Protein AF-A0A957QIY5-F1 (afdb_monomer)

Structure (mmCIF, N/CA/C/O backbone):
data_AF-A0A957QIY5-F1
#
_entry.id   AF-A0A957QIY5-F1
#
loop_
_atom_site.group_PDB
_atom_site.id
_atom_site.type_symbol
_atom_site.label_atom_id
_atom_site.label_alt_id
_atom_site.label_comp_id
_atom_site.label_asym_id
_atom_site.label_entity_id
_atom_site.label_seq_id
_atom_site.pdbx_PDB_ins_code
_atom_site.Cartn_x
_atom_site.Cartn_y
_atom_site.Cartn_z
_atom_site.occupancy
_atom_site.B_iso_or_equiv
_atom_site.auth_seq_id
_atom_site.auth_comp_id
_atom_site.auth_asym_id
_atom_site.auth_atom_id
_atom_site.pdbx_PDB_model_num
ATOM 1 N N . MET A 1 1 ? -10.580 41.706 -15.217 1.00 39.00 1 MET A N 1
ATOM 2 C CA . MET A 1 1 ? -10.036 43.042 -14.880 1.00 39.00 1 MET A CA 1
ATOM 3 C C . MET A 1 1 ? -9.846 43.858 -16.156 1.00 39.00 1 MET A C 1
ATOM 5 O O . MET A 1 1 ? -9.331 43.340 -17.138 1.00 39.00 1 MET A O 1
ATOM 9 N N . SER A 1 2 ? -10.350 45.092 -16.156 1.00 40.34 2 SER A N 1
ATOM 10 C CA . SER A 1 2 ? -10.356 46.083 -17.245 1.00 40.34 2 SER A CA 1
ATOM 11 C C . SER A 1 2 ? -9.003 46.791 -17.436 1.00 40.34 2 SER A C 1
ATOM 13 O O . SER A 1 2 ? -8.212 46.885 -16.505 1.00 40.34 2 SER A O 1
ATOM 15 N N . GLY A 1 3 ? -8.755 47.290 -18.655 1.00 42.75 3 GLY A N 1
ATOM 16 C CA . GLY A 1 3 ? -7.470 47.821 -19.140 1.00 42.75 3 GLY A CA 1
ATOM 17 C C . GLY A 1 3 ? -6.836 48.953 -18.319 1.00 42.75 3 GLY A C 1
ATOM 18 O O . GLY A 1 3 ? -7.534 49.812 -17.783 1.00 42.75 3 GLY A O 1
ATOM 19 N N . PRO A 1 4 ? -5.491 48.931 -18.239 1.00 42.53 4 PRO A N 1
ATOM 20 C CA . PRO A 1 4 ? -4.636 49.822 -19.042 1.00 42.53 4 PRO A CA 1
ATOM 21 C C . PRO A 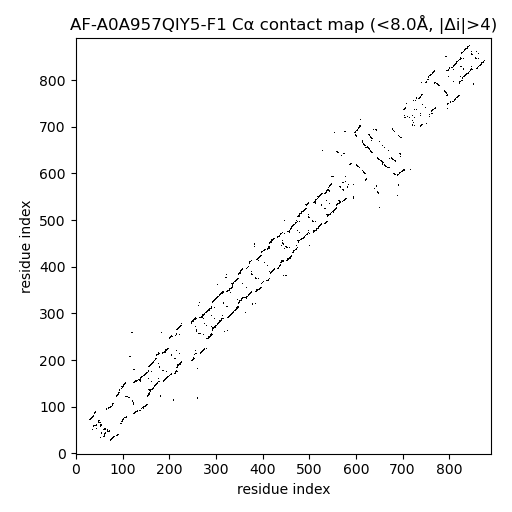1 4 ? -3.452 49.115 -19.751 1.00 42.53 4 PRO A C 1
ATOM 23 O O . PRO A 1 4 ? -2.703 49.760 -20.482 1.00 42.53 4 PRO A O 1
ATOM 26 N N . LEU A 1 5 ? -3.304 47.786 -19.628 1.00 41.41 5 LEU A N 1
ATOM 27 C CA . LEU A 1 5 ? -2.181 47.026 -20.220 1.00 41.41 5 LEU A CA 1
ATOM 28 C C . LEU A 1 5 ? -2.203 46.908 -21.759 1.00 41.41 5 LEU A C 1
ATOM 30 O O . LEU A 1 5 ? -1.177 46.625 -22.375 1.00 41.41 5 LEU A O 1
ATOM 34 N N . ARG A 1 6 ? -3.343 47.157 -22.418 1.00 44.12 6 ARG A N 1
ATOM 35 C CA . ARG A 1 6 ? -3.489 46.940 -23.873 1.00 44.12 6 ARG A CA 1
ATOM 36 C C . ARG A 1 6 ? -2.725 47.941 -24.748 1.00 44.12 6 ARG A C 1
ATOM 38 O O . ARG A 1 6 ? -2.402 47.609 -25.882 1.00 44.12 6 ARG A O 1
ATOM 45 N N . ARG A 1 7 ? -2.421 49.147 -24.248 1.00 44.75 7 ARG A N 1
ATOM 46 C CA . ARG A 1 7 ? -1.705 50.175 -25.031 1.00 44.75 7 ARG A CA 1
ATOM 47 C C . ARG A 1 7 ? -0.182 50.068 -24.936 1.00 44.75 7 ARG A C 1
ATOM 49 O O . ARG A 1 7 ? 0.478 50.437 -25.897 1.00 44.75 7 ARG A O 1
ATOM 56 N N . HIS A 1 8 ? 0.374 49.509 -23.859 1.00 45.75 8 HIS A N 1
ATOM 57 C CA . HIS A 1 8 ? 1.820 49.257 -23.769 1.00 45.75 8 HIS A CA 1
ATOM 58 C C . HIS A 1 8 ? 2.251 47.981 -24.508 1.00 45.75 8 HIS A C 1
ATOM 60 O O . HIS A 1 8 ? 3.336 47.959 -25.083 1.00 45.75 8 HIS A O 1
ATOM 66 N N . LEU A 1 9 ? 1.364 46.985 -24.630 1.00 41.62 9 LEU A N 1
ATOM 67 C CA . LEU A 1 9 ? 1.616 45.795 -25.452 1.00 41.62 9 LEU A CA 1
ATOM 68 C C . LEU A 1 9 ? 1.681 46.094 -26.963 1.00 41.62 9 LEU A C 1
ATOM 70 O O . LEU A 1 9 ? 2.415 45.422 -27.679 1.00 41.62 9 LEU A O 1
ATOM 74 N N . GLN A 1 10 ? 0.965 47.110 -27.462 1.00 42.34 10 GLN A N 1
ATOM 75 C CA . GLN A 1 10 ? 0.942 47.446 -28.899 1.00 42.34 10 GLN A CA 1
ATOM 76 C C . GLN A 1 10 ? 2.203 48.176 -29.396 1.00 42.34 10 GLN A C 1
ATOM 78 O O . GLN A 1 10 ? 2.536 48.075 -30.572 1.00 42.34 10 GLN A O 1
ATOM 83 N N . TRP A 1 11 ? 2.932 48.877 -28.521 1.00 41.84 11 TRP A N 1
ATOM 84 C CA . TRP A 1 11 ? 4.205 49.518 -28.887 1.00 41.84 11 TRP A CA 1
ATOM 85 C C . TRP A 1 11 ? 5.403 48.580 -28.699 1.00 41.84 11 TRP A C 1
ATOM 87 O O . TRP A 1 11 ? 6.348 48.642 -29.481 1.00 41.84 11 TRP A O 1
ATOM 97 N N . LEU A 1 12 ? 5.334 47.655 -27.733 1.00 44.84 12 LEU A N 1
ATOM 98 C CA . LEU A 1 12 ? 6.360 46.628 -27.534 1.00 44.84 12 LEU A CA 1
ATOM 99 C C . LEU A 1 12 ? 6.352 45.586 -28.670 1.00 44.84 12 LEU A C 1
ATOM 101 O O . LEU A 1 12 ? 7.410 45.175 -29.133 1.00 44.84 12 LEU A O 1
ATOM 105 N N . THR A 1 13 ? 5.173 45.234 -29.195 1.00 46.03 13 THR A N 1
ATOM 106 C CA . THR A 1 13 ? 5.023 44.304 -30.334 1.00 46.03 13 THR A CA 1
ATOM 107 C C . THR A 1 13 ? 5.503 44.881 -31.673 1.00 46.03 13 THR A C 1
ATOM 109 O O . THR A 1 13 ? 6.049 44.136 -32.482 1.00 46.03 13 THR A O 1
ATOM 112 N N . LEU A 1 14 ? 5.398 46.197 -31.904 1.00 44.62 14 LEU A N 1
ATOM 113 C CA . LEU A 1 14 ? 5.937 46.842 -33.116 1.00 44.62 14 LEU A CA 1
ATOM 114 C C . LEU A 1 14 ? 7.463 47.072 -33.068 1.00 44.62 14 LEU A C 1
ATOM 116 O O . LEU A 1 14 ? 8.114 47.062 -34.116 1.00 44.62 14 LEU A O 1
ATOM 120 N N . LEU A 1 15 ? 8.049 47.233 -31.873 1.00 44.41 15 LEU A N 1
ATOM 121 C CA . LEU A 1 15 ? 9.504 47.363 -31.707 1.00 44.41 15 LEU A CA 1
ATOM 122 C C . LEU A 1 15 ? 10.212 45.992 -31.718 1.00 44.41 15 LEU A C 1
ATOM 124 O O . LEU A 1 15 ? 11.270 45.861 -32.324 1.00 44.41 15 LEU A O 1
ATOM 128 N N . LEU A 1 16 ? 9.598 44.953 -31.133 1.00 47.12 16 LEU A N 1
ATOM 129 C CA . LEU A 1 16 ? 10.082 43.565 -31.227 1.00 47.12 16 LEU A CA 1
ATOM 130 C C . LEU A 1 16 ? 9.922 43.001 -32.645 1.00 47.12 16 LEU A C 1
ATOM 132 O O . LEU A 1 16 ? 10.828 42.337 -33.137 1.00 47.12 16 LEU A O 1
ATOM 136 N N . GLY A 1 17 ? 8.827 43.326 -33.342 1.00 44.22 17 GLY A N 1
ATOM 137 C CA . GLY A 1 17 ? 8.604 42.884 -34.722 1.00 44.22 17 GLY A CA 1
ATOM 138 C C . GLY A 1 17 ? 9.627 43.431 -35.724 1.00 44.22 17 GLY A C 1
ATOM 139 O O . GLY A 1 17 ? 10.007 42.729 -36.653 1.00 44.22 17 GLY A O 1
ATOM 140 N N . SER A 1 18 ? 10.129 44.654 -35.526 1.00 47.19 18 SER A N 1
ATOM 141 C CA . SER A 1 18 ? 11.140 45.252 -36.415 1.00 47.19 18 SER A CA 1
ATOM 142 C C . SER A 1 18 ? 12.579 44.825 -36.085 1.00 47.19 18 SER A C 1
ATOM 144 O O . SER A 1 18 ? 13.408 44.779 -36.991 1.00 47.19 18 SER A O 1
ATOM 146 N N . LEU A 1 19 ? 12.865 44.423 -34.838 1.00 42.50 19 LEU A N 1
ATOM 147 C CA . LEU A 1 19 ? 14.152 43.831 -34.444 1.00 42.50 19 LEU A CA 1
ATOM 148 C C . LEU A 1 19 ? 14.269 42.349 -34.866 1.00 42.50 19 LEU A C 1
ATOM 150 O O . LEU A 1 19 ? 15.336 41.922 -35.299 1.00 42.50 19 LEU A O 1
ATOM 154 N N . LEU A 1 20 ? 13.162 41.593 -34.841 1.00 46.53 20 LEU A N 1
ATOM 155 C CA . LEU A 1 20 ? 13.080 40.215 -35.357 1.00 46.53 20 LEU A CA 1
ATOM 156 C C . LEU A 1 20 ? 13.209 40.145 -36.889 1.00 46.53 20 LEU A C 1
ATOM 158 O O . LEU A 1 20 ? 13.860 39.242 -37.404 1.00 46.53 20 LEU A O 1
ATOM 162 N N . LEU A 1 21 ? 12.676 41.127 -37.626 1.00 43.75 21 LEU A N 1
ATOM 163 C CA . LEU A 1 21 ? 12.858 41.215 -39.084 1.00 43.75 21 LEU A CA 1
ATOM 164 C C . LEU A 1 21 ? 14.279 41.643 -39.501 1.00 43.75 21 LEU A C 1
ATOM 166 O O . LEU A 1 21 ? 14.713 41.282 -40.591 1.00 43.75 21 LEU A O 1
ATOM 170 N N . ALA A 1 22 ? 15.014 42.368 -38.649 1.00 43.22 22 ALA A N 1
ATOM 171 C CA . ALA A 1 22 ? 16.401 42.764 -38.914 1.00 43.22 22 ALA A CA 1
ATOM 172 C C . ALA A 1 22 ? 17.430 41.670 -38.553 1.00 43.22 22 ALA A C 1
ATOM 174 O O . ALA A 1 22 ? 18.489 41.612 -39.173 1.00 43.22 22 ALA A O 1
ATOM 175 N N . LEU A 1 23 ? 17.113 40.778 -37.603 1.00 43.94 23 LEU A N 1
ATOM 176 C CA . LEU A 1 23 ? 17.920 39.588 -37.281 1.00 43.94 23 LEU A CA 1
ATOM 177 C C . LEU A 1 23 ? 17.639 38.396 -38.218 1.00 43.94 23 LEU A C 1
ATOM 179 O O . LEU A 1 23 ? 18.506 37.546 -38.396 1.00 43.94 23 LEU A O 1
ATOM 183 N N . ALA A 1 24 ? 16.479 38.361 -38.881 1.00 42.88 24 ALA A N 1
ATOM 184 C CA . ALA A 1 24 ? 16.109 37.318 -39.846 1.00 42.88 24 ALA A CA 1
ATOM 185 C C . ALA A 1 24 ? 16.761 37.463 -41.239 1.00 42.88 24 ALA A C 1
ATOM 187 O O . ALA A 1 24 ? 16.574 36.600 -42.092 1.00 42.88 24 ALA A O 1
ATOM 188 N N . TRP A 1 25 ? 17.516 38.536 -41.507 1.00 37.75 25 TRP A N 1
ATOM 189 C CA . TRP A 1 25 ? 18.194 38.725 -42.802 1.00 37.75 25 TRP A CA 1
ATOM 190 C C . TRP A 1 25 ? 19.572 38.059 -42.906 1.00 37.75 25 TRP A C 1
ATOM 192 O O . TRP A 1 25 ? 20.074 37.928 -44.018 1.00 37.75 25 TRP A O 1
ATOM 202 N N . ASN A 1 26 ? 20.155 37.589 -41.795 1.00 36.16 26 ASN A N 1
ATOM 203 C CA . ASN A 1 26 ? 21.449 36.889 -41.813 1.00 36.16 26 ASN A CA 1
ATOM 204 C C . ASN A 1 26 ? 21.353 35.358 -41.693 1.00 36.16 26 ASN A C 1
ATOM 206 O O . ASN A 1 26 ? 22.363 34.699 -41.894 1.00 36.16 26 ASN A O 1
ATOM 210 N N . ASN A 1 27 ? 20.164 34.800 -41.440 1.00 43.97 27 ASN A N 1
ATOM 211 C CA . ASN A 1 27 ? 19.920 33.355 -41.407 1.00 43.97 27 ASN A CA 1
ATOM 212 C C . ASN A 1 27 ? 18.789 33.006 -42.383 1.00 43.97 27 ASN A C 1
ATOM 214 O O . ASN A 1 27 ? 17.667 32.701 -41.978 1.00 43.97 27 ASN A O 1
ATOM 218 N N . LEU A 1 28 ? 19.067 33.075 -43.687 1.00 43.03 28 LEU A N 1
ATOM 219 C CA . LEU A 1 28 ? 18.286 32.269 -44.626 1.00 43.03 28 LEU A CA 1
ATOM 220 C C . LEU A 1 28 ? 18.498 30.797 -44.225 1.00 43.03 28 LEU A C 1
ATOM 222 O O . LEU A 1 28 ? 19.649 30.440 -43.971 1.00 43.03 28 LEU A O 1
ATOM 226 N N . PRO A 1 29 ? 17.450 29.954 -44.134 1.00 48.75 29 PRO A N 1
ATOM 227 C CA . PRO A 1 29 ? 17.652 28.529 -43.903 1.00 48.75 29 PRO A CA 1
ATOM 228 C C . PRO A 1 29 ? 18.576 28.001 -45.003 1.00 48.75 29 PRO A C 1
ATOM 230 O O . PRO A 1 29 ? 18.276 28.161 -46.191 1.00 48.75 29 PRO A O 1
ATOM 233 N N . VAL A 1 30 ? 19.720 27.441 -44.607 1.00 56.66 30 VAL A N 1
ATOM 234 C CA . VAL A 1 30 ? 20.565 26.678 -45.527 1.00 56.66 30 VAL A CA 1
ATOM 235 C C . VAL A 1 30 ? 19.699 25.527 -46.043 1.00 56.66 30 VAL A C 1
ATOM 237 O O . VAL A 1 30 ? 18.916 24.943 -45.292 1.00 56.66 30 VAL A O 1
ATOM 240 N N . ALA A 1 31 ? 19.704 25.311 -47.357 1.00 63.34 31 ALA A N 1
ATOM 241 C CA . ALA A 1 31 ? 18.826 24.328 -47.973 1.00 63.34 31 ALA A CA 1
ATOM 242 C C . ALA A 1 31 ? 19.252 22.921 -47.535 1.00 63.34 31 ALA A C 1
ATOM 244 O O . ALA A 1 31 ? 20.388 22.542 -47.789 1.00 63.34 31 ALA A O 1
ATOM 245 N N . ALA A 1 32 ? 18.333 22.166 -46.929 1.00 76.88 32 ALA A N 1
ATOM 246 C CA . ALA A 1 32 ? 18.538 20.757 -46.607 1.00 76.88 32 ALA A CA 1
ATOM 247 C C . ALA A 1 32 ? 18.913 19.964 -47.869 1.00 76.88 32 ALA A C 1
ATOM 249 O O . ALA A 1 32 ? 18.178 19.994 -48.868 1.00 76.88 32 ALA A O 1
ATOM 250 N N . ALA A 1 33 ? 20.041 19.264 -47.826 1.00 89.31 33 ALA A N 1
ATOM 251 C CA . ALA A 1 33 ? 20.446 18.319 -48.850 1.00 89.31 33 ALA A CA 1
ATOM 252 C C . ALA A 1 33 ? 19.744 16.971 -48.652 1.00 89.31 33 ALA A C 1
ATOM 254 O O . ALA A 1 33 ? 19.201 16.653 -47.592 1.00 89.31 33 ALA A O 1
ATOM 255 N N . SER A 1 34 ? 19.729 16.166 -49.713 1.00 94.44 34 SER A N 1
ATOM 256 C CA . SER A 1 34 ? 19.272 14.784 -49.641 1.00 94.44 34 SER A CA 1
ATOM 257 C C . SER A 1 34 ? 20.320 13.865 -50.247 1.00 94.44 34 SER A C 1
ATOM 259 O O . SER A 1 34 ? 20.622 13.962 -51.438 1.00 94.44 34 SER A O 1
ATOM 261 N N . PHE A 1 35 ? 20.843 12.962 -49.424 1.00 96.88 35 PHE A N 1
ATOM 262 C CA . PHE A 1 35 ? 21.827 11.957 -49.803 1.00 96.88 35 PHE A CA 1
ATOM 263 C C . PHE A 1 35 ? 21.134 10.597 -49.882 1.00 96.88 35 PHE A C 1
ATOM 265 O O . PHE A 1 35 ? 20.552 10.124 -48.907 1.00 96.88 35 PHE A O 1
ATOM 272 N N . VAL A 1 36 ? 21.141 9.982 -51.067 1.00 97.12 36 VAL A N 1
ATOM 273 C CA . VAL A 1 36 ? 20.432 8.721 -51.320 1.00 97.12 36 VAL A CA 1
ATOM 274 C C . VAL A 1 36 ? 21.432 7.573 -51.337 1.00 97.12 36 VAL A C 1
ATOM 276 O O . VAL A 1 36 ? 22.123 7.367 -52.330 1.00 97.12 36 VAL A O 1
ATOM 279 N N . VAL A 1 37 ? 21.469 6.807 -50.251 1.00 97.81 37 VAL A N 1
ATOM 280 C CA . VAL A 1 37 ? 22.295 5.607 -50.108 1.00 97.81 37 VAL A CA 1
ATOM 281 C C . VAL A 1 37 ? 21.821 4.542 -51.094 1.00 97.81 37 VAL A C 1
ATOM 283 O O . VAL A 1 37 ? 20.694 4.043 -51.002 1.00 97.81 37 VAL A O 1
ATOM 286 N N . ASP A 1 38 ? 22.684 4.172 -52.035 1.00 96.00 38 ASP A N 1
ATOM 287 C CA . ASP A 1 38 ? 22.396 3.210 -53.105 1.00 96.00 38 ASP A CA 1
ATOM 288 C C . ASP A 1 38 ? 23.269 1.945 -53.043 1.00 96.00 38 ASP A C 1
ATOM 290 O O . ASP A 1 38 ? 23.042 0.990 -53.795 1.00 96.00 38 ASP A O 1
ATOM 294 N N . SER A 1 39 ? 24.206 1.897 -52.093 1.00 95.19 39 SER A N 1
ATOM 295 C CA . SER A 1 39 ? 25.167 0.812 -51.910 1.00 95.19 39 SER A CA 1
ATOM 296 C C . SER A 1 39 ? 25.202 0.289 -50.473 1.00 95.19 39 SER A C 1
ATOM 298 O O . SER A 1 39 ? 25.083 1.042 -49.510 1.00 95.19 39 SER A O 1
ATOM 300 N N . THR A 1 40 ? 25.416 -1.023 -50.325 1.00 95.81 40 THR A N 1
ATOM 301 C CA . THR A 1 40 ? 25.653 -1.684 -49.027 1.00 95.81 40 THR A CA 1
ATOM 302 C C . THR A 1 40 ? 27.123 -1.668 -48.599 1.00 95.81 40 THR A C 1
ATOM 304 O O . THR A 1 40 ? 27.468 -2.312 -47.610 1.00 95.81 40 THR A O 1
ATOM 307 N N . ALA A 1 41 ? 28.010 -1.036 -49.373 1.00 94.62 41 ALA A N 1
ATOM 308 C CA . ALA A 1 41 ? 29.423 -0.927 -49.022 1.00 94.62 41 ALA A CA 1
ATOM 309 C C . ALA A 1 41 ? 29.637 -0.009 -47.802 1.00 94.62 41 ALA A C 1
ATOM 311 O O . ALA A 1 41 ? 28.791 0.821 -47.480 1.00 94.62 41 ALA A O 1
ATOM 312 N N . ASP A 1 42 ? 30.794 -0.148 -47.154 1.00 95.25 42 ASP A N 1
ATOM 313 C CA . ASP A 1 42 ? 31.221 0.642 -45.987 1.00 95.25 42 ASP A CA 1
ATOM 314 C C . ASP A 1 42 ? 32.456 1.511 -46.308 1.00 95.25 42 ASP A C 1
ATOM 316 O O . ASP A 1 42 ? 33.400 1.643 -45.533 1.00 95.25 42 ASP A O 1
ATOM 320 N N . THR A 1 43 ? 32.499 2.055 -47.520 1.00 96.62 43 THR A N 1
ATOM 321 C CA . THR A 1 43 ? 33.563 2.943 -48.000 1.00 96.62 43 THR A CA 1
ATOM 322 C C . THR A 1 43 ? 33.261 4.393 -47.631 1.00 96.62 43 THR A C 1
ATOM 324 O O . THR A 1 43 ? 32.105 4.806 -47.614 1.00 96.62 43 THR A O 1
ATOM 327 N N . ALA A 1 44 ? 34.301 5.156 -47.293 1.00 96.31 44 ALA A N 1
ATOM 328 C CA . ALA A 1 44 ? 34.184 6.579 -46.983 1.00 96.31 44 ALA A CA 1
ATOM 329 C C . ALA A 1 44 ? 33.903 7.414 -48.240 1.00 96.31 44 ALA A C 1
ATOM 331 O O . ALA A 1 44 ? 34.254 6.994 -49.349 1.00 96.31 44 ALA A O 1
ATOM 332 N N . ASP A 1 45 ? 33.334 8.601 -48.034 1.00 96.38 45 ASP A N 1
ATOM 333 C CA . ASP A 1 45 ? 33.217 9.616 -49.074 1.00 96.38 45 ASP A CA 1
ATOM 334 C C . ASP A 1 45 ? 34.603 9.976 -49.634 1.00 96.38 45 ASP A C 1
ATOM 336 O O . ASP A 1 45 ? 35.607 10.007 -48.905 1.00 96.38 45 ASP A O 1
ATOM 340 N N . ALA A 1 46 ? 34.682 10.188 -50.947 1.00 95.31 46 ALA A N 1
ATOM 341 C CA . ALA A 1 46 ? 35.923 10.560 -51.606 1.00 95.31 46 ALA A CA 1
ATOM 342 C C . ALA A 1 46 ? 36.361 11.996 -51.273 1.00 95.31 46 ALA A C 1
ATOM 344 O O . ALA A 1 46 ? 37.572 12.246 -51.212 1.00 95.31 46 ALA A O 1
ATOM 345 N N . LEU A 1 47 ? 35.413 12.920 -51.095 1.00 94.56 47 LEU A N 1
ATOM 346 C CA . LEU A 1 47 ? 35.615 14.350 -50.861 1.00 94.56 47 LEU A CA 1
ATOM 347 C C . LEU A 1 47 ? 34.530 14.938 -49.922 1.00 94.56 47 LEU A C 1
ATOM 349 O O . LEU A 1 47 ? 33.713 15.729 -50.389 1.00 94.56 47 LEU A O 1
ATOM 353 N N . PRO A 1 48 ? 34.614 14.671 -48.599 1.00 93.75 48 PRO A N 1
ATOM 354 C CA . PRO A 1 48 ? 33.702 15.227 -47.599 1.00 93.75 48 PRO A CA 1
ATOM 355 C C . PRO A 1 48 ? 33.412 16.731 -47.767 1.00 93.75 48 PRO A C 1
ATOM 357 O O . PRO A 1 48 ? 34.348 17.543 -47.760 1.00 93.75 48 PRO A O 1
ATOM 360 N N . GLY A 1 49 ? 32.133 17.095 -47.874 1.00 91.00 49 GLY A N 1
ATOM 361 C CA . GLY A 1 49 ? 31.637 18.476 -47.915 1.00 91.00 49 GLY A CA 1
ATOM 362 C C . GLY A 1 49 ? 31.557 19.094 -49.313 1.00 91.00 49 GLY A C 1
ATOM 363 O O . GLY A 1 49 ? 31.418 20.317 -49.442 1.00 91.00 49 GLY A O 1
ATOM 364 N N . ASP A 1 50 ? 31.663 18.292 -50.374 1.00 92.62 50 ASP A N 1
ATOM 365 C CA . ASP A 1 50 ? 31.460 18.759 -51.749 1.00 92.62 50 ASP A CA 1
ATOM 366 C C . ASP A 1 50 ? 29.978 18.750 -52.184 1.00 92.62 50 ASP A C 1
ATOM 368 O O . ASP A 1 50 ? 29.635 19.284 -53.250 1.00 92.62 50 ASP A O 1
ATOM 372 N N . GLY A 1 51 ? 29.094 18.223 -51.329 1.00 90.50 51 GLY A N 1
ATOM 373 C CA . GLY A 1 51 ? 27.653 18.131 -51.543 1.00 90.50 51 GLY A CA 1
ATOM 374 C C . GLY A 1 51 ? 27.243 16.925 -52.389 1.00 90.50 51 GLY A C 1
ATOM 375 O O . GLY A 1 51 ? 26.082 16.847 -52.812 1.00 90.50 51 GLY A O 1
ATOM 376 N N . LEU A 1 52 ? 28.163 16.001 -52.673 1.00 92.19 52 LEU A N 1
ATOM 377 C CA . LEU A 1 52 ? 27.934 14.782 -53.437 1.00 92.19 52 LEU A CA 1
ATOM 378 C C . LEU A 1 52 ? 28.322 13.566 -52.597 1.00 92.19 52 LEU A C 1
ATOM 380 O O . LEU A 1 52 ? 29.486 13.230 -52.480 1.00 92.19 52 LEU A O 1
ATOM 384 N N . CYS A 1 53 ? 27.325 12.814 -52.129 1.00 94.25 53 CYS A N 1
ATOM 385 C CA . CYS A 1 53 ? 27.586 11.519 -51.503 1.00 94.25 53 CYS A CA 1
ATOM 386 C C . CYS A 1 53 ? 28.140 10.524 -52.534 1.00 94.25 53 CYS A C 1
ATOM 388 O O . CYS A 1 53 ? 27.376 9.959 -53.327 1.00 94.25 53 CYS A O 1
ATOM 390 N N . ALA A 1 54 ? 29.454 10.316 -52.544 1.00 95.94 54 ALA A N 1
ATOM 391 C CA . ALA A 1 54 ? 30.122 9.422 -53.477 1.00 95.94 54 ALA A CA 1
ATOM 392 C C . ALA A 1 54 ? 31.471 8.934 -52.935 1.00 95.94 54 ALA A C 1
ATOM 394 O O . ALA A 1 54 ? 32.429 9.685 -52.759 1.00 95.94 54 ALA A O 1
ATOM 395 N N . ASP A 1 55 ? 31.598 7.618 -52.779 1.00 94.12 55 ASP A N 1
ATOM 396 C CA . ASP A 1 55 ? 32.890 6.994 -52.527 1.00 94.12 55 ASP A CA 1
ATOM 397 C C . ASP A 1 55 ? 33.815 7.054 -53.762 1.00 94.12 55 ASP A C 1
ATOM 399 O O . ASP A 1 55 ? 33.445 7.480 -54.859 1.00 94.12 55 ASP A O 1
ATOM 403 N N . SER A 1 56 ? 35.048 6.555 -53.622 1.00 92.56 56 SER A N 1
ATOM 404 C CA . SER A 1 56 ? 36.010 6.501 -54.741 1.00 92.56 56 SER A CA 1
ATOM 405 C C . SER A 1 56 ? 35.539 5.691 -55.968 1.00 92.56 56 SER A C 1
ATOM 407 O O . SER A 1 56 ? 36.126 5.813 -57.046 1.00 92.56 56 SER A O 1
ATOM 409 N N . GLY A 1 57 ? 34.508 4.854 -55.812 1.00 91.31 57 GLY A N 1
ATOM 410 C CA . GLY A 1 57 ? 33.846 4.086 -56.866 1.00 91.31 57 GLY A CA 1
ATOM 411 C C . GLY A 1 57 ? 32.579 4.748 -57.424 1.00 91.31 57 GLY A C 1
ATOM 412 O O . GLY A 1 57 ? 32.004 4.213 -58.373 1.00 91.31 57 GLY A O 1
ATOM 413 N N . GLY A 1 58 ? 32.172 5.902 -56.887 1.00 92.62 58 GLY A N 1
ATOM 414 C CA . GLY A 1 58 ? 30.979 6.654 -57.272 1.00 92.62 58 GLY A CA 1
ATOM 415 C C . GLY A 1 58 ? 29.679 6.173 -56.624 1.00 92.62 58 GLY A C 1
ATOM 416 O O . GLY A 1 58 ? 28.613 6.561 -57.095 1.00 92.62 58 GLY A O 1
ATOM 417 N N . ALA A 1 59 ? 29.747 5.316 -55.603 1.00 94.69 59 ALA A N 1
ATOM 418 C CA . ALA A 1 59 ? 28.583 4.818 -54.876 1.00 94.69 59 ALA A CA 1
ATOM 419 C C . ALA A 1 59 ? 28.315 5.653 -53.617 1.00 94.69 59 ALA A C 1
ATOM 421 O O . ALA A 1 59 ? 29.255 6.009 -52.905 1.00 94.69 59 ALA A O 1
ATOM 422 N N . CYS A 1 60 ? 27.047 5.904 -53.293 1.00 96.88 60 CYS A N 1
ATOM 423 C CA . CYS A 1 60 ? 26.675 6.562 -52.043 1.00 96.88 60 CYS A CA 1
ATOM 424 C C . CYS A 1 60 ? 26.449 5.498 -50.961 1.00 96.88 60 CYS A C 1
ATOM 426 O O . CYS A 1 60 ? 25.434 4.793 -50.948 1.00 96.88 60 CYS A O 1
ATOM 428 N N . THR A 1 61 ? 27.416 5.346 -50.057 1.00 97.38 61 THR A N 1
ATOM 429 C CA . THR A 1 61 ? 27.297 4.485 -48.869 1.00 97.38 61 THR A CA 1
ATOM 430 C C . THR A 1 61 ? 26.676 5.253 -47.704 1.00 97.38 61 THR A C 1
ATOM 432 O O . THR A 1 61 ? 26.682 6.482 -47.688 1.00 97.38 61 THR A O 1
ATOM 435 N N . LEU A 1 62 ? 26.187 4.549 -46.675 1.00 97.94 62 LEU A N 1
ATOM 436 C CA . LEU A 1 62 ? 25.731 5.215 -45.446 1.00 97.94 62 LEU A CA 1
ATOM 437 C C . LEU A 1 62 ? 26.857 6.026 -44.787 1.00 97.94 62 LEU A C 1
ATOM 439 O O . LEU A 1 62 ? 26.622 7.132 -44.311 1.00 97.94 62 LEU A O 1
ATOM 443 N N . ARG A 1 63 ? 28.084 5.490 -44.784 1.00 97.75 63 ARG A N 1
ATOM 444 C CA . ARG A 1 63 ? 29.259 6.189 -44.255 1.00 97.75 63 ARG A CA 1
ATOM 445 C C . ARG A 1 63 ? 29.518 7.488 -45.011 1.00 97.75 63 ARG A C 1
ATOM 447 O O . ARG A 1 63 ? 29.697 8.513 -44.363 1.00 97.75 63 ARG A O 1
ATOM 454 N N . ALA A 1 64 ? 29.513 7.440 -46.342 1.00 97.81 64 ALA A N 1
ATOM 455 C CA . ALA A 1 64 ? 29.701 8.618 -47.177 1.00 97.81 64 ALA A CA 1
ATOM 456 C C . ALA A 1 64 ? 28.586 9.651 -46.944 1.00 97.81 64 ALA A C 1
ATOM 458 O O . ALA A 1 64 ? 28.870 10.819 -46.712 1.00 97.81 64 ALA A O 1
ATOM 459 N N . ALA A 1 65 ? 27.328 9.206 -46.868 1.00 98.12 65 ALA A N 1
ATOM 460 C CA . ALA A 1 65 ? 26.185 10.083 -46.615 1.00 98.12 65 ALA A CA 1
ATOM 461 C C . ALA A 1 65 ? 26.263 10.804 -45.258 1.00 98.12 65 ALA A C 1
ATOM 463 O O . ALA A 1 65 ? 25.926 11.981 -45.180 1.00 98.12 65 ALA A O 1
ATOM 464 N N . ILE A 1 66 ? 26.716 10.123 -44.196 1.00 98.19 66 ILE A N 1
ATOM 465 C CA . ILE A 1 66 ? 26.930 10.754 -42.882 1.00 98.19 66 ILE A CA 1
ATOM 466 C C . ILE A 1 66 ? 28.085 11.761 -42.944 1.00 98.19 66 ILE A C 1
ATOM 468 O O . ILE A 1 66 ? 27.983 12.835 -42.361 1.00 98.19 66 ILE A O 1
ATOM 472 N N . GLN A 1 67 ? 29.180 11.435 -43.641 1.00 97.62 67 GLN A N 1
ATOM 473 C CA . GLN A 1 67 ? 30.316 12.353 -43.790 1.00 97.62 67 GLN A CA 1
ATOM 474 C C . GLN A 1 67 ? 29.922 13.627 -44.537 1.00 97.62 67 GLN A C 1
ATOM 476 O O . GLN A 1 67 ? 30.276 14.708 -44.081 1.00 97.62 67 GLN A O 1
ATOM 481 N N . GLU A 1 68 ? 29.149 13.502 -45.617 1.00 95.81 68 GLU A N 1
ATOM 482 C CA . GLU A 1 68 ? 28.606 14.655 -46.336 1.00 95.81 68 GLU A CA 1
ATOM 483 C C . GLU A 1 68 ? 27.655 15.480 -45.468 1.00 95.81 68 GLU A C 1
ATOM 485 O O . GLU A 1 68 ? 27.808 16.695 -45.392 1.00 95.81 68 GLU A O 1
ATOM 490 N N . ALA A 1 69 ? 26.716 14.834 -44.769 1.00 96.19 69 ALA A N 1
ATOM 491 C CA . ALA A 1 69 ? 25.764 15.531 -43.904 1.00 96.19 69 ALA A CA 1
ATOM 492 C C . ALA A 1 69 ? 26.455 16.286 -42.757 1.00 96.19 69 ALA A C 1
ATOM 494 O O . ALA A 1 69 ? 26.073 17.399 -42.430 1.00 96.19 69 ALA A O 1
ATOM 495 N N . ASN A 1 70 ? 27.515 15.727 -42.169 1.00 96.19 70 ASN A N 1
ATOM 496 C CA . ASN A 1 70 ? 28.269 16.411 -41.114 1.00 96.19 70 ASN A CA 1
ATOM 497 C C . ASN A 1 70 ? 29.017 17.664 -41.600 1.00 96.19 70 ASN A C 1
ATOM 499 O O . ASN A 1 70 ? 29.274 18.563 -40.800 1.00 96.19 70 ASN A O 1
ATOM 503 N N . GLU A 1 71 ? 29.411 17.705 -42.874 1.00 95.44 71 GLU A N 1
ATOM 504 C CA . GLU A 1 71 ? 30.127 18.834 -43.483 1.00 95.44 71 GLU A CA 1
ATOM 505 C C . GLU A 1 71 ? 29.176 19.809 -44.208 1.00 95.44 71 GLU A C 1
ATOM 507 O O . GLU A 1 71 ? 29.612 20.865 -44.678 1.00 95.44 71 GLU A O 1
ATOM 512 N N . ASN A 1 72 ? 27.877 19.491 -44.280 1.00 90.62 72 ASN A N 1
ATOM 513 C CA . ASN A 1 72 ? 26.858 20.303 -44.931 1.00 90.62 72 ASN A CA 1
ATOM 514 C C . ASN A 1 72 ? 25.843 20.865 -43.916 1.00 90.62 72 ASN A C 1
ATOM 516 O O . ASN A 1 72 ? 24.925 20.160 -43.519 1.00 90.62 72 ASN A O 1
ATOM 520 N N . PRO A 1 73 ? 25.947 22.156 -43.545 1.00 87.06 73 PRO A N 1
ATOM 521 C CA . PRO A 1 73 ? 25.083 22.749 -42.533 1.00 87.06 73 PRO A CA 1
ATOM 522 C C . PRO A 1 73 ? 23.590 22.664 -42.874 1.00 87.06 73 PRO A C 1
ATOM 524 O O . PRO A 1 73 ? 23.142 23.255 -43.861 1.00 87.06 73 PRO A O 1
ATOM 527 N N . GLY A 1 74 ? 22.789 22.070 -41.996 1.00 84.12 74 GLY A N 1
ATOM 528 C CA . GLY A 1 74 ? 21.329 22.065 -42.104 1.00 84.12 74 GLY A CA 1
ATOM 529 C C . GLY A 1 74 ? 20.709 20.702 -41.819 1.00 84.12 74 GLY A C 1
ATOM 530 O O . GLY A 1 74 ? 21.397 19.714 -41.655 1.00 84.12 74 GLY A O 1
ATOM 531 N N . SER A 1 75 ? 19.373 20.646 -41.752 1.00 89.00 75 SER A N 1
ATOM 532 C CA . SER A 1 75 ? 18.643 19.402 -41.462 1.00 89.00 75 SER A CA 1
ATOM 533 C C . SER A 1 75 ? 18.571 18.496 -42.695 1.00 89.00 75 SER A C 1
ATOM 535 O O . SER A 1 75 ? 17.556 18.462 -43.397 1.00 89.00 75 SER A O 1
ATOM 537 N N . ASP A 1 76 ? 19.665 17.800 -42.979 1.00 95.25 76 ASP A N 1
ATOM 538 C CA . ASP A 1 76 ? 19.815 16.960 -44.166 1.00 95.25 76 ASP A CA 1
ATOM 539 C C . ASP A 1 76 ? 19.017 15.652 -44.083 1.00 95.25 76 ASP A C 1
ATOM 541 O O . ASP A 1 76 ? 18.719 15.139 -43.005 1.00 95.25 76 ASP A O 1
ATOM 545 N N . LEU A 1 77 ? 18.665 15.082 -45.240 1.00 96.88 77 LEU A N 1
ATOM 546 C CA . LEU A 1 77 ? 17.957 13.804 -45.351 1.00 96.88 77 LEU A CA 1
ATOM 547 C C . LEU A 1 77 ? 18.859 12.713 -45.937 1.00 96.88 77 LEU A C 1
ATOM 549 O O . LEU A 1 77 ? 19.155 12.717 -47.132 1.00 96.88 77 LEU A O 1
ATOM 553 N N . ILE A 1 78 ? 19.168 11.702 -45.133 1.00 98.25 78 ILE A N 1
ATOM 554 C CA . ILE A 1 78 ? 19.720 10.427 -45.586 1.00 98.25 78 ILE A CA 1
ATOM 555 C C . ILE A 1 78 ? 18.558 9.481 -45.921 1.00 98.25 78 ILE A C 1
ATOM 557 O O . ILE A 1 78 ? 17.838 8.995 -45.042 1.00 98.25 78 ILE A O 1
ATOM 561 N N . ALA A 1 79 ? 18.380 9.226 -47.216 1.00 97.69 79 ALA A N 1
ATOM 562 C CA . ALA A 1 79 ? 17.397 8.300 -47.775 1.00 97.69 79 ALA A CA 1
ATOM 563 C C . ALA A 1 79 ? 18.085 7.049 -48.349 1.00 97.69 79 ALA A C 1
ATOM 565 O O . ALA A 1 79 ? 19.292 7.037 -48.564 1.00 97.69 79 ALA A O 1
ATOM 566 N N . PHE A 1 80 ? 17.323 5.996 -48.638 1.00 97.56 80 PHE A N 1
ATOM 567 C CA . PHE A 1 80 ? 17.827 4.708 -49.110 1.00 97.56 80 PHE A CA 1
ATOM 568 C C . PHE A 1 80 ? 17.109 4.260 -50.386 1.00 97.56 80 PHE A C 1
ATOM 570 O O . PHE A 1 80 ? 15.880 4.240 -50.458 1.00 97.56 80 PHE A O 1
ATOM 577 N N . ALA A 1 81 ? 17.888 3.849 -51.384 1.00 96.00 81 ALA A N 1
ATOM 578 C CA . ALA A 1 81 ? 17.415 3.278 -52.644 1.00 96.00 81 ALA A CA 1
ATOM 579 C C . ALA A 1 81 ? 18.336 2.140 -53.127 1.00 96.00 81 ALA A C 1
ATOM 581 O O . ALA A 1 81 ? 18.661 2.037 -54.311 1.00 96.00 81 ALA A O 1
ATOM 582 N N . ILE A 1 82 ? 18.748 1.263 -52.209 1.00 94.56 82 ILE A N 1
ATOM 583 C CA . ILE A 1 82 ? 19.651 0.141 -52.491 1.00 94.56 82 ILE A CA 1
ATOM 584 C C . ILE A 1 82 ? 18.960 -0.864 -53.423 1.00 94.56 82 ILE A C 1
ATOM 586 O O . ILE A 1 82 ? 17.828 -1.303 -53.178 1.00 94.56 82 ILE A O 1
ATOM 590 N N . THR A 1 83 ? 19.658 -1.254 -54.491 1.00 86.75 83 THR A N 1
ATOM 591 C CA . THR A 1 83 ? 19.172 -2.212 -55.497 1.00 86.75 83 THR A CA 1
ATOM 592 C C . THR A 1 83 ? 19.756 -3.615 -55.277 1.00 86.75 83 THR A C 1
ATOM 594 O O . THR A 1 83 ? 20.828 -3.777 -54.706 1.00 86.75 83 THR A O 1
ATOM 597 N N . GLY A 1 84 ? 19.054 -4.667 -55.721 1.00 71.38 84 GLY A N 1
ATOM 598 C CA . GLY A 1 84 ? 19.582 -6.046 -55.694 1.00 71.38 84 GLY A CA 1
ATOM 599 C C . GLY A 1 84 ? 19.151 -6.923 -54.509 1.00 71.38 84 GLY A C 1
ATOM 600 O O . GLY A 1 84 ? 19.590 -8.066 -54.410 1.00 71.38 84 GLY A O 1
ATOM 601 N N . GLY A 1 85 ? 18.256 -6.442 -53.642 1.00 67.94 85 GLY A N 1
ATOM 602 C CA . GLY A 1 85 ? 17.565 -7.251 -52.626 1.00 67.94 85 GLY A CA 1
ATOM 603 C C . GLY A 1 85 ? 18.347 -7.519 -51.333 1.00 67.94 85 GLY A C 1
ATOM 604 O O . GLY A 1 85 ? 17.711 -7.765 -50.310 1.00 67.94 85 GLY A O 1
ATOM 605 N N . ASN A 1 86 ? 19.683 -7.423 -51.340 1.00 78.06 86 ASN A N 1
ATOM 606 C CA . ASN A 1 86 ? 20.465 -7.334 -50.105 1.00 78.06 86 ASN A CA 1
ATOM 607 C C . ASN A 1 86 ? 20.473 -5.883 -49.614 1.00 78.06 86 ASN A C 1
ATOM 609 O O . ASN A 1 86 ? 20.965 -4.998 -50.304 1.00 78.06 86 ASN A O 1
ATOM 613 N N . THR A 1 87 ? 19.927 -5.652 -48.429 1.00 91.81 87 THR A N 1
ATOM 614 C CA . THR A 1 87 ? 19.803 -4.325 -47.804 1.00 91.81 87 THR A CA 1
ATOM 615 C C . THR A 1 87 ? 20.449 -4.292 -46.417 1.00 91.81 87 THR A C 1
ATOM 617 O O . THR A 1 87 ? 20.125 -3.449 -45.581 1.00 91.81 87 THR A O 1
ATOM 620 N N . ARG A 1 88 ? 21.343 -5.252 -46.172 1.00 96.00 88 ARG A N 1
ATOM 621 C CA . ARG A 1 88 ? 22.180 -5.333 -44.983 1.00 96.00 88 ARG A CA 1
ATOM 622 C C . ARG A 1 88 ? 23.517 -4.660 -45.266 1.00 96.00 88 ARG A C 1
ATOM 624 O O . ARG A 1 88 ? 24.204 -5.037 -46.215 1.00 96.00 88 ARG A O 1
ATOM 631 N N . ILE A 1 89 ? 23.849 -3.666 -44.454 1.00 97.38 89 ILE A N 1
ATOM 632 C CA . ILE A 1 89 ? 25.084 -2.890 -44.512 1.00 97.38 89 ILE A CA 1
ATOM 633 C C . ILE A 1 89 ? 26.028 -3.467 -43.458 1.00 97.38 89 ILE A C 1
ATOM 635 O O . ILE A 1 89 ? 25.789 -3.344 -42.256 1.00 97.38 89 ILE A O 1
ATOM 639 N N . ASP A 1 90 ? 27.069 -4.148 -43.928 1.00 96.81 90 ASP A N 1
ATOM 640 C CA . ASP A 1 90 ? 28.111 -4.728 -43.088 1.00 96.81 90 ASP A CA 1
ATOM 641 C C . ASP A 1 90 ? 29.196 -3.701 -42.802 1.00 96.81 90 ASP A C 1
ATOM 643 O O . ASP A 1 90 ? 29.965 -3.336 -43.693 1.00 96.81 90 ASP A O 1
ATOM 647 N N . LEU A 1 91 ? 29.266 -3.254 -41.551 1.00 97.38 91 LEU A N 1
ATOM 648 C CA . LEU A 1 91 ? 30.249 -2.269 -41.132 1.00 97.38 91 LEU A CA 1
ATOM 649 C C . LEU A 1 91 ? 31.572 -2.953 -40.781 1.00 97.38 91 LEU A C 1
ATOM 651 O O . LEU A 1 91 ? 31.624 -3.924 -40.023 1.00 97.38 91 LEU A O 1
ATOM 655 N N . SER A 1 92 ? 32.647 -2.422 -41.351 1.00 95.06 92 SER A N 1
ATOM 656 C CA . SER A 1 92 ? 34.031 -2.873 -41.184 1.00 95.06 92 SER A CA 1
ATOM 657 C C . SER A 1 92 ? 34.834 -1.997 -40.219 1.00 95.06 92 SER A C 1
ATOM 659 O O . SER A 1 92 ? 35.895 -2.400 -39.745 1.00 95.06 92 SER A O 1
ATOM 661 N N . THR A 1 93 ? 34.335 -0.790 -39.948 1.00 95.25 93 THR A N 1
ATOM 662 C CA . THR A 1 93 ? 34.871 0.178 -38.981 1.00 95.25 93 THR A CA 1
ATOM 663 C C . THR A 1 93 ? 33.711 0.936 -38.319 1.00 95.25 93 THR A C 1
ATOM 665 O O . THR A 1 93 ? 32.599 0.906 -38.860 1.00 95.25 93 THR A O 1
ATOM 668 N N . PRO A 1 94 ? 33.912 1.642 -37.189 1.00 96.38 94 PRO A N 1
ATOM 669 C CA . PRO A 1 94 ? 32.839 2.412 -36.558 1.00 96.38 94 PRO A CA 1
ATOM 670 C C . PRO A 1 94 ? 32.303 3.472 -37.524 1.00 96.38 94 PRO A C 1
ATOM 672 O O . PRO A 1 94 ? 33.089 4.045 -38.285 1.00 96.38 94 PRO A O 1
ATOM 675 N N . LEU A 1 95 ? 30.990 3.721 -37.543 1.00 97.62 95 LEU A N 1
ATOM 676 C CA . LEU A 1 95 ? 30.430 4.813 -38.347 1.00 97.62 95 LEU A CA 1
ATOM 677 C C . LEU A 1 95 ? 30.955 6.173 -37.843 1.00 97.62 95 LEU A C 1
ATOM 679 O O . LEU A 1 95 ? 31.314 6.292 -36.670 1.00 97.62 95 LEU A O 1
ATOM 683 N N . PRO A 1 96 ? 31.042 7.197 -38.711 1.00 97.12 96 PRO A N 1
ATOM 684 C CA . PRO A 1 96 ? 31.351 8.551 -38.266 1.00 97.12 96 PRO A CA 1
ATOM 685 C C . PRO A 1 96 ? 30.300 9.023 -37.252 1.00 97.12 96 PRO A C 1
ATOM 687 O O . PRO A 1 96 ? 29.113 8.750 -37.429 1.00 97.12 96 PRO A O 1
ATOM 690 N N . VAL A 1 97 ? 30.732 9.744 -36.214 1.00 97.19 97 VAL A N 1
ATOM 691 C CA . VAL A 1 97 ? 29.807 10.409 -35.282 1.00 97.19 97 VAL A CA 1
ATOM 692 C C . VAL A 1 97 ? 28.972 11.443 -36.034 1.00 97.19 97 VAL A C 1
ATOM 694 O O . VAL A 1 97 ? 29.480 12.087 -36.946 1.00 97.19 97 VAL A O 1
ATOM 697 N N . ILE A 1 98 ? 27.708 11.602 -35.663 1.00 98.19 98 ILE A N 1
ATOM 698 C CA . ILE A 1 98 ? 26.776 12.560 -36.257 1.00 98.19 98 ILE A CA 1
ATOM 699 C C . ILE A 1 98 ? 26.899 13.869 -35.480 1.00 98.19 98 ILE A C 1
ATOM 701 O O . ILE A 1 98 ? 26.576 13.925 -34.291 1.00 98.19 98 ILE A O 1
ATOM 705 N N . SER A 1 99 ? 27.411 14.901 -36.144 1.00 96.31 99 SER A N 1
ATOM 706 C CA . SER A 1 99 ? 27.739 16.202 -35.548 1.00 96.31 99 SER A CA 1
ATOM 707 C C . SER A 1 99 ? 26.911 17.364 -36.090 1.00 96.31 99 SER A C 1
ATOM 709 O O . SER A 1 99 ? 27.033 18.464 -35.557 1.00 96.31 99 SER A O 1
ATOM 711 N N . ASP A 1 100 ? 26.068 17.133 -37.098 1.00 95.50 100 ASP A N 1
ATOM 712 C CA . ASP A 1 100 ? 25.054 18.092 -37.548 1.00 95.50 100 ASP A CA 1
ATOM 713 C C . ASP A 1 100 ? 23.651 17.468 -37.530 1.00 95.50 100 ASP A C 1
ATOM 715 O O . ASP A 1 100 ? 23.487 16.246 -37.449 1.00 95.50 100 ASP A O 1
ATOM 719 N N . THR A 1 101 ? 22.630 18.320 -37.526 1.00 95.56 101 THR A N 1
ATOM 720 C CA . THR A 1 101 ? 21.221 17.913 -37.496 1.00 95.56 101 THR A CA 1
ATOM 721 C C . THR A 1 101 ? 20.879 17.113 -38.748 1.00 95.56 101 THR A C 1
ATOM 723 O O . THR A 1 101 ? 21.004 17.630 -39.849 1.00 95.56 101 THR A O 1
ATOM 726 N N . LEU A 1 102 ? 20.348 15.895 -38.636 1.00 96.12 102 LEU A N 1
ATOM 727 C CA . LEU A 1 102 ? 19.930 15.152 -39.832 1.00 96.12 102 LEU A CA 1
ATOM 728 C C . LEU A 1 102 ? 18.761 14.195 -39.596 1.00 96.12 102 LEU A C 1
ATOM 730 O O . LEU A 1 102 ? 18.423 13.821 -38.475 1.00 96.12 102 LEU A O 1
ATOM 734 N N . THR A 1 103 ? 18.134 13.771 -40.687 1.00 98.00 103 THR A N 1
ATOM 735 C CA . THR A 1 103 ? 17.137 12.702 -40.723 1.00 98.00 103 THR A CA 1
ATOM 736 C C . THR A 1 103 ? 17.713 11.482 -41.429 1.00 98.00 103 THR A C 1
ATOM 738 O O . THR A 1 103 ? 18.049 11.556 -42.607 1.00 98.00 103 THR A O 1
ATOM 741 N N . ILE A 1 104 ? 17.746 10.334 -40.754 1.00 98.44 104 ILE A N 1
ATOM 742 C CA . ILE A 1 104 ? 17.983 9.022 -41.367 1.00 98.44 104 ILE A CA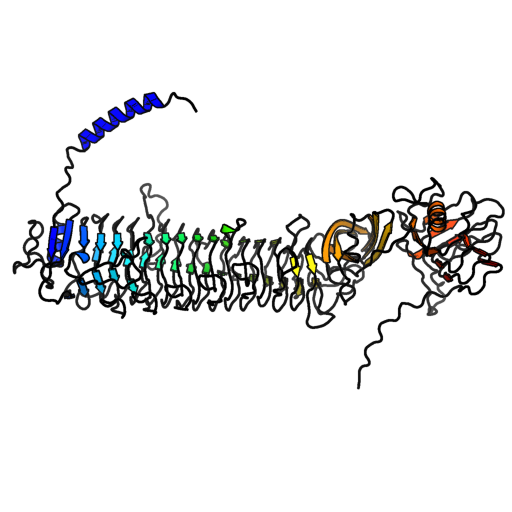 1
ATOM 743 C C . ILE A 1 104 ? 16.643 8.302 -41.480 1.00 98.44 104 ILE A C 1
ATOM 745 O O . ILE A 1 104 ? 16.080 7.868 -40.472 1.00 98.44 104 ILE A O 1
ATOM 749 N N . ASP A 1 105 ? 16.133 8.153 -42.704 1.00 97.88 105 ASP A N 1
ATOM 750 C CA . ASP A 1 105 ? 14.830 7.529 -42.947 1.00 97.88 105 ASP A CA 1
ATOM 751 C C . ASP A 1 105 ? 14.950 6.242 -43.774 1.00 97.88 105 ASP A C 1
ATOM 753 O O . ASP A 1 105 ? 14.860 6.239 -45.004 1.00 97.88 105 ASP A O 1
ATOM 757 N N . GLY A 1 106 ? 15.070 5.107 -43.087 1.00 96.81 106 GLY A N 1
ATOM 758 C CA . GLY A 1 106 ? 15.044 3.765 -43.672 1.00 96.81 106 GLY A CA 1
ATOM 759 C C . GLY A 1 106 ? 13.703 3.371 -44.300 1.00 96.81 106 GLY A C 1
ATOM 760 O O . GLY A 1 106 ? 13.637 2.385 -45.047 1.00 96.81 106 GLY A O 1
ATOM 761 N N . THR A 1 107 ? 12.625 4.131 -44.060 1.00 95.50 107 THR A N 1
ATOM 762 C CA . THR A 1 107 ? 11.325 3.895 -44.711 1.00 95.50 107 THR A CA 1
ATOM 763 C C . THR A 1 107 ? 11.292 4.345 -46.167 1.00 95.50 107 THR A C 1
ATOM 765 O O . THR A 1 107 ? 10.422 3.911 -46.919 1.00 95.50 107 THR A O 1
ATOM 768 N N . THR A 1 108 ? 12.279 5.136 -46.591 1.00 96.38 108 THR A N 1
ATOM 769 C CA . THR A 1 108 ? 12.477 5.505 -48.000 1.00 96.38 108 THR A CA 1
ATOM 770 C C . THR A 1 108 ? 12.898 4.314 -48.870 1.00 96.38 108 THR A C 1
ATOM 772 O O . THR A 1 108 ? 12.597 4.296 -50.066 1.00 96.38 108 THR A O 1
ATOM 775 N N . GLN A 1 109 ? 13.503 3.274 -48.277 1.00 96.50 109 GLN A N 1
ATOM 776 C CA . GLN A 1 109 ? 13.822 2.037 -48.985 1.00 96.50 109 GLN A CA 1
ATOM 777 C C . GLN A 1 109 ? 12.544 1.332 -49.451 1.00 96.50 109 GLN A C 1
ATOM 779 O O . GLN A 1 109 ? 11.576 1.165 -48.706 1.00 96.50 109 GLN A O 1
ATOM 784 N N . GLN A 1 110 ? 12.566 0.824 -50.685 1.00 92.75 110 GLN A N 1
ATOM 785 C CA . GLN A 1 110 ? 11.437 0.091 -51.250 1.00 92.75 110 GLN A CA 1
ATOM 786 C C . GLN A 1 110 ? 10.974 -1.053 -50.329 1.00 92.75 110 GLN A C 1
ATOM 788 O O . GLN A 1 110 ? 11.788 -1.817 -49.813 1.00 92.75 110 GLN A O 1
ATOM 793 N N . ASN A 1 111 ? 9.651 -1.193 -50.186 1.00 90.12 111 ASN A N 1
ATOM 794 C CA . ASN A 1 111 ? 8.958 -2.159 -49.324 1.00 90.12 111 ASN A CA 1
ATOM 795 C C . ASN A 1 111 ? 9.152 -1.946 -47.815 1.00 90.12 111 ASN A C 1
ATOM 797 O O . ASN A 1 111 ? 8.729 -2.812 -47.052 1.00 90.12 111 ASN A O 1
ATOM 801 N N . SER A 1 112 ? 9.791 -0.864 -47.365 1.00 93.12 112 SER A N 1
ATOM 802 C CA . SER A 1 112 ? 9.828 -0.544 -45.938 1.00 93.12 112 SER A CA 1
ATOM 803 C C . SER A 1 112 ? 8.496 0.072 -45.503 1.00 93.12 112 SER A C 1
ATOM 805 O O . SER A 1 112 ? 7.901 0.863 -46.234 1.00 93.12 112 SER A O 1
ATOM 807 N N . SER A 1 113 ? 8.005 -0.276 -44.316 1.00 91.69 113 SER A N 1
ATOM 808 C CA . SER A 1 113 ? 6.773 0.303 -43.777 1.00 91.69 113 SER A CA 1
ATOM 809 C C . SER A 1 113 ? 6.691 0.213 -42.257 1.00 91.69 113 SER A C 1
ATOM 811 O O . SER A 1 113 ? 6.911 -0.856 -41.682 1.00 91.69 113 SER A O 1
ATOM 813 N N . CYS A 1 114 ? 6.244 1.309 -41.646 1.00 90.69 114 CYS A N 1
ATOM 814 C CA . CYS A 1 114 ? 5.872 1.402 -40.238 1.00 90.69 114 CYS A CA 1
ATOM 815 C C . CYS A 1 114 ? 4.350 1.234 -40.091 1.00 90.69 114 CYS A C 1
ATOM 817 O O . CYS A 1 114 ? 3.602 2.110 -40.535 1.00 90.69 114 CYS A O 1
ATOM 819 N N . PRO A 1 115 ? 3.858 0.113 -39.539 1.00 81.81 115 PRO A N 1
ATOM 820 C CA . PRO A 1 115 ? 2.432 -0.174 -39.480 1.00 81.81 115 PRO A CA 1
ATOM 821 C C . PRO A 1 115 ? 1.725 0.717 -38.458 1.00 81.81 115 PRO A C 1
ATOM 823 O O . PRO A 1 115 ? 2.191 0.902 -37.342 1.00 81.81 115 PRO A O 1
ATOM 826 N N . SER A 1 116 ? 0.541 1.218 -38.812 1.00 74.00 116 SER A N 1
ATOM 827 C CA . SER A 1 116 ? -0.317 2.004 -37.913 1.00 74.00 116 SER A CA 1
ATOM 828 C C . SER A 1 116 ? -1.151 1.156 -36.939 1.00 74.00 116 SER A C 1
ATOM 830 O O . SER A 1 116 ? -1.895 1.711 -36.138 1.00 74.00 116 SER A O 1
ATOM 832 N N . ALA A 1 117 ? -1.036 -0.174 -37.000 1.00 73.12 117 ALA A N 1
ATOM 833 C CA . ALA A 1 117 ? -1.734 -1.136 -36.145 1.00 73.12 117 ALA A CA 1
ATOM 834 C C . ALA A 1 117 ? -0.732 -2.027 -35.393 1.00 73.12 117 ALA A C 1
ATOM 836 O O . ALA A 1 117 ? 0.467 -1.981 -35.665 1.00 73.12 117 ALA A O 1
ATOM 837 N N . ILE A 1 118 ? -1.220 -2.865 -34.468 1.00 69.81 118 ILE A N 1
ATOM 838 C CA . ILE A 1 118 ? -0.412 -3.878 -33.765 1.00 69.81 118 ILE A CA 1
ATOM 839 C C . ILE A 1 118 ? 0.045 -4.947 -34.774 1.00 69.81 118 ILE A C 1
ATOM 841 O O . ILE A 1 118 ? -0.580 -5.989 -34.944 1.00 69.81 118 ILE A O 1
ATOM 845 N N . ALA A 1 119 ? 1.130 -4.653 -35.481 1.00 78.38 119 ALA A N 1
ATOM 846 C CA . ALA A 1 119 ? 1.796 -5.520 -36.438 1.00 78.38 119 ALA A CA 1
ATOM 847 C C . ALA A 1 119 ? 3.304 -5.253 -36.384 1.00 78.38 119 ALA A C 1
ATOM 849 O O . ALA A 1 119 ? 3.737 -4.171 -35.987 1.00 78.38 119 ALA A O 1
ATOM 850 N N . ALA A 1 120 ? 4.105 -6.240 -36.782 1.00 83.12 120 ALA A N 1
ATOM 851 C CA . ALA A 1 120 ? 5.542 -6.046 -36.913 1.00 83.12 120 ALA A CA 1
ATOM 852 C C . ALA A 1 120 ? 5.840 -5.083 -38.073 1.00 83.12 120 ALA A C 1
ATOM 854 O O . ALA A 1 120 ? 5.220 -5.177 -39.138 1.00 83.12 120 ALA A O 1
ATOM 855 N N . ALA A 1 121 ? 6.787 -4.167 -37.869 1.00 88.25 121 ALA A N 1
ATOM 856 C CA . ALA A 1 121 ? 7.260 -3.301 -38.937 1.00 88.25 121 ALA A CA 1
ATOM 857 C C . ALA A 1 121 ? 7.996 -4.107 -40.012 1.00 88.25 121 ALA A C 1
ATOM 859 O O . ALA A 1 121 ? 8.691 -5.078 -39.711 1.00 88.25 121 ALA A O 1
ATOM 860 N N . ASN A 1 122 ? 7.846 -3.696 -41.272 1.00 92.19 122 ASN A N 1
ATOM 861 C CA . ASN A 1 122 ? 8.661 -4.231 -42.355 1.00 92.19 122 ASN A CA 1
ATOM 862 C C . ASN A 1 122 ? 9.830 -3.274 -42.564 1.00 92.19 122 ASN A C 1
ATOM 864 O O . ASN A 1 122 ? 9.682 -2.267 -43.251 1.00 92.19 122 ASN A O 1
ATOM 868 N N . LEU A 1 123 ? 10.958 -3.532 -41.911 1.00 94.25 123 LEU A N 1
ATOM 869 C CA . LEU A 1 123 ? 12.130 -2.659 -41.959 1.00 94.25 123 LEU A CA 1
ATOM 870 C C . LEU A 1 123 ? 13.160 -3.279 -42.883 1.00 94.25 123 LEU A C 1
ATOM 872 O O . LEU A 1 123 ? 13.571 -4.413 -42.646 1.00 94.25 123 LEU A O 1
ATOM 876 N N . ASN A 1 124 ? 13.553 -2.580 -43.950 1.00 94.81 124 ASN A N 1
ATOM 877 C CA . ASN A 1 124 ? 14.461 -3.177 -44.921 1.00 94.81 124 ASN A CA 1
ATOM 878 C C . ASN A 1 124 ? 15.931 -2.839 -44.724 1.00 94.81 124 ASN A C 1
ATOM 880 O O . ASN A 1 124 ? 16.762 -3.636 -45.138 1.00 94.81 124 ASN A O 1
ATOM 884 N N . ILE A 1 125 ? 16.276 -1.733 -44.084 1.00 97.69 125 ILE A N 1
ATOM 885 C CA . ILE A 1 125 ? 17.680 -1.369 -43.889 1.00 97.69 125 ILE A CA 1
ATOM 886 C C . ILE A 1 125 ? 18.189 -1.981 -42.587 1.00 97.69 125 ILE A C 1
ATOM 888 O O . ILE A 1 125 ? 17.649 -1.687 -41.524 1.00 97.69 125 ILE A O 1
ATOM 892 N N . GLU A 1 126 ? 19.208 -2.836 -42.680 1.00 97.75 126 GLU A N 1
ATOM 893 C CA . GLU A 1 126 ? 19.874 -3.442 -41.522 1.00 97.75 126 GLU A CA 1
ATOM 894 C C . GLU A 1 126 ? 21.314 -2.949 -41.416 1.00 97.75 126 GLU A C 1
ATOM 896 O O . GLU A 1 126 ? 22.117 -3.188 -42.315 1.00 97.75 126 GLU A O 1
ATOM 901 N N . LEU A 1 127 ? 21.632 -2.282 -40.309 1.00 98.44 127 LEU A N 1
ATOM 902 C CA . LEU A 1 127 ? 22.983 -1.905 -39.918 1.00 98.44 127 LEU A CA 1
ATOM 903 C C . LEU A 1 127 ? 23.548 -3.016 -39.041 1.00 98.44 127 LEU A C 1
ATOM 905 O O . LEU A 1 127 ? 23.071 -3.227 -37.923 1.00 98.44 127 LEU A O 1
ATOM 909 N N . ASN A 1 128 ? 24.550 -3.722 -39.560 1.00 98.19 128 ASN A N 1
ATOM 910 C CA . ASN A 1 128 ? 25.202 -4.809 -38.851 1.00 98.19 128 ASN A CA 1
ATOM 911 C C . ASN A 1 128 ? 26.599 -4.400 -38.374 1.00 98.19 128 ASN A C 1
ATOM 913 O O . ASN A 1 128 ? 27.512 -4.203 -39.181 1.00 98.19 128 ASN A O 1
ATOM 917 N N . GLY A 1 129 ? 26.767 -4.367 -37.055 1.00 97.88 129 GLY A N 1
ATOM 918 C CA . GLY A 1 129 ? 28.000 -3.976 -36.379 1.00 97.88 129 GLY A CA 1
ATOM 919 C C . GLY A 1 129 ? 29.009 -5.092 -36.120 1.00 97.88 129 GLY A C 1
ATOM 920 O O . GLY A 1 129 ? 30.053 -4.816 -35.535 1.00 97.88 129 GLY A O 1
ATOM 921 N N . SER A 1 130 ? 28.755 -6.336 -36.551 1.00 96.62 130 SER A N 1
ATOM 922 C CA . SER A 1 130 ? 29.536 -7.511 -36.111 1.00 96.62 130 SER A CA 1
ATOM 923 C C . SER A 1 130 ? 31.036 -7.466 -36.436 1.00 96.62 130 SER A C 1
ATOM 925 O O . SER A 1 130 ? 31.795 -8.336 -36.010 1.00 96.62 130 SER A O 1
ATOM 927 N N . SER A 1 131 ? 31.474 -6.528 -37.274 1.00 96.50 131 SER A N 1
ATOM 928 C CA . SER A 1 131 ? 32.880 -6.312 -37.628 1.00 96.50 131 SER A CA 1
ATOM 929 C C . SER A 1 131 ? 33.278 -4.835 -37.584 1.00 96.50 131 SER A C 1
ATOM 931 O O . SER A 1 131 ? 34.341 -4.487 -38.087 1.00 96.50 131 SER A O 1
ATOM 933 N N . ALA A 1 132 ? 32.465 -3.983 -36.950 1.00 95.50 132 ALA A N 1
ATOM 934 C CA . ALA A 1 132 ? 32.704 -2.545 -36.852 1.00 95.50 132 ALA A CA 1
ATOM 935 C C . ALA A 1 132 ? 33.878 -2.196 -35.921 1.00 95.50 132 ALA A C 1
ATOM 937 O O . ALA A 1 132 ? 34.416 -1.099 -36.004 1.00 95.50 132 ALA A O 1
ATOM 938 N N . GLY A 1 133 ? 34.312 -3.124 -35.066 1.00 92.38 133 GLY A N 1
ATOM 939 C CA . GLY A 1 133 ? 35.433 -2.942 -34.144 1.00 92.38 133 GLY A CA 1
ATOM 940 C C . GLY A 1 133 ? 35.009 -2.953 -32.677 1.00 92.38 133 GLY A C 1
ATOM 941 O O . GLY A 1 133 ? 33.822 -2.999 -32.359 1.00 92.38 133 GLY A O 1
ATOM 942 N N . SER A 1 134 ? 36.005 -2.934 -31.788 1.00 91.50 134 SER A N 1
ATOM 943 C CA . SER A 1 134 ? 35.767 -3.031 -30.347 1.00 91.50 134 SER A CA 1
ATOM 944 C C . SER A 1 134 ? 35.077 -1.789 -29.801 1.00 91.50 134 SER A C 1
ATOM 946 O O . SER A 1 134 ? 35.438 -0.675 -30.183 1.00 91.50 134 SER A O 1
ATOM 948 N N . LEU A 1 135 ? 34.078 -1.999 -28.938 1.00 88.62 135 LEU A N 1
ATOM 949 C CA . LEU A 1 135 ? 33.208 -0.963 -28.365 1.00 88.62 135 LEU A CA 1
ATOM 950 C C . LEU A 1 135 ? 32.530 -0.049 -29.405 1.00 88.62 135 LEU A C 1
ATOM 952 O O . LEU A 1 135 ? 32.080 1.042 -29.067 1.00 88.62 135 LEU A O 1
ATOM 956 N N . ALA A 1 136 ? 32.462 -0.466 -30.674 1.00 95.56 136 ALA A N 1
ATOM 957 C CA . ALA A 1 136 ? 31.850 0.340 -31.718 1.00 95.56 136 ALA A CA 1
ATOM 958 C C . ALA A 1 136 ? 30.342 0.473 -31.470 1.00 95.56 136 ALA A C 1
ATOM 960 O O . ALA A 1 136 ? 29.652 -0.539 -31.329 1.00 95.56 136 ALA A O 1
ATOM 961 N N . ASN A 1 137 ? 29.849 1.711 -31.458 1.00 97.00 137 ASN A N 1
ATOM 962 C CA . ASN A 1 137 ? 28.425 2.029 -31.424 1.00 97.00 137 ASN A CA 1
ATOM 963 C C . ASN A 1 137 ? 27.825 2.000 -32.838 1.00 97.00 137 ASN A C 1
ATOM 965 O O . ASN A 1 137 ? 28.549 2.134 -33.829 1.00 97.00 137 ASN A O 1
ATOM 969 N N . GLY A 1 138 ? 26.502 1.849 -32.933 1.00 98.19 138 GLY A N 1
ATOM 970 C CA . GLY A 1 138 ? 25.787 1.927 -34.209 1.00 98.19 138 GLY A CA 1
ATOM 971 C C . GLY A 1 138 ? 25.698 3.344 -34.756 1.00 98.19 138 GLY A C 1
ATOM 972 O O . GLY A 1 138 ? 26.387 3.680 -35.716 1.00 98.19 138 GLY A O 1
ATOM 973 N N . LEU A 1 139 ? 24.846 4.171 -34.158 1.00 98.56 139 LEU A N 1
ATOM 974 C CA . LEU A 1 139 ? 24.730 5.595 -34.484 1.00 98.56 139 LEU A CA 1
ATOM 975 C C . LEU A 1 139 ? 25.039 6.419 -33.237 1.00 98.56 139 LEU A C 1
ATOM 977 O O . LEU A 1 139 ? 24.464 6.160 -32.185 1.00 98.56 139 LEU A O 1
ATOM 981 N N . GLU A 1 140 ? 25.916 7.410 -33.349 1.00 97.56 140 GLU A N 1
ATOM 982 C CA . GLU A 1 140 ? 26.336 8.242 -32.219 1.00 97.56 140 GLU A CA 1
ATOM 983 C C . GLU A 1 140 ? 26.122 9.718 -32.541 1.00 97.56 140 GLU A C 1
ATOM 985 O O . GLU A 1 140 ? 26.731 10.240 -33.469 1.00 97.56 140 GLU A O 1
ATOM 990 N N . PHE A 1 141 ? 25.244 10.373 -31.783 1.00 96.88 141 PHE A N 1
ATOM 991 C CA . PHE A 1 141 ? 24.840 11.766 -31.967 1.00 96.88 141 PHE A CA 1
ATOM 992 C C . PHE A 1 141 ? 25.532 12.645 -30.930 1.00 96.88 141 PHE A C 1
ATOM 994 O O . PHE A 1 141 ? 25.282 12.499 -29.732 1.00 96.88 141 PHE A O 1
ATOM 1001 N N . VAL A 1 142 ? 26.401 13.550 -31.380 1.00 94.19 142 VAL A N 1
ATOM 1002 C CA . VAL A 1 142 ? 27.190 14.450 -30.522 1.00 94.19 142 VAL A CA 1
ATOM 1003 C C . VAL A 1 142 ? 26.710 15.897 -30.635 1.00 94.19 142 VAL A C 1
ATOM 1005 O O . VAL A 1 142 ? 25.851 16.214 -31.458 1.00 94.19 142 VAL A O 1
ATOM 1008 N N . ALA A 1 143 ? 27.248 16.791 -29.802 1.00 90.06 143 ALA A N 1
ATOM 1009 C CA . ALA A 1 143 ? 26.897 18.211 -29.814 1.00 90.06 143 ALA A CA 1
ATOM 1010 C C . ALA A 1 143 ? 26.921 18.804 -31.240 1.00 90.06 143 ALA A C 1
ATOM 1012 O O . ALA A 1 143 ? 27.903 18.638 -31.961 1.00 90.06 143 ALA A O 1
ATOM 1013 N N . GLY A 1 144 ? 25.837 19.492 -31.617 1.00 90.19 144 GLY A N 1
ATOM 1014 C CA . GLY A 1 144 ? 25.594 19.998 -32.977 1.00 90.19 144 GLY A CA 1
ATOM 1015 C C . GLY A 1 144 ? 24.521 19.218 -33.746 1.00 90.19 144 GLY A C 1
ATOM 1016 O O . GLY A 1 144 ? 23.874 19.777 -34.624 1.00 90.19 144 GLY A O 1
ATOM 1017 N N . SER A 1 145 ? 24.237 17.976 -33.344 1.00 95.31 145 SER A N 1
ATOM 1018 C CA . SER A 1 145 ? 23.230 17.118 -33.988 1.00 95.31 145 SER A CA 1
ATOM 1019 C C . SER A 1 145 ? 21.823 17.184 -33.382 1.00 95.31 145 SER A C 1
ATOM 1021 O O . SER A 1 145 ? 21.031 16.267 -33.584 1.00 95.31 145 SER A O 1
ATOM 1023 N N . ASP A 1 146 ? 21.500 18.237 -32.628 1.00 94.19 146 ASP A N 1
ATOM 1024 C CA . ASP A 1 146 ? 20.196 18.375 -31.969 1.00 94.19 146 ASP A CA 1
ATOM 1025 C C . ASP A 1 146 ? 19.036 18.299 -32.980 1.00 94.19 146 ASP A C 1
ATOM 1027 O O . ASP A 1 146 ? 19.153 18.782 -34.101 1.00 94.19 146 ASP A O 1
ATOM 1031 N N . ASN A 1 147 ? 17.864 17.806 -32.574 1.00 94.94 147 ASN A N 1
ATOM 1032 C CA . ASN A 1 147 ? 16.679 17.671 -33.447 1.00 94.94 147 ASN A CA 1
ATOM 1033 C C . ASN A 1 147 ? 16.825 16.651 -34.591 1.00 94.94 147 ASN A C 1
ATOM 1035 O O . ASN A 1 147 ? 16.063 16.704 -35.563 1.00 94.94 147 ASN A O 1
ATOM 1039 N N . SER A 1 148 ? 17.763 15.707 -34.494 1.00 97.62 148 SER A N 1
ATOM 1040 C CA . SER A 1 148 ? 17.892 14.650 -35.497 1.00 97.62 148 SER A CA 1
ATOM 1041 C C . SER A 1 148 ? 16.771 13.609 -35.400 1.00 97.62 148 SER A C 1
ATOM 1043 O O . SER A 1 148 ? 16.172 13.397 -34.344 1.00 97.62 148 SER A O 1
ATOM 1045 N N . LEU A 1 149 ? 16.490 12.918 -36.507 1.00 97.81 149 LEU A N 1
ATOM 1046 C CA . LEU A 1 149 ? 15.473 11.866 -36.599 1.00 97.81 149 LEU A CA 1
ATOM 1047 C C . LEU A 1 149 ? 16.087 10.562 -37.114 1.00 97.81 149 LEU A C 1
ATOM 1049 O O . LEU A 1 149 ? 16.665 10.535 -38.196 1.00 97.81 149 LEU A O 1
ATOM 1053 N N . VAL A 1 150 ? 15.878 9.456 -36.398 1.00 98.56 150 VAL A N 1
ATOM 1054 C CA . VAL A 1 150 ? 16.201 8.101 -36.872 1.00 98.56 150 VAL A CA 1
ATOM 1055 C C . VAL A 1 150 ? 14.933 7.277 -36.995 1.00 98.56 150 VAL A C 1
ATOM 1057 O O . VAL A 1 150 ? 14.235 7.034 -36.002 1.00 98.56 150 VAL A O 1
ATOM 1060 N N . LYS A 1 151 ? 14.653 6.802 -38.210 1.00 97.38 151 LYS A N 1
ATOM 1061 C CA . LYS A 1 151 ? 13.433 6.059 -38.507 1.00 97.38 151 LYS A CA 1
ATOM 1062 C C . LYS A 1 151 ? 13.648 4.845 -39.398 1.00 97.38 151 LYS A C 1
ATOM 1064 O O . LYS A 1 151 ? 14.292 4.933 -40.436 1.00 97.38 151 LYS A O 1
ATOM 1069 N N . GLY A 1 152 ? 12.986 3.738 -39.064 1.00 96.56 152 GLY A N 1
ATOM 1070 C CA . GLY A 1 152 ? 12.794 2.618 -39.987 1.00 96.56 152 GLY A CA 1
ATOM 1071 C C . GLY A 1 152 ? 14.021 1.730 -40.205 1.00 96.56 152 GLY A C 1
ATOM 1072 O O . GLY A 1 152 ? 14.152 1.146 -41.284 1.00 96.56 152 GLY A O 1
ATOM 1073 N N . LEU A 1 153 ? 14.915 1.635 -39.219 1.00 98.12 153 LEU A N 1
ATOM 1074 C CA . LEU A 1 153 ? 16.157 0.866 -39.291 1.00 98.12 153 LEU A CA 1
ATOM 1075 C C . LEU A 1 153 ? 16.125 -0.385 -38.409 1.00 98.12 153 LEU A C 1
ATOM 1077 O O . LEU A 1 153 ? 15.478 -0.426 -37.363 1.00 98.12 153 LEU A O 1
ATOM 1081 N N . VAL A 1 154 ? 16.891 -1.393 -38.812 1.00 98.62 154 VAL A N 1
ATOM 1082 C CA . VAL A 1 154 ? 17.317 -2.503 -37.955 1.00 98.62 154 VAL A CA 1
ATOM 1083 C C . VAL A 1 154 ? 18.767 -2.232 -37.554 1.00 98.62 154 VAL A C 1
ATOM 1085 O O . VAL A 1 154 ? 19.594 -2.024 -38.435 1.00 98.62 154 VAL A O 1
ATOM 1088 N N . ILE A 1 155 ? 19.085 -2.204 -36.260 1.00 98.81 155 ILE A N 1
ATOM 1089 C CA . ILE A 1 155 ? 20.425 -1.867 -35.745 1.00 98.81 155 ILE A CA 1
ATOM 1090 C C . ILE A 1 155 ? 20.858 -2.946 -34.756 1.00 98.81 155 ILE A C 1
ATOM 1092 O O . ILE A 1 155 ? 20.243 -3.107 -33.696 1.00 98.81 155 ILE A O 1
ATOM 1096 N N . ASN A 1 156 ? 21.879 -3.726 -35.112 1.00 98.56 156 ASN A N 1
ATOM 1097 C CA . ASN A 1 156 ? 22.231 -4.925 -34.360 1.00 98.56 156 ASN A CA 1
ATOM 1098 C C . ASN A 1 156 ? 23.715 -5.321 -34.447 1.00 98.56 156 ASN A C 1
ATOM 1100 O O . ASN A 1 156 ? 24.466 -4.842 -35.298 1.00 98.56 156 ASN A O 1
ATOM 1104 N N . ASN A 1 157 ? 24.109 -6.258 -33.576 1.00 98.19 157 ASN A N 1
ATOM 1105 C CA . ASN A 1 157 ? 25.438 -6.878 -33.525 1.00 98.19 157 ASN A CA 1
ATOM 1106 C C . ASN A 1 157 ? 26.612 -5.907 -33.300 1.00 98.19 157 ASN A C 1
ATOM 1108 O O . ASN A 1 157 ? 27.739 -6.227 -33.674 1.00 98.19 157 ASN A O 1
ATOM 1112 N N . PHE A 1 158 ? 26.376 -4.733 -32.718 1.00 98.50 158 PHE A N 1
ATOM 1113 C CA . PHE A 1 158 ? 27.449 -3.823 -32.307 1.00 98.50 158 PHE A CA 1
ATOM 1114 C C . PHE A 1 158 ? 28.087 -4.293 -30.997 1.00 98.50 158 PHE A C 1
ATOM 1116 O O . PHE A 1 158 ? 27.397 -4.852 -30.153 1.00 98.50 158 PHE A O 1
ATOM 1123 N N . GLU A 1 159 ? 29.393 -4.087 -30.802 1.00 97.56 159 GLU A N 1
ATOM 1124 C CA . GLU A 1 159 ? 30.040 -4.405 -29.515 1.00 97.56 159 GLU A CA 1
ATOM 1125 C C . GLU A 1 159 ? 29.697 -3.364 -28.435 1.00 97.56 159 GLU A C 1
ATOM 1127 O O . GLU A 1 159 ? 29.673 -3.700 -27.256 1.00 97.56 159 GLU A O 1
ATOM 1132 N N . GLY A 1 160 ? 29.409 -2.119 -28.832 1.00 96.50 160 GLY A N 1
ATOM 1133 C CA . GLY A 1 160 ? 28.869 -1.072 -27.964 1.00 96.50 160 GLY A CA 1
ATOM 1134 C C . GLY A 1 160 ? 27.338 -1.006 -27.987 1.00 96.50 160 GLY A C 1
ATOM 1135 O O . GLY A 1 160 ? 26.649 -2.017 -28.158 1.00 96.50 160 GLY A O 1
ATOM 1136 N N . SER A 1 161 ? 26.801 0.205 -27.825 1.00 97.75 161 SER A N 1
ATOM 1137 C CA . SER A 1 161 ? 25.358 0.466 -27.873 1.00 97.75 161 SER A CA 1
ATOM 1138 C C . SER A 1 161 ? 24.837 0.567 -29.312 1.00 97.75 161 SER A C 1
ATOM 1140 O O . SER A 1 161 ? 25.558 0.963 -30.232 1.00 97.75 161 SER A O 1
ATOM 1142 N N . GLY A 1 162 ? 23.556 0.255 -29.524 1.00 98.44 162 GLY A N 1
ATOM 1143 C CA . GLY A 1 162 ? 22.922 0.408 -30.841 1.00 98.44 162 GLY A CA 1
ATOM 1144 C C . GLY A 1 162 ? 22.845 1.874 -31.285 1.00 98.44 162 GLY A C 1
ATOM 1145 O O . GLY A 1 162 ? 23.265 2.219 -32.388 1.00 98.44 162 GLY A O 1
ATOM 1146 N N . ILE A 1 163 ? 22.337 2.748 -30.415 1.00 98.56 163 ILE A N 1
ATOM 1147 C CA . ILE A 1 163 ? 22.300 4.202 -30.626 1.00 98.56 163 ILE A CA 1
ATOM 1148 C C . ILE A 1 163 ? 22.799 4.905 -29.363 1.00 98.56 163 ILE A C 1
ATOM 1150 O O . ILE A 1 163 ? 22.386 4.547 -28.262 1.00 98.56 163 ILE A O 1
ATOM 1154 N N . VAL A 1 164 ? 23.638 5.926 -29.522 1.00 96.69 164 VAL A N 1
ATOM 1155 C CA . VAL A 1 164 ? 24.127 6.795 -28.445 1.00 96.69 164 VAL A CA 1
ATOM 1156 C C . VAL A 1 164 ? 23.681 8.234 -28.700 1.00 96.69 164 VAL A C 1
ATOM 1158 O O . VAL A 1 164 ? 23.912 8.771 -29.783 1.00 96.69 164 VAL A O 1
ATOM 1161 N N . LEU A 1 165 ? 23.059 8.862 -27.700 1.00 94.25 165 LEU A N 1
ATOM 1162 C CA . LEU A 1 165 ? 22.579 10.245 -27.736 1.00 94.25 165 LEU A CA 1
ATOM 1163 C C . LEU A 1 165 ? 23.323 11.097 -26.698 1.00 94.25 165 LEU A C 1
ATOM 1165 O O . LEU A 1 165 ? 23.114 10.964 -25.490 1.00 94.25 165 LEU A O 1
ATOM 1169 N N . GLN A 1 166 ? 24.180 11.992 -27.182 1.00 91.44 166 GLN A N 1
ATOM 1170 C CA . GLN A 1 166 ? 24.837 13.044 -26.394 1.00 91.44 166 GLN A CA 1
ATOM 1171 C C . GLN A 1 166 ? 24.284 14.444 -26.729 1.00 91.44 166 GLN A C 1
ATOM 1173 O O . GLN A 1 166 ? 24.585 15.397 -26.013 1.00 91.44 166 GLN A O 1
ATOM 1178 N N . SER A 1 167 ? 23.471 14.565 -27.786 1.00 91.31 167 SER A N 1
ATOM 1179 C CA . SER A 1 167 ? 22.757 15.777 -28.216 1.00 91.31 167 SER A CA 1
ATOM 1180 C C . SER A 1 167 ? 21.277 15.774 -27.809 1.00 91.31 167 SER A C 1
ATOM 1182 O O . SER A 1 167 ? 20.737 14.761 -27.350 1.00 91.31 167 SER A O 1
ATOM 1184 N N . ASN A 1 168 ? 20.617 16.920 -27.956 1.00 91.31 168 ASN A N 1
ATOM 1185 C CA . ASN A 1 168 ? 19.272 17.176 -27.445 1.00 91.31 168 ASN A CA 1
ATOM 1186 C C . ASN A 1 168 ? 18.178 16.979 -28.502 1.00 91.31 168 ASN A C 1
ATOM 1188 O O . ASN A 1 168 ? 18.403 17.108 -29.705 1.00 91.31 168 ASN A O 1
ATOM 1192 N N . SER A 1 169 ? 16.947 16.764 -28.042 1.00 92.81 169 SER A N 1
ATOM 1193 C CA . SER A 1 169 ? 15.734 16.835 -28.868 1.00 92.81 169 SER A CA 1
ATOM 1194 C C . SER A 1 169 ? 15.706 15.885 -30.073 1.00 92.81 169 SER A C 1
ATOM 1196 O O . SER A 1 169 ? 14.959 16.109 -31.026 1.00 92.81 169 SER A O 1
ATOM 1198 N N . ASN A 1 170 ? 16.488 14.806 -30.056 1.00 96.12 170 ASN A N 1
ATOM 1199 C CA . ASN A 1 170 ? 16.474 13.808 -31.120 1.00 96.12 170 ASN A CA 1
ATOM 1200 C C . ASN A 1 170 ? 15.241 12.913 -31.013 1.00 96.12 170 ASN A C 1
ATOM 1202 O O . ASN A 1 170 ? 14.743 12.643 -29.922 1.00 96.12 170 ASN A O 1
ATOM 1206 N N . THR A 1 171 ? 14.770 12.398 -32.145 1.00 97.62 171 THR A N 1
ATOM 1207 C CA . THR A 1 171 ? 13.639 11.469 -32.219 1.00 97.62 171 THR A CA 1
ATOM 1208 C C . THR A 1 171 ? 14.075 10.130 -32.803 1.00 97.62 171 THR A C 1
ATOM 1210 O O . THR A 1 171 ? 14.537 10.056 -33.938 1.00 97.62 171 THR A O 1
ATOM 1213 N N . ILE A 1 172 ? 13.865 9.044 -32.063 1.00 98.44 172 ILE A N 1
ATOM 1214 C CA . ILE A 1 172 ? 14.171 7.672 -32.484 1.00 98.44 172 ILE A CA 1
ATOM 1215 C C . ILE A 1 172 ? 12.862 6.896 -32.589 1.00 98.44 172 ILE A C 1
ATOM 1217 O O . ILE A 1 172 ? 12.200 6.668 -31.580 1.00 98.44 172 ILE A O 1
ATOM 1221 N N . THR A 1 173 ? 12.455 6.477 -33.787 1.00 97.25 173 THR A N 1
ATOM 1222 C CA . THR A 1 173 ? 11.104 5.937 -34.005 1.00 97.25 173 THR A CA 1
ATOM 1223 C C . THR A 1 173 ? 11.041 4.791 -35.016 1.00 97.25 173 THR A C 1
ATOM 1225 O O . THR A 1 173 ? 11.729 4.801 -36.028 1.00 97.25 173 THR A O 1
ATOM 1228 N N . CYS A 1 174 ? 10.167 3.805 -34.792 1.00 96.12 174 CYS A N 1
ATOM 1229 C CA . CYS A 1 174 ? 9.959 2.679 -35.714 1.00 96.12 174 CYS A CA 1
ATOM 1230 C C . CYS A 1 174 ? 11.248 1.901 -36.073 1.00 96.12 174 CYS A C 1
ATOM 1232 O O . CYS A 1 174 ? 11.468 1.538 -37.229 1.00 96.12 174 CYS A O 1
ATOM 1234 N N . ASN A 1 175 ? 12.125 1.660 -35.099 1.00 98.25 175 ASN A N 1
ATOM 1235 C CA . ASN A 1 175 ? 13.354 0.887 -35.294 1.00 98.25 175 ASN A CA 1
ATOM 1236 C C . ASN A 1 175 ? 13.289 -0.479 -34.597 1.00 98.25 175 ASN A C 1
ATOM 1238 O O . ASN A 1 175 ? 12.608 -0.630 -33.582 1.00 98.25 175 ASN A O 1
ATOM 1242 N N . ASN A 1 176 ? 14.048 -1.451 -35.107 1.00 98.06 176 ASN A N 1
ATOM 1243 C CA . ASN A 1 176 ? 14.334 -2.725 -34.445 1.00 98.06 176 ASN A CA 1
ATOM 1244 C C . ASN A 1 176 ? 15.790 -2.715 -33.962 1.00 98.06 176 ASN A C 1
ATOM 1246 O O . ASN A 1 176 ? 16.712 -2.764 -34.772 1.00 98.06 176 ASN A O 1
ATOM 1250 N N . ILE A 1 177 ? 16.014 -2.663 -32.652 1.00 98.81 177 ILE A N 1
ATOM 1251 C CA . ILE A 1 177 ? 17.339 -2.466 -32.053 1.00 98.81 177 ILE A CA 1
ATOM 1252 C C . ILE A 1 177 ? 17.682 -3.671 -31.170 1.00 98.81 177 ILE A C 1
ATOM 1254 O O . ILE A 1 177 ? 16.927 -4.005 -30.255 1.00 98.81 177 ILE A O 1
ATOM 1258 N N . GLY A 1 178 ? 18.801 -4.336 -31.473 1.00 98.50 178 GLY A N 1
ATOM 1259 C CA . GLY A 1 178 ? 19.251 -5.564 -30.794 1.00 98.50 178 GLY A CA 1
ATOM 1260 C C . GLY A 1 178 ? 18.575 -6.849 -31.292 1.00 98.50 178 GLY A C 1
ATOM 1261 O O . GLY A 1 178 ? 18.732 -7.929 -30.717 1.00 98.50 178 GLY A O 1
ATOM 1262 N N . THR A 1 179 ? 17.812 -6.759 -32.384 1.00 97.75 179 THR A N 1
ATOM 1263 C CA . THR A 1 179 ? 17.039 -7.876 -32.939 1.00 97.75 179 THR A CA 1
ATOM 1264 C C . THR A 1 179 ? 17.304 -8.074 -34.427 1.00 97.75 179 THR A C 1
ATOM 1266 O O . THR A 1 179 ? 17.897 -7.236 -35.110 1.00 97.75 179 THR A O 1
ATOM 1269 N N . ASN A 1 180 ? 16.866 -9.217 -34.950 1.00 95.38 180 ASN A N 1
ATOM 1270 C CA . ASN A 1 180 ? 16.818 -9.451 -36.385 1.00 95.38 180 ASN A CA 1
ATOM 1271 C C . ASN A 1 180 ? 15.769 -8.550 -37.071 1.00 95.38 180 ASN A C 1
ATOM 1273 O O . ASN A 1 180 ? 14.911 -7.942 -36.435 1.00 95.38 180 ASN A O 1
ATOM 1277 N N . ARG A 1 181 ? 15.770 -8.534 -38.407 1.00 93.50 181 ARG A N 1
ATOM 1278 C CA . ARG A 1 181 ? 14.842 -7.726 -39.221 1.00 93.50 181 ARG A CA 1
ATOM 1279 C C . ARG A 1 181 ? 13.359 -7.888 -38.864 1.00 93.50 181 ARG A C 1
ATOM 1281 O O . ARG A 1 181 ? 12.613 -6.920 -38.910 1.00 93.50 181 ARG A O 1
ATOM 1288 N N . ALA A 1 182 ? 12.936 -9.097 -38.496 1.00 91.75 182 ALA A N 1
ATOM 1289 C CA . ALA A 1 182 ? 11.552 -9.385 -38.117 1.00 91.75 182 ALA A CA 1
ATOM 1290 C C . ALA A 1 182 ? 11.211 -8.990 -36.664 1.00 91.75 182 ALA A C 1
ATOM 1292 O O . ALA A 1 182 ? 10.043 -9.036 -36.281 1.00 91.75 182 ALA A O 1
ATOM 1293 N N . GLY A 1 183 ? 12.212 -8.657 -35.843 1.00 94.62 183 GLY A N 1
ATOM 1294 C CA . GLY A 1 183 ? 12.059 -8.421 -34.409 1.00 94.62 183 GLY A CA 1
ATOM 1295 C C . GLY A 1 183 ? 11.627 -9.670 -33.635 1.00 94.62 183 GLY A C 1
ATOM 1296 O O . GLY A 1 183 ? 10.897 -9.568 -32.653 1.00 94.62 183 GLY A O 1
ATOM 1297 N N . THR A 1 184 ? 12.001 -10.864 -34.100 1.00 95.38 184 THR A N 1
ATOM 1298 C CA . THR A 1 184 ? 11.592 -12.154 -33.510 1.00 95.38 184 THR A CA 1
ATOM 1299 C C . THR A 1 184 ? 12.742 -12.948 -32.899 1.00 95.38 184 THR A C 1
ATOM 1301 O O . THR A 1 184 ? 12.488 -13.945 -32.230 1.00 95.38 184 THR A O 1
ATOM 1304 N N . ALA A 1 185 ? 13.990 -12.559 -33.156 1.00 97.31 185 ALA A N 1
ATOM 1305 C CA . ALA A 1 185 ? 15.181 -13.204 -32.613 1.00 97.31 185 ALA A CA 1
ATOM 1306 C C . ALA A 1 185 ? 16.234 -12.156 -32.245 1.00 97.31 185 ALA A C 1
ATOM 1308 O O . ALA A 1 185 ? 16.291 -11.094 -32.866 1.00 97.31 185 ALA A O 1
ATOM 1309 N N . ALA A 1 186 ? 17.058 -12.469 -31.247 1.00 97.50 186 ALA A N 1
ATOM 1310 C CA . ALA A 1 186 ? 18.091 -11.573 -30.750 1.00 97.50 186 ALA A CA 1
ATOM 1311 C C . ALA A 1 186 ? 19.249 -11.495 -31.751 1.00 97.50 186 ALA A C 1
ATOM 1313 O O . ALA A 1 186 ? 19.655 -12.504 -32.331 1.00 97.50 186 ALA A O 1
ATOM 1314 N N . ALA A 1 187 ? 19.765 -10.288 -31.924 1.00 97.81 187 ALA A N 1
ATOM 1315 C CA . ALA A 1 187 ? 20.988 -9.959 -32.639 1.00 97.81 187 ALA A CA 1
ATOM 1316 C C . ALA A 1 187 ? 21.686 -8.884 -31.780 1.00 97.81 187 ALA A C 1
ATOM 1318 O O . ALA A 1 187 ? 21.524 -7.688 -32.025 1.00 97.81 187 ALA A O 1
ATOM 1319 N N . PRO A 1 188 ? 22.314 -9.304 -30.670 1.00 97.50 188 PRO A N 1
ATOM 1320 C CA . PRO A 1 188 ? 22.603 -8.435 -29.535 1.00 97.50 188 PRO A CA 1
ATOM 1321 C C . PRO A 1 188 ? 23.540 -7.289 -29.898 1.00 97.50 188 PRO A C 1
ATOM 1323 O O . PRO A 1 188 ? 24.572 -7.518 -30.521 1.00 97.50 188 PRO A O 1
ATOM 1326 N N . ASN A 1 189 ? 23.220 -6.080 -29.436 1.00 98.38 189 ASN A N 1
ATOM 1327 C CA . ASN A 1 189 ? 24.252 -5.077 -29.185 1.00 98.38 189 ASN A CA 1
ATOM 1328 C C . ASN A 1 189 ? 24.911 -5.380 -27.829 1.00 98.38 189 ASN A C 1
ATOM 1330 O O . ASN A 1 189 ? 24.256 -5.926 -26.935 1.00 98.38 189 ASN A O 1
ATOM 1334 N N . GLY A 1 190 ? 26.203 -5.092 -27.700 1.00 96.88 190 GLY A N 1
ATOM 1335 C CA . GLY A 1 190 ? 27.036 -5.500 -26.569 1.00 96.88 190 GLY A CA 1
ATOM 1336 C C . GLY A 1 190 ? 26.835 -4.677 -25.297 1.00 96.88 190 GLY A C 1
ATOM 1337 O O . GLY A 1 190 ? 27.253 -5.118 -24.229 1.00 96.88 190 GLY A O 1
ATOM 1338 N N . ASP A 1 191 ? 26.142 -3.545 -25.401 1.00 95.88 191 ASP A N 1
ATOM 1339 C CA . ASP A 1 191 ? 25.698 -2.719 -24.278 1.00 95.88 191 ASP A CA 1
ATOM 1340 C C . ASP A 1 191 ? 24.191 -2.401 -24.412 1.00 95.88 191 ASP A C 1
ATOM 1342 O O . ASP A 1 191 ? 23.405 -3.299 -24.738 1.00 95.88 191 ASP A O 1
ATOM 1346 N N . ALA A 1 192 ? 23.749 -1.165 -24.158 1.00 97.38 192 ALA A N 1
ATOM 1347 C CA . ALA A 1 192 ? 22.351 -0.784 -24.263 1.00 97.38 192 ALA A CA 1
ATOM 1348 C C . ALA A 1 192 ? 21.844 -0.773 -25.715 1.00 97.38 192 ALA A C 1
ATOM 1350 O O . ALA A 1 192 ? 22.583 -0.531 -26.675 1.00 97.38 192 ALA A O 1
ATOM 1351 N N . GLY A 1 193 ? 20.539 -0.980 -25.895 1.00 98.50 193 GLY A N 1
ATOM 1352 C CA . GLY A 1 193 ? 19.911 -0.740 -27.195 1.00 98.50 193 GLY A CA 1
ATOM 1353 C C . GLY A 1 193 ? 20.026 0.734 -27.590 1.00 98.50 193 GLY A C 1
ATOM 1354 O O . GLY A 1 193 ? 20.556 1.062 -28.654 1.00 98.50 193 GLY A O 1
ATOM 1355 N N . ILE A 1 194 ? 19.569 1.619 -26.702 1.00 98.44 194 ILE A N 1
ATOM 1356 C CA . ILE A 1 194 ? 19.721 3.074 -26.817 1.00 98.44 194 ILE A CA 1
ATOM 1357 C C . ILE A 1 194 ? 20.319 3.613 -25.515 1.00 98.44 194 ILE A C 1
ATOM 13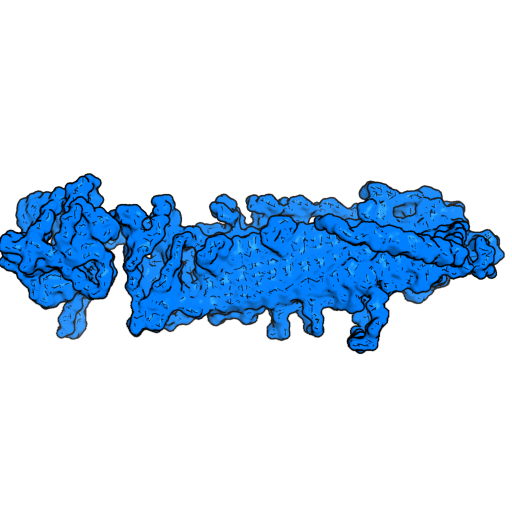59 O O . ILE A 1 194 ? 19.776 3.356 -24.442 1.00 98.44 194 ILE A O 1
ATOM 1363 N N . ASN A 1 195 ? 21.399 4.383 -25.616 1.00 95.44 195 ASN A N 1
ATOM 1364 C CA . ASN A 1 195 ? 22.077 5.023 -24.494 1.00 95.44 195 ASN A CA 1
ATOM 1365 C C . ASN A 1 195 ? 21.992 6.553 -24.621 1.00 95.44 195 ASN A C 1
ATOM 1367 O O . ASN A 1 195 ? 22.573 7.139 -25.533 1.00 95.44 195 ASN A O 1
ATOM 1371 N N . VAL A 1 196 ? 21.260 7.202 -23.720 1.00 92.69 196 VAL A N 1
ATOM 1372 C CA . VAL A 1 196 ? 21.149 8.659 -23.610 1.00 92.69 196 VAL A CA 1
ATOM 1373 C C . VAL A 1 196 ? 22.092 9.122 -22.508 1.00 92.69 196 VAL A C 1
ATOM 1375 O O . VAL A 1 196 ? 21.758 9.024 -21.333 1.00 92.69 196 VAL A O 1
ATOM 1378 N N . MET A 1 197 ? 23.275 9.607 -22.878 1.00 83.88 197 MET A N 1
ATOM 1379 C CA . MET A 1 197 ? 24.330 9.924 -21.909 1.00 83.88 197 MET A CA 1
ATOM 1380 C C . MET A 1 197 ? 24.127 11.297 -21.260 1.00 83.88 197 MET A C 1
ATOM 1382 O O . MET A 1 197 ? 24.070 11.414 -20.040 1.00 83.88 197 MET A O 1
ATOM 1386 N N . THR A 1 198 ? 24.036 12.344 -22.085 1.00 77.12 198 THR A N 1
ATOM 1387 C CA . THR A 1 198 ? 23.968 13.753 -21.642 1.00 77.12 198 THR A CA 1
ATOM 1388 C C . THR A 1 198 ? 22.898 14.567 -22.366 1.00 77.12 198 THR A C 1
ATOM 1390 O O . THR A 1 198 ? 22.671 15.719 -22.013 1.00 77.12 198 THR A O 1
ATOM 1393 N N . GLY A 1 199 ? 22.270 13.994 -23.396 1.00 75.94 199 GLY A N 1
ATOM 1394 C CA . GLY A 1 199 ? 21.294 14.676 -24.235 1.00 75.94 199 GLY A CA 1
ATOM 1395 C C . GLY A 1 199 ? 19.920 14.792 -23.579 1.00 75.94 199 GLY A C 1
ATOM 1396 O O . GLY A 1 199 ? 19.381 13.803 -23.081 1.00 75.94 199 GLY A O 1
ATOM 1397 N N . ALA A 1 200 ? 19.325 15.974 -23.652 1.00 83.94 200 ALA A N 1
ATOM 1398 C CA . ALA A 1 200 ? 18.057 16.311 -23.026 1.00 83.94 200 ALA A CA 1
ATOM 1399 C C . ALA A 1 200 ? 16.882 16.314 -24.021 1.00 83.94 200 ALA A C 1
ATOM 1401 O O . ALA A 1 200 ? 17.083 16.448 -25.230 1.00 83.94 200 ALA A O 1
ATOM 1402 N N . ASP A 1 201 ? 15.648 16.160 -23.532 1.00 86.75 201 ASP A N 1
ATOM 1403 C CA . ASP A 1 201 ? 14.407 16.226 -24.330 1.00 86.75 201 ASP A CA 1
ATOM 1404 C C . ASP A 1 201 ? 14.362 15.263 -25.536 1.00 86.75 201 ASP A C 1
ATOM 1406 O O . ASP A 1 201 ? 13.661 15.490 -26.524 1.00 86.75 201 ASP A O 1
ATOM 1410 N N . ASN A 1 202 ? 15.130 14.173 -25.480 1.00 93.25 202 ASN A N 1
ATOM 1411 C CA . ASN A 1 202 ? 15.139 13.149 -26.518 1.00 93.25 202 ASN A CA 1
ATOM 1412 C C . ASN A 1 202 ? 13.839 12.331 -26.476 1.00 93.25 202 ASN A C 1
ATOM 1414 O O . ASN A 1 202 ? 13.358 11.959 -25.406 1.00 93.25 202 ASN A O 1
ATOM 1418 N N . VAL A 1 203 ? 13.289 12.006 -27.646 1.00 96.06 203 VAL A N 1
ATOM 1419 C CA . VAL A 1 203 ? 12.067 11.211 -27.809 1.00 96.06 203 VAL A CA 1
ATOM 1420 C C . VAL A 1 203 ? 12.410 9.841 -28.373 1.00 96.06 203 VAL A C 1
ATOM 1422 O O . VAL A 1 203 ? 12.841 9.701 -29.516 1.00 96.06 203 VAL A O 1
ATOM 1425 N N . ILE A 1 204 ? 12.157 8.798 -27.595 1.00 98.12 204 ILE A N 1
ATOM 1426 C CA . ILE A 1 204 ? 12.304 7.409 -28.013 1.00 98.12 204 ILE A CA 1
ATOM 1427 C C . ILE A 1 204 ? 10.903 6.830 -28.178 1.00 98.12 204 ILE A C 1
ATOM 1429 O O . ILE A 1 204 ? 10.223 6.520 -27.204 1.00 98.12 204 ILE A O 1
ATOM 1433 N N . GLY A 1 205 ? 10.472 6.668 -29.424 1.00 96.19 205 GLY A N 1
ATOM 1434 C CA . GLY A 1 205 ? 9.190 6.084 -29.804 1.00 96.19 205 GLY A CA 1
ATOM 1435 C C . GLY A 1 205 ? 8.142 7.131 -30.188 1.00 96.19 205 GLY A C 1
ATOM 1436 O O . GLY A 1 205 ? 8.412 8.038 -30.974 1.00 96.19 205 GLY A O 1
ATOM 1437 N N . GLY A 1 206 ? 6.912 6.968 -29.700 1.00 91.06 206 GLY A N 1
ATOM 1438 C CA . GLY A 1 206 ? 5.820 7.928 -29.876 1.00 91.06 206 GLY A CA 1
ATOM 1439 C C . GLY A 1 206 ? 4.431 7.344 -29.596 1.00 91.06 206 GLY A C 1
ATOM 1440 O O . GLY A 1 206 ? 4.238 6.130 -29.602 1.00 91.06 206 GLY A O 1
ATOM 1441 N N . ALA A 1 207 ? 3.440 8.225 -29.416 1.00 83.44 207 ALA A N 1
ATOM 1442 C CA . ALA A 1 207 ? 2.059 7.850 -29.080 1.00 83.44 207 ALA A CA 1
ATOM 1443 C C . ALA A 1 207 ? 1.342 7.027 -30.173 1.00 83.44 207 ALA A C 1
ATOM 1445 O O . ALA A 1 207 ? 0.452 6.224 -29.893 1.00 83.44 207 ALA A O 1
ATOM 1446 N N . LEU A 1 208 ? 1.725 7.204 -31.442 1.00 87.12 208 LEU A N 1
ATOM 1447 C CA . LEU A 1 208 ? 1.156 6.444 -32.557 1.00 87.12 208 LEU A CA 1
ATOM 1448 C C . LEU A 1 208 ? 1.817 5.067 -32.670 1.00 87.12 208 LEU A C 1
ATOM 1450 O O . LEU A 1 208 ? 3.034 4.943 -32.574 1.00 87.12 208 LEU A O 1
ATOM 1454 N N . THR A 1 209 ? 1.044 4.020 -32.980 1.00 83.00 209 THR A N 1
ATOM 1455 C CA . THR A 1 209 ? 1.579 2.648 -33.105 1.00 83.00 209 THR A CA 1
ATOM 1456 C C . THR A 1 209 ? 2.684 2.519 -34.158 1.00 83.00 209 THR A C 1
ATOM 1458 O O . THR A 1 209 ? 3.613 1.739 -33.971 1.00 83.00 209 THR A O 1
ATOM 1461 N N . GLY A 1 210 ? 2.635 3.335 -35.216 1.00 84.75 210 GLY A N 1
ATOM 1462 C CA . GLY A 1 210 ? 3.676 3.388 -36.246 1.00 84.75 210 GLY A CA 1
ATOM 1463 C C . GLY A 1 210 ? 5.000 3.999 -35.793 1.00 84.75 210 GLY A C 1
ATOM 1464 O O . GLY A 1 210 ? 5.961 3.928 -36.548 1.00 84.75 210 GLY A O 1
ATOM 1465 N N . ASN A 1 211 ? 5.069 4.565 -34.585 1.00 90.62 211 ASN A N 1
ATOM 1466 C CA . ASN A 1 211 ? 6.276 5.192 -34.056 1.00 90.62 211 ASN A CA 1
ATOM 1467 C C . ASN A 1 211 ? 7.054 4.292 -33.080 1.00 90.62 211 ASN A C 1
ATOM 1469 O O . ASN A 1 211 ? 8.151 4.646 -32.649 1.00 90.62 211 ASN A O 1
ATOM 1473 N N . ARG A 1 212 ? 6.505 3.132 -32.714 1.00 93.81 212 ARG A N 1
ATOM 1474 C CA . ARG A 1 212 ? 7.041 2.280 -31.647 1.00 93.81 212 ARG A CA 1
ATOM 1475 C C . ARG A 1 212 ? 8.340 1.604 -32.078 1.00 93.81 212 ARG A C 1
ATOM 1477 O O . ARG A 1 212 ? 8.369 0.956 -33.122 1.00 93.81 212 ARG A O 1
ATOM 1484 N N . ASN A 1 213 ? 9.386 1.704 -31.263 1.00 97.69 213 ASN A N 1
ATOM 1485 C CA . ASN A 1 213 ? 10.587 0.892 -31.453 1.00 97.69 213 ASN A CA 1
ATOM 1486 C C . ASN A 1 213 ? 10.408 -0.498 -30.821 1.00 97.69 213 ASN A C 1
ATOM 1488 O O . ASN A 1 213 ? 9.644 -0.664 -29.866 1.00 97.69 213 ASN A O 1
ATOM 1492 N N . VAL A 1 214 ? 11.147 -1.482 -31.332 1.00 97.81 214 VAL A N 1
ATOM 1493 C CA . VAL A 1 214 ? 11.372 -2.789 -30.702 1.00 97.81 214 VAL A CA 1
ATOM 1494 C C . VAL A 1 214 ? 12.815 -2.821 -30.215 1.00 97.81 214 VAL A C 1
ATOM 1496 O O . VAL A 1 214 ? 13.736 -2.803 -31.028 1.00 97.81 214 VAL A O 1
ATOM 1499 N N . ILE A 1 215 ? 13.014 -2.843 -28.900 1.00 98.75 215 ILE A N 1
ATOM 1500 C CA . ILE A 1 215 ? 14.324 -2.708 -28.254 1.00 98.75 215 ILE A CA 1
ATOM 1501 C C . ILE A 1 215 ? 14.533 -3.914 -27.338 1.00 98.75 215 ILE A C 1
ATOM 1503 O O . ILE A 1 215 ? 14.046 -3.973 -26.206 1.00 98.75 215 ILE A O 1
ATOM 1507 N N . ALA A 1 216 ? 15.190 -4.935 -27.865 1.00 98.50 216 ALA A N 1
ATOM 1508 C CA . ALA A 1 216 ? 15.195 -6.263 -27.268 1.00 98.50 216 ALA A CA 1
ATOM 1509 C C . ALA A 1 216 ? 16.470 -7.019 -27.637 1.00 98.50 216 ALA A C 1
ATOM 1511 O O . ALA A 1 216 ? 17.096 -6.711 -28.646 1.00 98.50 216 ALA A O 1
ATOM 1512 N N . GLY A 1 217 ? 16.834 -8.031 -26.850 1.00 98.06 217 GLY A N 1
ATOM 1513 C CA . GLY A 1 217 ? 17.993 -8.876 -27.135 1.00 98.06 217 GLY A CA 1
ATOM 1514 C C . GLY A 1 217 ? 19.358 -8.228 -26.894 1.00 98.06 217 GLY A C 1
ATOM 1515 O O . GLY A 1 217 ? 20.346 -8.825 -27.301 1.00 98.06 217 GLY A O 1
ATOM 1516 N N . ASN A 1 218 ? 19.443 -7.044 -26.278 1.00 98.69 218 ASN A N 1
ATOM 1517 C CA . ASN A 1 218 ? 20.718 -6.367 -25.997 1.00 98.69 218 ASN A CA 1
ATOM 1518 C C . ASN A 1 218 ? 21.403 -6.954 -24.745 1.00 98.69 218 ASN A C 1
ATOM 1520 O O . ASN A 1 218 ? 20.729 -7.497 -23.866 1.00 98.69 218 ASN A O 1
ATOM 1524 N N . LEU A 1 219 ? 22.735 -6.853 -24.650 1.00 98.12 219 LEU A N 1
ATOM 1525 C CA . LEU A 1 219 ? 23.491 -7.346 -23.485 1.00 98.12 219 LEU A CA 1
ATOM 1526 C C . LEU A 1 219 ? 23.487 -6.367 -22.292 1.00 98.12 219 LEU A C 1
ATOM 1528 O O . LEU A 1 219 ? 23.843 -6.767 -21.186 1.00 98.12 219 LEU A O 1
ATOM 1532 N N . GLY A 1 220 ? 23.069 -5.117 -22.497 1.00 96.75 220 GLY A N 1
ATOM 1533 C CA . GLY A 1 220 ? 22.785 -4.134 -21.448 1.00 96.75 220 GLY A CA 1
ATOM 1534 C C . GLY A 1 220 ? 21.284 -3.949 -21.199 1.00 96.75 220 GLY A C 1
ATOM 1535 O O . GLY A 1 220 ? 20.482 -4.871 -21.384 1.00 96.75 220 GLY A O 1
ATOM 1536 N N . SER A 1 221 ? 20.892 -2.738 -20.788 1.00 98.00 221 SER A N 1
ATOM 1537 C CA . SER A 1 221 ? 19.478 -2.342 -20.730 1.00 98.00 221 SER A CA 1
ATOM 1538 C C . SER A 1 221 ? 18.894 -2.140 -22.131 1.00 98.00 221 SER A C 1
ATOM 1540 O O . SER A 1 221 ? 19.613 -1.853 -23.088 1.00 98.00 221 SER A O 1
ATOM 1542 N N . GLY A 1 222 ? 17.573 -2.232 -22.279 1.00 98.56 222 GLY A N 1
ATOM 1543 C CA . GLY A 1 222 ? 16.932 -1.816 -23.530 1.00 98.56 222 GLY A CA 1
ATOM 1544 C C . GLY A 1 222 ? 17.208 -0.336 -23.815 1.00 98.56 222 GLY A C 1
ATOM 1545 O O . GLY A 1 222 ? 17.799 0.012 -24.839 1.00 98.56 222 GLY A O 1
ATOM 1546 N N . ILE A 1 223 ? 16.834 0.521 -22.866 1.00 98.38 223 ILE A N 1
ATOM 1547 C CA . ILE A 1 223 ? 17.134 1.955 -22.872 1.00 98.38 223 ILE A CA 1
ATOM 1548 C C . ILE A 1 223 ? 17.873 2.310 -21.582 1.00 98.38 223 ILE A C 1
ATOM 1550 O O . ILE A 1 223 ? 17.437 1.934 -20.494 1.00 98.38 223 ILE A O 1
ATOM 1554 N N . PHE A 1 224 ? 18.967 3.051 -21.702 1.00 95.25 224 PHE A N 1
ATOM 1555 C CA . PHE A 1 224 ? 19.699 3.639 -20.586 1.00 95.25 224 PHE A CA 1
ATOM 1556 C C . PHE A 1 224 ? 19.654 5.163 -20.721 1.00 95.25 224 PHE A C 1
ATOM 1558 O O . PHE A 1 224 ? 20.024 5.677 -21.771 1.00 95.25 224 PHE A O 1
ATOM 1565 N N . ALA A 1 225 ? 19.171 5.876 -19.706 1.00 91.81 225 ALA A N 1
ATOM 1566 C CA . ALA A 1 225 ? 19.056 7.331 -19.700 1.00 91.81 225 ALA A CA 1
ATOM 1567 C C . ALA A 1 225 ? 19.760 7.926 -18.476 1.00 91.81 225 ALA A C 1
ATOM 1569 O O . ALA A 1 225 ? 19.312 7.761 -17.341 1.00 91.81 225 ALA A O 1
ATOM 1570 N N . GLY A 1 226 ? 20.850 8.644 -18.718 1.00 81.81 226 GLY A N 1
ATOM 1571 C CA . GLY A 1 226 ? 21.727 9.221 -17.708 1.00 81.81 226 GLY A CA 1
ATOM 1572 C C . GLY A 1 226 ? 23.195 8.856 -17.931 1.00 81.81 226 GLY A C 1
ATOM 1573 O O . GLY A 1 226 ? 23.503 7.971 -18.730 1.00 81.81 226 GLY A O 1
ATOM 1574 N N . PRO A 1 227 ? 24.128 9.509 -17.221 1.00 67.75 227 PRO A N 1
ATOM 1575 C CA . PRO A 1 227 ? 25.514 9.065 -17.172 1.00 67.75 227 PRO A CA 1
ATOM 1576 C C . PRO A 1 227 ? 25.628 7.692 -16.471 1.00 67.75 227 PRO A C 1
ATOM 1578 O O . PRO A 1 227 ? 24.830 7.390 -15.582 1.00 67.75 227 PRO A O 1
ATOM 1581 N N . PRO A 1 228 ? 26.611 6.841 -16.825 1.00 53.62 228 PRO A N 1
ATOM 1582 C CA . PRO A 1 228 ? 26.814 5.549 -16.170 1.00 53.62 228 PRO A CA 1
ATOM 1583 C C . PRO A 1 228 ? 27.068 5.703 -14.663 1.00 53.62 228 PRO A C 1
ATOM 1585 O O . PRO A 1 228 ? 27.868 6.541 -14.255 1.00 53.62 228 PRO A O 1
ATOM 1588 N N . ALA A 1 229 ? 26.481 4.823 -13.843 1.00 49.28 229 ALA A N 1
ATOM 1589 C CA . ALA A 1 229 ? 26.635 4.831 -12.380 1.00 49.28 229 ALA A CA 1
ATOM 1590 C C . ALA A 1 229 ? 28.083 4.604 -11.880 1.00 49.28 229 ALA A C 1
ATOM 1592 O O . ALA A 1 229 ? 28.366 4.765 -10.697 1.00 49.28 229 ALA A O 1
ATOM 1593 N N . THR A 1 230 ? 29.007 4.190 -12.757 1.00 43.75 230 THR A N 1
ATOM 1594 C CA . THR A 1 230 ? 30.421 3.940 -12.426 1.00 43.75 230 THR A CA 1
ATOM 1595 C C . THR A 1 230 ? 31.320 5.163 -12.556 1.00 43.75 230 THR A C 1
ATOM 1597 O O . THR A 1 230 ? 32.473 5.102 -12.123 1.00 43.75 230 THR A O 1
ATOM 1600 N N . GLU A 1 231 ? 30.840 6.255 -13.152 1.00 42.34 231 GLU A N 1
ATOM 1601 C CA . GLU A 1 231 ? 31.556 7.523 -13.051 1.00 42.34 231 GLU A CA 1
ATOM 1602 C C . GLU A 1 231 ? 31.410 8.021 -11.609 1.00 42.34 231 GLU A C 1
ATOM 1604 O O . GLU A 1 231 ? 30.296 8.016 -11.079 1.00 42.34 231 GLU A O 1
ATOM 1609 N N . PRO A 1 232 ? 32.509 8.390 -10.923 1.00 35.91 232 PRO A N 1
ATOM 1610 C CA . PRO A 1 232 ? 32.414 8.883 -9.560 1.00 35.91 232 PRO A CA 1
ATOM 1611 C C . PRO A 1 232 ? 31.398 10.020 -9.536 1.00 35.91 232 PRO A C 1
ATOM 1613 O O . PRO A 1 232 ? 31.480 10.928 -10.365 1.00 35.91 232 PRO A O 1
ATOM 1616 N N . ILE A 1 233 ? 30.468 9.969 -8.578 1.00 44.94 233 ILE A N 1
ATOM 1617 C CA . ILE A 1 233 ? 29.653 11.118 -8.198 1.00 44.94 233 ILE A CA 1
ATOM 1618 C C . ILE A 1 233 ? 30.654 12.201 -7.814 1.00 44.94 233 ILE A C 1
ATOM 1620 O O . ILE A 1 233 ? 31.156 12.264 -6.690 1.00 44.94 233 ILE A O 1
ATOM 1624 N N . ILE A 1 234 ? 31.025 13.029 -8.785 1.00 36.03 234 ILE A N 1
ATOM 1625 C CA . ILE A 1 234 ? 31.656 14.294 -8.504 1.00 36.03 234 ILE A CA 1
ATOM 1626 C C . ILE A 1 234 ? 30.554 15.015 -7.750 1.00 36.03 234 ILE A C 1
ATOM 1628 O O . ILE A 1 234 ? 29.539 15.383 -8.337 1.00 36.03 234 ILE A O 1
ATOM 1632 N N . THR A 1 235 ? 30.722 15.166 -6.437 1.00 38.66 235 THR A N 1
ATOM 1633 C CA . THR A 1 235 ? 30.089 16.262 -5.715 1.00 38.66 235 THR A CA 1
ATOM 1634 C C . THR A 1 235 ? 30.447 17.506 -6.509 1.00 38.66 235 THR A C 1
ATOM 1636 O O . THR A 1 235 ? 31.583 17.988 -6.424 1.00 38.66 235 THR A O 1
ATOM 1639 N N . LEU A 1 236 ? 29.541 17.929 -7.389 1.00 37.84 236 LEU A N 1
ATOM 1640 C CA . LEU A 1 236 ? 29.728 19.132 -8.171 1.00 37.84 236 LEU A CA 1
ATOM 1641 C C . LEU A 1 236 ? 29.927 20.239 -7.135 1.00 37.84 236 LEU A C 1
ATOM 1643 O O . LEU A 1 236 ? 29.113 20.344 -6.213 1.00 37.84 236 LEU A O 1
ATOM 1647 N N . PRO A 1 237 ? 31.034 20.997 -7.192 1.00 36.78 237 PRO A N 1
ATOM 1648 C CA . PRO A 1 237 ? 31.214 22.117 -6.289 1.00 36.78 237 PRO A CA 1
ATOM 1649 C C . PRO A 1 237 ? 29.992 23.022 -6.433 1.00 36.78 237 PRO A C 1
ATOM 1651 O O . PRO A 1 237 ? 29.630 23.368 -7.557 1.00 36.78 237 PRO A O 1
ATOM 1654 N N . GLU A 1 238 ? 29.365 23.387 -5.316 1.00 46.50 238 GLU A N 1
ATOM 1655 C CA . GLU A 1 238 ? 28.223 24.306 -5.253 1.00 46.50 238 GLU A CA 1
ATOM 1656 C C . GLU A 1 238 ? 28.579 25.742 -5.700 1.00 46.50 238 GLU A C 1
ATOM 1658 O O . GLU A 1 238 ? 28.168 26.689 -5.053 1.00 46.50 238 GLU A O 1
ATOM 1663 N N . GLU A 1 239 ? 29.342 25.964 -6.773 1.00 42.22 239 GLU A N 1
ATOM 1664 C CA . GLU A 1 239 ? 29.552 27.293 -7.366 1.00 42.22 239 GLU A CA 1
ATOM 1665 C C . GLU A 1 239 ? 29.868 27.208 -8.876 1.00 42.22 239 GLU A C 1
ATOM 1667 O O . GLU A 1 239 ? 30.914 27.678 -9.325 1.00 42.22 239 GLU A O 1
ATOM 1672 N N . ASP A 1 240 ? 28.960 26.653 -9.690 1.00 41.06 240 ASP A N 1
ATOM 1673 C CA . ASP A 1 240 ? 28.896 27.013 -11.118 1.00 41.06 240 ASP A CA 1
ATOM 1674 C C . ASP A 1 240 ? 27.605 27.806 -11.413 1.00 41.06 240 ASP A C 1
ATOM 1676 O O . ASP A 1 240 ? 26.521 27.226 -11.510 1.00 41.06 240 ASP A O 1
ATOM 1680 N N . PRO A 1 241 ? 27.672 29.144 -11.543 1.00 37.78 241 PRO A N 1
ATOM 1681 C CA . PRO A 1 241 ? 26.513 30.002 -11.790 1.00 37.78 241 PRO A CA 1
ATOM 1682 C C . PRO A 1 241 ? 26.004 29.949 -13.252 1.00 37.78 241 PRO A C 1
ATOM 1684 O O . PRO A 1 241 ? 25.420 30.924 -13.732 1.00 37.78 241 PRO A O 1
ATOM 1687 N N . GLY A 1 242 ? 26.220 28.835 -13.966 1.00 38.81 242 GLY A N 1
ATOM 1688 C CA . GLY A 1 242 ? 25.955 28.668 -15.400 1.00 38.81 242 GLY A CA 1
ATOM 1689 C C . GLY A 1 242 ? 25.099 27.470 -15.846 1.00 38.81 242 GLY A C 1
ATOM 1690 O O . GLY A 1 242 ? 25.055 27.226 -17.047 1.00 38.81 242 GLY A O 1
ATOM 1691 N N . LEU A 1 243 ? 24.414 26.716 -14.979 1.00 47.41 243 LEU A N 1
ATOM 1692 C CA . LEU A 1 243 ? 23.714 25.489 -15.424 1.00 47.41 243 LEU A CA 1
ATOM 1693 C C . LEU A 1 243 ? 22.286 25.731 -15.975 1.00 47.41 243 LEU A C 1
ATOM 1695 O O . LEU A 1 243 ? 21.398 26.145 -15.225 1.00 47.41 243 LEU A O 1
ATOM 1699 N N . PRO A 1 244 ? 22.044 25.438 -17.275 1.00 39.34 244 PRO A N 1
ATOM 1700 C CA . PRO A 1 244 ? 20.866 24.649 -17.688 1.00 39.34 244 PRO A CA 1
ATOM 1701 C C . PRO A 1 244 ? 21.147 23.658 -18.857 1.00 39.34 244 PRO A C 1
ATOM 1703 O O . PRO A 1 244 ? 22.018 23.935 -19.681 1.00 39.34 244 PRO A O 1
ATOM 1706 N N . PRO A 1 245 ? 20.324 22.608 -19.076 1.00 45.66 245 PRO A N 1
ATOM 1707 C CA . PRO A 1 245 ? 19.670 21.751 -18.090 1.00 45.66 245 PRO A CA 1
ATOM 1708 C C . PRO A 1 245 ? 19.933 20.249 -18.383 1.00 45.66 245 PRO A C 1
ATOM 1710 O O . PRO A 1 245 ? 20.165 19.862 -19.524 1.00 45.66 245 PRO A O 1
ATOM 1713 N N . PRO A 1 246 ? 19.803 19.355 -17.403 1.00 51.47 246 PRO A N 1
ATOM 1714 C CA . PRO A 1 246 ? 19.309 18.020 -17.700 1.00 51.47 246 PRO A CA 1
ATOM 1715 C C . PRO A 1 246 ? 17.770 18.036 -17.611 1.00 51.47 246 PRO A C 1
ATOM 1717 O O . PRO A 1 246 ? 17.175 18.269 -16.558 1.00 51.47 246 PRO A O 1
ATOM 1720 N N . THR A 1 247 ? 17.132 17.893 -18.776 1.00 65.75 247 THR A N 1
ATOM 1721 C CA . THR A 1 247 ? 15.686 17.703 -18.979 1.00 65.75 247 THR A CA 1
ATOM 1722 C C . THR A 1 247 ? 15.451 16.311 -19.565 1.00 65.75 247 THR A C 1
ATOM 1724 O O . THR A 1 247 ? 16.219 15.830 -20.397 1.00 65.75 247 THR A O 1
ATOM 1727 N N . GLY A 1 248 ? 14.447 15.613 -19.047 1.00 72.56 248 GLY A N 1
ATOM 1728 C CA . GLY A 1 248 ? 14.305 14.168 -19.171 1.00 72.56 248 GLY A CA 1
ATOM 1729 C C . GLY A 1 248 ? 14.101 13.628 -20.584 1.00 72.56 248 GLY A C 1
ATOM 1730 O O . GLY A 1 248 ? 13.858 14.347 -21.550 1.00 72.56 248 GLY A O 1
ATOM 1731 N N . THR A 1 249 ? 14.197 12.305 -20.700 1.00 89.81 249 THR A N 1
ATOM 1732 C CA . THR A 1 249 ? 13.907 11.583 -21.946 1.00 89.81 249 THR A CA 1
ATOM 1733 C C . THR A 1 249 ? 12.429 11.199 -21.986 1.00 89.81 249 THR A C 1
ATOM 1735 O O . THR A 1 249 ? 11.889 10.706 -20.995 1.00 89.81 249 THR A O 1
ATOM 1738 N N . LEU A 1 250 ? 11.779 11.381 -23.138 1.00 93.88 250 LEU A N 1
ATOM 1739 C CA . LEU A 1 250 ? 10.424 10.893 -23.395 1.00 93.88 250 LEU A CA 1
ATOM 1740 C C . LEU A 1 250 ? 10.497 9.505 -24.039 1.00 93.88 250 LEU A C 1
ATOM 1742 O O . LEU A 1 250 ? 10.822 9.363 -25.217 1.00 93.88 250 LEU A O 1
ATOM 1746 N N . ILE A 1 251 ? 10.184 8.466 -23.277 1.00 97.50 251 ILE A N 1
ATOM 1747 C CA . ILE A 1 251 ? 10.169 7.070 -23.713 1.00 97.50 251 ILE A CA 1
ATOM 1748 C C . ILE A 1 251 ? 8.711 6.670 -23.913 1.00 97.50 251 ILE A C 1
ATOM 1750 O O . ILE A 1 251 ? 7.995 6.413 -22.951 1.00 97.50 251 ILE A O 1
ATOM 1754 N N . LEU A 1 252 ? 8.257 6.638 -25.166 1.00 96.38 252 LEU A N 1
ATOM 1755 C CA . LEU A 1 252 ? 6.837 6.573 -25.508 1.00 96.38 252 LEU A CA 1
ATOM 1756 C C . LEU A 1 252 ? 6.503 5.348 -26.368 1.00 96.38 252 LEU A C 1
ATOM 1758 O O . LEU A 1 252 ? 7.011 5.198 -27.482 1.00 96.38 252 LEU A O 1
ATOM 1762 N N . GLY A 1 253 ? 5.580 4.499 -25.923 1.00 95.06 253 GLY A N 1
ATOM 1763 C CA . GLY A 1 253 ? 4.963 3.480 -26.781 1.00 95.06 253 GLY A CA 1
ATOM 1764 C C . GLY A 1 253 ? 5.851 2.296 -27.192 1.00 95.06 253 GLY A C 1
ATOM 1765 O O . GLY A 1 253 ? 5.426 1.473 -28.003 1.00 95.06 253 GLY A O 1
ATOM 1766 N N . ASN A 1 254 ? 7.083 2.182 -26.705 1.00 98.00 254 ASN A N 1
ATOM 1767 C CA . ASN A 1 254 ? 8.049 1.185 -27.174 1.00 98.00 254 ASN A CA 1
ATOM 1768 C C . ASN A 1 254 ? 7.693 -0.242 -26.737 1.00 98.00 254 ASN A C 1
ATOM 1770 O O . ASN A 1 254 ? 6.954 -0.465 -25.779 1.00 98.00 254 ASN A O 1
ATOM 1774 N N . ARG A 1 255 ? 8.263 -1.230 -27.433 1.00 97.44 255 ARG A N 1
ATOM 1775 C CA . ARG A 1 255 ? 8.310 -2.631 -26.995 1.00 97.44 255 ARG A CA 1
ATOM 1776 C C . ARG A 1 255 ? 9.724 -2.952 -26.554 1.00 97.44 255 ARG A C 1
ATOM 1778 O O . ARG A 1 255 ? 10.637 -2.949 -27.374 1.00 97.44 255 ARG A O 1
ATOM 1785 N N . ILE A 1 256 ? 9.894 -3.239 -25.275 1.00 98.81 256 ILE A N 1
ATOM 1786 C CA . ILE A 1 256 ? 11.201 -3.373 -24.646 1.00 98.81 256 ILE A CA 1
ATOM 1787 C C . ILE A 1 256 ? 11.293 -4.751 -23.992 1.00 98.81 256 ILE A C 1
ATOM 1789 O O . ILE A 1 256 ? 10.459 -5.098 -23.157 1.00 98.81 256 ILE A O 1
ATOM 1793 N N . GLY A 1 257 ? 12.276 -5.548 -24.417 1.00 98.50 257 GLY A N 1
ATOM 1794 C CA . GLY A 1 257 ? 12.496 -6.919 -23.932 1.00 98.50 257 GLY A CA 1
ATOM 1795 C C . GLY A 1 257 ? 11.544 -7.975 -24.510 1.00 98.50 257 GLY A C 1
ATOM 1796 O O . GLY A 1 257 ? 11.539 -9.126 -24.074 1.00 98.50 257 GLY A O 1
ATOM 1797 N N . THR A 1 258 ? 10.742 -7.620 -25.518 1.00 97.88 258 THR A N 1
ATOM 1798 C CA . THR A 1 258 ? 9.803 -8.532 -26.190 1.00 97.88 258 THR A CA 1
ATOM 1799 C C . THR A 1 258 ? 10.037 -8.581 -27.695 1.00 97.88 258 THR A C 1
ATOM 1801 O O . THR A 1 258 ? 10.710 -7.728 -28.272 1.00 97.88 258 THR A O 1
ATOM 1804 N N . ASN A 1 259 ? 9.468 -9.591 -28.354 1.00 96.00 259 ASN A N 1
ATOM 1805 C CA . ASN A 1 259 ? 9.401 -9.620 -29.812 1.00 96.00 259 ASN A CA 1
ATOM 1806 C C . ASN A 1 259 ? 8.532 -8.469 -30.370 1.00 96.00 259 ASN A C 1
ATOM 1808 O O . ASN A 1 259 ? 7.753 -7.837 -29.656 1.00 96.00 259 ASN A O 1
ATOM 1812 N N . ALA A 1 260 ? 8.585 -8.239 -31.682 1.00 94.06 260 ALA A N 1
ATOM 1813 C CA . ALA A 1 260 ? 7.862 -7.147 -32.34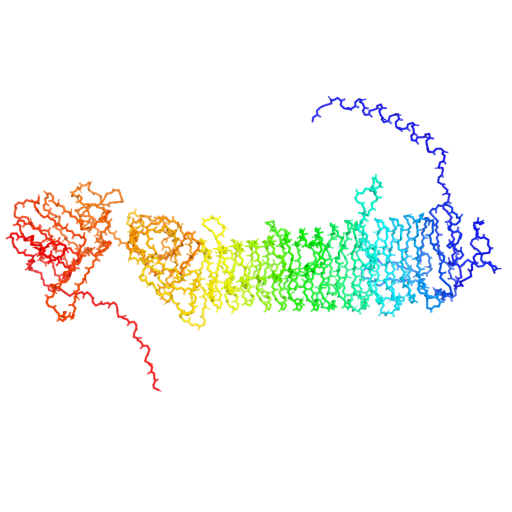6 1.00 94.06 260 ALA A CA 1
ATOM 1814 C C . ALA A 1 260 ? 6.329 -7.175 -32.167 1.00 94.06 260 ALA A C 1
ATOM 1816 O O . ALA A 1 260 ? 5.666 -6.151 -32.340 1.00 94.06 260 ALA A O 1
ATOM 1817 N N . LEU A 1 261 ? 5.749 -8.327 -31.811 1.00 93.44 261 LEU A N 1
ATOM 1818 C CA . LEU A 1 261 ? 4.319 -8.460 -31.515 1.00 93.44 261 LEU A CA 1
ATOM 1819 C C . LEU A 1 261 ? 3.989 -8.240 -30.029 1.00 93.44 261 LEU A C 1
ATOM 1821 O O . LEU A 1 261 ? 2.827 -8.014 -29.693 1.00 93.44 261 LEU A O 1
ATOM 1825 N N . GLY A 1 262 ? 4.984 -8.263 -29.139 1.00 95.19 262 GLY A N 1
ATOM 1826 C CA . GLY A 1 262 ? 4.801 -8.202 -27.689 1.00 95.19 262 GLY A CA 1
ATOM 1827 C C . GLY A 1 262 ? 4.159 -9.456 -27.101 1.00 95.19 262 GLY A C 1
ATOM 1828 O O . GLY A 1 262 ? 3.393 -9.360 -26.145 1.00 95.19 262 GLY A O 1
ATOM 1829 N N . THR A 1 263 ? 4.393 -10.617 -27.712 1.00 95.62 263 THR A N 1
ATOM 1830 C CA . THR A 1 263 ? 3.780 -11.899 -27.319 1.00 95.62 263 THR A CA 1
ATOM 1831 C C . THR A 1 263 ? 4.781 -12.908 -26.767 1.00 95.62 263 THR A C 1
ATOM 1833 O O . THR A 1 263 ? 4.367 -13.928 -26.225 1.00 95.62 263 THR A O 1
ATOM 1836 N N . ALA A 1 264 ? 6.080 -12.657 -26.920 1.00 96.88 264 ALA A N 1
ATOM 1837 C CA . ALA A 1 264 ? 7.139 -13.503 -26.387 1.00 96.88 264 ALA A CA 1
ATOM 1838 C C . ALA A 1 264 ? 8.296 -12.644 -25.877 1.00 96.88 264 ALA A C 1
ATOM 1840 O O . ALA A 1 264 ? 8.588 -11.593 -26.455 1.00 96.88 264 ALA A O 1
ATOM 1841 N N . ALA A 1 265 ? 8.951 -13.118 -24.820 1.00 97.50 265 ALA A N 1
ATOM 1842 C CA . ALA A 1 265 ? 10.149 -12.496 -24.280 1.00 97.50 265 ALA A CA 1
ATOM 1843 C C . ALA A 1 265 ? 11.314 -12.600 -25.274 1.00 97.50 265 ALA A C 1
ATOM 1845 O O . ALA A 1 265 ? 11.519 -13.627 -25.927 1.00 97.50 265 ALA A O 1
ATOM 1846 N N . LEU A 1 266 ? 12.078 -11.521 -25.359 1.00 97.25 266 LEU A N 1
ATOM 1847 C CA . LEU A 1 266 ? 13.336 -11.410 -26.073 1.00 97.25 266 LEU A CA 1
ATOM 1848 C C . LEU A 1 266 ? 14.254 -10.513 -25.237 1.00 97.25 266 LEU A C 1
ATOM 1850 O O . LEU A 1 266 ? 14.396 -9.318 -25.487 1.00 97.25 266 LEU A O 1
ATOM 1854 N N . ALA A 1 267 ? 14.782 -11.104 -24.170 1.00 97.50 267 ALA A N 1
ATOM 1855 C CA . ALA A 1 267 ? 15.332 -10.376 -23.038 1.00 97.50 267 ALA A CA 1
ATOM 1856 C C . ALA A 1 267 ? 16.458 -9.413 -23.416 1.00 97.50 267 ALA A C 1
ATOM 1858 O O . ALA A 1 267 ? 17.386 -9.792 -24.131 1.00 97.50 267 ALA A O 1
ATOM 1859 N N . ASN A 1 268 ? 16.401 -8.195 -22.877 1.00 98.56 268 ASN A N 1
ATOM 1860 C CA . ASN A 1 268 ? 17.622 -7.450 -22.591 1.00 98.56 268 ASN A CA 1
ATOM 1861 C C . ASN A 1 268 ? 18.255 -8.047 -21.323 1.00 98.56 268 ASN A C 1
ATOM 1863 O O . ASN A 1 268 ? 17.525 -8.507 -20.437 1.00 98.56 268 ASN A O 1
ATOM 1867 N N . ALA A 1 269 ? 19.585 -8.088 -21.251 1.00 98.06 269 ALA A N 1
ATOM 1868 C CA . ALA A 1 269 ? 20.298 -8.806 -20.192 1.00 98.06 269 ALA A CA 1
ATOM 1869 C C . ALA A 1 269 ? 20.462 -8.018 -18.876 1.00 98.06 269 ALA A C 1
ATOM 1871 O O . ALA A 1 269 ? 21.012 -8.564 -17.913 1.00 98.06 269 ALA A O 1
ATOM 1872 N N . VAL A 1 270 ? 19.929 -6.793 -18.807 1.00 97.38 270 VAL A N 1
ATOM 1873 C CA . VAL A 1 270 ? 19.742 -6.018 -17.567 1.00 97.38 270 VAL A CA 1
ATOM 1874 C C . VAL A 1 270 ? 18.273 -5.569 -17.469 1.00 97.38 270 VAL A C 1
ATOM 1876 O O . VAL A 1 270 ? 17.375 -6.409 -17.531 1.00 97.38 270 VAL A O 1
ATOM 1879 N N . ASN A 1 271 ? 17.991 -4.272 -17.330 1.00 98.31 271 ASN A N 1
ATOM 1880 C CA . ASN A 1 271 ? 16.634 -3.752 -17.189 1.00 98.31 271 ASN A CA 1
ATOM 1881 C C . ASN A 1 271 ? 16.013 -3.469 -18.562 1.00 98.31 271 ASN A C 1
ATOM 1883 O O . ASN A 1 271 ? 16.710 -3.326 -19.569 1.00 98.31 271 ASN A O 1
ATOM 1887 N N . GLY A 1 272 ? 14.692 -3.326 -18.619 1.00 98.69 272 GLY A N 1
ATOM 1888 C CA . GLY A 1 272 ? 14.057 -2.769 -19.811 1.00 98.69 272 GLY A CA 1
ATOM 1889 C C . GLY A 1 272 ? 14.471 -1.311 -20.016 1.00 98.69 272 GLY A C 1
ATOM 1890 O O . GLY A 1 272 ? 15.068 -0.966 -21.038 1.00 98.69 272 GLY A O 1
ATOM 1891 N N . VAL A 1 273 ? 14.199 -0.477 -19.015 1.00 98.62 273 VAL A N 1
ATOM 1892 C CA . VAL A 1 273 ? 14.577 0.941 -18.978 1.00 98.62 273 VAL A CA 1
ATOM 1893 C C . VAL A 1 273 ? 15.356 1.223 -17.698 1.00 98.62 273 VAL A C 1
ATOM 1895 O O . VAL A 1 273 ? 14.919 0.825 -16.622 1.00 98.62 273 VAL A O 1
ATOM 1898 N N . THR A 1 274 ? 16.480 1.926 -17.803 1.00 96.31 274 THR A N 1
ATOM 1899 C CA . THR A 1 274 ? 17.220 2.474 -16.659 1.00 96.31 274 THR A CA 1
ATOM 1900 C C . THR A 1 274 ? 17.255 3.996 -16.762 1.00 96.31 274 THR A C 1
ATOM 1902 O O . THR A 1 274 ? 17.654 4.514 -17.803 1.00 96.31 274 THR A O 1
ATOM 1905 N N . VAL A 1 275 ? 16.893 4.699 -15.690 1.00 92.62 275 VAL A N 1
ATOM 1906 C CA . VAL A 1 275 ? 17.030 6.156 -15.535 1.00 92.62 275 VAL A CA 1
ATOM 1907 C C . VAL A 1 275 ? 17.930 6.433 -14.332 1.00 92.62 275 VAL A C 1
ATOM 1909 O O . VAL A 1 275 ? 17.693 5.881 -13.262 1.00 92.62 275 VAL A O 1
ATOM 1912 N N . THR A 1 276 ? 18.981 7.239 -14.489 1.00 88.12 276 THR A N 1
ATOM 1913 C CA . THR A 1 276 ? 19.965 7.509 -13.422 1.00 88.12 276 THR A CA 1
ATOM 1914 C C . THR A 1 276 ? 20.671 8.860 -13.600 1.00 88.12 276 THR A C 1
ATOM 1916 O O . THR A 1 276 ? 20.581 9.483 -14.660 1.00 88.12 276 THR A O 1
ATOM 1919 N N . GLY A 1 277 ? 21.415 9.285 -12.576 1.00 75.88 277 GLY A N 1
ATOM 1920 C CA . GLY A 1 277 ? 22.379 10.378 -12.624 1.00 75.88 277 GLY A CA 1
ATOM 1921 C C . GLY A 1 277 ? 21.811 11.718 -12.171 1.00 75.88 277 GLY A C 1
ATOM 1922 O O . GLY A 1 277 ? 20.709 12.107 -12.557 1.00 75.88 277 GLY A O 1
ATOM 1923 N N . VAL A 1 278 ? 22.601 12.441 -11.367 1.00 62.97 278 VAL A N 1
ATOM 1924 C CA . VAL A 1 278 ? 22.244 13.761 -10.828 1.00 62.97 278 VAL A CA 1
ATOM 1925 C C . VAL A 1 278 ? 21.906 14.706 -11.975 1.00 62.97 278 VAL A C 1
ATOM 1927 O O . VAL A 1 278 ? 22.742 15.000 -12.829 1.00 62.97 278 VAL A O 1
ATOM 1930 N N . GLY A 1 279 ? 20.661 15.172 -11.973 1.00 61.88 279 GLY A N 1
ATOM 1931 C CA . GLY A 1 279 ? 20.134 16.079 -12.976 1.00 61.88 279 GLY A CA 1
ATOM 1932 C C . GLY A 1 279 ? 19.181 15.429 -13.975 1.00 61.88 279 GLY A C 1
ATOM 1933 O O . GLY A 1 279 ? 18.412 16.158 -14.588 1.00 61.88 279 GLY A O 1
ATOM 1934 N N . ASN A 1 280 ? 19.125 14.102 -14.112 1.00 74.50 280 ASN A N 1
ATOM 1935 C CA . ASN A 1 280 ? 18.075 13.481 -14.921 1.00 74.50 280 ASN A CA 1
ATOM 1936 C C . ASN A 1 280 ? 16.701 13.717 -14.264 1.00 74.50 280 ASN A C 1
ATOM 1938 O O . ASN A 1 280 ? 16.270 12.975 -13.383 1.00 74.50 280 ASN A O 1
ATOM 1942 N N . MET A 1 281 ? 16.060 14.815 -14.662 1.00 77.25 281 MET A N 1
ATOM 1943 C CA . MET A 1 281 ? 14.817 15.333 -14.109 1.00 77.25 281 MET A CA 1
ATOM 1944 C C . MET A 1 281 ? 13.738 15.307 -15.181 1.00 77.25 281 MET A C 1
ATOM 1946 O O . MET A 1 281 ? 13.993 15.711 -16.314 1.00 77.25 281 MET A O 1
ATOM 1950 N N . ASN A 1 282 ? 12.507 14.949 -14.818 1.00 83.25 282 ASN A N 1
ATOM 1951 C CA . ASN A 1 282 ? 11.346 14.991 -15.721 1.00 83.25 282 ASN A CA 1
ATOM 1952 C C . ASN A 1 282 ? 11.402 13.977 -16.878 1.00 83.25 282 ASN A C 1
ATOM 1954 O O . ASN A 1 282 ? 10.880 14.246 -17.960 1.00 83.25 282 ASN A O 1
ATOM 1958 N N . SER A 1 283 ? 12.043 12.819 -16.686 1.00 91.00 283 SER A N 1
ATOM 1959 C CA . SER A 1 283 ? 11.916 11.721 -17.654 1.00 91.00 283 SER A CA 1
ATOM 1960 C C . SER A 1 283 ? 10.486 11.183 -17.635 1.00 91.00 283 SER A C 1
ATOM 1962 O O . SER A 1 283 ? 9.911 10.996 -16.565 1.00 91.00 283 SER A O 1
ATOM 1964 N N . VAL A 1 284 ? 9.910 10.935 -18.811 1.00 94.31 284 VAL A N 1
ATOM 1965 C CA . VAL A 1 284 ? 8.547 10.405 -18.953 1.00 94.31 284 VAL A CA 1
ATOM 1966 C C . VAL A 1 284 ? 8.621 9.066 -19.657 1.00 94.31 284 VAL A C 1
ATOM 1968 O O . VAL A 1 284 ? 9.086 8.976 -20.791 1.00 94.31 284 VAL A O 1
ATOM 1971 N N . ILE A 1 285 ? 8.145 8.025 -18.994 1.00 97.94 285 ILE A N 1
ATOM 1972 C CA . ILE A 1 285 ? 8.051 6.673 -19.526 1.00 97.94 285 ILE A CA 1
ATOM 1973 C C . ILE A 1 285 ? 6.567 6.376 -19.660 1.00 97.94 285 ILE A C 1
ATOM 1975 O O . ILE A 1 285 ? 5.914 6.067 -18.669 1.00 97.94 285 ILE A O 1
ATOM 1979 N N . ASP A 1 286 ? 6.036 6.502 -20.872 1.00 97.38 286 ASP A N 1
ATOM 1980 C CA . ASP A 1 286 ? 4.597 6.436 -21.119 1.00 97.38 286 ASP A CA 1
ATOM 1981 C C . ASP A 1 286 ? 4.205 5.371 -22.158 1.00 97.38 286 ASP A C 1
ATOM 1983 O O . ASP A 1 286 ? 4.792 5.265 -23.243 1.00 97.38 286 ASP A O 1
ATOM 1987 N N . ASN A 1 287 ? 3.175 4.584 -21.841 1.00 96.69 287 ASN A N 1
ATOM 1988 C CA . ASN A 1 287 ? 2.512 3.657 -22.762 1.00 96.69 287 ASN A CA 1
ATOM 1989 C C . ASN A 1 287 ? 3.427 2.572 -23.376 1.00 96.69 287 ASN A C 1
ATOM 1991 O O . ASN A 1 287 ? 3.155 2.041 -24.462 1.00 96.69 287 ASN A O 1
ATOM 1995 N N . ASN A 1 288 ? 4.521 2.209 -22.705 1.00 98.50 288 ASN A N 1
ATOM 1996 C CA . ASN A 1 288 ? 5.457 1.185 -23.170 1.00 98.50 288 ASN A CA 1
ATOM 1997 C C . ASN A 1 288 ? 5.020 -0.225 -22.746 1.00 98.50 288 ASN A C 1
ATOM 1999 O O . ASN A 1 288 ? 4.397 -0.430 -21.707 1.00 98.50 288 ASN A O 1
ATOM 2003 N N . LEU A 1 289 ? 5.412 -1.226 -23.534 1.00 98.38 289 LEU A N 1
ATOM 2004 C CA . LEU A 1 289 ? 5.409 -2.631 -23.130 1.00 98.38 289 LEU A CA 1
ATOM 2005 C C . LEU A 1 289 ? 6.825 -3.013 -22.688 1.00 98.38 289 LEU A C 1
ATOM 2007 O O . LEU A 1 289 ? 7.704 -3.146 -23.541 1.00 98.38 289 LEU A O 1
ATOM 2011 N N . VAL A 1 290 ? 7.040 -3.214 -21.388 1.00 98.88 290 VAL A N 1
ATOM 2012 C CA . VAL A 1 290 ? 8.365 -3.462 -20.794 1.00 98.88 290 VAL A CA 1
ATOM 2013 C C . VAL A 1 290 ? 8.368 -4.806 -20.076 1.00 98.88 290 VAL A C 1
ATOM 2015 O O . VAL A 1 290 ? 7.893 -4.945 -18.951 1.00 98.88 290 VAL A O 1
ATOM 2018 N N . SER A 1 291 ? 8.798 -5.857 -20.762 1.00 98.62 291 SER A N 1
ATOM 2019 C CA . SER A 1 291 ? 8.567 -7.239 -20.316 1.00 98.62 291 SER A CA 1
ATOM 2020 C C . SER A 1 291 ? 9.669 -8.164 -20.805 1.00 98.62 291 SER A C 1
ATOM 2022 O O . SER A 1 291 ? 10.330 -7.855 -21.790 1.00 98.62 291 SER A O 1
ATOM 2024 N N . GLY A 1 292 ? 9.859 -9.311 -20.154 1.00 98.06 292 GLY A N 1
ATOM 2025 C CA . GLY A 1 292 ? 10.831 -10.315 -20.589 1.00 98.06 292 GLY A CA 1
ATOM 2026 C C . GLY A 1 292 ? 12.303 -9.964 -20.357 1.00 98.06 292 GLY A C 1
ATOM 2027 O O . GLY A 1 292 ? 13.149 -10.700 -20.854 1.00 98.06 292 GLY A O 1
ATOM 2028 N N . ASN A 1 293 ? 12.630 -8.873 -19.658 1.00 98.75 293 ASN A N 1
ATOM 2029 C CA . ASN A 1 293 ? 14.017 -8.499 -19.341 1.00 98.75 293 ASN A CA 1
ATOM 2030 C C . ASN A 1 293 ? 14.556 -9.358 -18.185 1.00 98.75 293 ASN A C 1
ATOM 2032 O O . ASN A 1 293 ? 13.776 -9.859 -17.379 1.00 98.75 293 ASN A O 1
ATOM 2036 N N . THR A 1 294 ? 15.870 -9.558 -18.077 1.00 98.38 294 THR A N 1
ATOM 2037 C CA . THR A 1 294 ? 16.444 -10.380 -16.987 1.00 98.38 294 THR A CA 1
ATOM 2038 C C . THR A 1 294 ? 16.488 -9.654 -15.638 1.00 98.38 294 THR A C 1
ATOM 2040 O O . THR A 1 294 ? 16.499 -10.316 -14.604 1.00 98.38 294 THR A O 1
ATOM 2043 N N . GLY A 1 295 ? 16.526 -8.320 -15.642 1.00 98.06 295 GLY A N 1
ATOM 2044 C CA . GLY A 1 295 ? 16.451 -7.450 -14.469 1.00 98.06 295 GLY A CA 1
ATOM 2045 C C . GLY A 1 295 ? 15.040 -6.915 -14.230 1.00 98.06 295 GLY A C 1
ATOM 2046 O O . GLY A 1 295 ? 14.051 -7.619 -14.453 1.00 98.06 295 GLY A O 1
ATOM 2047 N N . ALA A 1 296 ? 14.945 -5.669 -13.763 1.00 98.56 296 ALA A N 1
ATOM 2048 C CA . ALA A 1 296 ? 13.669 -4.986 -13.586 1.00 98.56 296 ALA A CA 1
ATOM 2049 C C . ALA A 1 296 ? 13.061 -4.583 -14.937 1.00 98.56 296 ALA A C 1
ATOM 2051 O O . ALA A 1 296 ? 13.765 -4.431 -15.941 1.00 98.56 296 ALA A O 1
ATOM 2052 N N . GLY A 1 297 ? 11.747 -4.367 -14.973 1.00 98.75 297 GLY A N 1
ATOM 2053 C CA . GLY A 1 297 ? 11.123 -3.723 -16.126 1.00 98.75 297 GLY A CA 1
ATOM 2054 C C . GLY A 1 297 ? 11.676 -2.308 -16.296 1.00 98.75 297 GLY A C 1
ATOM 2055 O O . GLY A 1 297 ? 12.376 -2.014 -17.268 1.00 98.75 297 GLY A O 1
ATOM 2056 N N . ILE A 1 298 ? 11.413 -1.454 -15.312 1.00 98.75 298 ILE A N 1
ATOM 2057 C CA . ILE A 1 298 ? 11.908 -0.076 -15.247 1.00 98.75 298 ILE A CA 1
ATOM 2058 C C . ILE A 1 298 ? 12.698 0.101 -13.950 1.00 98.75 298 ILE A C 1
ATOM 2060 O O . ILE A 1 298 ? 12.235 -0.309 -12.891 1.00 98.75 298 ILE A O 1
ATOM 2064 N N . ALA A 1 299 ? 13.872 0.718 -14.026 1.00 96.88 299 ALA A N 1
ATOM 2065 C CA . ALA A 1 299 ? 14.695 1.062 -12.875 1.00 96.88 299 ALA A CA 1
ATOM 2066 C C . ALA A 1 299 ? 14.971 2.571 -12.842 1.00 96.88 299 ALA A C 1
ATOM 2068 O O . ALA A 1 299 ? 15.526 3.113 -13.798 1.00 96.88 299 ALA A O 1
ATOM 2069 N N . VAL A 1 300 ? 14.606 3.227 -11.743 1.00 93.75 300 VAL A N 1
ATOM 2070 C CA . VAL A 1 300 ? 14.955 4.616 -11.420 1.00 93.75 300 VAL A CA 1
ATOM 2071 C C . VAL A 1 300 ? 15.999 4.569 -10.315 1.00 93.75 300 VAL A C 1
ATOM 2073 O O . VAL A 1 300 ? 15.719 4.126 -9.205 1.00 93.75 300 VAL A O 1
ATOM 2076 N N . LEU A 1 301 ? 17.222 4.955 -10.645 1.00 89.56 301 LEU A N 1
ATOM 2077 C CA . LEU A 1 301 ? 18.387 4.813 -9.780 1.00 89.56 301 LEU A CA 1
ATOM 2078 C C . LEU A 1 301 ? 18.872 6.182 -9.284 1.00 89.56 301 LEU A C 1
ATOM 2080 O O . LEU A 1 301 ? 18.340 7.228 -9.662 1.00 89.56 301 LEU A O 1
ATOM 2084 N N . GLU A 1 302 ? 19.929 6.159 -8.474 1.00 82.75 302 GLU A N 1
ATOM 2085 C CA . GLU A 1 302 ? 20.496 7.318 -7.785 1.00 82.75 302 GLU A CA 1
ATOM 2086 C C . GLU A 1 302 ? 20.629 8.567 -8.674 1.00 82.75 302 GLU A C 1
ATOM 2088 O O . GLU A 1 302 ? 21.144 8.521 -9.798 1.00 82.75 302 GLU A O 1
ATOM 2093 N N . GLY A 1 303 ? 20.162 9.700 -8.140 1.00 78.75 303 GLY A N 1
ATOM 2094 C CA . GLY A 1 303 ? 20.269 11.026 -8.752 1.00 78.75 303 GLY A CA 1
ATOM 2095 C C . GLY A 1 303 ? 19.144 11.402 -9.723 1.00 78.75 303 GLY A C 1
ATOM 2096 O O . GLY A 1 303 ? 19.031 12.585 -10.053 1.00 78.75 303 GLY A O 1
ATOM 2097 N N . ALA A 1 304 ? 18.303 10.449 -10.140 1.00 85.75 304 ALA A N 1
ATOM 2098 C CA . ALA A 1 304 ? 17.124 10.731 -10.956 1.00 85.75 304 ALA A CA 1
ATOM 2099 C C . ALA A 1 304 ? 15.954 11.230 -10.090 1.00 85.75 304 ALA A C 1
ATOM 2101 O O . ALA A 1 304 ? 15.640 10.638 -9.053 1.00 85.75 304 ALA A O 1
ATOM 2102 N N . THR A 1 305 ? 15.287 12.302 -10.526 1.00 85.62 305 THR A N 1
ATOM 2103 C CA . THR A 1 305 ? 14.113 12.853 -9.828 1.00 85.62 305 THR A CA 1
ATOM 2104 C C . THR A 1 305 ? 12.992 13.234 -10.787 1.00 85.62 305 THR A C 1
ATOM 2106 O O . THR A 1 305 ? 13.195 13.329 -11.999 1.00 85.62 305 THR A O 1
ATOM 2109 N N . LEU A 1 306 ? 11.777 13.431 -10.264 1.00 87.69 306 LEU A N 1
ATOM 2110 C CA . LEU A 1 306 ? 10.616 13.881 -11.049 1.00 87.69 306 LEU A CA 1
ATOM 2111 C C . LEU A 1 306 ? 10.316 12.978 -12.261 1.00 87.69 306 LEU A C 1
ATOM 2113 O O . LEU A 1 306 ? 9.856 13.452 -13.296 1.00 87.69 306 LEU A O 1
ATOM 2117 N N . THR A 1 307 ? 10.622 11.681 -12.173 1.00 92.12 307 THR A N 1
ATOM 2118 C CA . THR A 1 307 ? 10.332 10.734 -13.257 1.00 92.12 307 THR A CA 1
ATOM 2119 C C . THR A 1 307 ? 8.847 10.376 -13.234 1.00 92.12 307 THR A C 1
ATOM 2121 O O . THR A 1 307 ? 8.324 9.996 -12.189 1.00 92.12 307 THR A O 1
ATOM 2124 N N . LEU A 1 308 ? 8.170 10.476 -14.376 1.00 95.44 308 LEU A N 1
ATOM 2125 C CA . LEU A 1 308 ? 6.789 10.033 -14.559 1.00 95.44 308 LEU A CA 1
ATOM 2126 C C . LEU A 1 308 ? 6.780 8.687 -15.285 1.00 95.44 308 LEU A C 1
ATOM 2128 O O . LEU A 1 308 ? 7.314 8.568 -16.386 1.00 95.44 308 LEU A O 1
ATOM 2132 N N . ILE A 1 309 ? 6.162 7.682 -14.679 1.00 98.50 309 ILE A N 1
ATOM 2133 C CA . ILE A 1 309 ? 5.950 6.355 -15.253 1.00 98.50 309 ILE A CA 1
ATOM 2134 C C . ILE A 1 309 ? 4.442 6.168 -15.390 1.00 98.50 309 ILE A C 1
ATOM 2136 O O . ILE A 1 309 ? 3.760 5.989 -14.383 1.00 98.50 309 ILE A O 1
ATOM 2140 N N . GLU A 1 310 ? 3.922 6.222 -16.616 1.00 97.25 310 GLU A N 1
ATOM 2141 C CA . GLU A 1 310 ? 2.479 6.256 -16.876 1.00 97.25 310 GLU A CA 1
ATOM 2142 C C . GLU A 1 310 ? 2.015 5.261 -17.952 1.00 97.25 310 GLU A C 1
ATOM 2144 O O . GLU A 1 310 ? 2.712 5.028 -18.937 1.00 97.25 310 GLU A O 1
ATOM 2149 N N . GLY A 1 311 ? 0.851 4.626 -17.788 1.00 97.06 311 GLY A N 1
ATOM 2150 C CA . GLY A 1 311 ? 0.219 3.856 -18.872 1.00 97.06 311 GLY A CA 1
ATOM 2151 C C . GLY A 1 311 ? 0.987 2.610 -19.344 1.00 97.06 311 GLY A C 1
ATOM 2152 O O . GLY A 1 311 ? 0.668 2.032 -20.390 1.00 97.06 311 GLY A O 1
ATOM 2153 N N . ASN A 1 312 ? 2.047 2.189 -18.648 1.00 98.81 312 ASN A N 1
ATOM 2154 C CA . ASN A 1 312 ? 2.919 1.113 -19.114 1.00 98.81 312 ASN A CA 1
ATOM 2155 C C . ASN A 1 312 ? 2.348 -0.266 -18.771 1.00 98.81 312 ASN A C 1
ATOM 2157 O O . ASN A 1 312 ? 1.707 -0.471 -17.743 1.00 98.81 312 ASN A O 1
ATOM 2161 N N . LYS A 1 313 ? 2.665 -1.252 -19.614 1.00 98.81 313 LYS A N 1
ATOM 2162 C CA . LYS A 1 313 ? 2.437 -2.677 -19.347 1.00 98.81 313 LYS A CA 1
ATOM 2163 C C . LYS A 1 313 ? 3.760 -3.347 -19.019 1.00 98.81 313 LYS A C 1
ATOM 2165 O O . LYS A 1 313 ? 4.638 -3.445 -19.882 1.00 98.81 313 LYS A O 1
ATOM 2170 N N . ILE A 1 314 ? 3.902 -3.815 -17.788 1.00 98.94 314 ILE A N 1
ATOM 2171 C CA . ILE A 1 314 ? 5.172 -4.270 -17.229 1.00 98.94 314 ILE A CA 1
ATOM 2172 C C . ILE A 1 314 ? 5.036 -5.704 -16.717 1.00 98.94 314 ILE A C 1
ATOM 2174 O O . ILE A 1 314 ? 4.232 -5.969 -15.830 1.00 98.94 314 ILE A O 1
ATOM 2178 N N . GLY A 1 315 ? 5.828 -6.617 -17.285 1.00 98.69 315 GLY A N 1
ATOM 2179 C CA . GLY A 1 315 ? 5.820 -8.055 -16.970 1.00 98.69 315 GLY A CA 1
ATOM 2180 C C . GLY A 1 315 ? 4.707 -8.868 -17.650 1.00 98.69 315 GLY A C 1
ATOM 2181 O O . GLY A 1 315 ? 4.526 -10.054 -17.361 1.00 98.69 315 GLY A O 1
ATOM 2182 N N . THR A 1 316 ? 3.982 -8.272 -18.600 1.00 98.50 316 THR A N 1
ATOM 2183 C CA . THR A 1 316 ? 2.830 -8.885 -19.278 1.00 98.50 316 THR A CA 1
ATOM 2184 C C . THR A 1 316 ? 3.001 -8.933 -20.800 1.00 98.50 316 THR A C 1
ATOM 2186 O O . THR A 1 316 ? 3.935 -8.380 -21.375 1.00 98.50 316 THR A O 1
ATOM 2189 N N . ASN A 1 317 ? 2.111 -9.629 -21.506 1.00 97.75 317 ASN A N 1
ATOM 2190 C CA . ASN A 1 317 ? 2.009 -9.508 -22.960 1.00 97.75 317 ASN A CA 1
ATOM 2191 C C . ASN A 1 317 ? 1.355 -8.176 -23.378 1.00 97.75 317 ASN A C 1
ATOM 2193 O O . ASN A 1 317 ? 0.778 -7.449 -22.578 1.00 97.75 317 ASN A O 1
ATOM 2197 N N . VAL A 1 318 ? 1.363 -7.877 -24.679 1.00 95.81 318 VAL A N 1
ATOM 2198 C CA . VAL A 1 318 ? 0.731 -6.660 -25.229 1.00 95.81 318 VAL A CA 1
ATOM 2199 C C . VAL A 1 318 ? -0.755 -6.504 -24.861 1.00 95.81 318 VAL A C 1
ATOM 2201 O O . VAL A 1 318 ? -1.264 -5.382 -24.802 1.00 95.81 318 VAL A O 1
ATOM 2204 N N . LEU A 1 319 ? -1.461 -7.613 -24.620 1.00 97.00 319 LEU A N 1
ATOM 2205 C CA . LEU A 1 319 ? -2.869 -7.605 -24.223 1.00 97.00 319 LEU A CA 1
ATOM 2206 C C . LEU A 1 319 ? -3.048 -7.332 -22.724 1.00 97.00 319 LEU A C 1
ATOM 2208 O O . LEU A 1 319 ? -4.077 -6.785 -22.354 1.00 97.00 319 LEU A O 1
ATOM 2212 N N . GLY A 1 320 ? -2.038 -7.598 -21.897 1.00 97.94 320 GLY A N 1
ATOM 2213 C CA . GLY A 1 320 ? -2.093 -7.454 -20.444 1.00 97.94 320 GLY A CA 1
ATOM 2214 C C . GLY A 1 320 ? -2.789 -8.617 -19.735 1.00 97.94 320 GLY A C 1
ATOM 2215 O O . GLY A 1 320 ? -3.337 -8.421 -18.662 1.00 97.94 320 GLY A O 1
ATOM 2216 N N . ASN A 1 321 ? -2.817 -9.808 -20.342 1.00 97.06 321 ASN A N 1
ATOM 2217 C CA . ASN A 1 321 ? -3.538 -10.980 -19.821 1.00 97.06 321 ASN A CA 1
ATOM 2218 C C . ASN A 1 321 ? -2.683 -12.255 -19.742 1.00 97.06 321 ASN A C 1
ATOM 2220 O O . ASN A 1 321 ? -3.205 -13.358 -19.586 1.00 97.06 321 ASN A O 1
ATOM 2224 N N . TRP A 1 322 ? -1.369 -12.127 -19.923 1.00 97.50 322 TRP A N 1
ATOM 2225 C CA . TRP A 1 322 ? -0.435 -13.246 -19.868 1.00 97.50 322 TRP A CA 1
ATOM 2226 C C . TRP A 1 322 ? 0.914 -12.791 -19.325 1.00 97.50 322 TRP A C 1
ATOM 2228 O O . TRP A 1 322 ? 1.394 -11.728 -19.718 1.00 97.50 322 TRP A O 1
ATOM 2238 N N . ASN A 1 323 ? 1.546 -13.622 -18.497 1.00 96.38 323 ASN A N 1
ATOM 2239 C CA . ASN A 1 323 ? 2.860 -13.349 -17.917 1.00 96.38 323 ASN A CA 1
ATOM 2240 C C . ASN A 1 323 ? 3.960 -13.389 -18.988 1.00 96.38 323 ASN A C 1
ATOM 2242 O O . ASN A 1 323 ? 4.181 -14.415 -19.637 1.00 96.38 323 ASN A O 1
ATOM 2246 N N . LEU A 1 324 ? 4.695 -12.288 -19.127 1.00 97.44 324 LEU A N 1
ATOM 2247 C CA . LEU A 1 324 ? 5.993 -12.210 -19.802 1.00 97.44 324 LEU A CA 1
ATOM 2248 C C . LEU A 1 324 ? 6.997 -11.614 -18.803 1.00 97.44 324 LEU A C 1
ATOM 2250 O O . LEU A 1 324 ? 7.365 -10.443 -18.920 1.00 97.44 324 LEU A O 1
ATOM 2254 N N . PRO A 1 325 ? 7.400 -12.406 -17.796 1.00 98.00 325 PRO A N 1
ATOM 2255 C CA . PRO A 1 325 ? 8.064 -11.903 -16.603 1.00 98.00 325 PRO A CA 1
ATOM 2256 C C . PRO A 1 325 ? 9.317 -11.096 -16.917 1.00 98.00 325 PRO A C 1
ATOM 2258 O O . PRO A 1 325 ? 10.155 -11.538 -17.705 1.00 98.00 325 PRO A O 1
ATOM 2261 N N . ASN A 1 326 ? 9.482 -9.962 -16.237 1.00 98.69 326 ASN A N 1
ATOM 2262 C CA . ASN A 1 326 ? 10.822 -9.458 -15.957 1.00 98.69 326 ASN A CA 1
ATOM 2263 C C . ASN A 1 326 ? 11.447 -10.311 -14.836 1.00 98.69 326 ASN A C 1
ATOM 2265 O O . ASN A 1 326 ? 10.732 -10.829 -13.973 1.00 98.69 326 ASN A O 1
ATOM 2269 N N . GLY A 1 327 ? 12.766 -10.495 -14.864 1.00 98.19 327 GLY A N 1
ATOM 2270 C CA . GLY A 1 327 ? 13.490 -11.377 -13.944 1.00 98.19 327 GLY A CA 1
ATOM 2271 C C . GLY A 1 327 ? 13.661 -10.824 -12.525 1.00 98.19 327 GLY A C 1
ATOM 2272 O O . GLY A 1 327 ? 14.029 -11.583 -11.631 1.00 98.19 327 GLY A O 1
ATOM 2273 N N . ALA A 1 328 ? 13.347 -9.546 -12.306 1.00 97.50 328 ALA A N 1
ATOM 2274 C CA . ALA A 1 328 ? 13.256 -8.907 -10.993 1.00 97.50 328 ALA A CA 1
ATOM 2275 C C . ALA A 1 328 ? 11.893 -8.200 -10.823 1.00 97.50 328 ALA A C 1
ATOM 2277 O O . ALA A 1 328 ? 10.870 -8.731 -11.255 1.00 97.50 328 ALA A O 1
ATOM 2278 N N . ASN A 1 329 ? 11.860 -7.036 -10.164 1.00 98.44 329 ASN A N 1
ATOM 2279 C CA . ASN A 1 329 ? 10.637 -6.255 -9.947 1.00 98.44 329 ASN A CA 1
ATOM 2280 C C . ASN A 1 329 ? 10.096 -5.658 -11.256 1.00 98.44 329 ASN A C 1
ATOM 2282 O O . ASN A 1 329 ? 10.850 -5.436 -12.208 1.00 98.44 329 ASN A O 1
ATOM 2286 N N . GLY A 1 330 ? 8.803 -5.342 -11.303 1.00 98.75 330 GLY A N 1
ATOM 2287 C CA . GLY A 1 330 ? 8.247 -4.569 -12.414 1.00 98.75 330 GLY A CA 1
ATOM 2288 C C . GLY A 1 330 ? 8.898 -3.187 -12.501 1.00 98.75 330 GLY A C 1
ATOM 2289 O O . GLY A 1 330 ? 9.515 -2.847 -13.515 1.00 98.75 330 GLY A O 1
ATOM 2290 N N . ILE A 1 331 ? 8.823 -2.433 -11.406 1.00 98.81 331 ILE A N 1
ATOM 2291 C CA . ILE A 1 331 ? 9.489 -1.142 -11.231 1.00 98.81 331 ILE A CA 1
ATOM 2292 C C . ILE A 1 331 ? 10.398 -1.204 -10.003 1.00 98.81 331 ILE A C 1
ATOM 2294 O O . ILE A 1 331 ? 9.987 -1.660 -8.937 1.00 98.81 331 ILE A O 1
ATOM 2298 N N . LEU A 1 332 ? 11.631 -0.735 -10.158 1.00 97.69 332 LEU A N 1
ATOM 2299 C CA . LEU A 1 332 ? 12.626 -0.587 -9.103 1.00 97.69 332 LEU A CA 1
ATOM 2300 C C . LEU A 1 332 ? 12.967 0.896 -8.934 1.00 97.69 332 LEU A C 1
ATOM 2302 O O . LEU A 1 332 ? 13.326 1.546 -9.912 1.00 97.69 332 LEU A O 1
ATOM 2306 N N . ILE A 1 333 ? 12.887 1.416 -7.714 1.00 94.31 333 ILE A N 1
ATOM 2307 C CA . ILE A 1 333 ? 13.390 2.739 -7.339 1.00 94.31 333 ILE A CA 1
ATOM 2308 C C . ILE A 1 333 ? 14.491 2.534 -6.300 1.00 94.31 333 ILE A C 1
ATOM 2310 O O . ILE A 1 333 ? 14.204 2.076 -5.200 1.00 94.31 333 ILE A O 1
ATOM 2314 N N . GLU A 1 334 ? 15.733 2.874 -6.633 1.00 90.00 334 GLU A N 1
ATOM 2315 C CA . GLU A 1 334 ? 16.883 2.816 -5.720 1.00 90.00 334 GLU A CA 1
ATOM 2316 C C . GLU A 1 334 ? 17.505 4.206 -5.604 1.00 90.00 334 GLU A C 1
ATOM 2318 O O . GLU A 1 334 ? 18.101 4.696 -6.562 1.00 90.00 334 GLU A O 1
ATOM 2323 N N . ASN A 1 335 ? 17.352 4.862 -4.449 1.00 81.69 335 ASN A N 1
ATOM 2324 C CA . ASN A 1 335 ? 17.797 6.251 -4.217 1.00 81.69 335 ASN A CA 1
ATOM 2325 C C . ASN A 1 335 ? 17.230 7.282 -5.223 1.00 81.69 335 ASN A C 1
ATOM 2327 O O . ASN A 1 335 ? 17.806 8.356 -5.420 1.00 81.69 335 ASN A O 1
ATOM 2331 N N . GLY A 1 336 ? 16.122 6.950 -5.893 1.00 79.25 336 GLY A N 1
ATOM 2332 C CA . GLY A 1 336 ? 15.339 7.870 -6.714 1.00 79.25 336 GLY A CA 1
ATOM 2333 C C . GLY A 1 336 ? 14.262 8.556 -5.875 1.00 79.25 336 GLY A C 1
ATOM 2334 O O . GLY A 1 336 ? 13.612 7.917 -5.043 1.00 79.25 336 GLY A O 1
ATOM 2335 N N . ALA A 1 337 ? 14.057 9.852 -6.097 1.00 84.88 337 ALA A N 1
ATOM 2336 C CA . ALA A 1 337 ? 13.095 10.650 -5.341 1.00 84.88 337 ALA A CA 1
ATOM 2337 C C . ALA A 1 337 ? 12.062 11.303 -6.264 1.00 84.88 337 ALA A C 1
ATOM 2339 O O . ALA A 1 337 ? 12.343 11.601 -7.425 1.00 84.88 337 ALA A O 1
ATOM 2340 N N . GLN A 1 338 ? 10.868 11.578 -5.739 1.00 90.12 338 GLN A N 1
ATOM 2341 C CA . GLN A 1 338 ? 9.808 12.283 -6.475 1.00 90.12 338 GLN A CA 1
ATOM 2342 C C . GLN A 1 338 ? 9.377 11.584 -7.779 1.00 90.12 338 GLN A C 1
ATOM 2344 O O . GLN A 1 338 ? 8.996 12.247 -8.744 1.00 90.12 338 GLN A O 1
ATOM 2349 N N . THR A 1 339 ? 9.453 10.253 -7.837 1.00 93.69 339 THR A N 1
ATOM 2350 C CA . THR A 1 339 ? 8.920 9.473 -8.963 1.00 93.69 339 THR A CA 1
ATOM 2351 C C . THR A 1 339 ? 7.408 9.341 -8.824 1.00 93.69 339 THR A C 1
ATOM 2353 O O . THR A 1 339 ? 6.910 9.001 -7.750 1.00 93.69 339 THR A O 1
ATOM 2356 N N . VAL A 1 340 ? 6.680 9.567 -9.913 1.00 96.69 340 VAL A N 1
ATOM 2357 C CA . VAL A 1 340 ? 5.234 9.341 -10.002 1.00 96.69 340 VAL A CA 1
ATOM 2358 C C . VAL A 1 340 ? 4.988 8.102 -10.855 1.00 96.69 340 VAL A C 1
ATOM 2360 O O . VAL A 1 340 ? 5.391 8.056 -12.014 1.00 96.69 340 VAL A O 1
ATOM 2363 N N . ILE A 1 341 ? 4.328 7.099 -10.284 1.00 98.75 341 ILE A N 1
ATOM 2364 C CA . ILE A 1 341 ? 3.921 5.860 -10.948 1.00 98.75 341 ILE A CA 1
ATOM 2365 C C . ILE A 1 341 ? 2.396 5.884 -11.042 1.00 98.75 341 ILE A C 1
ATOM 2367 O O . ILE A 1 341 ? 1.719 5.704 -10.030 1.00 98.75 341 ILE A O 1
ATOM 2371 N N . HIS A 1 342 ? 1.863 6.119 -12.238 1.00 98.25 342 HIS A N 1
ATOM 2372 C CA . HIS A 1 342 ? 0.436 6.348 -12.462 1.00 98.25 342 HIS A CA 1
ATOM 2373 C C . HIS A 1 342 ? -0.155 5.448 -13.556 1.00 98.25 342 HIS A C 1
ATOM 2375 O O . HIS A 1 342 ? 0.462 5.283 -14.598 1.00 98.25 342 HIS A O 1
ATOM 2381 N N . ASP A 1 343 ? -1.345 4.877 -13.367 1.00 98.25 343 ASP A N 1
ATOM 2382 C CA . ASP A 1 343 ? -2.093 4.167 -14.432 1.00 98.25 343 ASP A CA 1
ATOM 2383 C C . ASP A 1 343 ? -1.291 3.061 -15.165 1.00 98.25 343 ASP A C 1
ATOM 2385 O O . ASP A 1 343 ? -1.395 2.863 -16.375 1.00 98.25 343 ASP A O 1
ATOM 2389 N N . ASN A 1 344 ? -0.421 2.334 -14.456 1.00 98.88 344 ASN A N 1
ATOM 2390 C CA . ASN A 1 344 ? 0.346 1.226 -15.033 1.00 98.88 344 ASN A CA 1
ATOM 2391 C C . ASN A 1 344 ? -0.294 -0.130 -14.715 1.00 98.88 344 ASN A C 1
ATOM 2393 O O . ASN A 1 344 ? -0.852 -0.342 -13.639 1.00 98.88 344 ASN A O 1
ATOM 2397 N N . LEU A 1 345 ? -0.098 -1.094 -15.618 1.00 98.88 345 LEU A N 1
ATOM 2398 C CA . LEU A 1 345 ? -0.302 -2.520 -15.366 1.00 98.88 345 LEU A CA 1
ATOM 2399 C C . LEU A 1 345 ? 1.045 -3.168 -15.019 1.00 98.88 345 LEU A C 1
ATOM 2401 O O . LEU A 1 345 ? 1.897 -3.325 -15.898 1.00 98.88 345 LEU A O 1
ATOM 2405 N N . ILE A 1 346 ? 1.229 -3.573 -13.764 1.00 98.94 346 ILE A N 1
ATOM 2406 C CA . ILE A 1 346 ? 2.494 -4.080 -13.215 1.00 98.94 346 ILE A CA 1
ATOM 2407 C C . ILE A 1 346 ? 2.280 -5.485 -12.646 1.00 98.94 346 ILE A C 1
ATOM 2409 O O . ILE A 1 346 ? 1.964 -5.669 -11.470 1.00 98.94 346 ILE A O 1
ATOM 2413 N N . SER A 1 347 ? 2.468 -6.494 -13.490 1.00 98.75 347 SER A N 1
ATOM 2414 C CA . SER A 1 347 ? 2.002 -7.855 -13.208 1.00 98.75 347 SER A CA 1
ATOM 2415 C C . SER A 1 347 ? 2.917 -8.910 -13.813 1.00 98.75 347 SER A C 1
ATOM 2417 O O . SER A 1 347 ? 3.647 -8.642 -14.763 1.00 98.75 347 SER A O 1
ATOM 2419 N N . GLY A 1 348 ? 2.874 -10.133 -13.287 1.00 98.19 348 GLY A N 1
ATOM 2420 C CA . GLY A 1 348 ? 3.619 -11.261 -13.847 1.00 98.19 348 GLY A CA 1
ATOM 2421 C C . GLY A 1 348 ? 5.140 -11.213 -13.667 1.00 98.19 348 GLY A C 1
ATOM 2422 O O . GLY A 1 348 ? 5.826 -11.984 -14.334 1.00 98.19 348 GLY A O 1
ATOM 2423 N N . ASN A 1 349 ? 5.688 -10.335 -12.820 1.00 98.75 349 ASN A N 1
ATOM 2424 C CA . ASN A 1 349 ? 7.135 -10.204 -12.598 1.00 98.75 349 ASN A CA 1
ATOM 2425 C C . ASN A 1 349 ? 7.664 -11.250 -11.596 1.00 98.75 349 ASN A C 1
ATOM 2427 O O . ASN A 1 349 ? 6.935 -11.687 -10.706 1.00 98.75 349 ASN A O 1
ATOM 2431 N N . ILE A 1 350 ? 8.937 -11.653 -11.729 1.00 98.31 350 ILE A N 1
ATOM 2432 C CA . ILE A 1 350 ? 9.575 -12.630 -10.818 1.00 98.31 350 ILE A CA 1
ATOM 2433 C C . ILE A 1 350 ? 9.882 -12.024 -9.439 1.00 98.31 350 ILE A C 1
ATOM 2435 O O . ILE A 1 350 ? 9.983 -12.757 -8.461 1.00 98.31 350 ILE A O 1
ATOM 2439 N N . GLY A 1 351 ? 10.034 -10.702 -9.347 1.00 97.00 351 GLY A N 1
ATOM 2440 C CA . GLY A 1 351 ? 10.080 -9.958 -8.088 1.00 97.00 351 GLY A CA 1
ATOM 2441 C C . GLY A 1 351 ? 8.697 -9.467 -7.652 1.00 97.00 351 GLY A C 1
ATOM 2442 O O . GLY A 1 351 ? 7.678 -10.097 -7.939 1.00 97.00 351 GLY A O 1
ATOM 2443 N N . GLY A 1 352 ? 8.668 -8.333 -6.952 1.00 97.25 352 GLY A N 1
ATOM 2444 C CA . GLY A 1 352 ? 7.441 -7.595 -6.655 1.00 97.25 352 GLY A CA 1
ATOM 2445 C C . GLY A 1 352 ? 6.967 -6.722 -7.821 1.00 97.25 352 GLY A C 1
ATOM 2446 O O . GLY A 1 352 ? 7.619 -6.636 -8.867 1.00 97.25 352 GLY A O 1
ATOM 2447 N N . GLY A 1 353 ? 5.827 -6.057 -7.642 1.00 98.69 353 GLY A N 1
ATOM 2448 C CA . GLY A 1 353 ? 5.329 -5.072 -8.602 1.00 98.69 353 GLY A CA 1
ATOM 2449 C C . GLY A 1 353 ? 6.214 -3.826 -8.613 1.00 98.69 353 GLY A C 1
ATOM 2450 O O . GLY A 1 353 ? 6.981 -3.611 -9.554 1.00 98.69 353 GLY A O 1
ATOM 2451 N N . VAL A 1 354 ? 6.145 -3.040 -7.539 1.00 98.81 354 VAL A N 1
ATOM 2452 C CA . VAL A 1 354 ? 6.965 -1.841 -7.313 1.00 98.81 354 VAL A CA 1
ATOM 2453 C C . VAL A 1 354 ? 7.840 -2.048 -6.081 1.00 98.81 354 VAL A C 1
ATOM 2455 O O . VAL A 1 354 ? 7.331 -2.363 -5.008 1.00 98.81 354 VAL A O 1
ATOM 2458 N N . PHE A 1 355 ? 9.148 -1.847 -6.213 1.00 97.81 355 PHE A N 1
ATOM 2459 C CA . PHE A 1 355 ? 10.086 -1.907 -5.094 1.00 97.81 355 PHE A CA 1
ATOM 2460 C C . PHE A 1 355 ? 10.834 -0.585 -4.951 1.00 97.81 355 PHE A C 1
ATOM 2462 O O . PHE A 1 355 ? 11.587 -0.207 -5.844 1.00 97.81 355 PHE A O 1
ATOM 2469 N N . ILE A 1 356 ? 10.621 0.102 -3.831 1.00 95.00 356 ILE A N 1
ATOM 2470 C CA . ILE A 1 356 ? 11.326 1.320 -3.435 1.00 95.00 356 ILE A CA 1
ATOM 2471 C C . ILE A 1 356 ? 12.335 0.930 -2.363 1.00 95.00 356 ILE A C 1
ATOM 2473 O O . ILE A 1 356 ? 11.952 0.432 -1.304 1.00 95.00 356 ILE A O 1
ATOM 2477 N N . ALA A 1 357 ? 13.612 1.153 -2.635 1.00 88.75 357 ALA A N 1
ATOM 2478 C CA . ALA A 1 357 ? 14.701 0.829 -1.737 1.00 88.75 357 ALA A CA 1
ATOM 2479 C C . ALA A 1 357 ? 15.632 2.028 -1.537 1.00 88.75 357 ALA A C 1
ATOM 2481 O O . ALA A 1 357 ? 16.023 2.708 -2.485 1.00 88.75 357 ALA A O 1
ATOM 2482 N N . ASP A 1 358 ? 16.026 2.234 -0.287 1.00 80.62 358 ASP A N 1
ATOM 2483 C CA . ASP A 1 358 ? 17.125 3.117 0.102 1.00 80.62 358 ASP A CA 1
ATOM 2484 C C . ASP A 1 358 ? 18.268 2.246 0.671 1.00 80.62 358 ASP A C 1
ATOM 2486 O O . ASP A 1 358 ? 18.286 1.904 1.866 1.00 80.62 358 ASP A O 1
ATOM 2490 N N . PRO A 1 359 ? 19.169 1.712 -0.181 1.00 73.75 359 PRO A N 1
ATOM 2491 C CA . PRO A 1 359 ? 20.420 1.117 0.287 1.00 73.75 359 PRO A CA 1
ATOM 2492 C C . PRO A 1 359 ? 21.260 2.165 1.040 1.00 73.75 359 PRO A C 1
ATOM 2494 O O . PRO A 1 359 ? 21.082 3.347 0.800 1.00 73.75 359 PRO A O 1
ATOM 2497 N N . PRO A 1 360 ? 22.214 1.769 1.910 1.00 63.34 360 PRO A N 1
ATOM 2498 C CA . PRO A 1 360 ? 23.041 2.682 2.713 1.00 63.34 360 PRO A CA 1
ATOM 2499 C C . PRO A 1 360 ? 23.767 3.743 1.862 1.00 63.34 360 PRO A C 1
ATOM 2501 O O . PRO A 1 360 ? 24.918 3.551 1.468 1.00 63.34 360 PRO A O 1
ATOM 2504 N N . SER A 1 361 ? 23.100 4.861 1.593 1.00 61.09 361 SER A N 1
ATOM 2505 C CA . SER A 1 361 ? 23.536 5.946 0.720 1.00 61.09 361 SER A CA 1
ATOM 2506 C C . SER A 1 361 ? 23.238 7.298 1.380 1.00 61.09 361 SER A C 1
ATOM 2508 O O . SER A 1 361 ? 22.628 7.366 2.448 1.00 61.09 361 SER A O 1
ATOM 2510 N N . SER A 1 362 ? 23.732 8.392 0.796 1.00 55.56 362 SER A N 1
ATOM 2511 C CA . SER A 1 362 ? 23.458 9.752 1.282 1.00 55.56 362 SER A CA 1
ATOM 2512 C C . SER A 1 362 ? 22.185 10.377 0.697 1.00 55.56 362 SER A C 1
ATOM 2514 O O . SER A 1 362 ? 21.911 11.536 1.008 1.00 55.56 362 SER A O 1
ATOM 2516 N N . ILE A 1 363 ? 21.445 9.669 -0.164 1.00 59.97 363 ILE A N 1
ATOM 2517 C CA . ILE A 1 363 ? 20.269 10.188 -0.878 1.00 59.97 363 ILE A CA 1
ATOM 2518 C C . ILE A 1 363 ? 19.087 9.253 -0.620 1.00 59.97 363 ILE A C 1
ATOM 2520 O O . ILE A 1 363 ? 19.100 8.113 -1.068 1.00 59.97 363 ILE A O 1
ATOM 2524 N N . ALA A 1 364 ? 18.060 9.755 0.068 1.00 65.31 364 ALA A N 1
ATOM 2525 C CA . ALA A 1 364 ? 16.893 8.955 0.414 1.00 65.31 364 ALA A CA 1
ATOM 2526 C C . ALA A 1 364 ? 15.963 8.727 -0.789 1.00 65.31 364 ALA A C 1
ATOM 2528 O O . ALA A 1 364 ? 15.698 9.646 -1.569 1.00 65.31 364 ALA A O 1
ATOM 2529 N N . ALA A 1 365 ? 15.407 7.517 -0.905 1.00 80.88 365 ALA A N 1
ATOM 2530 C CA . ALA A 1 365 ? 14.290 7.239 -1.806 1.00 80.88 365 ALA A CA 1
ATOM 2531 C C . ALA A 1 365 ? 12.985 7.774 -1.188 1.00 80.88 365 ALA A C 1
ATOM 2533 O O . ALA A 1 365 ? 12.287 7.073 -0.447 1.00 80.88 365 ALA A O 1
ATOM 2534 N N . GLU A 1 366 ? 12.683 9.046 -1.452 1.00 88.69 366 GLU A N 1
ATOM 2535 C CA . GLU A 1 366 ? 11.590 9.765 -0.794 1.00 88.69 366 GLU A CA 1
ATOM 2536 C C . GLU A 1 366 ? 10.640 10.488 -1.748 1.00 88.69 366 GLU A C 1
ATOM 2538 O O . GLU A 1 366 ? 10.974 10.808 -2.893 1.00 88.69 366 GLU A O 1
ATOM 2543 N N . ASN A 1 367 ? 9.441 10.794 -1.244 1.00 91.69 367 ASN A N 1
ATOM 2544 C CA . ASN A 1 367 ? 8.415 11.557 -1.954 1.00 91.69 367 ASN A CA 1
ATOM 2545 C C . ASN A 1 367 ? 7.941 10.895 -3.258 1.00 91.69 367 ASN A C 1
ATOM 2547 O O . ASN A 1 367 ? 7.486 11.588 -4.167 1.00 91.69 367 ASN A O 1
ATOM 2551 N N . ASN A 1 368 ? 8.047 9.568 -3.373 1.00 95.56 368 ASN A N 1
ATOM 2552 C CA . ASN A 1 368 ? 7.498 8.838 -4.511 1.00 95.56 368 ASN A CA 1
ATOM 2553 C C . ASN A 1 368 ? 5.986 8.631 -4.331 1.00 95.56 368 ASN A C 1
ATOM 2555 O O . ASN A 1 368 ? 5.506 8.414 -3.215 1.00 95.56 368 ASN A O 1
ATOM 2559 N N . ILE A 1 369 ? 5.243 8.694 -5.434 1.00 98.06 369 ILE A N 1
ATOM 2560 C CA . ILE A 1 369 ? 3.779 8.618 -5.468 1.00 98.06 369 ILE A CA 1
ATOM 2561 C C . ILE A 1 369 ? 3.371 7.482 -6.404 1.00 98.06 369 ILE A C 1
ATOM 2563 O O . ILE A 1 369 ? 3.785 7.452 -7.560 1.00 98.06 369 ILE A O 1
ATOM 2567 N N . ILE A 1 370 ? 2.556 6.555 -5.912 1.00 98.81 370 ILE A N 1
ATOM 2568 C CA . ILE A 1 370 ? 2.054 5.398 -6.660 1.00 98.81 370 ILE A CA 1
ATOM 2569 C C . ILE A 1 370 ? 0.530 5.484 -6.670 1.00 98.81 370 ILE A C 1
ATOM 2571 O O . ILE A 1 370 ? -0.076 5.281 -5.623 1.00 98.81 370 ILE A O 1
ATOM 2575 N N . THR A 1 371 ? -0.104 5.778 -7.806 1.00 98.69 371 THR A N 1
ATOM 2576 C CA . THR A 1 371 ? -1.566 5.965 -7.903 1.00 98.69 371 THR A CA 1
ATOM 2577 C C . THR A 1 371 ? -2.180 5.312 -9.140 1.00 98.69 371 THR A C 1
ATOM 2579 O O . THR A 1 371 ? -1.525 5.169 -10.164 1.00 98.69 371 THR A O 1
ATOM 2582 N N . ALA A 1 372 ? -3.453 4.922 -9.074 1.00 98.50 372 ALA A N 1
ATOM 2583 C CA . ALA A 1 372 ? -4.220 4.383 -10.208 1.00 98.50 372 ALA A CA 1
ATOM 2584 C C . ALA A 1 372 ? -3.649 3.112 -10.880 1.00 98.50 372 ALA A C 1
ATOM 2586 O O . ALA A 1 372 ? -4.041 2.775 -11.994 1.00 98.50 372 ALA A O 1
ATOM 2587 N N . ASN A 1 373 ? -2.712 2.393 -10.253 1.00 98.94 373 ASN A N 1
ATOM 2588 C CA . ASN A 1 373 ? -2.063 1.236 -10.879 1.00 98.94 373 ASN A CA 1
ATOM 2589 C C . ASN A 1 373 ? -2.832 -0.072 -10.640 1.00 98.94 373 ASN A C 1
ATOM 2591 O O . ASN A 1 373 ? -3.429 -0.275 -9.582 1.00 98.94 373 ASN A O 1
ATOM 2595 N N . TYR A 1 374 ? -2.708 -1.003 -11.586 1.00 98.88 374 TYR A N 1
ATOM 2596 C CA . TYR A 1 374 ? -3.121 -2.403 -11.470 1.00 98.88 374 TYR A CA 1
ATOM 2597 C C . TYR A 1 374 ? -1.877 -3.248 -11.195 1.00 98.88 374 TYR A C 1
ATOM 2599 O O . TYR A 1 374 ? -1.003 -3.369 -12.056 1.00 98.88 374 TYR A O 1
ATOM 2607 N N . ILE A 1 375 ? -1.765 -3.809 -9.991 1.00 98.94 375 ILE A N 1
ATOM 2608 C CA . ILE A 1 375 ? -0.557 -4.494 -9.522 1.00 98.94 375 ILE A CA 1
ATOM 2609 C C . ILE A 1 375 ? -0.895 -5.921 -9.092 1.00 98.94 375 ILE A C 1
ATOM 2611 O O . ILE A 1 375 ? -1.493 -6.138 -8.038 1.00 98.94 375 ILE A O 1
ATOM 2615 N N . GLY A 1 376 ? -0.464 -6.894 -9.899 1.00 98.75 376 GLY A N 1
ATOM 2616 C CA . GLY A 1 376 ? -0.707 -8.325 -9.669 1.00 98.75 376 GLY A CA 1
ATOM 2617 C C . GLY A 1 376 ? -1.991 -8.865 -10.306 1.00 98.75 376 GLY A C 1
ATOM 2618 O O . GLY A 1 376 ? -2.281 -10.055 -10.184 1.00 98.75 376 GLY A O 1
ATOM 2619 N N . THR A 1 377 ? -2.731 -8.028 -11.034 1.00 98.62 377 THR A N 1
ATOM 2620 C CA . THR A 1 377 ? -3.948 -8.385 -11.778 1.00 98.62 377 THR A CA 1
ATOM 2621 C C . THR A 1 377 ? -3.728 -8.311 -13.290 1.00 98.62 377 THR A C 1
ATOM 2623 O O . THR A 1 377 ? -2.683 -7.860 -13.761 1.00 98.62 377 THR A O 1
ATOM 2626 N N . ASP A 1 378 ? -4.672 -8.804 -14.085 1.00 98.38 378 ASP A N 1
ATOM 2627 C CA . ASP A 1 378 ? -4.692 -8.550 -15.522 1.00 98.38 378 ASP A CA 1
ATOM 2628 C C . ASP A 1 378 ? -5.188 -7.124 -15.839 1.00 98.38 378 ASP A C 1
ATOM 2630 O O . ASP A 1 378 ? -5.565 -6.359 -14.954 1.00 98.38 378 ASP A O 1
ATOM 2634 N N . ILE A 1 379 ? -5.205 -6.754 -17.121 1.00 97.94 379 ILE A N 1
ATOM 2635 C CA . ILE A 1 379 ? -5.637 -5.416 -17.565 1.00 97.94 379 ILE A CA 1
ATOM 2636 C C . ILE A 1 379 ? -7.086 -5.060 -17.185 1.00 97.94 379 ILE A C 1
ATOM 2638 O O . ILE A 1 379 ? -7.462 -3.897 -17.284 1.00 97.94 379 ILE A O 1
ATOM 2642 N N . THR A 1 380 ? -7.918 -6.041 -16.827 1.00 98.06 380 THR A N 1
ATOM 2643 C CA . THR A 1 380 ? -9.300 -5.791 -16.394 1.00 98.06 380 THR A CA 1
ATOM 2644 C C . THR A 1 380 ? -9.388 -5.519 -14.898 1.00 98.06 380 THR A C 1
ATOM 2646 O O . THR A 1 380 ? -10.354 -4.912 -14.458 1.00 98.06 380 THR A O 1
ATOM 2649 N N . GLY A 1 381 ? -8.392 -5.952 -14.118 1.00 98.12 381 GLY A N 1
ATOM 2650 C CA . GLY A 1 381 ? -8.419 -5.902 -12.659 1.00 98.12 381 GLY A CA 1
ATOM 2651 C C . GLY A 1 381 ? -9.277 -6.980 -12.001 1.00 98.12 381 GLY A C 1
ATOM 2652 O O . GLY A 1 381 ? -9.351 -6.999 -10.776 1.00 98.12 381 GLY A O 1
ATOM 2653 N N . GLU A 1 382 ? -9.898 -7.870 -12.780 1.00 97.56 382 GLU A N 1
ATOM 2654 C CA . GLU A 1 382 ? -10.817 -8.911 -12.294 1.00 97.56 382 GLU A CA 1
ATOM 2655 C C . GLU A 1 382 ? -10.143 -10.288 -12.148 1.00 97.56 382 GLU A C 1
ATOM 2657 O O . GLU A 1 382 ? -10.682 -11.185 -11.500 1.00 97.56 382 GLU A O 1
ATOM 2662 N N . ALA A 1 383 ? -8.959 -10.489 -12.739 1.00 98.00 383 ALA A N 1
ATOM 2663 C CA . ALA A 1 383 ? -8.231 -11.757 -12.684 1.00 98.00 383 ALA A CA 1
ATOM 2664 C C . ALA A 1 383 ? -6.796 -11.578 -12.180 1.00 98.00 383 ALA A C 1
ATOM 2666 O O . ALA A 1 383 ? -6.129 -10.598 -12.500 1.00 98.00 383 ALA A O 1
ATOM 2667 N N . ALA A 1 384 ? -6.296 -12.557 -11.421 1.00 98.19 384 ALA A N 1
ATOM 2668 C CA . ALA A 1 384 ? -4.927 -12.544 -10.915 1.00 98.19 384 ALA A CA 1
ATOM 2669 C C . ALA A 1 384 ? -3.915 -12.822 -12.036 1.00 98.19 384 ALA A C 1
ATOM 2671 O O . ALA A 1 384 ? -4.040 -13.782 -12.802 1.00 98.19 384 ALA A O 1
ATOM 2672 N N . LEU A 1 385 ? -2.867 -12.008 -12.070 1.00 98.25 385 LEU A N 1
ATOM 2673 C CA . LEU A 1 385 ? -1.698 -12.137 -12.926 1.00 98.25 385 LEU A CA 1
ATOM 2674 C C . LEU A 1 385 ? -0.447 -11.889 -12.052 1.00 98.25 385 LEU A C 1
ATOM 2676 O O . LEU A 1 385 ? 0.198 -10.843 -12.143 1.00 98.25 385 LEU A O 1
ATOM 2680 N N . PRO A 1 386 ? -0.140 -12.830 -11.139 1.00 98.12 386 PRO A N 1
ATOM 2681 C CA . PRO A 1 386 ? 0.662 -12.575 -9.945 1.00 98.12 386 PRO A CA 1
ATOM 2682 C C . PRO A 1 386 ? 2.068 -12.069 -10.257 1.00 98.12 386 PRO A C 1
ATOM 2684 O O . PRO A 1 386 ? 2.796 -12.700 -11.028 1.00 98.12 386 PRO A O 1
ATOM 2687 N N . ASN A 1 387 ? 2.495 -11.017 -9.556 1.00 98.75 387 ASN A N 1
ATOM 2688 C CA . ASN A 1 387 ? 3.911 -10.875 -9.215 1.00 98.75 387 ASN A CA 1
ATOM 2689 C C . ASN A 1 387 ? 4.262 -11.917 -8.136 1.00 98.75 387 ASN A C 1
ATOM 2691 O O . ASN A 1 387 ? 3.408 -12.276 -7.319 1.00 98.75 387 ASN A O 1
ATOM 2695 N N . ILE A 1 388 ? 5.489 -12.444 -8.140 1.00 98.38 388 ILE A N 1
ATOM 2696 C CA . ILE A 1 388 ? 5.892 -13.464 -7.152 1.00 98.38 388 ILE A CA 1
ATOM 2697 C C . ILE A 1 388 ? 6.121 -12.841 -5.762 1.00 98.38 388 ILE A C 1
ATOM 2699 O O . ILE A 1 388 ? 5.842 -13.475 -4.749 1.00 98.38 388 ILE A O 1
ATOM 2703 N N . GLY A 1 389 ? 6.653 -11.618 -5.707 1.00 97.50 389 GLY A N 1
ATOM 2704 C CA . GLY A 1 389 ? 6.886 -10.867 -4.470 1.00 97.50 389 GLY A CA 1
ATOM 2705 C C . GLY A 1 389 ? 5.686 -10.014 -4.036 1.00 97.50 389 GLY A C 1
ATOM 2706 O O . GLY A 1 389 ? 4.567 -10.247 -4.501 1.00 97.50 389 GLY A O 1
ATOM 2707 N N . PRO A 1 390 ? 5.910 -9.015 -3.158 1.00 98.62 390 PRO A N 1
ATOM 2708 C CA . PRO A 1 390 ? 4.878 -8.060 -2.775 1.00 98.62 390 PRO A CA 1
ATOM 2709 C C . PRO A 1 390 ? 4.382 -7.214 -3.950 1.00 98.62 390 PRO A C 1
ATOM 2711 O O . PRO A 1 390 ? 5.131 -6.962 -4.899 1.00 98.62 390 PRO A O 1
ATOM 2714 N N . GLY A 1 391 ? 3.148 -6.718 -3.870 1.00 98.81 391 GLY A N 1
ATOM 2715 C CA . GLY A 1 391 ? 2.630 -5.755 -4.841 1.00 98.81 391 GLY A CA 1
ATOM 2716 C C . GLY A 1 391 ? 3.457 -4.468 -4.831 1.00 98.81 391 GLY A C 1
ATOM 2717 O O . GLY A 1 391 ? 4.081 -4.111 -5.833 1.00 98.81 391 GLY A O 1
ATOM 2718 N N . VAL A 1 392 ? 3.533 -3.820 -3.670 1.00 98.88 392 VAL A N 1
ATOM 2719 C CA . VAL A 1 392 ? 4.398 -2.660 -3.418 1.00 98.88 392 VAL A CA 1
ATOM 2720 C C . VAL A 1 392 ? 5.257 -2.929 -2.190 1.00 98.88 392 VAL A C 1
ATOM 2722 O O . VA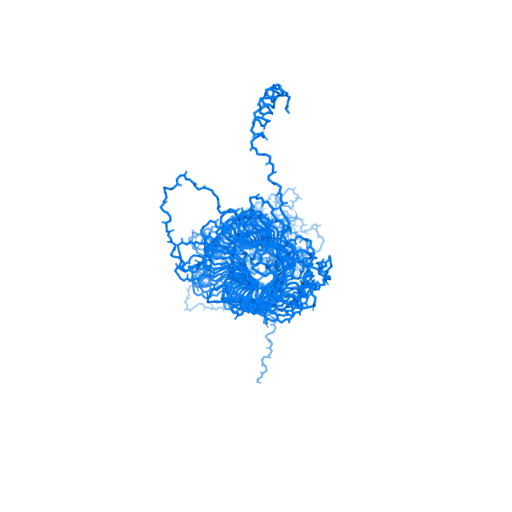L A 1 392 ? 4.740 -3.295 -1.141 1.00 98.88 392 VAL A O 1
ATOM 2725 N N . ALA A 1 393 ? 6.564 -2.715 -2.285 1.00 97.94 393 ALA A N 1
ATOM 2726 C CA . ALA A 1 393 ? 7.464 -2.807 -1.143 1.00 97.94 393 ALA A CA 1
ATOM 2727 C C . ALA A 1 393 ? 8.301 -1.530 -0.990 1.00 97.94 393 ALA A C 1
ATOM 2729 O O . ALA A 1 393 ? 8.867 -1.030 -1.958 1.00 97.94 393 ALA A O 1
ATOM 2730 N N . MET A 1 394 ? 8.372 -1.018 0.238 1.00 95.62 394 MET A N 1
ATOM 2731 C CA . MET A 1 394 ? 9.117 0.169 0.654 1.00 95.62 394 MET A CA 1
ATOM 2732 C C . MET A 1 394 ? 10.135 -0.245 1.714 1.00 95.62 394 MET A C 1
ATOM 2734 O O . MET A 1 394 ? 9.789 -0.461 2.876 1.00 95.62 394 MET A O 1
ATOM 2738 N N . GLN A 1 395 ? 11.393 -0.386 1.310 1.00 92.06 395 GLN A N 1
ATOM 2739 C CA . GLN A 1 395 ? 12.493 -0.797 2.171 1.00 92.06 395 GLN A CA 1
ATOM 2740 C C . GLN A 1 395 ? 13.405 0.389 2.477 1.00 92.06 395 GLN A C 1
ATOM 2742 O O . GLN A 1 395 ? 14.042 0.928 1.577 1.00 92.06 395 GLN A O 1
ATOM 2747 N N . ASN A 1 396 ? 13.507 0.754 3.758 1.00 89.25 396 ASN A N 1
ATOM 2748 C CA . ASN A 1 396 ? 14.287 1.905 4.235 1.00 89.25 396 ASN A CA 1
ATOM 2749 C C . ASN A 1 396 ? 13.871 3.244 3.595 1.00 89.25 396 ASN A C 1
ATOM 2751 O O . ASN A 1 396 ? 14.622 4.206 3.635 1.00 89.25 396 ASN A O 1
ATOM 2755 N N . ALA A 1 397 ? 12.689 3.302 2.989 1.00 90.44 397 ALA A N 1
ATOM 2756 C CA . ALA A 1 397 ? 12.214 4.455 2.244 1.00 90.44 397 ALA A CA 1
ATOM 2757 C C . ALA A 1 397 ? 11.236 5.258 3.110 1.00 90.44 397 ALA A C 1
ATOM 2759 O O . ALA A 1 397 ? 10.461 4.674 3.872 1.00 90.44 397 ALA A O 1
ATOM 2760 N N . SER A 1 398 ? 11.271 6.586 3.009 1.00 91.44 398 SER A N 1
ATOM 2761 C CA . SER A 1 398 ? 10.455 7.490 3.834 1.00 91.44 398 SER A CA 1
ATOM 2762 C C . SER A 1 398 ? 9.664 8.469 2.968 1.00 91.44 398 SER A C 1
ATOM 2764 O O . SER A 1 398 ? 10.057 8.752 1.840 1.00 91.44 398 SER A O 1
ATOM 2766 N N . ASN A 1 399 ? 8.569 9.019 3.495 1.00 93.88 399 ASN A N 1
ATOM 2767 C CA . ASN A 1 399 ? 7.749 10.027 2.807 1.00 93.88 399 ASN A CA 1
ATOM 2768 C C . ASN A 1 399 ? 7.138 9.557 1.471 1.00 93.88 399 ASN A C 1
ATOM 2770 O O . ASN A 1 399 ? 6.923 10.373 0.578 1.00 93.88 399 ASN A O 1
ATOM 2774 N N . ASN A 1 400 ? 6.882 8.261 1.283 1.00 96.75 400 ASN A N 1
ATOM 2775 C CA . ASN A 1 400 ? 6.268 7.751 0.051 1.00 96.75 400 ASN A CA 1
ATOM 2776 C C . ASN A 1 400 ? 4.757 7.575 0.220 1.00 96.75 400 ASN A C 1
ATOM 2778 O O . ASN A 1 400 ? 4.279 7.278 1.314 1.00 96.75 400 ASN A O 1
ATOM 2782 N N . THR A 1 401 ? 4.005 7.741 -0.868 1.00 98.44 401 THR A N 1
ATOM 2783 C CA . THR A 1 401 ? 2.541 7.608 -0.880 1.00 98.44 401 THR A CA 1
ATOM 2784 C C . THR A 1 401 ? 2.105 6.518 -1.855 1.00 98.44 401 THR A C 1
ATOM 2786 O O . THR A 1 401 ? 2.435 6.561 -3.040 1.00 98.44 401 THR A O 1
ATOM 2789 N N . VAL A 1 402 ? 1.331 5.556 -1.357 1.00 98.88 402 VAL A N 1
ATOM 2790 C CA . VAL A 1 402 ? 0.651 4.515 -2.130 1.00 98.88 402 VAL A CA 1
ATOM 2791 C C . VAL A 1 402 ? -0.845 4.797 -2.089 1.00 98.88 402 VAL A C 1
ATOM 2793 O O . VAL A 1 402 ? -1.497 4.585 -1.067 1.00 98.88 402 VAL A O 1
ATOM 2796 N N . GLY A 1 403 ? -1.381 5.273 -3.204 1.00 98.56 403 GLY A N 1
ATOM 2797 C CA . GLY A 1 403 ? -2.775 5.658 -3.389 1.00 98.56 403 GLY A CA 1
ATOM 2798 C C . GLY A 1 403 ? -3.026 7.134 -3.080 1.00 98.56 403 GLY A C 1
ATOM 2799 O O . GLY A 1 403 ? -2.128 7.966 -3.204 1.00 98.56 403 GLY A O 1
ATOM 2800 N N . GLY A 1 404 ? -4.255 7.467 -2.702 1.00 97.44 404 GLY A N 1
ATOM 2801 C CA . GLY A 1 404 ? -4.696 8.835 -2.447 1.00 97.44 404 GLY A CA 1
ATOM 2802 C C . GLY A 1 404 ? -6.142 8.883 -1.959 1.00 97.44 404 GLY A C 1
ATOM 2803 O O . GLY A 1 404 ? -6.841 7.871 -1.934 1.00 97.44 404 GLY A O 1
ATOM 2804 N N . SER A 1 405 ? -6.589 10.060 -1.519 1.00 94.12 405 SER A N 1
ATOM 2805 C CA . SER A 1 405 ? -7.957 10.254 -1.017 1.00 94.12 405 SER A CA 1
ATOM 2806 C C . SER A 1 405 ? -8.997 10.423 -2.129 1.00 94.12 405 SER A C 1
ATOM 2808 O O . SER A 1 405 ? -10.188 10.231 -1.877 1.00 94.12 405 SER A O 1
ATOM 2810 N N . ASP A 1 406 ? -8.572 10.759 -3.350 1.00 96.44 406 ASP A N 1
ATOM 2811 C CA . ASP A 1 406 ? -9.433 10.727 -4.530 1.00 96.44 406 ASP A CA 1
ATOM 2812 C C . ASP A 1 406 ? -9.583 9.268 -5.006 1.00 96.44 406 ASP A C 1
ATOM 2814 O O . ASP A 1 406 ? -8.575 8.580 -5.180 1.00 96.44 406 ASP A O 1
ATOM 2818 N N . PRO A 1 407 ? -10.804 8.759 -5.259 1.00 95.62 407 PRO A N 1
ATOM 2819 C CA . PRO A 1 407 ? -10.995 7.446 -5.874 1.00 95.62 407 PRO A CA 1
ATOM 2820 C C . PRO A 1 407 ? -10.207 7.219 -7.174 1.00 95.62 407 PRO A C 1
ATOM 2822 O O . PRO A 1 407 ? -9.924 6.066 -7.492 1.00 95.62 407 PRO A O 1
ATOM 2825 N N . ALA A 1 408 ? -9.851 8.275 -7.917 1.00 95.75 408 ALA A N 1
ATOM 2826 C CA . ALA A 1 408 ? -8.999 8.181 -9.104 1.00 95.75 408 ALA A CA 1
ATOM 2827 C C . ALA A 1 408 ? -7.539 7.811 -8.784 1.00 95.75 408 ALA A C 1
ATOM 2829 O O . ALA A 1 408 ? -6.857 7.270 -9.648 1.00 95.75 408 ALA A O 1
ATOM 2830 N N . ASP A 1 409 ? -7.067 8.053 -7.559 1.00 97.81 409 ASP A N 1
ATOM 2831 C CA . ASP A 1 409 ? -5.703 7.724 -7.134 1.00 97.81 409 ASP A CA 1
ATOM 2832 C C . ASP A 1 409 ? -5.553 6.266 -6.670 1.00 97.81 409 ASP A C 1
ATOM 2834 O O . ASP A 1 409 ? -4.439 5.779 -6.463 1.00 97.81 409 ASP A O 1
ATOM 2838 N N . ARG A 1 410 ? -6.665 5.545 -6.513 1.00 98.31 410 ARG A N 1
ATOM 2839 C CA . ARG A 1 410 ? -6.717 4.180 -5.983 1.00 98.31 410 ARG A CA 1
ATOM 2840 C C . ARG A 1 410 ? -5.885 3.205 -6.809 1.00 98.31 410 ARG A C 1
ATOM 2842 O O . ARG A 1 410 ? -6.167 2.982 -7.982 1.00 98.31 410 ARG A O 1
ATOM 2849 N N . ASN A 1 411 ? -4.945 2.521 -6.165 1.00 98.94 411 ASN A N 1
ATOM 2850 C CA . ASN A 1 411 ? -4.337 1.333 -6.756 1.00 98.94 411 ASN A CA 1
ATOM 2851 C C . ASN A 1 411 ? -5.190 0.089 -6.478 1.00 98.94 411 ASN A C 1
ATOM 2853 O O . ASN A 1 411 ? -5.806 -0.028 -5.413 1.00 98.94 411 ASN A O 1
ATOM 2857 N N . ILE A 1 412 ? -5.158 -0.858 -7.414 1.00 98.88 412 ILE A N 1
ATOM 2858 C CA . ILE A 1 412 ? -5.645 -2.228 -7.246 1.00 98.88 412 ILE A CA 1
ATOM 2859 C C . ILE A 1 412 ? -4.424 -3.124 -7.023 1.00 98.88 412 ILE A C 1
ATOM 2861 O O . ILE A 1 412 ? -3.676 -3.405 -7.960 1.00 98.88 412 ILE A O 1
ATOM 2865 N N . ILE A 1 413 ? -4.193 -3.540 -5.778 1.00 98.94 413 ILE A N 1
ATOM 2866 C CA . ILE A 1 413 ? -3.012 -4.300 -5.348 1.00 98.94 413 ILE A CA 1
ATOM 2867 C C . ILE A 1 413 ? -3.464 -5.691 -4.902 1.00 98.94 413 ILE A C 1
ATOM 2869 O O . ILE A 1 413 ? -3.721 -5.942 -3.722 1.00 98.94 413 ILE A O 1
ATOM 2873 N N . SER A 1 414 ? -3.596 -6.595 -5.865 1.00 98.69 414 SER A N 1
ATOM 2874 C CA . SER A 1 414 ? -4.345 -7.842 -5.690 1.00 98.69 414 SER A CA 1
ATOM 2875 C C . SER A 1 414 ? -3.721 -8.981 -6.484 1.00 98.69 414 SER A C 1
ATOM 2877 O O . SER A 1 414 ? -3.049 -8.758 -7.488 1.00 98.69 414 SER A O 1
ATOM 2879 N N . GLY A 1 415 ? -3.930 -10.216 -6.035 1.00 98.31 415 GLY A N 1
ATOM 2880 C CA . GLY A 1 415 ? -3.439 -11.416 -6.706 1.00 98.31 415 GLY A CA 1
ATOM 2881 C C . GLY A 1 415 ? -1.918 -11.589 -6.701 1.00 98.31 415 GLY A C 1
ATOM 2882 O O . GLY A 1 415 ? -1.429 -12.452 -7.423 1.00 98.31 415 GLY A O 1
ATOM 2883 N N . ASN A 1 416 ? -1.153 -10.811 -5.927 1.00 98.81 416 ASN A N 1
ATOM 2884 C CA . ASN A 1 416 ? 0.291 -11.020 -5.766 1.00 98.81 416 ASN A CA 1
ATOM 2885 C C . ASN A 1 416 ? 0.552 -12.244 -4.874 1.00 98.81 416 ASN A C 1
ATOM 2887 O O . ASN A 1 416 ? -0.268 -12.582 -4.026 1.00 98.81 416 ASN A O 1
ATOM 2891 N N . GLN A 1 417 ? 1.689 -12.924 -5.036 1.00 98.44 417 GLN A N 1
ATOM 2892 C CA . GLN A 1 417 ? 2.022 -14.076 -4.180 1.00 98.44 417 GLN A CA 1
ATOM 2893 C C . GLN A 1 417 ? 2.617 -13.682 -2.819 1.00 98.44 417 GLN A C 1
ATOM 2895 O O . GLN A 1 417 ? 2.588 -14.501 -1.903 1.00 98.44 417 GLN A O 1
ATOM 2900 N N . GLY A 1 418 ? 3.142 -12.460 -2.678 1.00 98.19 418 GLY A N 1
ATOM 2901 C CA . GLY A 1 418 ? 3.581 -11.891 -1.400 1.00 98.19 418 GLY A CA 1
ATOM 2902 C C . GLY A 1 418 ? 2.523 -11.001 -0.742 1.00 98.19 418 GLY A C 1
ATOM 2903 O O . GLY A 1 418 ? 1.331 -11.143 -1.003 1.00 98.19 418 GLY A O 1
ATOM 2904 N N . ASP A 1 419 ? 2.978 -10.072 0.102 1.00 98.81 419 ASP A N 1
ATOM 2905 C CA . ASP A 1 419 ? 2.133 -9.047 0.726 1.00 98.81 419 ASP A CA 1
ATOM 2906 C C . ASP A 1 419 ? 1.548 -8.080 -0.321 1.00 98.81 419 ASP A C 1
ATOM 2908 O O . ASP A 1 419 ? 2.132 -7.867 -1.387 1.00 98.81 419 ASP A O 1
ATOM 2912 N N . GLY A 1 420 ? 0.417 -7.441 -0.024 1.00 98.81 420 GLY A N 1
ATOM 2913 C CA . GLY A 1 420 ? -0.091 -6.350 -0.858 1.00 98.81 420 GLY A CA 1
ATOM 2914 C C . GLY A 1 420 ? 0.878 -5.168 -0.831 1.00 98.81 420 GLY A C 1
ATOM 2915 O O . GLY A 1 420 ? 1.528 -4.852 -1.831 1.00 98.81 420 GLY A O 1
ATOM 2916 N N . VAL A 1 421 ? 1.021 -4.559 0.346 1.00 98.88 421 VAL A N 1
ATOM 2917 C CA . VAL A 1 421 ? 1.977 -3.482 0.627 1.00 98.88 421 VAL A CA 1
ATOM 2918 C C . VAL A 1 421 ? 2.895 -3.889 1.775 1.00 98.88 421 VAL A C 1
ATOM 2920 O O . VAL A 1 421 ? 2.415 -4.244 2.846 1.00 98.88 421 VAL A O 1
ATOM 2923 N N . PHE A 1 422 ? 4.210 -3.794 1.581 1.00 98.38 422 PHE A N 1
ATOM 2924 C CA . PHE A 1 422 ? 5.208 -4.121 2.600 1.00 98.38 422 PHE A CA 1
ATOM 2925 C C . PHE A 1 422 ? 6.119 -2.929 2.911 1.00 98.38 422 PHE A C 1
ATOM 2927 O O . PHE A 1 422 ? 6.941 -2.534 2.087 1.00 98.38 422 PHE A O 1
ATOM 2934 N N . VAL A 1 423 ? 6.004 -2.367 4.113 1.00 96.56 423 VAL A N 1
ATOM 2935 C CA . VAL A 1 423 ? 6.900 -1.334 4.651 1.00 96.56 423 VAL A CA 1
ATOM 2936 C C . VAL A 1 423 ? 7.906 -2.009 5.567 1.00 96.56 423 VAL A C 1
ATOM 2938 O O . VAL A 1 423 ? 7.526 -2.674 6.526 1.00 96.56 423 VAL A O 1
ATOM 2941 N N . THR A 1 424 ? 9.197 -1.840 5.307 1.00 92.38 424 THR A N 1
ATOM 2942 C CA . THR A 1 424 ? 10.239 -2.471 6.118 1.00 92.38 424 THR A CA 1
ATOM 2943 C C . THR A 1 424 ? 11.455 -1.581 6.301 1.00 92.38 424 THR A C 1
ATOM 2945 O O . THR A 1 424 ? 11.784 -0.769 5.435 1.00 92.38 424 THR A O 1
ATOM 2948 N N . ARG A 1 425 ? 12.169 -1.752 7.415 1.00 86.06 425 ARG A N 1
ATOM 2949 C CA . ARG A 1 425 ? 13.457 -1.090 7.641 1.00 86.06 425 ARG A CA 1
ATOM 2950 C C . ARG A 1 425 ? 14.536 -2.027 8.176 1.00 86.06 425 ARG A C 1
ATOM 2952 O O . ARG A 1 425 ? 14.275 -3.000 8.880 1.00 86.06 425 ARG A O 1
ATOM 2959 N N . SER A 1 426 ? 15.780 -1.658 7.905 1.00 79.00 426 SER A N 1
ATOM 2960 C CA . SER A 1 426 ? 16.982 -2.132 8.587 1.00 79.00 426 SER A CA 1
ATOM 2961 C C . SER A 1 426 ? 17.155 -1.404 9.931 1.00 79.00 426 SER A C 1
ATOM 2963 O O . SER A 1 426 ? 16.743 -0.250 10.054 1.00 79.00 426 SER A O 1
ATOM 2965 N N . PRO A 1 427 ? 17.833 -1.997 10.937 1.00 70.62 427 PRO A N 1
ATOM 2966 C CA . PRO A 1 427 ? 18.114 -1.334 12.213 1.00 70.62 427 PRO A CA 1
ATOM 2967 C C . PRO A 1 427 ? 18.800 0.036 12.104 1.00 70.62 427 PRO A C 1
ATOM 2969 O O . PRO A 1 427 ? 18.691 0.831 13.032 1.00 70.62 427 PRO A O 1
ATOM 2972 N N . THR A 1 428 ? 19.513 0.296 11.005 1.00 71.69 428 THR A N 1
ATOM 2973 C CA . THR A 1 428 ? 20.316 1.510 10.783 1.00 71.69 428 THR A CA 1
ATOM 2974 C C . THR A 1 428 ? 19.633 2.579 9.932 1.00 71.69 428 THR A C 1
ATOM 2976 O O . THR A 1 428 ? 20.178 3.674 9.834 1.00 71.69 428 THR A O 1
ATOM 2979 N N . PHE A 1 429 ? 18.494 2.274 9.306 1.00 73.62 429 PHE A N 1
ATOM 2980 C CA . PHE A 1 429 ? 17.805 3.172 8.375 1.00 73.62 429 PHE A CA 1
ATOM 2981 C C . PHE A 1 429 ? 16.353 3.394 8.798 1.00 73.62 429 PHE A C 1
ATOM 2983 O O . PHE A 1 429 ? 15.776 2.595 9.541 1.00 73.62 429 PHE A O 1
ATOM 2990 N N . SER A 1 430 ? 15.784 4.505 8.342 1.00 73.56 430 SER A N 1
ATOM 2991 C CA . SER A 1 430 ? 14.434 4.946 8.688 1.00 73.56 430 SER A CA 1
ATOM 2992 C C . SER A 1 430 ? 13.450 4.567 7.582 1.00 73.56 430 SER A C 1
ATOM 2994 O O . SER A 1 430 ? 13.727 4.804 6.415 1.00 73.56 430 SER A O 1
ATOM 2996 N N . ALA A 1 431 ? 12.291 4.018 7.945 1.00 87.75 431 ALA A N 1
ATOM 2997 C CA . ALA A 1 431 ? 11.122 3.941 7.067 1.00 87.75 431 ALA A CA 1
ATOM 2998 C C . ALA A 1 431 ? 9.986 4.703 7.752 1.00 87.75 431 ALA A C 1
ATOM 3000 O O . ALA A 1 431 ? 9.201 4.115 8.499 1.00 87.75 431 ALA A O 1
ATOM 3001 N N . VAL A 1 432 ? 10.009 6.028 7.596 1.00 91.50 432 VAL A N 1
ATOM 3002 C CA . VAL A 1 432 ? 9.196 6.974 8.371 1.00 91.50 432 VAL A CA 1
ATOM 3003 C C . VAL A 1 432 ? 8.205 7.692 7.461 1.00 91.50 432 VAL A C 1
ATOM 3005 O O . VAL A 1 432 ? 8.532 8.001 6.312 1.00 91.50 432 VAL A O 1
ATOM 3008 N N . ASN A 1 433 ? 7.014 7.996 7.981 1.00 94.38 433 ASN A N 1
ATOM 3009 C CA . ASN A 1 433 ? 6.042 8.872 7.321 1.00 94.38 433 ASN A CA 1
ATOM 3010 C C . ASN A 1 433 ? 5.627 8.378 5.919 1.00 94.38 433 ASN A C 1
ATOM 3012 O O . ASN A 1 433 ? 5.460 9.158 4.980 1.00 94.38 433 ASN A O 1
ATOM 3016 N N . ASN A 1 434 ? 5.508 7.059 5.749 1.00 97.06 434 ASN A N 1
ATOM 3017 C CA . ASN A 1 434 ? 4.922 6.483 4.540 1.00 97.06 434 ASN A CA 1
ATOM 3018 C C . ASN A 1 434 ? 3.395 6.461 4.661 1.00 97.06 434 ASN A C 1
ATOM 3020 O O . ASN A 1 434 ? 2.846 6.363 5.755 1.00 97.06 434 ASN A O 1
ATOM 3024 N N . GLN A 1 435 ? 2.700 6.535 3.534 1.00 98.62 435 GLN A N 1
ATOM 3025 C CA . GLN A 1 435 ? 1.246 6.627 3.491 1.00 98.62 435 GLN A CA 1
ATOM 3026 C C . GLN A 1 435 ? 0.679 5.564 2.550 1.00 98.62 435 GLN A C 1
ATOM 3028 O O . GLN A 1 435 ? 1.140 5.417 1.420 1.00 98.62 435 GLN A O 1
ATOM 3033 N N . VAL A 1 436 ? -0.332 4.832 3.008 1.00 98.88 436 VAL A N 1
ATOM 3034 C CA . VAL A 1 436 ? -1.091 3.838 2.240 1.00 98.88 436 VAL A CA 1
ATOM 3035 C C . VAL A 1 436 ? -2.557 4.241 2.324 1.00 98.88 436 VAL A C 1
ATOM 3037 O O . VAL A 1 436 ? -3.201 4.020 3.349 1.00 98.88 436 VAL A O 1
ATOM 3040 N N . ILE A 1 437 ? -3.073 4.897 1.284 1.00 98.69 437 ILE A N 1
ATOM 3041 C CA . ILE A 1 437 ? -4.364 5.593 1.333 1.00 98.69 437 ILE A CA 1
ATOM 3042 C C . ILE A 1 437 ? -5.278 5.161 0.188 1.00 98.69 437 ILE A C 1
ATOM 3044 O O . ILE A 1 437 ? -4.881 5.207 -0.972 1.00 98.69 437 ILE A O 1
ATOM 3048 N N . GLY A 1 438 ? -6.526 4.803 0.493 1.00 98.31 438 GLY A N 1
ATOM 3049 C CA . GLY A 1 438 ? -7.580 4.694 -0.523 1.00 98.31 438 GLY A CA 1
ATOM 3050 C C . GLY A 1 438 ? -7.424 3.548 -1.527 1.00 98.31 438 GLY A C 1
ATOM 3051 O O . GLY A 1 438 ? -8.050 3.592 -2.587 1.00 98.31 438 GLY A O 1
ATOM 3052 N N . ASN A 1 439 ? -6.597 2.538 -1.234 1.00 98.88 439 ASN A N 1
ATOM 3053 C CA . ASN A 1 439 ? -6.315 1.418 -2.137 1.00 98.88 439 ASN A CA 1
ATOM 3054 C C . ASN A 1 439 ? -7.329 0.279 -1.989 1.00 98.88 439 ASN A C 1
ATOM 3056 O O . ASN A 1 439 ? -7.931 0.102 -0.927 1.00 98.88 439 ASN A O 1
ATOM 3060 N N . TYR A 1 440 ? -7.456 -0.542 -3.033 1.00 98.75 440 TYR A N 1
ATOM 3061 C CA . TYR A 1 440 ? -8.055 -1.875 -2.939 1.00 98.75 440 TYR A CA 1
ATOM 3062 C C . TYR A 1 440 ? -6.935 -2.907 -2.857 1.00 98.75 440 TYR A C 1
ATOM 3064 O O . TYR A 1 440 ? -6.073 -2.959 -3.735 1.00 98.75 440 TYR A O 1
ATOM 3072 N N . ILE A 1 441 ? -6.921 -3.698 -1.784 1.00 98.88 441 ILE A N 1
ATOM 3073 C CA . ILE A 1 441 ? -5.828 -4.618 -1.463 1.00 98.88 441 ILE A CA 1
ATOM 3074 C C . ILE A 1 441 ? -6.385 -6.023 -1.237 1.00 98.88 441 ILE A C 1
ATOM 3076 O O . ILE A 1 441 ? -7.033 -6.304 -0.227 1.00 98.88 441 ILE A O 1
ATOM 3080 N N . GLY A 1 442 ? -6.114 -6.914 -2.188 1.00 98.50 442 GLY A N 1
ATOM 3081 C CA . GLY A 1 442 ? -6.667 -8.270 -2.209 1.00 98.50 442 GLY A CA 1
ATOM 3082 C C . GLY A 1 442 ? -8.131 -8.337 -2.660 1.00 98.50 442 GLY A C 1
ATOM 3083 O O . GLY A 1 442 ? -8.746 -9.396 -2.589 1.00 98.50 442 GLY A O 1
ATOM 3084 N N . ILE A 1 443 ? -8.681 -7.233 -3.167 1.00 97.38 443 ILE A N 1
ATOM 3085 C CA . ILE A 1 443 ? -10.009 -7.131 -3.785 1.00 97.38 443 ILE A CA 1
ATOM 3086 C C . ILE A 1 443 ? -9.839 -6.691 -5.246 1.00 97.38 443 ILE A C 1
ATOM 3088 O O . ILE A 1 443 ? -8.881 -5.990 -5.585 1.00 97.38 443 ILE A O 1
ATOM 3092 N N . ASP A 1 444 ? -10.718 -7.145 -6.128 1.00 97.00 444 ASP A N 1
ATOM 3093 C CA . ASP A 1 444 ? -10.730 -6.751 -7.535 1.00 97.00 444 ASP A CA 1
ATOM 3094 C C . ASP A 1 444 ? -11.105 -5.269 -7.735 1.00 97.00 444 ASP A C 1
ATOM 3096 O O . ASP A 1 444 ? -11.438 -4.540 -6.800 1.00 97.00 444 ASP A O 1
ATOM 3100 N N . VAL A 1 445 ? -11.057 -4.802 -8.984 1.00 97.25 445 VAL A N 1
ATOM 3101 C CA . VAL A 1 445 ? -11.355 -3.398 -9.323 1.00 97.25 445 VAL A CA 1
ATOM 3102 C C . VAL A 1 445 ? -12.792 -2.974 -8.988 1.00 97.25 445 VAL A C 1
ATOM 3104 O O . VAL A 1 445 ? -13.041 -1.787 -8.764 1.00 97.25 445 VAL A O 1
ATOM 3107 N N . SER A 1 446 ? -13.739 -3.920 -8.949 1.00 95.12 446 SER A N 1
ATOM 3108 C CA . SER A 1 446 ? -15.144 -3.628 -8.647 1.00 95.12 446 SER A CA 1
ATOM 3109 C C . SER A 1 446 ? -15.365 -3.321 -7.167 1.00 95.12 446 SER A C 1
ATOM 3111 O O . SER A 1 446 ? -16.292 -2.587 -6.827 1.00 95.12 446 SER A O 1
ATOM 3113 N N . GLY A 1 447 ? -14.476 -3.811 -6.299 1.00 94.44 447 GLY A N 1
ATOM 3114 C CA . GLY A 1 447 ? -14.660 -3.727 -4.858 1.00 94.44 447 GLY A CA 1
ATOM 3115 C C . GLY A 1 447 ? -15.668 -4.754 -4.345 1.00 94.44 447 GLY A C 1
ATOM 3116 O O . GLY A 1 447 ? -16.172 -4.572 -3.244 1.00 94.44 447 GLY A O 1
ATOM 3117 N N . GLU A 1 448 ? -15.997 -5.784 -5.135 1.00 93.12 448 GLU A N 1
ATOM 3118 C CA . GLU A 1 448 ? -17.028 -6.781 -4.811 1.00 93.12 448 GLU A CA 1
ATOM 3119 C C . GLU A 1 448 ? -16.463 -8.207 -4.704 1.00 93.12 448 GLU A C 1
ATOM 3121 O O . GLU A 1 448 ? -17.059 -9.061 -4.035 1.00 93.12 448 GLU A O 1
ATOM 3126 N N . VAL A 1 449 ? -15.315 -8.493 -5.333 1.00 94.88 449 VAL A N 1
ATOM 3127 C CA . VAL A 1 449 ? -14.758 -9.852 -5.420 1.00 94.88 449 VAL A CA 1
ATOM 3128 C C . VAL A 1 449 ? -13.379 -9.928 -4.775 1.00 94.88 449 VAL A C 1
ATOM 3130 O O . VAL A 1 449 ? -12.463 -9.187 -5.120 1.00 94.88 449 VAL A O 1
ATOM 3133 N N . ALA A 1 450 ? -13.204 -10.895 -3.873 1.00 95.75 450 ALA A N 1
ATOM 3134 C CA . ALA A 1 450 ? -11.901 -11.202 -3.303 1.00 95.75 450 ALA A CA 1
ATOM 3135 C C . ALA A 1 450 ? -10.938 -11.729 -4.381 1.00 95.75 450 ALA A C 1
ATOM 3137 O O . ALA A 1 450 ? -11.202 -12.731 -5.049 1.00 95.75 450 ALA A O 1
ATOM 3138 N N . LEU A 1 451 ? -9.787 -11.076 -4.491 1.00 97.06 451 LEU A N 1
ATOM 3139 C CA . LEU A 1 451 ? -8.653 -11.435 -5.334 1.00 97.06 451 LEU A CA 1
ATOM 3140 C C . LEU A 1 451 ? -7.368 -11.347 -4.497 1.00 97.06 451 LEU A C 1
ATOM 3142 O O . LEU A 1 451 ? -6.443 -10.593 -4.796 1.00 97.06 451 LEU A O 1
ATOM 3146 N N . GLY A 1 452 ? -7.373 -12.085 -3.388 1.00 97.62 452 GLY A N 1
ATOM 3147 C CA . GLY A 1 452 ? -6.405 -11.986 -2.302 1.00 97.62 452 GLY A CA 1
ATOM 3148 C C . GLY A 1 452 ? -4.941 -12.043 -2.717 1.00 97.62 452 GLY A C 1
ATOM 3149 O O . GLY A 1 452 ? -4.570 -12.778 -3.636 1.00 97.62 452 GLY A O 1
ATOM 3150 N N . ASN A 1 453 ? -4.098 -11.300 -2.001 1.00 98.69 453 ASN A N 1
ATOM 3151 C CA . ASN A 1 453 ? -2.658 -11.525 -2.044 1.00 98.69 453 ASN A CA 1
ATOM 3152 C C . ASN A 1 453 ? -2.289 -12.751 -1.185 1.00 98.69 453 ASN A C 1
ATOM 3154 O O . ASN A 1 453 ? -2.992 -13.098 -0.237 1.00 98.69 453 ASN A O 1
ATOM 3158 N N . GLY A 1 454 ? -1.179 -13.412 -1.515 1.00 98.19 454 GLY A N 1
ATOM 3159 C CA . GLY A 1 454 ? -0.705 -14.604 -0.803 1.00 98.19 454 GLY A CA 1
ATOM 3160 C C . GLY A 1 454 ? -0.143 -14.324 0.596 1.00 98.19 454 GLY A C 1
ATOM 3161 O O . GLY A 1 454 ? -0.016 -15.257 1.387 1.00 98.19 454 GLY A O 1
ATOM 3162 N N . GLY A 1 455 ? 0.193 -13.066 0.896 1.00 98.19 455 GLY A N 1
ATOM 3163 C CA . GLY A 1 455 ? 0.654 -12.587 2.200 1.00 98.19 455 GLY A CA 1
ATOM 3164 C C . GLY A 1 455 ? -0.346 -11.657 2.893 1.00 98.19 455 GLY A C 1
ATOM 3165 O O . GLY A 1 455 ? -1.554 -11.737 2.673 1.00 98.19 455 GLY A O 1
ATOM 3166 N N . VAL A 1 456 ? 0.157 -10.772 3.751 1.00 98.69 456 VAL A N 1
ATOM 3167 C CA . VAL A 1 456 ? -0.632 -9.764 4.477 1.00 98.69 456 VAL A CA 1
ATOM 3168 C C . VAL A 1 456 ? -1.058 -8.647 3.517 1.00 98.69 456 VAL A C 1
ATOM 3170 O O . VAL A 1 456 ? -0.300 -8.274 2.623 1.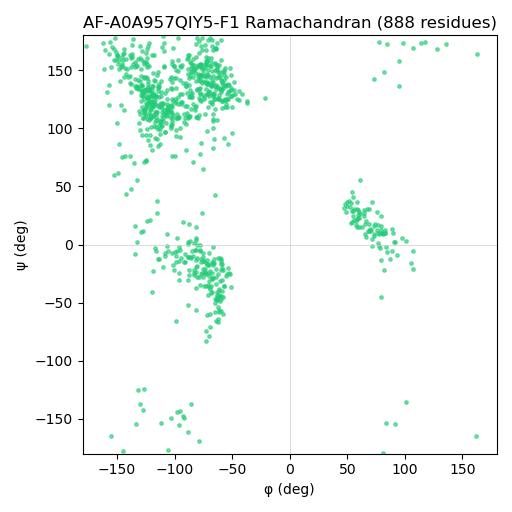00 98.69 456 VAL A O 1
ATOM 3173 N N . GLY A 1 457 ? -2.247 -8.072 3.702 1.00 98.75 457 GLY A N 1
ATOM 3174 C CA . GLY A 1 457 ? -2.696 -6.914 2.926 1.00 98.75 457 GLY A CA 1
ATOM 3175 C C . GLY A 1 457 ? -1.730 -5.732 3.059 1.00 98.75 457 GLY A C 1
ATOM 3176 O O . GLY A 1 457 ? -1.137 -5.303 2.068 1.00 98.75 457 GLY A O 1
ATOM 3177 N N . VAL A 1 458 ? -1.520 -5.245 4.285 1.00 98.88 458 VAL A N 1
ATOM 3178 C CA . VAL A 1 458 ? -0.510 -4.220 4.605 1.00 98.88 458 VAL A CA 1
ATOM 3179 C C . VAL A 1 458 ? 0.384 -4.697 5.747 1.00 98.88 458 VAL A C 1
ATOM 3181 O O . VAL A 1 458 ? -0.073 -4.876 6.871 1.00 98.88 458 VAL A O 1
ATOM 3184 N N . ASN A 1 459 ? 1.670 -4.883 5.480 1.00 98.56 459 ASN A N 1
ATOM 3185 C CA . ASN A 1 459 ? 2.653 -5.337 6.456 1.00 98.56 459 ASN A CA 1
ATOM 3186 C C . ASN A 1 459 ? 3.646 -4.218 6.778 1.00 98.56 459 ASN A C 1
ATOM 3188 O O . ASN A 1 459 ? 4.358 -3.743 5.895 1.00 98.56 459 ASN A O 1
ATOM 3192 N N . ILE A 1 460 ? 3.709 -3.800 8.038 1.00 97.94 460 ILE A N 1
ATOM 3193 C CA . ILE A 1 460 ? 4.634 -2.788 8.544 1.00 97.94 460 ILE A CA 1
ATOM 3194 C C . ILE A 1 460 ? 5.612 -3.485 9.489 1.00 97.94 460 ILE A C 1
ATOM 3196 O O . ILE A 1 460 ? 5.272 -3.824 10.622 1.00 97.94 460 ILE A O 1
ATOM 3200 N N . PHE A 1 461 ? 6.843 -3.686 9.016 1.00 94.81 461 PHE A N 1
ATOM 3201 C CA . PHE A 1 461 ? 7.926 -4.306 9.770 1.00 94.81 461 PHE A CA 1
ATOM 3202 C C . PHE A 1 461 ? 8.998 -3.286 10.177 1.00 94.81 461 PHE A C 1
ATOM 3204 O O . PHE A 1 461 ? 9.901 -2.955 9.401 1.00 94.81 461 PHE A O 1
ATOM 3211 N N . GLY A 1 462 ? 8.911 -2.774 11.402 1.00 91.00 462 GLY A N 1
ATOM 3212 C CA . GLY A 1 462 ? 9.804 -1.744 11.936 1.00 91.00 462 GLY A CA 1
ATOM 3213 C C . GLY A 1 462 ? 9.489 -0.320 11.468 1.00 91.00 462 GLY A C 1
ATOM 3214 O O . GLY A 1 462 ? 10.187 0.596 11.893 1.00 91.00 462 GLY A O 1
ATOM 3215 N N . GLY A 1 463 ? 8.495 -0.119 10.595 1.00 91.12 463 GLY A N 1
ATOM 3216 C CA . GLY A 1 463 ? 8.093 1.204 10.105 1.00 91.12 463 GLY A CA 1
ATOM 3217 C C . GLY A 1 463 ? 7.560 2.108 11.219 1.00 91.12 463 GLY A C 1
ATOM 3218 O O . GLY A 1 463 ? 6.997 1.634 12.207 1.00 91.12 463 GLY A O 1
ATOM 3219 N N . VAL A 1 464 ? 7.768 3.413 11.062 1.00 93.50 464 VAL A N 1
ATOM 3220 C CA . VAL A 1 464 ? 7.396 4.431 12.053 1.00 93.50 464 VAL A CA 1
ATOM 3221 C C . VAL A 1 464 ? 6.534 5.492 11.381 1.00 93.50 464 VAL A C 1
ATOM 3223 O O . VAL A 1 464 ? 6.782 5.830 10.225 1.00 93.50 464 VAL A O 1
ATOM 3226 N N . GLU A 1 465 ? 5.530 6.022 12.078 1.00 96.25 465 GLU A N 1
ATOM 3227 C CA . GLU A 1 465 ? 4.666 7.093 11.544 1.00 96.25 465 GLU A CA 1
ATOM 3228 C C . GLU A 1 465 ? 4.017 6.736 10.191 1.00 96.25 465 GLU A C 1
ATOM 3230 O O . GLU A 1 465 ? 3.758 7.606 9.364 1.00 96.25 465 GLU A O 1
ATOM 3235 N N . THR A 1 466 ? 3.773 5.449 9.919 1.00 97.75 466 THR A N 1
ATOM 3236 C CA . THR A 1 466 ? 3.079 5.035 8.694 1.00 97.75 466 THR A CA 1
ATOM 3237 C C . THR A 1 466 ? 1.579 5.251 8.862 1.00 97.75 466 THR A C 1
ATOM 3239 O O . THR A 1 466 ? 0.982 4.732 9.805 1.00 97.75 466 THR A O 1
ATOM 3242 N N . LEU A 1 467 ? 0.964 5.983 7.934 1.00 98.69 467 LEU A N 1
ATOM 3243 C CA . LEU A 1 467 ? -0.483 6.182 7.875 1.00 98.69 467 LEU A CA 1
ATOM 3244 C C . LEU A 1 467 ? -1.111 5.154 6.931 1.00 98.69 467 LEU A C 1
ATOM 3246 O O . LEU A 1 467 ? -0.803 5.133 5.740 1.00 98.69 467 LEU A O 1
ATOM 3250 N N . VAL A 1 468 ? -2.025 4.335 7.439 1.00 98.88 468 VAL A N 1
ATOM 3251 C CA . VAL A 1 468 ? -2.855 3.415 6.655 1.00 98.88 468 VAL A CA 1
ATOM 3252 C C . VAL A 1 468 ? -4.295 3.895 6.753 1.00 98.88 468 VAL A C 1
ATOM 3254 O O . VAL A 1 468 ? -4.909 3.782 7.813 1.00 98.88 468 VAL A O 1
ATOM 3257 N N . GLN A 1 469 ? -4.835 4.466 5.677 1.00 98.69 469 GLN A N 1
ATOM 3258 C CA . GLN A 1 469 ? -6.124 5.153 5.736 1.00 98.69 469 GLN A CA 1
ATOM 3259 C C . GLN A 1 469 ? -7.082 4.805 4.592 1.00 98.69 469 GLN A C 1
ATOM 3261 O O . GLN A 1 469 ? -6.702 4.830 3.425 1.00 98.69 469 GLN A O 1
ATOM 3266 N N . ASN A 1 470 ? -8.359 4.575 4.908 1.00 97.94 470 ASN A N 1
ATOM 3267 C CA . ASN A 1 470 ? -9.440 4.412 3.922 1.00 97.94 470 ASN A CA 1
ATOM 3268 C C . ASN A 1 470 ? -9.188 3.326 2.855 1.00 97.94 470 ASN A C 1
ATOM 3270 O O . ASN A 1 470 ? -9.668 3.442 1.727 1.00 97.94 470 ASN A O 1
ATOM 3274 N N . ASN A 1 471 ? -8.421 2.281 3.175 1.00 98.75 471 ASN A N 1
ATOM 3275 C CA . ASN A 1 471 ? -8.200 1.156 2.266 1.00 98.75 471 ASN A CA 1
ATOM 3276 C C . ASN A 1 471 ? -9.318 0.114 2.405 1.00 98.75 471 ASN A C 1
ATOM 3278 O O . ASN A 1 471 ? -9.844 -0.099 3.499 1.00 98.75 471 ASN A O 1
ATOM 3282 N N . LEU A 1 472 ? -9.632 -0.567 1.300 1.00 98.12 472 LEU A N 1
ATOM 3283 C CA . LEU A 1 472 ? -10.472 -1.764 1.267 1.00 98.12 472 LEU A CA 1
ATOM 3284 C C . LEU A 1 472 ? -9.559 -2.991 1.229 1.00 98.12 472 LEU A C 1
ATOM 3286 O O . LEU A 1 472 ? -8.844 -3.192 0.245 1.00 98.12 472 LEU A O 1
ATOM 3290 N N . ILE A 1 473 ? -9.544 -3.787 2.296 1.00 98.75 473 ILE A N 1
ATOM 3291 C CA . ILE A 1 473 ? -8.572 -4.870 2.486 1.00 98.75 473 ILE A CA 1
ATOM 3292 C C . ILE A 1 473 ? -9.312 -6.181 2.743 1.00 98.75 473 ILE A C 1
ATOM 3294 O O . ILE A 1 473 ? -9.943 -6.333 3.783 1.00 98.75 473 ILE A O 1
ATOM 3298 N N . GLY A 1 474 ? -9.189 -7.167 1.858 1.00 97.50 474 GLY A N 1
ATOM 3299 C CA . GLY A 1 474 ? -9.816 -8.478 2.056 1.00 97.50 474 GLY A CA 1
ATOM 3300 C C . GLY A 1 474 ? -9.186 -9.575 1.205 1.00 97.50 474 GLY A C 1
ATOM 3301 O O . GLY A 1 474 ? -8.387 -9.301 0.318 1.00 97.50 474 GLY A O 1
ATOM 3302 N N . GLY A 1 475 ? -9.506 -10.830 1.508 1.00 96.38 475 GLY A N 1
ATOM 3303 C CA . GLY A 1 475 ? -9.034 -12.020 0.800 1.00 96.38 475 GLY A CA 1
ATOM 3304 C C . GLY A 1 475 ? -7.559 -12.369 1.015 1.00 96.38 475 GLY A C 1
ATOM 3305 O O . GLY A 1 475 ? -7.101 -13.365 0.463 1.00 96.38 475 GLY A O 1
ATOM 3306 N N . ASN A 1 476 ? -6.811 -11.576 1.784 1.00 98.38 476 ASN A N 1
ATOM 3307 C CA . ASN A 1 476 ? -5.380 -11.772 2.025 1.00 98.38 476 ASN A CA 1
ATOM 3308 C C . ASN A 1 476 ? -5.142 -12.828 3.122 1.00 98.38 476 ASN A C 1
ATOM 3310 O O . ASN A 1 476 ? -6.082 -13.246 3.803 1.00 98.38 476 ASN A O 1
ATOM 3314 N N . ALA A 1 477 ? -3.886 -13.227 3.349 1.00 96.81 477 ALA A N 1
ATOM 3315 C CA . ALA A 1 477 ? -3.541 -14.101 4.476 1.00 96.81 477 ALA A CA 1
ATOM 3316 C C . ALA A 1 477 ? -3.910 -13.446 5.819 1.00 96.81 477 ALA A C 1
ATOM 3318 O O . ALA A 1 477 ? -4.611 -14.049 6.616 1.00 96.81 477 ALA A O 1
ATOM 3319 N N . ALA A 1 478 ? -3.552 -12.177 6.021 1.00 97.00 478 ALA A N 1
ATOM 3320 C CA . ALA A 1 478 ? -4.013 -11.338 7.132 1.00 97.00 478 ALA A CA 1
ATOM 3321 C C . ALA A 1 478 ? -4.313 -9.919 6.621 1.00 97.00 478 ALA A C 1
ATOM 3323 O O . ALA A 1 478 ? -3.872 -9.556 5.528 1.00 97.00 478 ALA A O 1
ATOM 3324 N N . GLY A 1 479 ? -5.052 -9.109 7.380 1.00 98.44 479 GLY A N 1
ATOM 3325 C CA . GLY A 1 479 ? -5.391 -7.740 6.976 1.00 98.44 479 GLY A CA 1
ATOM 3326 C C . GLY A 1 479 ? -4.197 -6.786 7.056 1.00 98.44 479 GLY A C 1
ATOM 3327 O O . GLY A 1 479 ? -3.538 -6.517 6.050 1.00 98.44 479 GLY A O 1
ATOM 3328 N N . ILE A 1 480 ? -3.926 -6.269 8.253 1.00 98.88 480 ILE A N 1
ATOM 3329 C CA . ILE A 1 480 ? -2.825 -5.348 8.546 1.00 98.88 480 ILE A CA 1
ATOM 3330 C C . ILE A 1 480 ? -1.940 -5.952 9.641 1.00 98.88 480 ILE A C 1
ATOM 3332 O O . ILE A 1 480 ? -2.442 -6.442 10.646 1.00 98.88 480 ILE A O 1
ATOM 3336 N N . SER A 1 481 ? -0.621 -5.896 9.477 1.00 98.50 481 SER A N 1
ATOM 3337 C CA . SER A 1 481 ? 0.355 -6.344 10.478 1.00 98.50 481 SER A CA 1
ATOM 3338 C C . SER A 1 481 ? 1.302 -5.207 10.854 1.00 98.50 481 SER A C 1
ATOM 3340 O O . SER A 1 481 ? 1.859 -4.555 9.973 1.00 98.50 481 SER A O 1
ATOM 3342 N N . LEU A 1 482 ? 1.506 -4.986 12.152 1.00 98.12 482 LEU A N 1
ATOM 3343 C CA . LEU A 1 482 ? 2.461 -4.045 12.733 1.00 98.12 482 LEU A CA 1
ATOM 3344 C C . LEU A 1 482 ? 3.422 -4.846 13.612 1.00 98.12 482 LEU A C 1
ATOM 3346 O O . LEU A 1 482 ? 3.041 -5.375 14.658 1.00 98.12 482 LEU A O 1
ATOM 3350 N N . SER A 1 483 ? 4.672 -4.987 13.182 1.00 94.94 483 SER A N 1
ATOM 3351 C CA . SER A 1 483 ? 5.589 -5.943 13.802 1.00 94.94 483 SER A CA 1
ATOM 3352 C C . SER A 1 483 ? 7.046 -5.514 13.779 1.00 94.94 483 SER A C 1
ATOM 3354 O O . SER A 1 483 ? 7.525 -4.855 12.868 1.00 94.94 483 SER A O 1
ATOM 3356 N N . GLY A 1 484 ? 7.805 -5.966 14.770 1.00 88.44 484 GLY A N 1
ATOM 3357 C CA . GLY A 1 484 ? 9.253 -5.787 14.814 1.00 88.44 484 GLY A CA 1
ATOM 3358 C C . GLY A 1 484 ? 9.684 -4.564 15.616 1.00 88.44 484 GLY A C 1
ATOM 3359 O O . GLY A 1 484 ? 8.930 -3.617 15.835 1.00 88.44 484 GLY A O 1
ATOM 3360 N N . ASN A 1 485 ? 10.935 -4.607 16.075 1.00 81.56 485 ASN A N 1
ATOM 3361 C CA . ASN A 1 485 ? 11.467 -3.639 17.025 1.00 81.56 485 ASN A CA 1
ATOM 3362 C C . ASN A 1 485 ? 11.394 -2.207 16.463 1.00 81.56 485 ASN A C 1
ATOM 3364 O O . ASN A 1 485 ? 11.894 -1.963 15.364 1.00 81.56 485 ASN A O 1
ATOM 3368 N N . THR A 1 486 ? 10.867 -1.278 17.267 1.00 83.19 486 THR A N 1
ATOM 3369 C CA . THR A 1 486 ? 10.601 0.140 16.943 1.00 83.19 486 THR A CA 1
ATOM 3370 C C . THR A 1 486 ? 9.419 0.411 16.004 1.00 83.19 486 THR A C 1
ATOM 3372 O O . THR A 1 486 ? 9.369 1.493 15.424 1.00 83.19 486 THR A O 1
ATOM 3375 N N . THR A 1 487 ? 8.512 -0.539 15.785 1.00 93.88 487 THR A N 1
ATOM 3376 C CA . THR A 1 487 ? 7.296 -0.254 15.007 1.00 93.88 487 THR A CA 1
ATOM 3377 C C . THR A 1 487 ? 6.379 0.625 15.835 1.00 93.88 487 THR A C 1
ATOM 3379 O O . THR A 1 487 ? 5.681 0.116 16.710 1.00 93.88 487 THR A O 1
ATOM 3382 N N . SER A 1 488 ? 6.417 1.935 15.603 1.00 95.31 488 SER A N 1
ATOM 3383 C CA . SER A 1 488 ? 5.723 2.870 16.479 1.00 95.31 488 SER A CA 1
ATOM 3384 C C . SER A 1 488 ? 5.130 4.083 15.800 1.00 95.31 488 SER A C 1
ATOM 3386 O O . SER A 1 488 ? 5.534 4.471 14.704 1.00 95.31 488 SER A O 1
ATOM 3388 N N . ASN A 1 489 ? 4.153 4.694 16.472 1.00 96.62 489 ASN A N 1
ATOM 3389 C CA . ASN A 1 489 ? 3.440 5.878 15.994 1.00 96.62 489 ASN A CA 1
ATOM 3390 C C . ASN A 1 489 ? 2.754 5.670 14.635 1.00 96.62 489 ASN A C 1
ATOM 3392 O O . ASN A 1 489 ? 2.465 6.638 13.940 1.00 96.62 489 ASN A O 1
ATOM 3396 N N . ASN A 1 490 ? 2.505 4.421 14.228 1.00 98.44 490 ASN A N 1
ATOM 3397 C CA . ASN A 1 490 ? 1.743 4.140 13.017 1.00 98.44 490 ASN A CA 1
ATOM 3398 C C . ASN A 1 490 ? 0.255 4.360 13.295 1.00 98.44 490 ASN A C 1
ATOM 3400 O O . ASN A 1 490 ? -0.222 4.091 14.399 1.00 98.44 490 ASN A O 1
ATOM 3404 N N . ILE A 1 491 ? -0.471 4.837 12.290 1.00 98.69 491 ILE A N 1
ATOM 3405 C CA . ILE A 1 491 ? -1.865 5.254 12.420 1.00 98.69 491 ILE A CA 1
ATOM 3406 C C . ILE A 1 491 ? -2.701 4.499 11.386 1.00 98.69 491 ILE A C 1
ATOM 3408 O O . ILE A 1 491 ? -2.444 4.588 10.188 1.00 98.69 491 ILE A O 1
ATOM 3412 N N . VAL A 1 492 ? -3.709 3.761 11.840 1.00 98.88 492 VAL A N 1
ATOM 3413 C CA . VAL A 1 492 ? -4.615 2.959 11.011 1.00 98.88 492 VAL A CA 1
ATOM 3414 C C . VAL A 1 492 ? -6.027 3.520 11.175 1.00 98.88 492 VAL A C 1
ATOM 3416 O O . VAL A 1 492 ? -6.623 3.310 12.227 1.00 98.88 492 VAL A O 1
ATOM 3419 N N . LEU A 1 493 ? -6.561 4.245 10.183 1.00 98.56 493 LEU A N 1
ATOM 3420 C CA . LEU A 1 493 ? -7.853 4.954 10.286 1.00 98.56 493 LEU A CA 1
ATOM 3421 C C . LEU A 1 493 ? -8.801 4.666 9.118 1.00 98.56 493 LEU A C 1
ATOM 3423 O O . LEU A 1 493 ? -8.387 4.654 7.961 1.00 98.56 493 LEU A O 1
ATOM 3427 N N . GLY A 1 494 ? -10.095 4.525 9.396 1.00 97.69 494 GLY A N 1
ATOM 3428 C CA . GLY A 1 494 ? -11.149 4.485 8.374 1.00 97.69 494 GLY A CA 1
ATOM 3429 C C . GLY A 1 494 ? -11.028 3.348 7.352 1.00 97.69 494 GLY A C 1
ATOM 3430 O O . GLY A 1 494 ? -11.649 3.403 6.293 1.00 97.69 494 GLY A O 1
ATOM 3431 N N . ASN A 1 495 ? -10.205 2.329 7.611 1.00 98.69 495 ASN A N 1
ATOM 3432 C CA . ASN A 1 495 ? -10.055 1.192 6.706 1.00 98.69 495 ASN A CA 1
ATOM 3433 C C . ASN A 1 495 ? -11.243 0.238 6.860 1.00 98.69 495 ASN A C 1
ATOM 3435 O O . ASN A 1 495 ? -11.738 0.036 7.968 1.00 98.69 495 ASN A O 1
ATOM 3439 N N . ALA A 1 496 ? -11.655 -0.387 5.758 1.00 97.94 496 ALA A N 1
ATOM 3440 C CA . ALA A 1 496 ? -12.612 -1.485 5.755 1.00 97.94 496 ALA A CA 1
ATOM 3441 C C . ALA A 1 496 ? -11.842 -2.794 5.527 1.00 97.94 496 ALA A C 1
ATOM 3443 O O . ALA A 1 496 ? -11.255 -3.011 4.463 1.00 97.94 496 ALA A O 1
ATOM 3444 N N . ILE A 1 497 ? -11.768 -3.623 6.566 1.00 98.44 497 ILE A N 1
ATOM 3445 C CA . ILE A 1 497 ? -10.896 -4.792 6.662 1.00 98.44 497 ILE A CA 1
ATOM 3446 C C . ILE A 1 497 ? -11.778 -6.035 6.811 1.00 98.44 497 ILE A C 1
ATOM 3448 O O . ILE A 1 497 ? -12.554 -6.159 7.752 1.00 98.44 497 ILE A O 1
ATOM 3452 N N . GLY A 1 498 ? -11.678 -6.944 5.840 1.00 96.69 498 GLY A N 1
ATOM 3453 C CA . GLY A 1 498 ? -12.458 -8.183 5.733 1.00 96.69 498 GLY A CA 1
ATOM 3454 C C . GLY A 1 498 ? -13.877 -8.003 5.192 1.00 96.69 498 GLY A C 1
ATOM 3455 O O . GLY A 1 498 ? -14.487 -8.980 4.753 1.00 96.69 498 GLY A O 1
ATOM 3456 N N . THR A 1 499 ? -14.358 -6.762 5.139 1.00 94.62 499 THR A N 1
ATOM 3457 C CA . THR A 1 499 ? -15.676 -6.383 4.630 1.00 94.62 499 THR A CA 1
ATOM 3458 C C . THR A 1 499 ? -15.635 -5.049 3.891 1.00 94.62 499 THR A C 1
ATOM 3460 O O . THR A 1 499 ? -14.644 -4.320 3.951 1.00 94.62 499 THR A O 1
ATOM 3463 N N . ASP A 1 500 ? -16.714 -4.718 3.187 1.00 91.19 500 ASP A N 1
ATOM 3464 C CA . ASP A 1 500 ? -16.946 -3.380 2.651 1.00 91.19 500 ASP A CA 1
ATOM 3465 C C . ASP A 1 500 ? -17.401 -2.389 3.744 1.00 91.19 500 ASP A C 1
ATOM 3467 O O . ASP A 1 500 ? -17.813 -2.817 4.827 1.00 91.19 500 ASP A O 1
ATOM 3471 N N . PRO A 1 501 ? -17.401 -1.066 3.472 1.00 89.50 501 PRO A N 1
ATOM 3472 C CA . PRO A 1 501 ? -17.808 -0.057 4.451 1.00 89.50 501 PRO A CA 1
ATOM 3473 C C . PRO A 1 501 ? -19.250 -0.174 4.970 1.00 89.50 501 PRO A C 1
ATOM 3475 O O . PRO A 1 501 ? -19.599 0.518 5.923 1.00 89.50 501 PRO A O 1
ATOM 3478 N N . THR A 1 502 ? -20.105 -0.992 4.343 1.00 86.69 502 THR A N 1
ATOM 3479 C CA . THR A 1 502 ? -21.473 -1.255 4.819 1.00 86.69 502 THR A CA 1
ATOM 3480 C C . THR A 1 502 ? -21.614 -2.550 5.621 1.00 86.69 502 THR A C 1
ATOM 3482 O O . THR A 1 502 ? -22.698 -2.808 6.139 1.00 86.69 502 THR A O 1
ATOM 3485 N N . GLY A 1 503 ? -20.559 -3.365 5.734 1.00 82.25 503 GLY A N 1
ATOM 3486 C CA . GLY A 1 503 ? -20.617 -4.651 6.438 1.00 82.25 503 GLY A CA 1
ATOM 3487 C C . GLY A 1 503 ? -21.329 -5.773 5.664 1.00 82.25 503 GLY A C 1
ATOM 3488 O O . GLY A 1 503 ? -21.701 -6.781 6.260 1.00 82.25 503 GLY A O 1
ATOM 3489 N N . THR A 1 504 ? -21.597 -5.600 4.366 1.00 82.62 504 THR A N 1
ATOM 3490 C CA . THR A 1 504 ? -22.438 -6.507 3.564 1.00 82.62 504 THR A CA 1
ATOM 3491 C C . THR A 1 504 ? -21.655 -7.545 2.766 1.00 82.62 504 THR A C 1
ATOM 3493 O O . THR A 1 504 ? -22.169 -8.647 2.544 1.00 82.62 504 THR A O 1
ATOM 3496 N N . PHE A 1 505 ? -20.433 -7.235 2.333 1.00 86.25 505 PHE A N 1
ATOM 3497 C CA . PHE A 1 505 ? -19.592 -8.171 1.592 1.00 86.25 505 PHE A CA 1
ATOM 3498 C C . PHE A 1 505 ? -18.617 -8.908 2.509 1.00 86.25 505 PHE A C 1
ATOM 3500 O O . PHE A 1 505 ? -17.869 -8.298 3.257 1.00 86.25 505 PHE A O 1
ATOM 3507 N N . ALA A 1 506 ? -18.575 -10.237 2.401 1.00 86.81 506 ALA A N 1
ATOM 3508 C CA . ALA A 1 506 ? -17.713 -11.083 3.220 1.00 86.81 506 ALA A CA 1
ATOM 3509 C C . ALA A 1 506 ? -16.481 -11.559 2.439 1.00 86.81 506 ALA A C 1
ATOM 3511 O O . ALA A 1 506 ? -16.562 -12.527 1.679 1.00 86.81 506 ALA A O 1
ATOM 3512 N N . TRP A 1 507 ? -15.333 -10.913 2.656 1.00 90.88 507 TRP A N 1
ATOM 3513 C CA . TRP A 1 507 ? -14.043 -11.309 2.070 1.00 90.88 507 TRP A CA 1
ATOM 3514 C C . TRP A 1 507 ? -12.984 -11.615 3.120 1.00 90.88 507 TRP A C 1
ATOM 3516 O O . TRP A 1 507 ? -11.803 -11.506 2.809 1.00 90.88 507 TRP A O 1
ATOM 3526 N N . GLY A 1 508 ? -13.388 -11.918 4.352 1.00 87.69 508 GLY A N 1
ATOM 3527 C CA . GLY A 1 508 ? -12.517 -12.210 5.487 1.00 87.69 508 GLY A CA 1
ATOM 3528 C C . GLY A 1 508 ? -11.100 -12.657 5.141 1.00 87.69 508 GLY A C 1
ATOM 3529 O O . GLY A 1 508 ? -10.907 -13.613 4.390 1.00 87.69 508 GLY A O 1
ATOM 3530 N N . ASN A 1 509 ? -10.099 -11.976 5.699 1.00 94.81 509 ASN A N 1
ATOM 3531 C CA . ASN A 1 509 ? -8.722 -12.461 5.612 1.00 94.81 509 ASN A CA 1
ATOM 3532 C C . ASN A 1 509 ? -8.584 -13.843 6.291 1.00 94.81 509 ASN A C 1
ATOM 3534 O O . ASN A 1 509 ? -9.367 -14.195 7.182 1.00 94.81 509 ASN A O 1
ATOM 3538 N N . GLY A 1 510 ? -7.592 -14.620 5.853 1.00 93.50 510 GLY A N 1
ATOM 3539 C CA . GLY A 1 510 ? -7.359 -15.997 6.309 1.00 93.50 510 GLY A CA 1
ATOM 3540 C C . GLY A 1 510 ? -6.908 -16.131 7.768 1.00 93.50 510 GLY A C 1
ATOM 3541 O O . GLY A 1 510 ? -6.968 -17.222 8.321 1.00 93.50 510 GLY A O 1
ATOM 3542 N N . GLU A 1 511 ? -6.480 -15.034 8.384 1.00 93.00 511 GLU A N 1
ATOM 3543 C CA . GLU A 1 511 ? -6.061 -14.925 9.779 1.00 93.00 511 GLU A CA 1
ATOM 3544 C C . GLU A 1 511 ? -6.761 -13.709 10.412 1.00 93.00 511 GLU A C 1
ATOM 3546 O O . GLU A 1 511 ? -7.982 -13.611 10.360 1.00 93.00 511 GLU A O 1
ATOM 3551 N N . HIS A 1 512 ? -6.012 -12.777 11.004 1.00 93.75 512 HIS A N 1
ATOM 3552 C CA . HIS A 1 512 ? -6.521 -11.636 11.765 1.00 93.75 512 HIS A CA 1
ATOM 3553 C C . HIS A 1 512 ? -6.809 -10.407 10.897 1.00 93.75 512 HIS A C 1
ATOM 3555 O O . HIS A 1 512 ? -6.264 -10.253 9.795 1.00 93.75 512 HIS A O 1
ATOM 3561 N N . GLY A 1 513 ? -7.624 -9.495 11.426 1.00 97.12 513 GLY A N 1
ATOM 3562 C CA . GLY A 1 513 ? -7.848 -8.182 10.824 1.00 97.12 513 GLY A CA 1
ATOM 3563 C C . GLY A 1 513 ? -6.646 -7.267 10.979 1.00 97.12 513 GLY A C 1
ATOM 3564 O O . GLY A 1 513 ? -6.041 -6.866 9.987 1.00 97.12 513 GLY A O 1
ATOM 3565 N N . VAL A 1 514 ? -6.268 -6.980 12.222 1.00 98.50 514 VAL A N 1
ATOM 3566 C CA . VAL A 1 514 ? -5.079 -6.205 12.581 1.00 98.50 514 VAL A CA 1
ATOM 3567 C C . VAL A 1 514 ? -4.252 -6.997 13.587 1.00 98.50 514 VAL A C 1
ATOM 3569 O O . VAL A 1 514 ? -4.762 -7.446 14.608 1.00 98.50 514 VAL A O 1
ATOM 3572 N N . PHE A 1 515 ? -2.964 -7.171 13.318 1.00 97.44 515 PHE A N 1
ATOM 3573 C CA . PHE A 1 515 ? -2.049 -7.900 14.189 1.00 97.44 515 PHE A CA 1
ATOM 3574 C C . PHE A 1 515 ? -0.908 -6.999 14.656 1.00 97.44 515 PHE A C 1
ATOM 3576 O O . PHE A 1 515 ? -0.240 -6.379 13.831 1.00 97.44 515 PHE A O 1
ATOM 3583 N N . LEU A 1 516 ? -0.664 -6.943 15.966 1.00 97.75 516 LEU A N 1
ATOM 3584 C CA . LEU A 1 516 ? 0.450 -6.211 16.564 1.00 97.75 516 LEU A CA 1
ATOM 3585 C C . LEU A 1 516 ? 1.357 -7.174 17.328 1.00 97.75 516 LEU A C 1
ATOM 3587 O O . LEU A 1 516 ? 0.898 -7.936 18.184 1.00 97.75 516 LEU A O 1
ATOM 3591 N N . ASN A 1 517 ? 2.664 -7.143 17.058 1.00 95.06 517 ASN A N 1
ATOM 3592 C CA . ASN A 1 517 ? 3.598 -7.972 17.813 1.00 95.06 517 ASN A CA 1
ATOM 3593 C C . ASN A 1 517 ? 5.024 -7.419 17.917 1.00 95.06 517 ASN A C 1
ATOM 3595 O O . ASN A 1 517 ? 5.396 -6.414 17.315 1.00 95.06 517 ASN A O 1
ATOM 3599 N N . SER A 1 518 ? 5.865 -8.160 18.645 1.00 91.38 518 SER A N 1
ATOM 3600 C CA . SER A 1 518 ? 7.324 -7.993 18.642 1.00 91.38 518 SER A CA 1
ATOM 3601 C C . SER A 1 518 ? 7.791 -6.566 18.960 1.00 91.38 518 SER A C 1
ATOM 3603 O O . SER A 1 518 ? 8.723 -6.079 18.313 1.00 91.38 518 SER A O 1
ATOM 3605 N N . ARG A 1 519 ? 7.198 -5.934 19.987 1.00 91.56 519 ARG A N 1
ATOM 3606 C CA . ARG A 1 519 ? 7.467 -4.542 20.405 1.00 91.56 519 ARG A CA 1
ATOM 3607 C C . ARG A 1 519 ? 6.928 -3.485 19.439 1.00 91.56 519 ARG A C 1
ATOM 3609 O O . ARG A 1 519 ? 7.595 -2.478 19.210 1.00 91.56 519 ARG A O 1
ATOM 3616 N N . ALA A 1 520 ? 5.761 -3.735 18.849 1.00 95.38 520 ALA A N 1
ATOM 3617 C CA . ALA A 1 520 ? 4.999 -2.677 18.205 1.00 95.38 520 ALA A CA 1
ATOM 3618 C C . ALA A 1 520 ? 4.367 -1.802 19.297 1.00 95.38 520 ALA A C 1
ATOM 3620 O O . ALA A 1 520 ? 3.529 -2.277 20.065 1.00 95.38 520 ALA A O 1
ATOM 3621 N N . ASP A 1 521 ? 4.819 -0.557 19.406 1.00 94.69 521 ASP A N 1
ATOM 3622 C CA . ASP A 1 521 ? 4.483 0.334 20.515 1.00 94.69 521 ASP A CA 1
ATOM 3623 C C . ASP A 1 521 ? 3.873 1.651 20.039 1.00 94.69 521 ASP A C 1
ATOM 3625 O O . ASP A 1 521 ? 4.189 2.118 18.952 1.00 94.69 521 ASP A O 1
ATOM 3629 N N . SER A 1 522 ? 3.039 2.295 20.851 1.00 96.81 522 SER A N 1
ATOM 3630 C CA . SER A 1 522 ? 2.570 3.663 20.563 1.00 96.81 522 SER A CA 1
ATOM 3631 C C . SER A 1 522 ? 1.817 3.800 19.224 1.00 96.81 522 SER A C 1
ATOM 3633 O O . SER A 1 522 ? 1.915 4.836 18.570 1.00 96.81 522 SER A O 1
ATOM 3635 N N . ASN A 1 523 ? 1.128 2.755 18.749 1.00 98.50 523 ASN A N 1
ATOM 3636 C CA . ASN A 1 523 ? 0.364 2.797 17.494 1.00 98.50 523 ASN A CA 1
ATOM 3637 C C . ASN A 1 523 ? -1.110 3.142 17.750 1.00 98.50 523 ASN A C 1
ATOM 3639 O O . ASN A 1 523 ? -1.659 2.833 18.805 1.00 98.50 523 ASN A O 1
ATOM 3643 N N . GLN A 1 524 ? -1.764 3.752 16.764 1.00 98.62 524 GLN A N 1
ATOM 3644 C CA . GLN A 1 524 ? -3.171 4.136 16.828 1.00 98.62 524 GLN A CA 1
ATOM 3645 C C . GLN A 1 524 ? -3.996 3.320 15.833 1.00 98.62 524 GLN A C 1
ATOM 3647 O O . GLN A 1 524 ? -3.788 3.408 14.623 1.00 98.62 524 GLN A O 1
ATOM 3652 N N . ILE A 1 525 ? -4.958 2.554 16.339 1.00 98.81 525 ILE A N 1
ATOM 3653 C CA . ILE A 1 525 ? -5.929 1.801 15.552 1.00 98.81 525 ILE A CA 1
ATOM 3654 C C . ILE A 1 525 ? -7.296 2.444 15.775 1.00 98.81 525 ILE A C 1
ATOM 3656 O O . ILE A 1 525 ? -7.924 2.262 16.816 1.00 98.81 525 ILE A O 1
ATOM 3660 N N . GLY A 1 526 ? -7.750 3.214 14.793 1.00 98.38 526 GLY A N 1
ATOM 3661 C CA . GLY A 1 526 ? -8.994 3.974 14.850 1.00 98.38 526 GLY A CA 1
ATOM 3662 C C . GLY A 1 526 ? -8.902 5.256 15.677 1.00 98.38 526 GLY A C 1
ATOM 3663 O O . GLY A 1 526 ? -7.889 5.580 16.307 1.00 98.38 526 GLY A O 1
ATOM 3664 N N . SER A 1 527 ? -9.983 6.028 15.646 1.00 96.88 527 SER A N 1
ATOM 3665 C CA . SER A 1 527 ? -10.187 7.184 16.512 1.00 96.88 527 SER A CA 1
ATOM 3666 C C . SER A 1 527 ? -11.686 7.393 16.755 1.00 96.88 527 SER A C 1
ATOM 3668 O O . SER A 1 527 ? -12.525 6.845 16.040 1.00 96.88 527 SER A O 1
ATOM 3670 N N . ILE A 1 528 ? -12.030 8.216 17.749 1.00 95.69 528 ILE A N 1
ATOM 3671 C CA . ILE A 1 528 ? -13.423 8.593 18.046 1.00 95.69 528 ILE A CA 1
ATOM 3672 C C . ILE A 1 528 ? -13.986 9.660 17.089 1.00 95.69 528 ILE A C 1
ATOM 3674 O O . ILE A 1 528 ? -15.127 10.099 17.248 1.00 95.69 528 ILE A O 1
ATOM 3678 N N . ILE A 1 529 ? -13.192 10.132 16.122 1.00 95.88 529 ILE A N 1
ATOM 3679 C CA . ILE A 1 529 ? -13.655 11.077 15.105 1.00 95.88 529 ILE A CA 1
ATOM 3680 C C . ILE A 1 529 ? -14.516 10.302 14.090 1.00 95.88 529 ILE A C 1
ATOM 3682 O O . ILE A 1 529 ? -14.070 9.281 13.559 1.00 95.88 529 ILE A O 1
ATOM 3686 N N . PRO A 1 530 ? -15.742 10.765 13.773 1.00 91.94 530 PRO A N 1
ATOM 3687 C CA . PRO A 1 530 ? -16.603 10.087 12.808 1.00 91.94 530 PRO A CA 1
ATOM 3688 C C . PRO A 1 530 ? -15.908 9.852 11.459 1.00 91.94 530 PRO A C 1
ATOM 3690 O O . PRO A 1 530 ? -15.438 10.795 10.825 1.00 91.94 530 PRO A O 1
ATOM 3693 N N . GLY A 1 531 ? -15.878 8.593 11.015 1.00 90.19 531 GLY A N 1
ATOM 3694 C CA . GLY A 1 531 ? -15.224 8.166 9.772 1.00 90.19 531 GLY A CA 1
ATOM 3695 C C . GLY A 1 531 ? -13.746 7.779 9.908 1.00 90.19 531 GLY A C 1
ATOM 3696 O O . GLY A 1 531 ? -13.176 7.287 8.940 1.00 90.19 531 GLY A O 1
ATOM 3697 N N . GLU A 1 532 ? -13.125 7.961 11.078 1.00 96.19 532 GLU A N 1
ATOM 3698 C CA . GLU A 1 532 ? -11.743 7.526 11.336 1.00 96.19 532 GLU A CA 1
ATOM 3699 C C . GLU A 1 532 ? -11.651 6.159 12.036 1.00 96.19 532 GLU A C 1
ATOM 3701 O O . GLU A 1 532 ? -10.590 5.533 12.027 1.00 96.19 532 GLU A O 1
ATOM 3706 N N . GLY A 1 533 ? -12.754 5.653 12.592 1.00 97.38 533 GLY A N 1
ATOM 3707 C CA . GLY A 1 533 ? -12.863 4.273 13.065 1.00 97.38 533 GLY A CA 1
ATOM 3708 C C . GLY A 1 533 ? -12.733 3.268 11.920 1.00 97.38 533 GLY A C 1
ATOM 3709 O O . GLY A 1 533 ? -13.357 3.437 10.872 1.00 97.38 533 GLY A O 1
ATOM 3710 N N . ASN A 1 534 ? -11.926 2.222 12.101 1.00 98.50 534 ASN A N 1
ATOM 3711 C CA . ASN A 1 534 ? -11.860 1.133 11.125 1.00 98.50 534 ASN A CA 1
ATOM 3712 C C . ASN A 1 534 ? -13.078 0.216 11.269 1.00 98.50 534 ASN A C 1
ATOM 3714 O O . ASN A 1 534 ? -13.610 0.061 12.367 1.00 98.50 534 ASN A O 1
ATOM 3718 N N . ILE A 1 535 ? -13.467 -0.436 10.177 1.00 97.62 535 ILE A N 1
ATOM 3719 C CA . ILE A 1 535 ? -14.404 -1.560 10.177 1.00 97.62 535 ILE A CA 1
ATOM 3720 C C . ILE A 1 535 ? -13.571 -2.833 10.025 1.00 97.62 535 ILE A C 1
ATOM 3722 O O . ILE A 1 535 ? -12.856 -2.979 9.036 1.00 97.62 535 ILE A O 1
ATOM 3726 N N . ILE A 1 536 ? -13.623 -3.726 11.011 1.00 97.62 536 ILE A N 1
ATOM 3727 C CA . ILE A 1 536 ? -12.769 -4.913 11.127 1.00 97.62 536 ILE A CA 1
ATOM 3728 C C . ILE A 1 536 ? -13.662 -6.124 11.391 1.00 97.62 536 ILE A C 1
ATOM 3730 O O . ILE A 1 536 ? -14.089 -6.360 12.525 1.00 97.62 536 ILE A O 1
ATOM 3734 N N . ALA A 1 537 ? -13.966 -6.884 10.344 1.00 95.06 537 ALA A N 1
ATOM 3735 C CA . ALA A 1 537 ? -14.968 -7.934 10.442 1.00 95.06 537 ALA A CA 1
ATOM 3736 C C . ALA A 1 537 ? -14.666 -9.158 9.581 1.00 95.06 537 ALA A C 1
ATOM 3738 O O . ALA A 1 537 ? -13.945 -9.096 8.583 1.00 95.06 537 ALA A O 1
ATOM 3739 N N . LEU A 1 538 ? -15.327 -10.267 9.926 1.00 92.12 538 LEU A N 1
ATOM 3740 C CA . LEU A 1 538 ? -15.421 -11.480 9.107 1.00 92.12 538 LEU A CA 1
ATOM 3741 C C . LEU A 1 538 ? -14.091 -12.209 8.890 1.00 92.12 538 LEU A C 1
ATOM 3743 O O . LEU A 1 538 ? -13.986 -13.036 7.989 1.00 92.12 538 LEU A O 1
ATOM 3747 N N . HIS A 1 539 ? -13.081 -11.932 9.707 1.00 92.38 539 HIS A N 1
ATOM 3748 C CA . HIS A 1 539 ? -11.792 -12.614 9.672 1.00 92.38 539 HIS A CA 1
ATOM 3749 C C . HIS A 1 539 ? -11.898 -14.078 10.120 1.00 92.38 539 HIS A C 1
ATOM 3751 O O . HIS A 1 539 ? -12.781 -14.419 10.902 1.00 92.38 539 HIS A O 1
ATOM 3757 N N . SER A 1 540 ? -10.991 -14.941 9.642 1.00 91.31 540 SER A N 1
ATOM 3758 C CA . SER A 1 540 ? -10.885 -16.337 10.127 1.00 91.31 540 SER A CA 1
ATOM 3759 C C . SER A 1 540 ? -10.099 -16.447 11.446 1.00 91.31 540 SER A C 1
ATOM 3761 O O . SER A 1 540 ? -9.838 -17.537 11.950 1.00 91.31 540 SER A O 1
ATOM 3763 N N . GLY A 1 541 ? -9.696 -15.310 12.009 1.00 90.25 541 GLY A N 1
ATOM 3764 C CA . GLY A 1 541 ? -9.165 -15.168 13.354 1.00 90.25 541 GLY A CA 1
ATOM 3765 C C . GLY A 1 541 ? -9.820 -13.989 14.073 1.00 90.25 541 GLY A C 1
ATOM 3766 O O . GLY A 1 541 ? -10.931 -13.581 13.756 1.00 90.25 541 GLY A O 1
ATOM 3767 N N . ARG A 1 542 ? -9.098 -13.428 15.045 1.00 92.12 542 ARG A N 1
ATOM 3768 C CA . ARG A 1 542 ? -9.486 -12.228 15.810 1.00 92.12 542 ARG A CA 1
ATOM 3769 C C . ARG A 1 542 ? -9.564 -10.961 14.954 1.00 92.12 542 ARG A C 1
ATOM 3771 O O . ARG A 1 542 ? -8.839 -10.841 13.961 1.00 92.12 542 ARG A O 1
ATOM 3778 N N . GLY A 1 543 ? -10.353 -9.989 15.409 1.00 95.06 543 GLY A N 1
ATOM 3779 C CA . GLY A 1 543 ? -10.394 -8.648 14.819 1.00 95.06 543 GLY A CA 1
ATOM 3780 C C . GLY A 1 543 ? -9.042 -7.941 14.940 1.00 95.06 543 GLY A C 1
ATOM 3781 O O . GLY A 1 543 ? -8.345 -7.742 13.947 1.00 95.06 543 GLY A O 1
ATOM 3782 N N . VAL A 1 544 ? -8.643 -7.631 16.170 1.00 96.94 544 VAL A N 1
ATOM 3783 C CA . VAL A 1 544 ? -7.348 -7.071 16.554 1.00 96.94 544 VAL A CA 1
ATOM 3784 C C . VAL A 1 544 ? -6.673 -8.043 17.512 1.00 96.94 544 VAL A C 1
ATOM 3786 O O . VAL A 1 544 ? -7.227 -8.374 18.556 1.00 96.94 544 VAL A O 1
ATOM 3789 N N . TRP A 1 545 ? -5.472 -8.502 17.174 1.00 95.25 545 TRP A N 1
ATOM 3790 C CA . TRP A 1 545 ? -4.701 -9.394 18.036 1.00 95.25 545 TRP A CA 1
ATOM 3791 C C . TRP A 1 545 ? -3.356 -8.793 18.400 1.00 95.25 545 TRP A C 1
ATOM 3793 O O . TRP A 1 545 ? -2.623 -8.317 17.528 1.00 95.25 545 TRP A O 1
ATOM 3803 N N . MET A 1 546 ? -3.007 -8.858 19.681 1.00 95.38 546 MET A N 1
ATOM 3804 C CA . MET A 1 546 ? -1.750 -8.338 20.192 1.00 95.38 546 MET A CA 1
ATOM 3805 C C . MET A 1 546 ? -0.956 -9.414 20.925 1.00 95.38 546 MET A C 1
ATOM 3807 O O . MET A 1 546 ? -1.479 -10.136 21.767 1.00 95.38 546 MET A O 1
ATOM 3811 N N . THR A 1 547 ? 0.344 -9.517 20.633 1.00 92.75 547 THR A N 1
ATOM 3812 C CA . THR A 1 547 ? 1.224 -10.494 21.295 1.00 92.75 547 THR A CA 1
ATOM 3813 C C . THR A 1 547 ? 2.637 -9.966 21.537 1.00 92.75 547 THR A C 1
ATOM 3815 O O . THR A 1 547 ? 3.096 -8.996 20.932 1.00 92.75 547 THR A O 1
ATOM 3818 N N . GLY A 1 548 ? 3.378 -10.669 22.395 1.00 88.56 548 GLY A N 1
ATOM 3819 C CA . GLY A 1 548 ? 4.800 -10.428 22.620 1.00 88.56 548 GLY A CA 1
ATOM 3820 C C . GLY A 1 548 ? 5.090 -9.284 23.593 1.00 88.56 548 GLY A C 1
ATOM 3821 O O . GLY A 1 548 ? 4.356 -8.310 23.704 1.00 88.56 548 GLY A O 1
ATOM 3822 N N . VAL A 1 549 ? 6.200 -9.423 24.318 1.00 87.12 549 VAL A N 1
ATOM 3823 C CA . VAL A 1 549 ? 6.621 -8.457 25.341 1.00 87.12 549 VAL A CA 1
ATOM 3824 C C . VAL A 1 549 ? 6.969 -7.096 24.730 1.00 87.12 549 VAL A C 1
ATOM 3826 O O . VAL A 1 549 ? 7.694 -7.035 23.732 1.00 87.12 549 VAL A O 1
ATOM 3829 N N . GLY A 1 550 ? 6.513 -6.012 25.363 1.00 89.94 550 GLY A N 1
ATOM 3830 C CA . GLY A 1 550 ? 6.753 -4.637 24.920 1.00 89.94 550 GLY A CA 1
ATOM 3831 C C . GLY A 1 550 ? 5.849 -4.153 23.784 1.00 89.94 550 GLY A C 1
ATOM 3832 O O . GLY A 1 550 ? 6.145 -3.109 23.210 1.00 89.94 550 GLY A O 1
ATOM 3833 N N . THR A 1 551 ? 4.804 -4.904 23.417 1.00 95.75 551 THR A N 1
ATOM 3834 C CA . THR A 1 551 ? 3.762 -4.460 22.475 1.00 95.75 551 THR A CA 1
ATOM 3835 C C . THR A 1 551 ? 2.712 -3.637 23.237 1.00 95.75 551 THR A C 1
ATOM 3837 O O . THR A 1 551 ? 1.612 -4.102 23.518 1.00 95.75 551 THR A O 1
ATOM 3840 N N . GLU A 1 552 ? 3.090 -2.436 23.661 1.00 95.38 552 GLU A N 1
ATOM 3841 C CA . GLU A 1 552 ? 2.359 -1.612 24.638 1.00 95.38 552 GLU A CA 1
ATOM 3842 C C . GLU A 1 552 ? 2.029 -0.227 24.064 1.00 95.38 552 GLU A C 1
ATOM 3844 O O . GLU A 1 552 ? 2.576 0.181 23.040 1.00 95.38 552 GLU A O 1
ATOM 3849 N N . ASN A 1 553 ? 1.170 0.527 24.747 1.00 97.00 553 ASN A N 1
ATOM 3850 C CA . ASN A 1 553 ? 0.779 1.897 24.402 1.00 97.00 553 ASN A CA 1
ATOM 3851 C C . ASN A 1 553 ? 0.018 1.993 23.070 1.00 97.00 553 ASN A C 1
ATOM 3853 O O . ASN A 1 553 ? 0.083 3.009 22.385 1.00 97.00 553 ASN A O 1
ATOM 3857 N N . ASN A 1 554 ? -0.675 0.928 22.658 1.00 98.31 554 ASN A N 1
ATOM 3858 C CA . ASN A 1 554 ? -1.407 0.910 21.395 1.00 98.31 554 ASN A CA 1
ATOM 3859 C C . ASN A 1 554 ? -2.885 1.251 21.621 1.00 98.31 554 ASN A C 1
ATOM 3861 O O . ASN A 1 554 ? -3.639 0.441 22.167 1.00 98.31 554 ASN A O 1
ATOM 3865 N N . ALA A 1 555 ? -3.301 2.435 21.167 1.00 98.50 555 ALA A N 1
ATOM 3866 C CA . ALA A 1 555 ? -4.669 2.918 21.313 1.00 98.50 555 ALA A CA 1
ATOM 3867 C C . ALA A 1 555 ? -5.586 2.250 20.282 1.00 98.50 555 ALA A C 1
ATOM 3869 O O . ALA A 1 555 ? -5.333 2.349 19.083 1.00 98.50 555 ALA A O 1
ATOM 3870 N N . ILE A 1 556 ? -6.661 1.600 20.734 1.00 98.69 556 ILE A N 1
ATOM 3871 C CA . ILE A 1 556 ? -7.639 0.910 19.879 1.00 98.69 556 ILE A CA 1
ATOM 3872 C C . ILE A 1 556 ? -9.018 1.524 20.141 1.00 98.69 556 ILE A C 1
ATOM 3874 O O . ILE A 1 556 ? -9.768 1.058 20.992 1.00 98.69 556 ILE A O 1
ATOM 3878 N N . ARG A 1 557 ? -9.348 2.619 19.454 1.00 98.12 557 ARG A N 1
ATOM 3879 C CA . ARG A 1 557 ? -10.511 3.464 19.791 1.00 98.12 557 ARG A CA 1
ATOM 3880 C C . ARG A 1 557 ? -11.449 3.646 18.606 1.00 98.12 557 ARG A C 1
ATOM 3882 O O . ARG A 1 557 ? -10.988 3.780 17.475 1.00 98.12 557 ARG A O 1
ATOM 3889 N N . GLY A 1 558 ? -12.751 3.708 18.869 1.00 97.38 558 GLY A N 1
ATOM 3890 C CA . GLY A 1 558 ? -13.782 4.051 17.880 1.00 97.38 558 GLY A CA 1
ATOM 3891 C C . GLY A 1 558 ? -13.924 3.098 16.685 1.00 97.38 558 GLY A C 1
ATOM 3892 O O . GLY A 1 558 ? -14.546 3.469 15.692 1.00 97.38 558 GLY A O 1
ATOM 3893 N N . ASN A 1 559 ? -13.354 1.890 16.739 1.00 97.94 559 ASN A N 1
ATOM 3894 C CA . ASN A 1 559 ? -13.462 0.908 15.654 1.00 97.94 559 ASN A CA 1
ATOM 3895 C C . ASN A 1 559 ? -14.781 0.129 15.732 1.00 97.94 559 ASN A C 1
ATOM 3897 O O . ASN A 1 559 ? -15.268 -0.172 16.815 1.00 97.94 559 ASN A O 1
ATOM 3901 N N . SER A 1 560 ? -15.306 -0.262 14.577 1.00 96.38 560 SER A N 1
ATOM 3902 C CA . SER A 1 560 ? -16.360 -1.265 14.443 1.00 96.38 560 SER A CA 1
ATOM 3903 C C . SER A 1 560 ? -15.696 -2.632 14.274 1.00 96.38 560 SER A C 1
ATOM 3905 O O . SER A 1 560 ? -15.060 -2.886 13.251 1.00 96.38 560 SER A O 1
ATOM 3907 N N . ILE A 1 561 ? -15.771 -3.489 15.292 1.00 96.19 561 ILE A N 1
ATOM 3908 C CA . ILE A 1 561 ? -15.110 -4.798 15.321 1.00 96.19 561 ILE A CA 1
ATOM 3909 C C . ILE A 1 561 ? -16.133 -5.881 15.663 1.00 96.19 561 ILE A C 1
ATOM 3911 O O . ILE A 1 561 ? -16.593 -5.953 16.802 1.00 96.19 561 ILE A O 1
ATOM 3915 N N . PHE A 1 562 ? -16.488 -6.717 14.686 1.00 93.06 562 PHE A N 1
ATOM 3916 C CA . PHE A 1 562 ? -17.591 -7.672 14.832 1.00 93.06 562 PHE A CA 1
ATOM 3917 C C . PHE A 1 562 ? -17.495 -8.876 13.888 1.00 93.06 562 PHE A C 1
ATOM 3919 O O . PHE A 1 562 ? -16.793 -8.844 12.875 1.00 93.06 562 PHE A O 1
ATOM 3926 N N . ALA A 1 563 ? -18.259 -9.924 14.191 1.00 90.12 563 ALA A N 1
ATOM 3927 C CA . ALA A 1 563 ? -18.382 -11.149 13.406 1.00 90.12 563 ALA A CA 1
ATOM 3928 C C . ALA A 1 563 ? -17.034 -11.784 13.005 1.00 90.12 563 ALA A C 1
ATOM 3930 O O . ALA A 1 563 ? -16.918 -12.378 11.925 1.00 90.12 563 ALA A O 1
ATOM 3931 N N . ASN A 1 564 ? -16.011 -11.668 13.853 1.00 88.44 564 ASN A N 1
ATOM 3932 C CA . ASN A 1 564 ? -14.698 -12.260 13.604 1.00 88.44 564 ASN A CA 1
ATOM 3933 C C . ASN A 1 564 ? -14.687 -13.712 14.103 1.00 88.44 564 ASN A C 1
ATOM 3935 O O . ASN A 1 564 ? -15.082 -14.017 15.226 1.00 88.44 564 ASN A O 1
ATOM 3939 N N . GLN A 1 565 ? -14.296 -14.656 13.250 1.00 77.56 565 GLN A N 1
ATOM 3940 C CA . GLN A 1 565 ? -14.437 -16.083 13.523 1.00 77.56 565 GLN A CA 1
ATOM 3941 C C . GLN A 1 565 ? -13.081 -16.713 13.810 1.00 77.56 565 GLN A C 1
ATOM 3943 O O . GLN A 1 565 ? -12.408 -17.124 12.884 1.00 77.56 565 GLN A O 1
ATOM 3948 N N . GLY A 1 566 ? -12.702 -16.869 15.079 1.00 64.81 566 GLY A N 1
ATOM 3949 C CA . GLY A 1 566 ? -11.601 -17.760 15.454 1.00 64.81 566 GLY A CA 1
ATOM 3950 C C . GLY A 1 566 ? -11.959 -19.248 15.325 1.00 64.81 566 GLY A C 1
ATOM 3951 O O . GLY A 1 566 ? -13.125 -19.632 15.461 1.00 64.81 566 GLY A O 1
ATOM 3952 N N . ASP A 1 567 ? -10.938 -20.091 15.129 1.00 57.31 567 ASP A N 1
ATOM 3953 C CA . ASP A 1 567 ? -11.047 -21.559 15.003 1.00 57.31 567 ASP A CA 1
ATOM 3954 C C . ASP A 1 567 ? -11.669 -22.260 16.234 1.00 57.31 567 ASP A C 1
ATOM 3956 O O . ASP A 1 567 ? -12.094 -23.413 16.153 1.00 57.31 567 ASP A O 1
ATOM 3960 N N . GLU A 1 568 ? -11.776 -21.565 17.372 1.00 64.00 568 GLU A N 1
ATOM 3961 C CA . GLU A 1 568 ? -12.407 -22.051 18.604 1.00 64.00 568 GLU A CA 1
ATOM 3962 C C . GLU A 1 568 ? -13.300 -20.957 19.215 1.00 64.00 568 GLU A C 1
ATOM 3964 O O . GLU A 1 568 ? -13.087 -19.772 18.970 1.00 64.00 568 GLU A O 1
ATOM 3969 N N . VAL A 1 569 ? -14.313 -21.338 20.007 1.00 61.50 569 VAL A N 1
ATOM 3970 C CA . VAL A 1 569 ? -15.280 -20.393 20.617 1.00 61.50 569 VAL A CA 1
ATOM 3971 C C . VAL A 1 569 ? -14.577 -19.332 21.472 1.00 61.50 569 VAL A C 1
ATOM 3973 O O . VAL A 1 569 ? -14.974 -18.175 21.446 1.00 61.50 569 VAL A O 1
ATOM 3976 N N . GLU A 1 570 ? -13.493 -19.709 22.150 1.00 62.34 570 GLU A N 1
ATOM 3977 C CA . GLU A 1 570 ? -12.668 -18.820 22.979 1.00 62.34 570 GLU A CA 1
ATOM 3978 C C . GLU A 1 570 ? -11.759 -17.888 22.146 1.00 62.34 570 GLU A C 1
ATOM 3980 O O . GLU A 1 570 ? -11.144 -16.980 22.687 1.00 62.34 570 GLU A O 1
ATOM 3985 N N . ASN A 1 571 ? -11.681 -18.067 20.821 1.00 66.00 571 ASN A N 1
ATOM 3986 C CA . ASN A 1 571 ? -10.799 -17.310 19.921 1.00 66.00 571 ASN A CA 1
ATOM 3987 C C . ASN A 1 571 ? -11.538 -16.285 19.038 1.00 66.00 571 ASN A C 1
ATOM 3989 O O . ASN A 1 571 ? -10.932 -15.737 18.115 1.00 66.00 571 ASN A O 1
ATOM 3993 N N . LYS A 1 572 ? -12.831 -16.033 19.280 1.00 74.62 572 LYS A N 1
ATOM 3994 C CA . LYS A 1 572 ? -13.686 -15.142 18.464 1.00 74.62 572 LYS A CA 1
ATOM 3995 C C . LYS A 1 572 ? -13.649 -13.668 18.875 1.00 74.62 572 LYS A C 1
ATOM 3997 O O . LYS A 1 572 ? -14.508 -12.890 18.494 1.00 74.62 572 LYS A O 1
ATOM 4002 N N . LEU A 1 573 ? -12.637 -13.270 19.638 1.00 89.31 573 LEU A N 1
ATOM 4003 C CA . LEU A 1 573 ? -12.565 -11.922 20.179 1.00 89.31 573 LEU A CA 1
ATOM 4004 C C . LEU A 1 573 ? -12.269 -10.879 19.091 1.00 89.31 573 LEU A C 1
ATOM 4006 O O . LEU A 1 573 ? -11.418 -11.051 18.209 1.00 89.31 573 LEU A O 1
ATOM 4010 N N . GLY A 1 574 ? -12.956 -9.753 19.198 1.00 93.62 574 GLY A N 1
ATOM 4011 C CA . GLY A 1 574 ? -12.713 -8.530 18.456 1.00 93.62 574 GLY A CA 1
ATOM 4012 C C . GLY A 1 574 ? -11.397 -7.869 18.855 1.00 93.62 574 GLY A C 1
ATOM 4013 O O . GLY A 1 574 ? -10.658 -7.456 17.971 1.00 93.62 574 GLY A O 1
ATOM 4014 N N . ILE A 1 575 ? -11.054 -7.823 20.143 1.00 95.62 575 ILE A N 1
ATOM 4015 C CA . ILE A 1 575 ? -9.722 -7.427 20.630 1.00 95.62 575 ILE A CA 1
ATOM 4016 C C . ILE A 1 575 ? -9.228 -8.540 21.551 1.00 95.62 575 ILE A C 1
ATOM 4018 O O . ILE A 1 575 ? -9.945 -8.889 22.482 1.00 95.62 575 ILE A O 1
ATOM 4022 N N . ASP A 1 576 ? -8.038 -9.076 21.274 1.00 93.62 576 ASP A N 1
ATOM 4023 C CA . ASP A 1 576 ? -7.380 -10.095 22.102 1.00 93.62 576 ASP A CA 1
ATOM 4024 C C . ASP A 1 576 ? -5.980 -9.623 22.534 1.00 93.62 576 ASP A C 1
ATOM 4026 O O . ASP A 1 576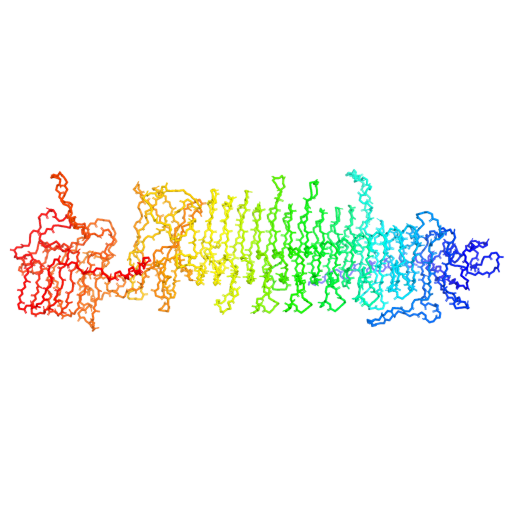 ? -5.108 -9.363 21.682 1.00 93.62 576 ASP A O 1
ATOM 4030 N N . LEU A 1 577 ? -5.774 -9.488 23.848 1.00 93.12 577 LEU A N 1
ATOM 4031 C CA . LEU A 1 577 ? -4.529 -9.025 24.466 1.00 93.12 577 LEU A CA 1
ATOM 4032 C C . LEU A 1 577 ? -3.735 -10.203 25.041 1.00 93.12 577 LEU A C 1
ATOM 4034 O O . LEU A 1 577 ? -3.594 -10.360 26.246 1.00 93.12 577 LEU A O 1
ATOM 4038 N N . SER A 1 578 ? -3.072 -10.963 24.171 1.00 84.50 578 SER A N 1
ATOM 4039 C CA . SER A 1 578 ? -2.304 -12.170 24.514 1.00 84.50 578 SER A CA 1
ATOM 4040 C C . SER A 1 578 ? -3.157 -13.389 24.881 1.00 84.50 578 SER A C 1
ATOM 4042 O O . SER A 1 578 ? -4.075 -13.335 25.679 1.00 84.50 578 SER A O 1
ATOM 4044 N N . GLY A 1 579 ? -2.690 -14.567 24.454 1.00 76.12 579 GLY A N 1
ATOM 4045 C CA . GLY A 1 579 ? -3.280 -15.847 24.841 1.00 76.12 579 GLY A CA 1
ATOM 4046 C C . GLY A 1 579 ? -4.475 -16.231 23.973 1.00 76.12 579 GLY A C 1
ATOM 4047 O O . GLY A 1 579 ? -4.515 -15.929 22.785 1.00 76.12 579 GLY A O 1
ATOM 4048 N N . SER A 1 580 ? -5.373 -17.028 24.538 1.00 74.19 580 SER A N 1
ATOM 4049 C CA . SER A 1 580 ? -6.644 -17.426 23.931 1.00 74.19 580 SER A CA 1
ATOM 4050 C C . SER A 1 580 ? -7.723 -17.213 24.980 1.00 74.19 580 SER A C 1
ATOM 4052 O O . SER A 1 580 ? -7.516 -17.609 26.129 1.00 74.19 580 SER A O 1
ATOM 4054 N N . GLY A 1 581 ? -8.840 -16.605 24.587 1.00 82.12 581 GLY A N 1
ATOM 4055 C CA . GLY A 1 581 ? -9.895 -16.191 25.507 1.00 82.12 581 GLY A CA 1
ATOM 4056 C C . GLY A 1 581 ? -9.645 -14.828 26.147 1.00 82.12 581 GLY A C 1
ATOM 4057 O O . GLY A 1 581 ? -8.590 -14.230 25.978 1.00 82.12 581 GLY A O 1
ATOM 4058 N N . VAL A 1 582 ? -10.660 -14.363 26.874 1.00 87.12 582 VAL A N 1
ATOM 4059 C CA . VAL A 1 582 ? -10.697 -13.043 27.514 1.00 87.12 582 VAL A CA 1
ATOM 4060 C C . VAL A 1 582 ? -9.703 -12.992 28.672 1.00 87.12 582 VAL A C 1
ATOM 4062 O O . VAL A 1 582 ? -9.710 -13.881 29.535 1.00 87.12 582 VAL A O 1
ATOM 4065 N N . ASN A 1 583 ? -8.887 -11.946 28.733 1.00 89.06 583 ASN A N 1
ATOM 4066 C CA . ASN A 1 583 ? -7.999 -11.671 29.855 1.00 89.06 583 ASN A CA 1
ATOM 4067 C C . ASN A 1 583 ? -8.822 -11.234 31.079 1.00 89.06 583 ASN A C 1
ATOM 4069 O O . ASN A 1 583 ? -9.510 -10.220 31.023 1.00 89.06 583 ASN A O 1
ATOM 4073 N N . PRO A 1 584 ? -8.790 -11.971 32.204 1.00 90.44 584 PRO A N 1
ATOM 4074 C CA . PRO A 1 584 ? -9.584 -11.600 33.369 1.00 90.44 584 PRO A CA 1
ATOM 4075 C C . PRO A 1 584 ? -9.082 -10.308 34.009 1.00 90.44 584 PRO A C 1
ATOM 4077 O O . PRO A 1 584 ? -7.888 -10.194 34.268 1.00 90.44 584 PRO A O 1
ATOM 4080 N N . ASN A 1 585 ? -10.004 -9.419 34.391 1.00 92.88 585 ASN A N 1
ATOM 4081 C CA . ASN A 1 585 ? -9.650 -8.255 35.199 1.00 92.88 585 ASN A CA 1
ATOM 4082 C C . ASN A 1 585 ? -8.948 -8.655 36.511 1.00 92.88 585 ASN A C 1
ATOM 4084 O O . ASN A 1 585 ? -9.425 -9.548 37.228 1.00 92.88 585 ASN A O 1
ATOM 4088 N N . ASP A 1 586 ? -7.892 -7.935 36.886 1.00 90.88 586 ASP A N 1
ATOM 4089 C CA . ASP A 1 586 ? -7.164 -8.141 38.140 1.00 90.88 586 ASP A CA 1
ATOM 4090 C C . ASP A 1 586 ? -7.211 -6.921 39.093 1.00 90.88 586 ASP A C 1
ATOM 4092 O O . ASP A 1 586 ? -7.609 -5.821 38.708 1.00 90.88 586 ASP A O 1
ATOM 4096 N N . PRO A 1 587 ? -6.888 -7.074 40.392 1.00 90.25 587 PRO A N 1
ATOM 4097 C CA . PRO A 1 587 ? -6.874 -5.934 41.300 1.00 90.25 587 PRO A CA 1
ATOM 4098 C C . PRO A 1 587 ? -5.755 -4.941 40.963 1.00 90.25 587 PRO A C 1
ATOM 4100 O O . PRO A 1 587 ? -4.577 -5.256 41.137 1.00 90.25 587 PRO A O 1
ATOM 4103 N N . LEU A 1 588 ? -6.145 -3.696 40.675 1.00 91.31 588 LEU A N 1
ATOM 4104 C CA . LEU A 1 588 ? -5.259 -2.554 40.419 1.00 91.31 588 LEU A CA 1
ATOM 4105 C C . LEU A 1 588 ? -4.463 -2.613 39.107 1.00 91.31 588 LEU A C 1
ATOM 4107 O O . LEU A 1 588 ? -3.554 -1.793 38.969 1.00 91.31 588 LEU A O 1
ATOM 4111 N N . ASP A 1 589 ? -4.811 -3.507 38.177 1.00 90.56 589 ASP A N 1
ATOM 4112 C CA . ASP A 1 589 ? -4.153 -3.641 36.864 1.00 90.56 589 ASP A CA 1
ATOM 4113 C C . ASP A 1 589 ? -2.664 -4.005 37.016 1.00 90.56 589 ASP A C 1
ATOM 4115 O O . ASP A 1 589 ? -1.754 -3.257 36.654 1.00 90.56 589 ASP A O 1
ATOM 4119 N N . ALA A 1 590 ? -2.403 -5.096 37.736 1.00 90.19 590 ALA A N 1
ATOM 4120 C CA . ALA A 1 590 ? -1.076 -5.450 38.235 1.00 90.19 590 ALA A CA 1
ATOM 4121 C C . ALA A 1 590 ? -0.279 -6.363 37.294 1.00 90.19 590 ALA A C 1
ATOM 4123 O O . ALA A 1 590 ? 0.930 -6.559 37.508 1.00 90.19 590 ALA A O 1
ATOM 4124 N N . ASP A 1 591 ? -0.935 -6.979 36.322 1.00 89.06 591 ASP A N 1
ATOM 4125 C CA . ASP A 1 591 ? -0.315 -7.845 35.342 1.00 89.06 591 ASP A CA 1
ATOM 4126 C C . ASP A 1 591 ? 0.398 -7.062 34.226 1.00 89.06 591 ASP A C 1
ATOM 4128 O O . ASP A 1 591 ? 0.542 -5.841 34.233 1.00 89.06 591 ASP A O 1
ATOM 4132 N N . VAL A 1 592 ? 1.079 -7.812 33.358 1.00 91.00 592 VAL A N 1
ATOM 4133 C CA . VAL A 1 592 ? 1.954 -7.256 32.323 1.00 91.00 592 VAL A CA 1
ATOM 4134 C C . VAL A 1 592 ? 1.798 -8.056 31.044 1.00 91.00 592 VAL A C 1
ATOM 4136 O O . VAL A 1 592 ? 1.699 -9.284 31.062 1.00 91.00 592 VAL A O 1
ATOM 4139 N N . GLY A 1 593 ? 1.873 -7.373 29.911 1.00 93.06 593 GLY A N 1
ATOM 4140 C CA . GLY A 1 593 ? 1.684 -7.985 28.606 1.00 93.06 593 GLY A CA 1
ATOM 4141 C C . GLY A 1 593 ? 1.391 -6.933 27.547 1.00 93.06 593 GLY A C 1
ATOM 4142 O O . GLY A 1 593 ? 1.643 -5.747 27.778 1.00 93.06 593 GLY A O 1
ATOM 4143 N N . PRO A 1 594 ? 0.892 -7.348 26.373 1.00 95.44 594 PRO A N 1
ATOM 4144 C CA . PRO A 1 594 ? 0.418 -6.409 25.374 1.00 95.44 594 PRO A CA 1
ATOM 4145 C C . PRO A 1 594 ? -0.607 -5.450 25.975 1.00 95.44 594 PRO A C 1
ATOM 4147 O O . PRO A 1 594 ? -1.507 -5.880 26.689 1.00 95.44 594 PRO A O 1
ATOM 4150 N N . ASN A 1 595 ? -0.425 -4.155 25.728 1.00 96.62 595 ASN A N 1
ATOM 4151 C CA . ASN A 1 595 ? -1.203 -3.091 26.369 1.00 96.62 595 ASN A CA 1
ATOM 4152 C C . ASN A 1 595 ? -1.335 -3.220 27.900 1.00 96.62 595 ASN A C 1
ATOM 4154 O O . ASN A 1 595 ? -2.377 -2.905 28.461 1.00 96.62 595 ASN A O 1
ATOM 4158 N N . GLN A 1 596 ? -0.297 -3.725 28.573 1.00 94.38 596 GLN A N 1
ATOM 4159 C CA . GLN A 1 596 ? -0.312 -3.986 30.018 1.00 94.38 596 GLN A CA 1
ATOM 4160 C C . GLN A 1 596 ? -1.486 -4.867 30.484 1.00 94.38 596 GLN A C 1
ATOM 4162 O O . GLN A 1 596 ? -1.785 -4.864 31.661 1.00 94.38 596 GLN A O 1
ATOM 4167 N N . LEU A 1 597 ? -2.118 -5.622 29.571 1.00 94.38 597 LEU A N 1
ATOM 4168 C CA . LEU A 1 597 ? -3.339 -6.395 29.831 1.00 94.38 597 LEU A CA 1
ATOM 4169 C C . LEU A 1 597 ? -4.473 -5.570 30.465 1.00 94.38 597 LEU A C 1
ATOM 4171 O O . LEU A 1 597 ? -5.290 -6.116 31.192 1.00 94.38 597 LEU A O 1
ATOM 4175 N N . GLN A 1 598 ? -4.539 -4.278 30.118 1.00 96.12 598 GLN A N 1
ATOM 4176 C CA . GLN A 1 598 ? -5.457 -3.293 30.687 1.00 96.12 598 GLN A CA 1
ATOM 4177 C C . GLN A 1 598 ? -6.846 -3.864 31.001 1.00 96.12 598 GLN A C 1
ATOM 4179 O O . GLN A 1 598 ? -7.579 -4.269 30.094 1.00 96.12 598 GLN A O 1
ATOM 4184 N N . ASN A 1 599 ? -7.248 -3.768 32.266 1.00 96.69 599 ASN A N 1
ATOM 4185 C CA . ASN A 1 599 ? -8.596 -4.105 32.707 1.00 96.69 599 ASN A CA 1
ATOM 4186 C C . ASN A 1 599 ? -9.673 -3.330 31.928 1.00 96.69 599 ASN A C 1
ATOM 4188 O O . ASN A 1 599 ? -9.575 -2.111 31.751 1.00 96.69 599 ASN A O 1
ATOM 4192 N N . TYR A 1 600 ? -10.744 -4.019 31.538 1.00 96.75 600 TYR A N 1
ATOM 4193 C CA . TYR A 1 600 ? -11.940 -3.426 30.930 1.00 96.75 600 TYR A CA 1
ATOM 4194 C C . TYR A 1 600 ? -12.977 -3.010 31.992 1.00 96.75 600 TYR A C 1
ATOM 4196 O O . TYR A 1 600 ? -12.965 -3.527 33.114 1.00 96.75 600 TYR A O 1
ATOM 4204 N N . PRO A 1 601 ? -13.924 -2.104 31.679 1.00 96.69 601 PRO A N 1
ATOM 4205 C CA . PRO A 1 601 ? -15.037 -1.806 32.579 1.00 96.69 601 PRO A CA 1
ATOM 4206 C C . PRO A 1 601 ? -15.928 -3.036 32.783 1.00 96.69 601 PRO A C 1
ATOM 4208 O O . PRO A 1 601 ? -16.287 -3.699 31.819 1.00 96.69 601 PRO A O 1
ATOM 4211 N N . ASP A 1 602 ? -16.330 -3.324 34.017 1.00 94.12 602 ASP A N 1
ATOM 4212 C CA . ASP A 1 602 ? -17.345 -4.334 34.326 1.00 94.12 602 ASP A CA 1
ATOM 4213 C C . ASP A 1 602 ? -18.733 -3.683 34.262 1.00 94.12 602 ASP A C 1
ATOM 4215 O O . ASP A 1 602 ? -19.079 -2.815 35.077 1.00 94.12 602 ASP A O 1
ATOM 4219 N N . LEU A 1 603 ? -19.511 -4.043 33.241 1.00 93.06 603 LEU A N 1
ATOM 4220 C CA . LEU A 1 603 ? -20.848 -3.506 33.010 1.00 93.06 603 LEU A CA 1
ATOM 4221 C C . LEU A 1 603 ? -21.853 -4.250 33.895 1.00 93.06 603 LEU A C 1
ATOM 4223 O O . LEU A 1 603 ? -22.041 -5.455 33.762 1.00 93.06 603 LEU A O 1
ATOM 4227 N N . ILE A 1 604 ? -22.540 -3.533 34.784 1.00 88.25 604 ILE A N 1
ATOM 4228 C CA . ILE A 1 604 ? -23.464 -4.150 35.746 1.00 88.25 604 ILE A CA 1
ATOM 4229 C C . ILE A 1 604 ? -24.857 -4.268 35.132 1.00 88.25 604 ILE A C 1
ATOM 4231 O O . ILE A 1 604 ? -25.478 -5.329 35.168 1.00 88.25 604 ILE A O 1
ATOM 4235 N N . ASN A 1 605 ? -25.384 -3.162 34.608 1.00 84.19 605 ASN A N 1
ATOM 4236 C CA . ASN A 1 605 ? -26.708 -3.125 34.001 1.00 84.19 605 ASN A CA 1
ATOM 4237 C C . ASN A 1 605 ? -26.878 -1.905 33.094 1.00 84.19 605 ASN A C 1
ATOM 4239 O O . ASN A 1 605 ? -26.283 -0.850 33.320 1.00 84.19 605 ASN A O 1
ATOM 4243 N N . LEU A 1 606 ? -27.730 -2.074 32.084 1.00 87.62 606 LEU A N 1
ATOM 4244 C CA . LEU A 1 606 ? -28.145 -1.033 31.161 1.00 87.62 606 LEU A CA 1
ATOM 4245 C C . LEU A 1 606 ? -29.670 -0.980 31.132 1.00 87.62 606 LEU A C 1
ATOM 4247 O O . LEU A 1 606 ? -30.319 -1.918 30.665 1.00 87.62 606 LEU A O 1
ATOM 4251 N N . TYR A 1 607 ? -30.240 0.118 31.617 1.00 86.19 607 TYR A N 1
ATOM 4252 C CA . TYR A 1 607 ? -31.686 0.304 31.645 1.00 86.19 607 TYR A CA 1
ATOM 4253 C C . TYR A 1 607 ? -32.158 1.226 30.534 1.00 86.19 607 TYR A C 1
ATOM 4255 O O . TYR A 1 607 ? -31.530 2.251 30.289 1.00 86.19 607 TYR A O 1
ATOM 4263 N N . SER A 1 608 ? -33.289 0.899 29.910 1.00 85.38 608 SER A N 1
ATOM 4264 C CA . SER A 1 608 ? -34.061 1.855 29.116 1.00 85.38 608 SER A CA 1
ATOM 4265 C C . SER A 1 608 ? -35.231 2.371 29.945 1.00 85.38 608 SER A C 1
ATOM 4267 O O . SER A 1 608 ? -36.022 1.586 30.476 1.00 85.38 608 SER A O 1
ATOM 4269 N N . PHE A 1 609 ? -35.324 3.691 30.073 1.00 81.06 609 PHE A N 1
ATOM 4270 C CA . PHE A 1 609 ? -36.353 4.363 30.852 1.00 81.06 609 PHE A CA 1
ATOM 4271 C C . PHE A 1 609 ? -36.721 5.701 30.209 1.00 81.06 609 PHE A C 1
ATOM 4273 O O . PHE A 1 609 ? -35.869 6.570 30.041 1.00 81.06 609 PHE A O 1
ATOM 4280 N N . ASP A 1 610 ? -37.994 5.854 29.826 1.00 77.94 610 ASP A N 1
ATOM 4281 C CA . ASP A 1 610 ? -38.532 7.062 29.173 1.00 77.94 610 ASP A CA 1
ATOM 4282 C C . ASP A 1 610 ? -37.712 7.524 27.943 1.00 77.94 610 ASP A C 1
ATOM 4284 O O . ASP A 1 610 ? -37.486 8.709 27.710 1.00 77.94 610 ASP A O 1
ATOM 4288 N N . GLY A 1 611 ? -37.211 6.563 27.155 1.00 74.44 611 GLY A N 1
ATOM 4289 C CA . GLY A 1 611 ? -36.383 6.819 25.968 1.00 74.44 611 GLY A CA 1
ATOM 4290 C C . GLY A 1 611 ? -34.921 7.183 26.256 1.00 74.44 611 GLY A C 1
ATOM 4291 O O . GLY A 1 611 ? -34.152 7.364 25.313 1.00 74.44 611 GLY A O 1
ATOM 4292 N N . ALA A 1 612 ? -34.526 7.263 27.528 1.00 77.69 612 ALA A N 1
ATOM 4293 C CA . ALA A 1 612 ? -33.139 7.394 27.951 1.00 77.69 612 ALA A CA 1
ATOM 4294 C C . ALA A 1 612 ? -32.537 6.027 28.288 1.00 77.69 612 ALA A C 1
ATOM 4296 O O . ALA A 1 612 ? -33.240 5.103 28.697 1.00 77.69 612 ALA A O 1
ATOM 4297 N N . PHE A 1 613 ? -31.218 5.924 28.153 1.00 84.88 613 PHE A N 1
ATOM 4298 C CA . PHE A 1 613 ? -30.456 4.741 28.527 1.00 84.88 613 PHE A CA 1
ATOM 4299 C C . PHE A 1 613 ? -29.574 5.078 29.720 1.00 84.88 613 PHE A C 1
ATOM 4301 O O . PHE A 1 613 ? -28.859 6.074 29.673 1.00 84.88 613 PHE A O 1
ATOM 4308 N N . LEU A 1 614 ? -29.631 4.287 30.789 1.00 85.50 614 LEU A N 1
ATOM 4309 C CA . LEU A 1 614 ? -28.854 4.502 32.006 1.00 85.50 614 LEU A CA 1
ATOM 4310 C C . LEU A 1 614 ? -27.943 3.311 32.262 1.00 85.50 614 LEU A C 1
ATOM 4312 O O . LEU A 1 614 ? -28.416 2.192 32.460 1.00 85.50 614 LEU A O 1
ATOM 4316 N N . LEU A 1 615 ? -26.643 3.577 32.271 1.00 89.19 615 LEU A N 1
ATOM 4317 C CA . LEU A 1 615 ? -25.606 2.586 32.490 1.00 89.19 615 LEU A CA 1
ATOM 4318 C C . LEU A 1 615 ? -25.076 2.669 33.918 1.00 89.19 615 LEU A C 1
ATOM 4320 O O . LEU A 1 615 ? -24.714 3.754 34.384 1.00 89.19 615 LEU A O 1
ATOM 4324 N N . ASN A 1 616 ? -24.946 1.506 34.554 1.00 87.31 616 ASN A N 1
ATOM 4325 C CA . ASN A 1 616 ? -24.119 1.320 35.738 1.00 87.31 616 ASN A CA 1
ATOM 4326 C C . ASN A 1 616 ? -22.944 0.394 35.414 1.00 87.31 616 ASN A C 1
ATOM 4328 O O . ASN A 1 616 ? -23.142 -0.719 34.922 1.00 87.31 616 ASN A O 1
ATOM 4332 N N . ALA A 1 617 ? -21.730 0.843 35.718 1.00 91.44 617 ALA A N 1
ATOM 4333 C CA . ALA A 1 617 ? -20.500 0.094 35.486 1.00 91.44 617 ALA A CA 1
ATOM 4334 C C . ALA A 1 617 ? -19.430 0.438 36.528 1.00 91.44 617 ALA A C 1
ATOM 4336 O O . ALA A 1 617 ? -19.508 1.470 37.203 1.00 91.44 617 ALA A O 1
ATOM 4337 N N . VAL A 1 618 ? -18.422 -0.419 36.660 1.00 92.12 618 VAL A N 1
ATOM 4338 C CA . VAL A 1 618 ? -17.265 -0.186 37.531 1.00 92.12 618 VAL A CA 1
ATOM 4339 C C . VAL A 1 618 ? -15.987 -0.502 36.770 1.00 92.12 618 VAL A C 1
ATOM 4341 O O . VAL A 1 618 ? -15.884 -1.543 36.135 1.00 92.12 618 VAL A O 1
ATOM 4344 N N . LEU A 1 619 ? -14.990 0.371 36.871 1.00 95.94 619 LEU A N 1
ATOM 4345 C CA . LEU A 1 619 ? -13.625 0.068 36.455 1.00 95.94 619 LEU A CA 1
ATOM 4346 C C . LEU A 1 619 ? -12.763 -0.120 37.705 1.00 95.94 619 LEU A C 1
ATOM 4348 O O . LEU A 1 619 ? -12.714 0.769 38.557 1.00 95.94 619 LEU A O 1
ATOM 4352 N N . ASN A 1 620 ? -12.085 -1.262 37.805 1.00 94.56 620 ASN A N 1
ATOM 4353 C CA . ASN A 1 620 ? -10.964 -1.451 38.721 1.00 94.56 620 ASN A CA 1
ATOM 4354 C C . ASN A 1 620 ? -9.690 -1.419 37.881 1.00 94.56 620 ASN A C 1
ATOM 4356 O O . ASN A 1 620 ? -9.538 -2.256 37.000 1.00 94.56 620 ASN A O 1
ATOM 4360 N N . SER A 1 621 ? -8.827 -0.435 38.094 1.00 96.62 621 SER A N 1
ATOM 4361 C CA . SER A 1 621 ? -7.576 -0.300 37.350 1.00 96.62 621 SER A CA 1
ATOM 4362 C C . SER A 1 621 ? -6.549 0.495 38.172 1.00 96.62 621 SER A C 1
ATOM 4364 O O . SER A 1 621 ? -6.710 0.677 39.383 1.00 96.62 621 SER A O 1
ATOM 4366 N N . THR A 1 622 ? -5.482 0.979 37.539 1.00 96.44 622 THR A N 1
ATOM 4367 C CA . THR A 1 622 ? -4.402 1.734 38.183 1.00 96.44 622 THR A CA 1
ATOM 4368 C C . THR A 1 622 ? -4.962 2.903 39.021 1.00 96.44 622 THR A C 1
ATOM 4370 O O . THR A 1 622 ? -5.727 3.716 38.496 1.00 96.44 622 THR A O 1
ATOM 4373 N N . PRO A 1 623 ? -4.590 3.055 40.312 1.00 97.00 623 PRO A N 1
ATOM 4374 C CA . PRO A 1 623 ? -5.078 4.133 41.182 1.00 97.00 623 PRO A CA 1
ATOM 4375 C C . PRO A 1 623 ? -4.790 5.556 40.699 1.00 97.00 623 PRO A C 1
ATOM 4377 O O . PRO A 1 623 ? -3.727 5.831 40.144 1.00 97.00 623 PRO A O 1
ATOM 4380 N N . ASN A 1 624 ? -5.691 6.492 41.018 1.00 96.50 624 ASN A N 1
ATOM 4381 C CA . ASN A 1 624 ? -5.593 7.924 40.695 1.00 96.50 624 ASN A CA 1
ATOM 4382 C C . ASN A 1 624 ? -5.265 8.207 39.218 1.00 96.50 624 ASN A C 1
ATOM 4384 O O . ASN A 1 624 ? -4.507 9.133 38.915 1.00 96.50 624 ASN A O 1
ATOM 4388 N N . THR A 1 625 ? -5.807 7.395 38.315 1.00 97.69 625 THR A N 1
ATOM 4389 C CA . THR A 1 625 ? -5.510 7.443 36.883 1.00 97.69 625 THR A CA 1
ATOM 4390 C C . THR A 1 625 ? -6.774 7.779 36.104 1.00 97.69 625 THR A C 1
ATOM 4392 O O . THR A 1 625 ? -7.883 7.382 36.464 1.00 97.69 625 THR A O 1
ATOM 4395 N N . THR A 1 626 ? -6.600 8.584 35.061 1.00 98.25 626 THR A N 1
ATOM 4396 C CA . THR A 1 626 ? -7.670 8.980 34.149 1.00 98.25 626 THR A CA 1
ATOM 4397 C C . THR A 1 626 ? -7.756 7.971 33.013 1.00 98.25 626 THR A C 1
ATOM 4399 O O . THR A 1 626 ? -6.736 7.686 32.397 1.00 98.25 626 THR A O 1
ATOM 4402 N N . PHE A 1 627 ? -8.954 7.479 32.718 1.00 98.56 627 PHE A N 1
ATOM 4403 C CA . PHE A 1 627 ? -9.208 6.555 31.616 1.00 98.56 627 PHE A CA 1
ATOM 4404 C C . PHE A 1 627 ? -10.264 7.125 30.681 1.00 98.56 627 PHE A C 1
ATOM 4406 O O . PHE A 1 627 ? -11.266 7.688 31.136 1.00 98.56 627 PHE A O 1
ATOM 4413 N N . ASP A 1 628 ? -10.062 6.924 29.386 1.00 98.50 628 ASP A N 1
ATOM 4414 C CA . ASP A 1 628 ? -11.110 7.096 28.391 1.00 98.50 628 ASP A CA 1
ATOM 4415 C C . ASP A 1 628 ? -11.897 5.783 28.286 1.00 98.50 628 ASP A C 1
ATOM 4417 O O . ASP A 1 628 ? -11.302 4.716 28.136 1.00 98.50 628 ASP A O 1
ATOM 4421 N N . ILE A 1 629 ? -13.227 5.836 28.303 1.00 98.25 629 ILE A N 1
ATOM 4422 C CA . ILE A 1 629 ? -14.111 4.668 28.182 1.00 98.25 629 ILE A CA 1
ATOM 4423 C C . ILE A 1 629 ? -14.930 4.798 26.904 1.00 98.25 629 ILE A C 1
ATOM 4425 O O . ILE A 1 629 ? -15.741 5.717 26.804 1.00 98.25 629 ILE A O 1
ATOM 4429 N N . ASP A 1 630 ? -14.704 3.911 25.935 1.00 97.94 630 ASP A N 1
ATOM 4430 C CA . ASP A 1 630 ? -15.520 3.840 24.715 1.00 97.94 630 ASP A CA 1
ATOM 4431 C C . ASP A 1 630 ? -16.660 2.840 24.901 1.00 97.94 630 ASP A C 1
ATOM 4433 O O . ASP A 1 630 ? -16.449 1.749 25.430 1.00 97.94 630 ASP A O 1
ATOM 4437 N N . PHE A 1 631 ? -17.845 3.187 24.404 1.00 96.06 631 PHE A N 1
ATOM 4438 C CA . PHE A 1 631 ? -19.034 2.339 24.434 1.00 96.06 631 PHE A CA 1
ATOM 4439 C C . PHE A 1 631 ? -19.445 1.907 23.032 1.00 96.06 631 PHE A C 1
ATOM 4441 O O . PHE A 1 631 ? -19.470 2.722 22.104 1.00 96.06 631 PHE A O 1
ATOM 4448 N N . TYR A 1 632 ? -19.826 0.638 22.906 1.00 95.25 632 TYR A N 1
ATOM 4449 C CA . TYR A 1 632 ? -20.164 0.017 21.633 1.00 95.25 632 TYR A CA 1
ATOM 4450 C C . TYR A 1 632 ? -21.481 -0.743 21.730 1.00 95.25 632 TYR A C 1
ATOM 4452 O O . TYR A 1 632 ? -21.716 -1.494 22.677 1.00 95.25 632 TYR A O 1
ATOM 4460 N N . LEU A 1 633 ? -22.335 -0.546 20.731 1.00 92.94 633 LEU A N 1
ATOM 4461 C CA . LEU A 1 633 ? -23.562 -1.307 20.550 1.00 92.94 633 LEU A CA 1
ATOM 4462 C C . LEU A 1 633 ? -23.295 -2.550 19.718 1.00 92.94 633 LEU A C 1
ATOM 4464 O O . LEU A 1 633 ? -22.481 -2.518 18.797 1.00 92.94 633 LEU A O 1
ATOM 4468 N N . ASN A 1 634 ? -24.035 -3.612 20.015 1.00 91.44 634 ASN A N 1
ATOM 4469 C CA . ASN A 1 634 ? -23.953 -4.882 19.313 1.00 91.44 634 ASN A CA 1
ATOM 4470 C C . ASN A 1 634 ? -25.353 -5.408 18.989 1.00 91.44 634 ASN A C 1
ATOM 4472 O O . ASN A 1 634 ? -26.291 -5.287 19.786 1.00 91.44 634 ASN A O 1
ATOM 4476 N N . SER A 1 635 ? -25.494 -6.021 17.818 1.00 89.69 635 SER A N 1
ATOM 4477 C CA . SER A 1 635 ? -26.714 -6.732 17.419 1.00 89.69 635 SER A CA 1
ATOM 4478 C C . SER A 1 635 ? -26.934 -8.027 18.214 1.00 89.69 635 SER A C 1
ATOM 4480 O O . SER A 1 635 ? -28.076 -8.441 18.424 1.00 89.69 635 SER A O 1
ATOM 4482 N N . ALA A 1 636 ? -25.857 -8.640 18.709 1.00 88.62 636 ALA A N 1
ATOM 4483 C CA . ALA A 1 636 ? -25.867 -9.802 19.592 1.00 88.62 636 ALA A CA 1
ATOM 4484 C C . ALA A 1 636 ? -24.659 -9.775 20.539 1.00 88.62 636 ALA A C 1
ATOM 4486 O O . ALA A 1 636 ? -23.626 -9.202 20.207 1.00 88.62 636 ALA A O 1
ATOM 4487 N N . CYS A 1 637 ? -24.764 -10.437 21.695 1.00 88.12 637 CYS A N 1
ATOM 4488 C CA . CYS A 1 637 ? -23.565 -10.779 22.456 1.00 88.12 637 CYS A CA 1
ATOM 4489 C C . CYS A 1 637 ? -22.754 -11.837 21.705 1.00 88.12 637 CYS A C 1
ATOM 4491 O O . CYS A 1 637 ? -23.315 -12.820 21.207 1.00 88.12 637 CYS A O 1
ATOM 4493 N N . ASP A 1 638 ? -21.438 -11.668 21.692 1.00 87.00 638 ASP A N 1
ATOM 4494 C CA . ASP A 1 638 ? -20.518 -12.709 21.252 1.00 87.00 638 ASP A CA 1
ATOM 4495 C C . ASP A 1 638 ? -20.638 -13.962 22.155 1.00 87.00 638 ASP A C 1
ATOM 4497 O O . ASP A 1 638 ? -20.949 -13.840 23.349 1.00 87.00 638 ASP A O 1
ATOM 4501 N N . PRO A 1 639 ? -20.425 -15.183 21.619 1.00 86.56 639 PRO A N 1
ATOM 4502 C CA . PRO A 1 639 ? -20.566 -16.424 22.379 1.00 86.56 639 PRO A CA 1
ATOM 4503 C C . PRO A 1 639 ? -19.696 -16.546 23.634 1.00 86.56 639 PRO A C 1
ATOM 4505 O O . PRO A 1 639 ? -20.038 -17.348 24.504 1.00 86.56 639 PRO A O 1
ATOM 4508 N N . SER A 1 640 ? -18.595 -15.799 23.745 1.00 84.31 640 SER A N 1
ATOM 4509 C CA . SER A 1 640 ? -17.774 -15.760 24.960 1.00 84.31 640 SER A CA 1
ATOM 4510 C C . SER A 1 640 ? -18.437 -14.984 26.108 1.00 84.31 640 SER A C 1
ATOM 4512 O O . SER A 1 640 ? -18.030 -15.124 27.260 1.00 84.31 640 SER A O 1
ATOM 4514 N N . GLY A 1 641 ? -19.468 -14.182 25.817 1.00 87.38 641 GLY A N 1
ATOM 4515 C CA . GLY A 1 641 ? -20.076 -13.229 26.753 1.00 87.38 641 GLY A CA 1
ATOM 4516 C C . GLY A 1 641 ? -19.338 -11.887 26.836 1.00 87.38 641 GLY A C 1
ATOM 4517 O O . GLY A 1 641 ? -19.797 -10.986 27.538 1.00 87.38 641 GLY A O 1
ATOM 4518 N N . TYR A 1 642 ? -18.238 -11.749 26.099 1.00 88.62 642 TYR A N 1
ATOM 4519 C CA . TYR A 1 642 ? -17.368 -10.580 25.975 1.00 88.62 642 TYR A CA 1
ATOM 4520 C C . TYR A 1 642 ? -17.030 -10.381 24.497 1.00 88.62 642 TYR A C 1
ATOM 4522 O O . TYR A 1 642 ? -17.347 -11.229 23.680 1.00 88.62 642 TYR A O 1
ATOM 4530 N N . GLY A 1 643 ? -16.301 -9.329 24.135 1.00 77.31 643 GLY A N 1
ATOM 4531 C CA . GLY A 1 643 ? -15.380 -9.493 23.007 1.00 77.31 643 GLY A CA 1
ATOM 4532 C C . GLY A 1 643 ? -15.731 -8.836 21.676 1.00 77.31 643 GLY A C 1
ATOM 4533 O O . GLY A 1 643 ? -14.855 -8.843 20.829 1.00 77.31 643 GLY A O 1
ATOM 4534 N N . GLU A 1 644 ? -16.887 -8.206 21.455 1.00 88.56 644 GLU A N 1
ATOM 4535 C CA . GLU A 1 644 ? -17.136 -7.460 20.200 1.00 88.56 644 GLU A CA 1
ATOM 4536 C C . GLU A 1 644 ? -17.697 -6.052 20.440 1.00 88.56 644 GLU A C 1
ATOM 4538 O O . GLU A 1 644 ? -18.213 -5.747 21.517 1.00 88.56 644 GLU A O 1
ATOM 4543 N N . GLY A 1 645 ? -17.557 -5.188 19.433 1.00 93.75 645 GLY A N 1
ATOM 4544 C CA . GLY A 1 645 ? -18.047 -3.813 19.421 1.00 93.75 645 GLY A CA 1
ATOM 4545 C C . GLY A 1 645 ? -18.436 -3.391 18.007 1.00 93.75 645 GLY A C 1
ATOM 4546 O O . GLY A 1 645 ? -17.630 -2.815 17.281 1.00 93.75 645 GLY A O 1
ATOM 4547 N N . GLU A 1 646 ? -19.670 -3.686 17.605 1.00 92.62 646 GLU A N 1
ATOM 4548 C CA . GLU A 1 646 ? -20.154 -3.508 16.230 1.00 92.62 646 GLU A CA 1
ATOM 4549 C C . GLU A 1 646 ? -20.339 -2.035 15.847 1.00 92.62 646 GLU A C 1
ATOM 4551 O O . GLU A 1 646 ? -19.948 -1.624 14.757 1.00 92.62 646 GLU A O 1
ATOM 4556 N N . ILE A 1 647 ? -20.907 -1.208 16.725 1.00 91.94 647 ILE A N 1
ATOM 4557 C CA . ILE A 1 647 ? -21.195 0.201 16.429 1.00 91.94 647 ILE A CA 1
ATOM 4558 C C . ILE A 1 647 ? -20.673 1.071 17.565 1.00 91.94 647 ILE A C 1
ATOM 4560 O O . ILE A 1 647 ? -21.187 1.013 18.679 1.00 91.94 647 ILE A O 1
ATOM 4564 N N . TYR A 1 648 ? -19.687 1.921 17.279 1.00 93.94 648 TYR A N 1
ATOM 4565 C CA . TYR A 1 648 ? -19.237 2.935 18.230 1.00 93.94 648 TYR A CA 1
ATOM 4566 C C . TYR A 1 648 ? -20.374 3.917 18.553 1.00 93.94 648 TYR A C 1
ATOM 4568 O O . TYR A 1 648 ? -20.963 4.510 17.645 1.00 93.94 648 TYR A O 1
ATOM 4576 N N . LEU A 1 649 ? -20.670 4.088 19.843 1.00 92.44 649 LEU A N 1
ATOM 4577 C CA . LEU A 1 649 ? -21.734 4.961 20.335 1.00 92.44 649 LEU A CA 1
ATOM 4578 C C . LEU A 1 649 ? -21.172 6.307 20.800 1.00 92.44 649 LEU A C 1
ATOM 4580 O O . LEU A 1 649 ? -21.472 7.347 20.219 1.00 92.44 649 LEU A O 1
ATOM 4584 N N . GLN A 1 650 ? -20.364 6.284 21.860 1.00 94.19 650 GLN A N 1
ATOM 4585 C CA . GLN A 1 650 ? -19.825 7.479 22.506 1.00 94.19 650 GLN A CA 1
ATOM 4586 C C . GLN A 1 650 ? -18.620 7.135 23.393 1.00 94.19 650 GLN A C 1
ATOM 4588 O O . GLN A 1 650 ? -18.342 5.963 23.650 1.00 94.19 650 GLN A O 1
ATOM 4593 N N . SER A 1 651 ? -17.969 8.170 23.928 1.00 95.81 651 SER A N 1
ATOM 4594 C CA . SER A 1 651 ? -16.867 8.054 24.885 1.00 95.81 651 SER A CA 1
ATOM 4595 C C . SER A 1 651 ? -17.094 8.936 26.113 1.00 95.81 651 SER A C 1
ATOM 4597 O O . SER A 1 651 ? -17.751 9.979 26.030 1.00 95.81 651 SER A O 1
ATOM 4599 N N . THR A 1 652 ? -16.549 8.530 27.258 1.00 96.00 652 THR A N 1
ATOM 4600 C CA . THR A 1 652 ? -16.505 9.333 28.488 1.00 96.00 652 THR A CA 1
ATOM 4601 C C . THR A 1 652 ? -15.144 9.225 29.168 1.00 96.00 652 THR A C 1
ATOM 4603 O O . THR A 1 652 ? -14.400 8.279 28.936 1.00 96.00 652 THR A O 1
ATOM 4606 N N . VAL A 1 653 ? -14.842 10.168 30.059 1.00 97.00 653 VAL A N 1
ATOM 4607 C CA . VAL A 1 653 ? -13.610 10.174 30.856 1.00 97.00 653 VAL A CA 1
ATOM 4608 C C . VAL A 1 653 ? -13.938 9.842 32.304 1.00 97.00 653 VAL A C 1
ATOM 4610 O O . VAL A 1 653 ? -14.807 10.478 32.909 1.00 97.00 653 VAL A O 1
ATOM 4613 N N . VAL A 1 654 ? -13.208 8.896 32.888 1.00 96.19 654 VAL A N 1
ATOM 4614 C CA . VAL A 1 654 ? -13.342 8.505 34.298 1.00 96.19 654 VAL A CA 1
ATOM 4615 C C . VAL A 1 654 ? -12.018 8.626 35.032 1.00 96.19 654 VAL A C 1
ATOM 4617 O O . VAL A 1 654 ? -10.953 8.580 34.427 1.00 96.19 654 VAL A O 1
ATOM 4620 N N . ASN A 1 655 ? -12.081 8.794 36.351 1.00 96.81 655 ASN A N 1
ATOM 4621 C CA . ASN A 1 655 ? -10.900 8.792 37.208 1.00 96.81 655 ASN A CA 1
ATOM 4622 C C . ASN A 1 655 ? -11.072 7.711 38.264 1.00 96.81 655 ASN A C 1
ATOM 4624 O O . ASN A 1 655 ? -12.075 7.722 38.982 1.00 96.81 655 ASN A O 1
ATOM 4628 N N . THR A 1 656 ? -10.100 6.813 38.369 1.00 96.31 656 THR A N 1
ATOM 4629 C CA . THR A 1 656 ? -10.018 5.888 39.497 1.00 96.31 656 THR A CA 1
ATOM 4630 C C . THR A 1 656 ? -9.620 6.644 40.759 1.00 96.31 656 THR A C 1
ATOM 4632 O O . THR A 1 656 ? -8.874 7.628 40.722 1.00 96.31 656 THR A O 1
ATOM 4635 N N . ASP A 1 657 ? -10.139 6.205 41.897 1.00 92.94 657 ASP A N 1
ATOM 4636 C CA . ASP A 1 657 ? -9.766 6.742 43.198 1.00 92.94 657 ASP A CA 1
ATOM 4637 C C . ASP A 1 657 ? -8.416 6.180 43.692 1.00 92.94 657 ASP A C 1
ATOM 4639 O O . ASP A 1 657 ? -7.647 5.555 42.955 1.00 92.94 657 ASP A O 1
ATOM 4643 N N . ALA A 1 658 ? -8.094 6.437 44.963 1.00 93.38 658 ALA A N 1
ATOM 4644 C CA . ALA A 1 658 ? -6.862 5.954 45.578 1.00 93.38 658 ALA A CA 1
ATOM 4645 C C . ALA A 1 658 ? -6.808 4.425 45.739 1.00 93.38 658 ALA A C 1
ATOM 4647 O O . ALA A 1 658 ? -5.712 3.891 45.912 1.00 93.38 658 ALA A O 1
ATOM 4648 N N . ASP A 1 659 ? -7.957 3.755 45.660 1.00 90.62 659 ASP A N 1
ATOM 4649 C CA . ASP A 1 659 ? -8.099 2.305 45.722 1.00 90.62 659 ASP A CA 1
ATOM 4650 C C . ASP A 1 659 ? -8.207 1.682 44.315 1.00 90.62 659 ASP A C 1
ATOM 4652 O O . ASP A 1 659 ? -8.411 0.475 44.201 1.00 90.62 659 ASP A O 1
ATOM 4656 N N . GLY A 1 660 ? -8.047 2.473 43.245 1.00 93.88 660 GLY A N 1
ATOM 4657 C CA . GLY A 1 660 ? -8.106 1.980 41.866 1.00 93.88 660 GLY A CA 1
ATOM 4658 C C . GLY A 1 660 ? -9.515 1.838 41.306 1.00 93.88 660 GLY A C 1
ATOM 4659 O O . GLY A 1 660 ? -9.678 1.280 40.226 1.00 93.88 660 GLY A O 1
ATOM 4660 N N . VAL A 1 661 ? -10.541 2.342 41.993 1.00 91.69 661 VAL A N 1
ATOM 4661 C CA . VAL A 1 661 ? -11.940 2.120 41.610 1.00 91.69 661 VAL A CA 1
ATOM 4662 C C . VAL A 1 661 ? -12.550 3.384 41.010 1.00 91.69 661 VAL A C 1
ATOM 4664 O O . VAL A 1 661 ? -12.443 4.473 41.570 1.00 91.69 661 VAL A O 1
ATOM 4667 N N . ALA A 1 662 ? -13.235 3.240 39.877 1.00 92.12 662 ALA A N 1
ATOM 4668 C CA . ALA A 1 662 ? -14.134 4.246 39.324 1.00 92.12 662 ALA A CA 1
ATOM 4669 C C . ALA A 1 662 ? -15.538 3.647 39.186 1.00 92.12 662 ALA A C 1
ATOM 4671 O O . ALA A 1 662 ? -15.721 2.636 38.511 1.00 92.12 662 ALA A O 1
ATOM 4672 N N . VAL A 1 663 ? -16.537 4.275 39.810 1.00 88.06 663 VAL A N 1
ATOM 4673 C CA . VAL A 1 663 ? -17.954 3.908 39.649 1.00 88.06 663 VAL A CA 1
ATOM 4674 C C . VAL A 1 663 ? -18.583 4.834 38.616 1.00 88.06 663 VAL A C 1
ATOM 4676 O O . VAL A 1 663 ? -18.498 6.057 38.741 1.00 88.06 663 VAL A O 1
ATOM 4679 N N . LEU A 1 664 ? -19.217 4.253 37.602 1.00 87.81 664 LEU A N 1
ATOM 4680 C CA . LEU A 1 664 ? -19.884 4.964 36.524 1.00 87.81 664 LEU A CA 1
ATOM 4681 C C . LEU A 1 664 ? -21.394 4.788 36.666 1.00 87.81 664 LEU A C 1
ATOM 4683 O O . LEU A 1 664 ? -21.901 3.671 36.596 1.00 87.81 664 LEU A O 1
ATOM 4687 N N . THR A 1 665 ? -22.103 5.906 36.794 1.00 85.56 665 THR A N 1
ATOM 4688 C CA . THR A 1 665 ? -23.559 5.973 36.643 1.00 85.56 665 THR A CA 1
ATOM 4689 C C . THR A 1 665 ? -23.882 7.114 35.699 1.00 85.56 665 THR A C 1
ATOM 4691 O O . THR A 1 665 ? -23.783 8.284 36.083 1.00 85.56 665 THR A O 1
ATOM 4694 N N . MET A 1 666 ? -24.236 6.794 34.456 1.00 85.06 666 MET A N 1
ATOM 4695 C CA . MET A 1 666 ? -24.396 7.810 33.416 1.00 85.06 666 MET A CA 1
ATOM 4696 C C . MET A 1 666 ? -25.481 7.481 32.401 1.00 85.06 666 MET A C 1
ATOM 4698 O O . MET A 1 666 ? -25.756 6.318 32.115 1.00 85.06 666 MET A O 1
ATOM 4702 N N . ALA A 1 667 ? -26.055 8.535 31.823 1.00 84.38 667 ALA A N 1
ATOM 4703 C CA . ALA A 1 667 ? -26.919 8.401 30.664 1.00 84.38 667 ALA A CA 1
ATOM 4704 C C . ALA A 1 667 ? -26.083 8.150 29.397 1.00 84.38 667 ALA A C 1
ATOM 4706 O O . ALA A 1 667 ? -25.040 8.782 29.211 1.00 84.38 667 ALA A O 1
ATOM 4707 N N . LEU A 1 668 ? -26.553 7.252 28.535 1.00 85.81 668 LEU A N 1
ATOM 4708 C CA . LEU A 1 668 ? -26.013 7.031 27.195 1.00 85.81 668 LEU A CA 1
ATOM 4709 C C . LEU A 1 668 ? -26.885 7.729 26.149 1.00 85.81 668 LEU A C 1
ATOM 4711 O O . LEU A 1 668 ? -28.090 7.920 26.353 1.00 85.81 668 LEU A O 1
ATOM 4715 N N . ASP A 1 669 ? -26.267 8.079 25.025 1.00 83.12 669 ASP A N 1
ATOM 4716 C CA . ASP A 1 669 ? -26.972 8.527 23.833 1.00 83.12 669 ASP A CA 1
ATOM 4717 C C . ASP A 1 669 ? -27.995 7.467 23.371 1.00 83.12 669 ASP A C 1
ATOM 4719 O O . ASP A 1 669 ? -27.824 6.273 23.643 1.00 83.12 669 ASP A O 1
ATOM 4723 N N . PRO A 1 670 ? -29.089 7.880 22.698 1.00 74.88 670 PRO A N 1
ATOM 4724 C CA . PRO A 1 670 ? -30.159 6.968 22.313 1.00 74.88 670 PRO A CA 1
ATOM 4725 C C . PRO A 1 670 ? -29.651 5.764 21.512 1.00 74.88 670 PRO A C 1
ATOM 4727 O O . PRO A 1 670 ? -29.026 5.919 20.464 1.00 74.88 670 PRO A O 1
ATOM 4730 N N . VAL A 1 671 ? -29.980 4.568 21.991 1.00 68.62 671 VAL A N 1
ATOM 4731 C CA . VAL A 1 671 ? -29.657 3.285 21.362 1.00 68.62 671 VAL A CA 1
ATOM 4732 C C . VAL A 1 671 ? -30.785 2.880 20.407 1.00 68.62 671 VAL A C 1
ATOM 4734 O O . VAL A 1 671 ? -31.966 3.020 20.739 1.00 68.62 671 VAL A O 1
ATOM 4737 N N . ASP A 1 672 ? -30.442 2.387 19.214 1.00 67.62 672 ASP A N 1
ATOM 4738 C CA . ASP A 1 672 ? -31.416 1.795 18.287 1.00 67.62 672 ASP A CA 1
ATOM 4739 C C . ASP A 1 672 ? -31.972 0.487 18.892 1.00 67.62 672 ASP A C 1
ATOM 4741 O O . ASP A 1 672 ? -31.188 -0.382 19.277 1.00 67.62 672 ASP A O 1
ATOM 4745 N N . PRO A 1 673 ? -33.303 0.286 18.957 1.00 57.88 673 PRO A N 1
ATOM 4746 C CA . PRO A 1 673 ? -33.899 -0.973 19.411 1.00 57.88 673 PRO A CA 1
ATOM 4747 C C . PRO A 1 673 ? -33.398 -2.237 18.684 1.00 57.88 673 PRO A C 1
ATOM 4749 O O . PRO A 1 673 ? -33.579 -3.340 19.200 1.00 57.88 673 PRO A O 1
ATOM 4752 N N . GLY A 1 674 ? -32.812 -2.106 17.487 1.00 64.62 674 GLY A N 1
ATOM 4753 C CA . GLY A 1 674 ? -32.210 -3.209 16.731 1.00 64.62 674 GLY A CA 1
ATOM 4754 C C . GLY A 1 674 ? -30.860 -3.720 17.258 1.00 64.62 674 GLY A C 1
ATOM 4755 O O . GLY A 1 674 ? -30.449 -4.808 16.856 1.00 64.62 674 GLY A O 1
ATOM 4756 N N . THR A 1 675 ? -30.189 -2.988 18.153 1.00 70.31 675 THR A N 1
ATOM 4757 C CA . THR A 1 675 ? -28.876 -3.341 18.728 1.00 70.31 675 THR A CA 1
ATOM 4758 C C . THR A 1 675 ? -28.919 -3.310 20.263 1.00 70.31 675 THR A C 1
ATOM 4760 O O . THR A 1 675 ? -28.367 -2.413 20.900 1.00 70.31 675 THR A O 1
ATOM 4763 N N . PRO A 1 676 ? -29.606 -4.278 20.902 1.00 81.62 676 PRO A N 1
ATOM 4764 C CA . PRO A 1 676 ? -29.986 -4.187 22.311 1.00 81.62 676 PRO A CA 1
ATOM 4765 C C . PRO A 1 676 ? -28.862 -4.571 23.286 1.00 81.62 676 PRO A C 1
ATOM 4767 O O . PRO A 1 676 ? -29.148 -4.824 24.456 1.00 81.62 676 PRO A O 1
ATOM 4770 N N . PHE A 1 677 ? -27.609 -4.655 22.839 1.00 90.81 677 PHE A N 1
ATOM 4771 C CA . PHE A 1 677 ? -26.481 -5.096 23.655 1.00 90.81 677 PHE A CA 1
ATOM 4772 C C . PHE A 1 677 ? -25.365 -4.055 23.681 1.00 90.81 677 PHE A C 1
ATOM 4774 O O . PHE A 1 677 ? -25.081 -3.427 22.663 1.00 90.81 677 PHE A O 1
ATOM 4781 N N . LEU A 1 678 ? -24.711 -3.907 24.831 1.00 93.56 678 LEU A N 1
ATOM 4782 C CA . LEU A 1 678 ? -23.627 -2.954 25.052 1.00 93.56 678 LEU A CA 1
ATOM 4783 C C . LEU A 1 678 ? -22.360 -3.666 25.532 1.00 93.56 678 LEU A C 1
ATOM 4785 O O . LEU A 1 678 ? -22.424 -4.528 26.410 1.00 93.56 678 LEU A O 1
ATOM 4789 N N . THR A 1 679 ? -21.223 -3.246 24.988 1.00 96.12 679 THR A N 1
ATOM 4790 C CA . THR A 1 679 ? -19.868 -3.538 25.473 1.00 96.12 679 THR A CA 1
ATOM 4791 C C . THR A 1 679 ? -19.073 -2.234 25.583 1.00 96.12 679 THR A C 1
ATOM 4793 O O . THR A 1 679 ? -19.524 -1.161 25.166 1.00 96.12 679 THR A O 1
ATOM 4796 N N . SER A 1 680 ? -17.889 -2.297 26.183 1.00 97.06 680 SER A N 1
ATOM 4797 C CA . SER A 1 680 ? -17.017 -1.138 26.361 1.00 97.06 680 SER A CA 1
ATOM 4798 C C . SER A 1 680 ? -15.541 -1.513 26.386 1.00 97.06 680 SER A C 1
ATOM 4800 O O . SER A 1 680 ? -15.203 -2.669 26.631 1.00 97.06 680 SER A O 1
ATOM 4802 N N . THR A 1 681 ? -14.668 -0.534 26.171 1.00 98.31 681 THR A N 1
ATOM 4803 C CA . THR A 1 681 ? -13.224 -0.655 26.423 1.00 98.31 681 THR A CA 1
ATOM 4804 C C . THR A 1 681 ? -12.743 0.483 27.317 1.00 98.31 681 THR A C 1
ATOM 4806 O O . THR A 1 681 ? -13.357 1.552 27.360 1.00 98.31 681 THR A O 1
ATOM 4809 N N . ALA A 1 682 ? -11.638 0.267 28.029 1.00 98.44 682 ALA A N 1
ATOM 4810 C CA . ALA A 1 682 ? -10.918 1.298 28.769 1.00 98.44 682 ALA A CA 1
ATOM 4811 C C . ALA A 1 682 ? -9.556 1.550 28.118 1.00 98.44 682 ALA A C 1
ATOM 4813 O O . ALA A 1 682 ? -8.883 0.608 27.702 1.00 98.44 682 ALA A O 1
ATOM 4814 N N . THR A 1 683 ? -9.143 2.815 28.054 1.00 98.62 683 THR A N 1
ATOM 4815 C CA . THR A 1 683 ? -7.809 3.198 27.579 1.00 98.62 683 THR A CA 1
ATOM 4816 C C . THR A 1 683 ? -7.131 4.120 28.572 1.00 98.62 683 THR A C 1
ATOM 4818 O O . THR A 1 683 ? -7.717 5.124 28.986 1.00 98.62 683 THR A O 1
ATOM 4821 N N . ASP A 1 684 ? -5.905 3.774 28.956 1.00 98.19 684 ASP A N 1
ATOM 4822 C CA . ASP A 1 684 ? -5.088 4.580 29.863 1.00 98.19 684 ASP A CA 1
ATOM 4823 C C . ASP A 1 684 ? -4.451 5.802 29.155 1.00 98.19 684 ASP A C 1
ATOM 4825 O O . ASP A 1 684 ? -4.471 5.906 27.924 1.00 98.19 684 ASP A O 1
ATOM 4829 N N . PRO A 1 685 ? -3.823 6.736 29.897 1.00 97.75 685 PRO A N 1
ATOM 4830 C CA . PRO A 1 685 ? -3.188 7.916 29.303 1.00 97.75 685 PRO A CA 1
ATOM 4831 C C . PRO A 1 685 ? -1.971 7.619 28.418 1.00 97.75 685 PRO A C 1
ATOM 4833 O O . PRO A 1 685 ? -1.517 8.509 27.696 1.00 97.75 685 PRO A O 1
ATOM 4836 N N . ALA A 1 686 ? -1.394 6.419 28.517 1.00 96.94 686 ALA A N 1
ATOM 4837 C CA . ALA A 1 686 ? -0.294 5.983 27.667 1.00 96.94 686 ALA A CA 1
ATOM 4838 C C . ALA A 1 686 ? -0.798 5.358 26.353 1.00 96.94 686 ALA A C 1
ATOM 4840 O O . ALA A 1 686 ? -0.005 5.181 25.433 1.00 96.94 686 ALA A O 1
ATOM 4841 N N . GLY A 1 687 ? -2.100 5.089 26.232 1.00 97.25 687 GLY A N 1
ATOM 4842 C CA . GLY A 1 687 ? -2.742 4.513 25.055 1.00 97.25 687 GLY A CA 1
ATOM 4843 C C . GLY A 1 687 ? -3.030 3.019 25.178 1.00 97.25 687 GLY A C 1
ATOM 4844 O O . GLY A 1 687 ? -3.541 2.436 24.229 1.00 97.25 687 GLY A O 1
ATOM 4845 N N . ASN A 1 688 ? -2.747 2.373 26.308 1.00 98.00 688 ASN A N 1
ATOM 4846 C CA . ASN A 1 688 ? -3.053 0.959 26.512 1.00 98.00 688 ASN A CA 1
ATOM 4847 C C . ASN A 1 688 ? -4.566 0.761 26.551 1.00 98.00 688 ASN A C 1
ATOM 4849 O O . ASN A 1 688 ? -5.226 1.251 27.460 1.00 98.00 688 ASN A O 1
ATOM 4853 N N . THR A 1 689 ? -5.116 0.087 25.542 1.00 98.12 689 THR A N 1
ATOM 4854 C CA . THR A 1 689 ? -6.551 -0.211 25.453 1.00 98.12 689 THR A CA 1
ATOM 4855 C C . THR A 1 689 ? -6.827 -1.655 25.829 1.00 98.12 689 THR A C 1
ATOM 4857 O O . THR A 1 689 ? -6.114 -2.531 25.337 1.00 98.12 689 THR A O 1
ATOM 4860 N N . SER A 1 690 ? -7.858 -1.868 26.649 1.00 97.56 690 SER A N 1
ATOM 4861 C CA . SER A 1 690 ? -8.365 -3.173 27.078 1.00 97.56 690 SER A CA 1
ATOM 4862 C C . SER A 1 690 ? -8.991 -3.979 25.936 1.00 97.56 690 SER A C 1
ATOM 4864 O O . SER A 1 690 ? -9.346 -3.442 24.883 1.00 97.56 690 SER A O 1
ATOM 4866 N N . GLU A 1 691 ? -9.233 -5.263 26.190 1.00 96.06 691 GLU A N 1
ATOM 4867 C CA . GLU A 1 691 ? -10.243 -6.026 25.449 1.00 96.06 691 GLU A CA 1
ATOM 4868 C C . GLU A 1 691 ? -11.656 -5.446 25.672 1.00 96.06 691 GLU A C 1
ATOM 4870 O O . GLU A 1 691 ? -11.857 -4.539 26.489 1.00 96.06 691 GLU A O 1
ATOM 4875 N N . PHE A 1 692 ? -12.656 -5.959 24.949 1.00 96.62 692 PHE A N 1
ATOM 4876 C CA . PHE A 1 692 ? -14.052 -5.585 25.191 1.00 96.62 692 PHE A CA 1
ATOM 4877 C C . PHE A 1 692 ? -14.581 -6.197 26.493 1.00 96.62 692 PHE A C 1
ATOM 4879 O O . PHE A 1 692 ? -14.368 -7.375 26.771 1.00 96.62 692 PHE A O 1
ATOM 4886 N N . SER A 1 693 ? -15.346 -5.400 27.239 1.00 96.38 693 SER A N 1
ATOM 4887 C CA . SER A 1 693 ? -16.037 -5.798 28.464 1.00 96.38 693 SER A CA 1
ATOM 4888 C C . SER A 1 693 ? -17.033 -6.939 28.267 1.00 96.38 693 SER A C 1
ATOM 4890 O O . SER A 1 693 ? -17.352 -7.352 27.148 1.00 96.38 693 SER A O 1
ATOM 4892 N N . ASN A 1 694 ? -17.615 -7.381 29.383 1.00 93.88 694 ASN A N 1
ATOM 4893 C CA . ASN A 1 694 ? -18.804 -8.217 29.358 1.00 93.88 694 ASN A CA 1
ATOM 4894 C C . ASN A 1 694 ? -19.934 -7.520 28.588 1.00 93.88 694 ASN A C 1
ATOM 4896 O O . ASN A 1 694 ? -20.062 -6.291 28.592 1.00 93.88 694 ASN A O 1
ATOM 4900 N N . CYS A 1 695 ? -20.760 -8.334 27.945 1.00 92.50 695 CYS A N 1
ATOM 4901 C CA . CYS A 1 695 ? -21.923 -7.898 27.197 1.00 92.50 695 CYS A CA 1
ATOM 4902 C C . CYS A 1 695 ? -23.146 -7.776 28.116 1.00 92.50 695 CYS A C 1
ATOM 4904 O O . CYS A 1 695 ? -23.512 -8.735 28.801 1.00 92.50 695 CYS A O 1
ATOM 4906 N N . VAL A 1 696 ? -23.815 -6.621 28.102 1.00 92.19 696 VAL A N 1
ATOM 4907 C CA . VAL A 1 696 ? -25.072 -6.406 28.841 1.00 92.19 696 VAL A CA 1
ATOM 4908 C C . VAL A 1 696 ? -26.217 -6.073 27.897 1.00 92.19 696 VAL A C 1
ATOM 4910 O O . VAL A 1 696 ? -26.068 -5.278 26.972 1.00 92.19 696 VAL A O 1
ATOM 4913 N N . ALA A 1 697 ? -27.377 -6.680 28.142 1.00 89.38 697 ALA A N 1
ATOM 4914 C CA . ALA A 1 697 ? -28.596 -6.384 27.405 1.00 89.38 697 ALA A CA 1
ATOM 4915 C C . ALA A 1 697 ? -29.311 -5.160 27.991 1.00 89.38 697 ALA A C 1
ATOM 4917 O O . ALA A 1 697 ? -29.378 -4.985 29.212 1.00 89.38 697 ALA A O 1
ATOM 4918 N N . VAL A 1 698 ? -29.916 -4.358 27.120 1.00 86.06 698 VAL A N 1
ATOM 4919 C CA . VAL A 1 698 ? -30.863 -3.313 27.507 1.00 86.06 698 VAL A CA 1
ATOM 4920 C C . VAL A 1 698 ? -32.063 -3.957 28.205 1.00 86.06 698 VAL A C 1
ATOM 4922 O O . VAL A 1 698 ? -32.732 -4.824 27.643 1.00 86.06 698 VAL A O 1
ATOM 4925 N N . THR A 1 699 ? -32.370 -3.492 29.415 1.00 85.12 699 THR A N 1
ATOM 4926 C CA . THR A 1 699 ? -33.542 -3.914 30.195 1.00 85.12 699 THR A CA 1
ATOM 4927 C C . THR A 1 699 ? -34.490 -2.736 30.408 1.00 85.12 699 THR A C 1
ATOM 4929 O O . THR A 1 699 ? -34.073 -1.683 30.880 1.00 85.12 699 THR A O 1
ATOM 4932 N N . GLU A 1 700 ? -35.777 -2.879 30.092 1.00 85.62 700 GLU A N 1
ATOM 4933 C CA . GLU A 1 700 ? -36.770 -1.842 30.407 1.00 85.62 700 GLU A CA 1
ATOM 4934 C C . GLU A 1 700 ? -37.093 -1.843 31.910 1.00 85.62 700 GLU A C 1
ATOM 4936 O O . GLU A 1 700 ? -37.439 -2.883 32.478 1.00 85.62 700 GLU A O 1
ATOM 4941 N N . ALA A 1 701 ? -36.974 -0.686 32.567 1.00 90.06 701 ALA A N 1
ATOM 4942 C CA . ALA A 1 701 ? -37.283 -0.541 33.990 1.00 90.06 701 ALA A CA 1
ATOM 4943 C C . ALA A 1 701 ? -37.658 0.901 34.358 1.00 90.06 701 ALA A C 1
ATOM 4945 O O . ALA A 1 701 ? -37.196 1.856 33.739 1.00 90.06 701 ALA A O 1
ATOM 4946 N N . LEU A 1 702 ? -38.459 1.066 35.411 1.00 92.38 702 LEU A N 1
ATOM 4947 C CA . LEU A 1 702 ? -38.644 2.347 36.090 1.00 92.38 702 LEU A CA 1
ATOM 4948 C C . LEU A 1 702 ? -37.432 2.611 36.984 1.00 92.38 702 LEU A C 1
ATOM 4950 O O . LEU A 1 702 ? -37.125 1.800 37.859 1.00 92.38 702 LEU A O 1
ATOM 4954 N N . VAL A 1 703 ? -36.757 3.742 36.793 1.00 92.00 703 VAL A N 1
ATOM 4955 C CA . VAL A 1 703 ? -35.521 4.044 37.523 1.00 92.00 703 VAL A CA 1
ATOM 4956 C C . VAL A 1 703 ? -35.767 5.099 38.595 1.00 92.00 703 VAL A C 1
ATOM 4958 O O . VAL A 1 703 ? -36.039 6.257 38.290 1.00 92.00 703 VAL A O 1
ATOM 4961 N N . VAL A 1 704 ? -35.581 4.722 39.858 1.00 93.88 704 VAL A N 1
ATOM 4962 C CA . VAL A 1 704 ? -35.557 5.653 40.989 1.00 93.88 704 VAL A CA 1
ATOM 4963 C C . VAL A 1 704 ? -34.192 6.339 41.047 1.00 93.88 704 VAL A C 1
ATOM 4965 O O . VAL A 1 704 ? -33.176 5.708 41.352 1.00 93.88 704 VAL A O 1
ATOM 4968 N N . GLY A 1 705 ? -34.173 7.641 40.753 1.00 90.75 705 GLY A N 1
ATOM 4969 C CA . GLY A 1 705 ? -32.946 8.444 40.645 1.00 90.75 705 GLY A CA 1
ATOM 4970 C C . GLY A 1 705 ? -32.688 9.405 41.811 1.00 90.75 705 GLY A C 1
ATOM 4971 O O . GLY A 1 705 ? -31.635 10.040 41.859 1.00 90.75 705 GLY A O 1
ATOM 4972 N N . THR A 1 706 ? -33.626 9.534 42.756 1.00 92.19 706 THR A N 1
ATOM 4973 C CA . THR A 1 706 ? -33.563 10.504 43.865 1.00 92.19 706 THR A CA 1
ATOM 4974 C C . THR A 1 706 ? -33.931 9.876 45.212 1.00 92.19 706 THR A C 1
ATOM 4976 O O . THR A 1 706 ? -34.614 8.854 45.275 1.00 92.19 706 THR A O 1
ATOM 4979 N N . THR A 1 707 ? -33.473 10.498 46.304 1.00 94.88 707 THR A N 1
ATOM 4980 C CA . THR A 1 707 ? -33.844 10.130 47.681 1.00 94.88 707 THR A CA 1
ATOM 4981 C C . THR A 1 707 ? -35.062 10.872 48.226 1.00 94.88 707 THR A C 1
ATOM 4983 O O . THR A 1 707 ? -35.512 10.563 49.333 1.00 94.88 707 THR A O 1
ATOM 4986 N N . ASP A 1 708 ? -35.578 11.871 47.511 1.00 92.31 708 ASP A N 1
ATOM 4987 C CA . ASP A 1 708 ? -36.778 12.580 47.948 1.00 92.31 708 ASP A CA 1
ATOM 4988 C C . ASP A 1 708 ? -38.057 11.729 47.791 1.00 92.31 708 ASP A C 1
ATOM 4990 O O . ASP A 1 708 ? -38.057 10.659 47.184 1.00 92.31 708 ASP A O 1
ATOM 4994 N N . ASP A 1 709 ? -39.144 12.197 48.407 1.00 92.88 709 ASP A N 1
ATOM 4995 C CA . ASP A 1 709 ? -40.482 11.586 48.339 1.00 92.88 709 ASP A CA 1
ATOM 4996 C C . ASP A 1 709 ? -41.478 12.520 47.631 1.00 92.88 709 ASP A C 1
ATOM 4998 O O . ASP A 1 709 ? -42.673 12.518 47.936 1.00 92.88 709 ASP A O 1
ATOM 5002 N N . ASN A 1 710 ? -40.992 13.394 46.741 1.00 89.62 710 ASN A N 1
ATOM 5003 C CA . ASN A 1 710 ? -41.888 14.244 45.967 1.00 89.62 710 ASN A CA 1
ATOM 5004 C C . ASN A 1 710 ? -42.663 13.383 44.957 1.00 89.62 710 ASN A C 1
ATOM 5006 O O . ASN A 1 710 ? -42.142 12.406 44.424 1.00 89.62 710 ASN A O 1
ATOM 5010 N N . ASP A 1 711 ? -43.924 13.750 44.733 1.00 89.19 711 ASP A N 1
ATOM 5011 C CA . ASP A 1 711 ? -44.814 13.116 43.758 1.00 89.19 711 ASP A CA 1
ATOM 5012 C C . ASP A 1 711 ? -45.401 14.208 42.870 1.00 89.19 711 ASP A C 1
ATOM 5014 O O . ASP A 1 711 ? -46.370 14.885 43.237 1.00 89.19 711 ASP A O 1
ATOM 5018 N N . ASP A 1 712 ? -44.756 14.440 41.733 1.00 88.19 712 ASP A N 1
ATOM 5019 C CA . ASP A 1 712 ? -45.238 15.340 40.693 1.00 88.19 712 ASP A CA 1
ATOM 5020 C C . ASP A 1 712 ? -46.282 14.678 39.773 1.00 88.19 712 ASP A C 1
ATOM 5022 O O . ASP A 1 712 ? -46.915 15.357 38.957 1.00 88.19 712 ASP A O 1
ATOM 5026 N N . GLY A 1 713 ? -46.534 13.380 39.978 1.00 87.56 713 GLY A N 1
ATOM 5027 C CA . GLY A 1 713 ? -47.475 12.561 39.224 1.00 87.56 713 GLY A CA 1
ATOM 5028 C C . GLY A 1 713 ? -46.866 11.833 38.025 1.00 87.56 713 GLY A C 1
ATOM 5029 O O . GLY A 1 713 ? -47.605 11.144 37.316 1.00 87.56 713 GLY A O 1
ATOM 5030 N N . THR A 1 714 ? -45.559 11.953 37.784 1.00 89.25 714 THR A N 1
ATOM 5031 C CA . THR A 1 714 ? -44.878 11.356 36.630 1.00 89.25 714 THR A CA 1
ATOM 5032 C C . THR A 1 714 ? -43.472 10.877 36.982 1.00 89.25 714 THR A C 1
ATOM 5034 O O . THR A 1 714 ? -42.580 11.672 37.218 1.00 89.25 714 THR A O 1
ATOM 5037 N N . CYS A 1 715 ? -43.237 9.567 36.895 1.00 90.50 715 CYS A N 1
ATOM 5038 C CA . CYS A 1 715 ? -41.885 9.007 36.915 1.00 90.50 715 CYS A CA 1
ATOM 5039 C C . CYS A 1 715 ? -41.276 9.140 35.509 1.00 90.50 715 CYS A C 1
ATOM 5041 O O . CYS A 1 715 ? -41.724 8.459 34.585 1.00 90.50 715 CYS A O 1
ATOM 5043 N N . ASN A 1 716 ? -40.288 10.018 35.332 1.00 87.06 716 ASN A N 1
ATOM 5044 C CA . ASN A 1 716 ? -39.587 10.248 34.060 1.00 87.06 716 ASN A CA 1
ATOM 5045 C C . ASN A 1 716 ? -38.097 10.571 34.289 1.00 87.06 716 ASN A C 1
ATOM 5047 O O . ASN A 1 716 ? -37.619 10.577 35.423 1.00 87.06 716 ASN A O 1
ATOM 5051 N N . GLN A 1 717 ? -37.345 10.855 33.221 1.00 79.38 717 GLN A N 1
ATOM 5052 C CA . GLN A 1 717 ? -35.910 11.158 33.333 1.00 79.38 717 GLN A CA 1
ATOM 5053 C C . GLN A 1 717 ? -35.607 12.394 34.205 1.00 79.38 717 GLN A C 1
ATOM 5055 O O . GLN A 1 717 ? -34.553 12.460 34.838 1.00 79.38 717 GLN A O 1
ATOM 5060 N N . ALA A 1 718 ? -36.493 13.394 34.232 1.00 83.75 718 ALA A N 1
ATOM 5061 C CA . ALA A 1 718 ? -36.269 14.615 35.004 1.00 83.75 718 ALA A CA 1
ATOM 5062 C C . ALA A 1 718 ? -36.419 14.374 36.509 1.00 83.75 718 ALA A C 1
ATOM 5064 O O . ALA A 1 718 ? -35.705 14.990 37.304 1.00 83.75 718 ALA A O 1
ATOM 5065 N N . HIS A 1 719 ? -37.350 13.502 36.887 1.00 88.75 719 HIS A N 1
ATOM 5066 C CA . HIS A 1 719 ? -37.615 13.146 38.268 1.00 88.75 719 HIS A CA 1
ATOM 5067 C C . HIS A 1 719 ? -38.329 11.794 38.342 1.00 88.75 719 HIS A C 1
ATOM 5069 O O . HIS A 1 719 ? -39.319 11.562 37.648 1.00 88.75 719 HIS A O 1
ATOM 5075 N N . CYS A 1 720 ? -37.824 10.904 39.194 1.00 93.38 720 CYS A N 1
ATOM 5076 C CA . CYS A 1 720 ? -38.567 9.724 39.611 1.00 93.38 720 CYS A CA 1
ATOM 5077 C C . CYS A 1 720 ? -38.166 9.318 41.035 1.00 93.38 720 CYS A C 1
ATOM 5079 O O . CYS A 1 720 ? -37.080 8.768 41.266 1.00 93.38 720 CYS A O 1
ATOM 5081 N N . SER A 1 721 ? -39.045 9.609 41.993 1.00 95.69 721 SER A N 1
ATOM 5082 C CA . SER A 1 721 ? -38.976 9.113 43.368 1.00 95.69 721 SER A CA 1
ATOM 5083 C C . SER A 1 721 ? -39.486 7.670 43.460 1.00 95.69 721 SER A C 1
ATOM 5085 O O . SER A 1 721 ? -40.186 7.173 42.575 1.00 95.69 721 SER A O 1
ATOM 5087 N N . LEU A 1 722 ? -39.194 6.975 44.566 1.00 96.62 722 LEU A N 1
ATOM 5088 C CA . LEU A 1 722 ? -39.738 5.627 44.796 1.00 96.62 722 LEU A CA 1
ATOM 5089 C C . LEU A 1 722 ? -41.276 5.615 44.767 1.00 96.62 722 LEU A C 1
ATOM 5091 O O . LEU A 1 722 ? -41.887 4.665 44.280 1.00 96.62 722 LEU A O 1
ATOM 5095 N N . ARG A 1 723 ? -41.912 6.677 45.270 1.00 96.00 723 ARG A N 1
ATOM 5096 C CA . ARG A 1 723 ? -43.370 6.821 45.255 1.00 96.00 723 ARG A CA 1
ATOM 5097 C C . ARG A 1 723 ? -43.909 6.924 43.835 1.00 96.00 723 ARG A C 1
ATOM 5099 O O . ARG A 1 723 ? -44.862 6.220 43.501 1.00 96.00 723 ARG A O 1
ATOM 5106 N N . GLU A 1 724 ? -43.294 7.761 43.009 1.00 95.38 724 GLU A N 1
ATOM 5107 C CA . GLU A 1 724 ? -43.666 7.916 41.602 1.00 95.38 724 GLU A CA 1
ATOM 5108 C C . GLU A 1 724 ? -43.442 6.620 40.823 1.00 95.38 724 GLU A C 1
ATOM 5110 O O . GLU A 1 724 ? -44.315 6.225 40.052 1.00 95.38 724 GLU A O 1
ATOM 5115 N N . ALA A 1 725 ? -42.335 5.912 41.070 1.00 95.44 725 ALA A N 1
ATOM 5116 C CA . ALA A 1 725 ? -42.068 4.613 40.457 1.00 95.44 725 ALA A CA 1
ATOM 5117 C C . ALA A 1 725 ? -43.147 3.579 40.816 1.00 95.44 725 ALA A C 1
ATOM 5119 O O . ALA A 1 725 ? -43.660 2.890 39.938 1.00 95.44 725 ALA A O 1
ATOM 5120 N N . ILE A 1 726 ? -43.561 3.498 42.086 1.00 96.00 726 ILE A N 1
ATOM 5121 C CA . ILE A 1 726 ? -44.646 2.593 42.503 1.00 96.00 726 ILE A CA 1
ATOM 5122 C C . ILE A 1 726 ? -45.972 2.984 41.833 1.00 96.00 726 ILE A C 1
ATOM 5124 O O . ILE A 1 726 ? -46.686 2.119 41.322 1.00 96.00 726 ILE A O 1
ATOM 5128 N N . ASN A 1 727 ? -46.310 4.277 41.812 1.00 94.75 727 ASN A N 1
ATOM 5129 C CA . ASN A 1 727 ? -47.524 4.769 41.156 1.00 94.75 727 ASN A CA 1
ATOM 5130 C C . ASN A 1 727 ? -47.530 4.439 39.656 1.00 94.75 727 ASN A C 1
ATOM 5132 O O . ASN A 1 727 ? -48.542 3.964 39.137 1.00 94.75 727 ASN A O 1
ATOM 5136 N N . ALA A 1 728 ? -46.404 4.655 38.975 1.00 93.38 728 ALA A N 1
ATOM 5137 C CA . ALA A 1 728 ? -46.235 4.330 37.567 1.00 93.38 728 ALA A CA 1
ATOM 5138 C C . ALA A 1 728 ? -46.370 2.819 37.332 1.00 93.38 728 ALA A C 1
ATOM 5140 O O . ALA A 1 728 ? -47.161 2.418 36.479 1.00 93.38 728 ALA A O 1
ATOM 5141 N N . ALA A 1 729 ? -45.700 1.984 38.134 1.00 93.88 729 ALA A N 1
ATOM 5142 C CA . ALA A 1 729 ? -45.781 0.528 38.032 1.00 93.88 729 ALA A CA 1
ATOM 5143 C C . ALA A 1 729 ? -47.223 0.014 38.177 1.00 93.88 729 ALA A C 1
ATOM 5145 O O . ALA A 1 729 ? -47.679 -0.767 37.350 1.00 93.88 729 ALA A O 1
ATOM 5146 N N . ASN A 1 730 ? -47.972 0.528 39.158 1.00 93.12 730 ASN A N 1
ATOM 5147 C CA . ASN A 1 730 ? -49.389 0.198 39.371 1.00 93.12 730 ASN A CA 1
ATOM 5148 C C . ASN A 1 730 ? -50.325 0.687 38.248 1.00 93.12 730 ASN A C 1
ATOM 5150 O O . ASN A 1 730 ? -51.493 0.304 38.197 1.00 93.12 730 ASN A O 1
ATOM 5154 N N . SER A 1 731 ? -49.867 1.605 37.396 1.00 91.31 731 SER A N 1
ATOM 5155 C CA . SER A 1 731 ? -50.660 2.145 36.285 1.00 91.31 731 SER A CA 1
ATOM 5156 C C . SER A 1 731 ? -50.425 1.411 34.961 1.00 91.31 731 SER A C 1
ATOM 5158 O O . SER A 1 731 ? -51.180 1.613 34.005 1.00 91.31 731 SER A O 1
ATOM 5160 N N . MET A 1 732 ? -49.398 0.560 34.902 1.00 87.75 732 MET A N 1
ATOM 5161 C CA . MET A 1 732 ? -48.986 -0.177 33.711 1.00 87.75 732 MET A CA 1
ATOM 5162 C C . MET A 1 732 ? -49.434 -1.639 33.785 1.00 87.75 732 MET A C 1
ATOM 5164 O O . MET A 1 732 ? -49.452 -2.255 34.843 1.00 87.75 732 MET A O 1
ATOM 5168 N N . ALA A 1 733 ? -49.806 -2.210 32.637 1.00 83.25 733 ALA A N 1
ATOM 5169 C CA . ALA A 1 733 ? -50.183 -3.617 32.552 1.00 83.25 733 ALA A CA 1
ATOM 5170 C C . ALA A 1 733 ? -48.949 -4.502 32.315 1.00 83.25 733 ALA A C 1
ATOM 5172 O O . ALA A 1 733 ? -48.136 -4.200 31.444 1.00 83.25 733 ALA A O 1
ATOM 5173 N N . GLY A 1 734 ? -48.870 -5.637 33.012 1.00 83.88 734 GLY A N 1
ATOM 5174 C CA . GLY A 1 734 ? -47.752 -6.583 32.908 1.00 83.88 734 GLY A CA 1
ATOM 5175 C C . GLY A 1 734 ? -46.729 -6.413 34.030 1.00 83.88 734 GLY A C 1
ATOM 5176 O O . GLY A 1 734 ? -46.845 -5.501 34.842 1.00 83.88 734 GLY A O 1
ATOM 5177 N N . GLU A 1 735 ? -45.749 -7.315 34.088 1.00 88.12 735 GLU A N 1
ATOM 5178 C CA . GLU A 1 735 ? -44.685 -7.270 35.094 1.00 88.12 735 GLU A CA 1
ATOM 5179 C C . GLU A 1 735 ? -43.801 -6.038 34.888 1.00 88.12 735 GLU A C 1
ATOM 5181 O O . GLU A 1 735 ? -43.332 -5.792 33.779 1.00 88.12 735 GLU A O 1
ATOM 5186 N N . GLN A 1 736 ? -43.599 -5.267 35.957 1.00 91.81 736 GLN A N 1
ATOM 5187 C CA . GLN A 1 736 ? -42.768 -4.065 35.947 1.00 91.81 736 GLN A CA 1
ATOM 5188 C C . GLN A 1 736 ? -41.539 -4.257 36.829 1.00 91.81 736 GLN A C 1
ATOM 5190 O O . GLN A 1 736 ? -41.605 -4.931 37.858 1.00 91.81 736 GLN A O 1
ATOM 5195 N N . SER A 1 737 ? -40.437 -3.610 36.461 1.00 92.81 737 SER A N 1
ATOM 5196 C CA . SER A 1 737 ? -39.236 -3.544 37.292 1.00 92.81 737 SER A CA 1
ATOM 5197 C C . SER A 1 737 ? -39.022 -2.118 37.790 1.00 92.81 737 SER A C 1
ATOM 5199 O O . SER A 1 737 ? -39.090 -1.172 37.008 1.00 92.81 737 SER A O 1
ATOM 5201 N N . ILE A 1 738 ? -38.781 -1.968 39.089 1.00 95.00 738 ILE A N 1
ATOM 5202 C CA . ILE A 1 738 ? -38.326 -0.743 39.739 1.00 95.00 738 ILE A CA 1
ATOM 5203 C C . ILE A 1 738 ? -36.893 -0.988 40.198 1.00 95.00 738 ILE A C 1
ATOM 5205 O O . ILE A 1 738 ? -36.632 -1.845 41.047 1.00 95.00 738 ILE A O 1
ATOM 5209 N N . VAL A 1 739 ? -35.978 -0.203 39.649 1.00 93.19 739 VAL A N 1
ATOM 5210 C CA . VAL A 1 739 ? -34.542 -0.259 39.928 1.00 93.19 739 VAL A CA 1
ATOM 5211 C C . VAL A 1 739 ? -34.074 1.076 40.500 1.00 93.19 739 VAL A C 1
ATOM 5213 O O . VAL A 1 739 ? -34.770 2.086 40.400 1.00 93.19 739 VAL A O 1
ATOM 5216 N N . PHE A 1 740 ? -32.901 1.094 41.119 1.00 91.31 740 PHE A N 1
ATOM 5217 C CA . PHE A 1 740 ? -32.329 2.264 41.771 1.00 91.31 740 PHE A CA 1
ATOM 5218 C C . PHE A 1 740 ? -31.001 2.623 41.121 1.00 91.31 740 PHE A C 1
ATOM 5220 O O . PHE A 1 740 ? -30.142 1.773 40.895 1.00 91.31 740 PHE A O 1
ATOM 5227 N N . SER A 1 741 ? -30.839 3.906 40.827 1.00 88.44 741 SER A N 1
ATOM 5228 C CA . SER A 1 741 ? -29.597 4.463 40.300 1.00 88.44 741 SER A CA 1
ATOM 5229 C C . SER A 1 741 ? -29.463 5.909 40.776 1.00 88.44 741 SER A C 1
ATOM 5231 O O . SER A 1 741 ? -29.497 6.882 40.023 1.00 88.44 741 SER A O 1
ATOM 5233 N N . ILE A 1 742 ? -29.400 6.044 42.096 1.00 88.56 742 ILE A N 1
ATOM 5234 C CA . ILE A 1 742 ? -29.304 7.314 42.804 1.00 88.56 742 ILE A CA 1
ATOM 5235 C C . ILE A 1 742 ? -27.848 7.780 42.782 1.00 88.56 742 ILE A C 1
ATOM 5237 O O . ILE A 1 742 ? -26.930 7.018 43.078 1.00 88.56 742 ILE A O 1
ATOM 5241 N N . GLN A 1 743 ? -27.636 9.051 42.448 1.00 83.50 743 GLN A N 1
ATOM 5242 C CA . GLN A 1 743 ? -26.305 9.654 42.374 1.00 83.50 743 GLN A CA 1
ATOM 5243 C C . GLN A 1 743 ? -25.688 9.863 43.770 1.00 83.50 743 GLN A C 1
ATOM 5245 O O . GLN A 1 743 ? -26.350 10.347 44.692 1.00 83.50 743 GLN A O 1
ATOM 5250 N N . GLY A 1 744 ? -24.392 9.570 43.912 1.00 78.50 744 GLY A N 1
ATOM 5251 C CA . GLY A 1 744 ? -23.614 9.758 45.146 1.00 78.50 744 GLY A CA 1
ATOM 5252 C C . GLY A 1 744 ? -23.059 8.452 45.726 1.00 78.50 744 GLY A C 1
ATOM 5253 O O . GLY A 1 744 ? -23.333 7.375 45.219 1.00 78.50 744 GLY A O 1
ATOM 5254 N N . GLY A 1 745 ? -22.237 8.556 46.775 1.00 75.81 745 GLY A N 1
ATOM 5255 C CA . GLY A 1 745 ? -21.644 7.395 47.450 1.00 75.81 745 GLY A CA 1
ATOM 5256 C C . GLY A 1 745 ? -22.337 7.034 48.768 1.00 75.81 745 GLY A C 1
ATOM 5257 O O . GLY A 1 745 ? -22.883 7.903 49.451 1.00 75.81 745 GLY A O 1
ATOM 5258 N N . GLY A 1 746 ? -22.213 5.765 49.166 1.00 79.75 746 GLY A N 1
ATOM 5259 C CA . GLY A 1 746 ? -22.756 5.218 50.413 1.00 79.75 746 GLY A CA 1
ATOM 5260 C C . GLY A 1 746 ? -24.249 4.873 50.338 1.00 79.75 746 GLY A C 1
ATOM 5261 O O . GLY A 1 746 ? -24.870 5.047 49.294 1.00 79.75 746 GLY A O 1
ATOM 5262 N N . PRO A 1 747 ? -24.850 4.379 51.437 1.00 87.19 747 PRO A N 1
ATOM 5263 C CA . PRO A 1 747 ? -26.265 4.042 51.429 1.00 87.19 747 PRO A CA 1
ATOM 5264 C C . PRO A 1 747 ? -27.152 5.281 51.248 1.00 87.19 747 PRO A C 1
ATOM 5266 O O . PRO A 1 747 ? -27.102 6.230 52.035 1.00 87.19 747 PRO A O 1
ATOM 5269 N N . HIS A 1 748 ? -28.013 5.245 50.240 1.00 93.38 748 HIS A N 1
ATOM 5270 C CA . HIS A 1 748 ? -29.009 6.263 49.945 1.00 93.38 748 HIS A CA 1
ATOM 5271 C C . HIS A 1 748 ? -30.260 6.018 50.786 1.00 93.38 748 HIS A C 1
ATOM 5273 O O . HIS A 1 748 ? -30.873 4.953 50.720 1.00 93.38 748 HIS A O 1
ATOM 5279 N N . THR A 1 749 ? -30.638 7.006 51.599 1.00 94.62 749 THR A N 1
ATOM 5280 C CA . THR A 1 749 ? -31.811 6.908 52.479 1.00 94.62 749 THR A CA 1
ATOM 5281 C C . THR A 1 749 ? -32.973 7.711 51.915 1.00 94.62 749 THR A C 1
ATOM 5283 O O . THR A 1 749 ? -32.913 8.938 51.869 1.00 94.62 749 THR A O 1
ATOM 5286 N N . ILE A 1 750 ? -34.030 7.006 51.528 1.00 96.75 750 ILE A N 1
ATOM 5287 C CA . ILE A 1 750 ? -35.329 7.541 51.129 1.00 96.75 750 ILE A CA 1
ATOM 5288 C C . ILE A 1 750 ? -36.175 7.694 52.393 1.00 96.75 750 ILE A C 1
ATOM 5290 O O . ILE A 1 750 ? -36.327 6.738 53.154 1.00 96.75 750 ILE A O 1
ATOM 5294 N N . MET A 1 751 ? -36.723 8.887 52.627 1.00 95.44 751 MET A N 1
ATOM 5295 C CA . MET A 1 751 ? -37.552 9.190 53.801 1.00 95.44 751 MET A CA 1
ATOM 5296 C C . MET A 1 751 ? -38.985 9.529 53.376 1.00 95.44 751 MET A C 1
ATOM 5298 O O . MET A 1 751 ? -39.271 10.704 53.126 1.00 95.44 751 MET A O 1
ATOM 5302 N N . PRO A 1 752 ? -39.898 8.541 53.301 1.00 96.44 752 PRO A N 1
ATOM 5303 C CA . PRO A 1 752 ? -41.286 8.810 52.956 1.00 96.44 752 PRO A CA 1
ATOM 5304 C C . PRO A 1 752 ? -41.943 9.785 53.943 1.00 96.44 752 PRO A C 1
ATOM 5306 O O . PRO A 1 752 ? -41.836 9.626 55.159 1.00 96.44 752 PRO A O 1
ATOM 5309 N N . LEU A 1 753 ? -42.654 10.785 53.421 1.00 95.81 753 LEU A N 1
ATOM 5310 C CA . LEU A 1 753 ? -43.386 11.803 54.190 1.00 95.81 753 LEU A CA 1
ATOM 5311 C C . LEU A 1 753 ? -44.823 11.371 54.529 1.00 95.81 753 LEU A C 1
ATOM 5313 O O . LEU A 1 753 ? -45.531 12.040 55.282 1.00 95.81 753 LEU A O 1
ATOM 5317 N N . SER A 1 754 ? -45.279 10.277 53.922 1.00 95.00 754 SER A N 1
ATOM 5318 C CA . SER A 1 754 ? -46.572 9.633 54.153 1.00 95.00 754 SER A CA 1
ATOM 5319 C C . SER A 1 754 ? -46.496 8.154 53.756 1.00 95.00 754 SER A C 1
ATOM 5321 O O . SER A 1 754 ? -45.489 7.720 53.192 1.00 95.00 754 SER A O 1
ATOM 5323 N N . ALA A 1 755 ? -47.554 7.376 54.001 1.00 94.81 755 ALA A N 1
ATOM 5324 C CA . ALA A 1 755 ? -47.636 5.986 53.541 1.00 94.81 755 ALA A CA 1
ATOM 5325 C C . ALA A 1 755 ? -47.317 5.863 52.042 1.00 94.81 755 ALA A C 1
ATOM 5327 O O . ALA A 1 755 ? -47.908 6.581 51.230 1.00 94.81 755 ALA A O 1
ATOM 5328 N N . LEU A 1 756 ? -46.379 4.979 51.680 1.00 96.50 756 LEU A N 1
ATOM 5329 C CA . LEU A 1 756 ? -46.095 4.658 50.279 1.00 96.50 756 LEU A CA 1
ATOM 5330 C C . LEU A 1 756 ? -47.332 4.008 49.629 1.00 96.50 756 LEU A C 1
ATOM 5332 O O . LEU A 1 756 ? -48.130 3.376 50.332 1.00 96.50 756 LEU A O 1
ATOM 5336 N N . PRO A 1 757 ? -47.539 4.169 48.310 1.00 96.00 757 PRO A N 1
ATOM 5337 C CA . PRO A 1 757 ? -48.686 3.574 47.638 1.00 96.00 757 PRO A CA 1
ATOM 5338 C C . PRO A 1 757 ? -48.660 2.044 47.758 1.00 96.00 757 PRO A C 1
ATOM 5340 O O . PRO A 1 757 ? -47.600 1.420 47.732 1.00 96.00 757 PRO A O 1
ATOM 5343 N N . VAL A 1 758 ? -49.837 1.428 47.885 1.00 95.81 758 VAL A N 1
ATOM 5344 C CA . VAL A 1 758 ? -49.956 -0.037 47.900 1.00 95.81 758 VAL A CA 1
ATOM 5345 C C . VAL A 1 758 ? -49.593 -0.574 46.519 1.00 95.81 758 VAL A C 1
ATOM 5347 O O . VAL A 1 758 ? -50.144 -0.114 45.523 1.00 95.81 758 VAL A O 1
ATOM 5350 N N . ILE A 1 759 ? -48.705 -1.562 46.455 1.00 95.56 759 ILE A N 1
ATOM 5351 C CA . ILE A 1 759 ? -48.309 -2.220 45.205 1.00 95.56 759 ILE A CA 1
ATOM 5352 C C . ILE A 1 759 ? -49.401 -3.233 44.840 1.00 95.56 759 ILE A C 1
ATOM 5354 O O . ILE A 1 759 ? -49.606 -4.225 45.548 1.00 95.56 759 ILE A O 1
ATOM 5358 N N . SER A 1 760 ? -50.175 -2.943 43.797 1.00 92.06 760 SER A N 1
ATOM 5359 C CA . SER A 1 760 ? -51.368 -3.709 43.403 1.00 92.06 760 SER A CA 1
ATOM 5360 C C . SER A 1 760 ? -51.142 -4.668 42.241 1.00 92.06 760 SER A C 1
ATOM 5362 O O . SER A 1 760 ? -51.879 -5.647 42.131 1.00 92.06 760 SER A O 1
ATOM 5364 N N . ASP A 1 761 ? -50.119 -4.425 41.426 1.00 89.62 761 ASP A N 1
ATOM 5365 C CA . ASP A 1 761 ? -49.731 -5.286 40.306 1.00 89.62 761 ASP A CA 1
ATOM 5366 C C . ASP A 1 761 ? -48.464 -6.096 40.620 1.00 89.62 761 ASP A C 1
ATOM 5368 O O . ASP 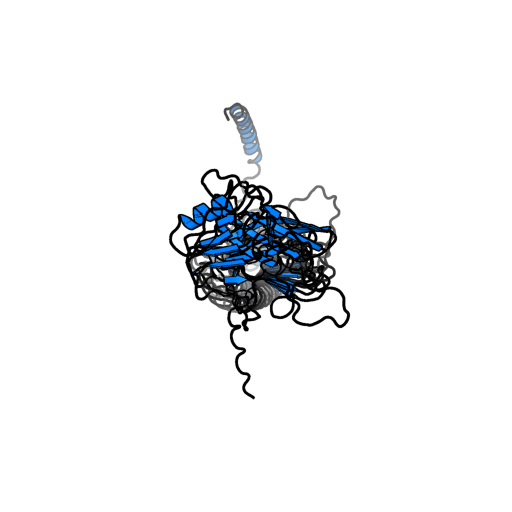A 1 761 ? -47.981 -6.105 41.756 1.00 89.62 761 ASP A O 1
ATOM 5372 N N . THR A 1 762 ? -47.982 -6.862 39.640 1.00 91.88 762 THR A N 1
ATOM 5373 C CA . THR A 1 762 ? -46.741 -7.638 39.742 1.00 91.88 762 THR A CA 1
ATOM 5374 C C . THR A 1 762 ? -45.544 -6.730 39.473 1.00 91.88 762 THR A C 1
ATOM 5376 O O . THR A 1 762 ? -45.321 -6.306 38.340 1.00 91.88 762 THR A O 1
ATOM 5379 N N . VAL A 1 763 ? -44.767 -6.448 40.516 1.00 94.50 763 VAL A N 1
ATOM 5380 C CA . VAL A 1 763 ? -43.598 -5.569 40.466 1.00 94.50 763 VAL A CA 1
ATOM 5381 C C . VAL A 1 763 ? -42.385 -6.267 41.073 1.00 94.50 763 VAL A C 1
ATOM 5383 O O . VAL A 1 763 ? -42.470 -6.880 42.141 1.00 94.50 763 VAL A O 1
ATOM 5386 N N . THR A 1 764 ? -41.241 -6.134 40.411 1.00 94.31 764 THR A N 1
ATOM 5387 C CA . THR A 1 764 ? -39.924 -6.416 40.982 1.00 94.31 764 THR A CA 1
ATOM 5388 C C . THR A 1 764 ? -39.306 -5.105 41.453 1.00 94.31 764 THR A C 1
ATOM 5390 O O . THR A 1 764 ? -39.140 -4.190 40.661 1.00 94.31 764 THR A O 1
ATOM 5393 N N . ILE A 1 765 ? -38.982 -4.996 42.740 1.00 96.19 765 ILE A N 1
ATOM 5394 C CA . ILE A 1 765 ? -38.251 -3.868 43.323 1.00 96.19 765 ILE A CA 1
ATOM 5395 C C . ILE A 1 765 ? -36.865 -4.365 43.709 1.00 96.19 765 ILE A C 1
ATOM 5397 O O . ILE A 1 765 ? -36.725 -5.136 44.665 1.00 96.19 765 ILE A O 1
ATOM 5401 N N . ASP A 1 766 ? -35.856 -3.928 42.966 1.00 92.69 766 ASP A N 1
ATOM 5402 C CA . ASP A 1 766 ? -34.490 -4.424 43.092 1.00 92.69 766 ASP A CA 1
ATOM 5403 C C . ASP A 1 766 ? -33.536 -3.355 43.624 1.00 92.69 766 ASP A C 1
ATOM 5405 O O . ASP A 1 766 ? -32.977 -2.566 42.872 1.00 92.69 766 ASP A O 1
ATOM 5409 N N . GLY A 1 767 ? -33.300 -3.353 44.935 1.00 92.19 767 GLY A N 1
ATOM 5410 C CA . GLY A 1 767 ? -32.294 -2.516 45.588 1.00 92.19 767 GLY A CA 1
ATOM 5411 C C . GLY A 1 767 ? -30.843 -2.930 45.324 1.00 92.19 767 GLY A C 1
ATOM 5412 O O . GLY A 1 767 ? -29.943 -2.142 45.616 1.00 92.19 767 GLY A O 1
ATOM 5413 N N . LEU A 1 768 ? -30.591 -4.129 44.779 1.00 87.44 768 LEU A N 1
ATOM 5414 C CA . LEU A 1 768 ? -29.248 -4.556 44.363 1.00 87.44 768 LEU A CA 1
ATOM 5415 C C . LEU A 1 768 ? -28.824 -3.929 43.030 1.00 87.44 768 LEU A C 1
ATOM 5417 O O . LEU A 1 768 ? -27.639 -3.931 42.714 1.00 87.44 768 LEU A O 1
ATOM 5421 N N . SER A 1 769 ? -29.766 -3.353 42.279 1.00 87.75 769 SER A N 1
ATOM 5422 C CA . SER A 1 769 ? -29.469 -2.600 41.056 1.00 87.75 769 SER A CA 1
ATOM 5423 C C . SER A 1 769 ? -28.639 -1.329 41.294 1.00 87.75 769 SER A C 1
ATOM 5425 O O . SER A 1 769 ? -27.972 -0.865 40.367 1.00 87.75 769 SER A O 1
ATOM 5427 N N . GLN A 1 770 ? -28.635 -0.797 42.525 1.00 88.06 770 GLN A N 1
ATOM 5428 C CA . GLN A 1 770 ? -27.829 0.361 42.908 1.00 88.06 770 GLN A CA 1
ATOM 5429 C C . GLN A 1 770 ? -26.335 -0.011 42.951 1.00 88.06 770 GLN A C 1
ATOM 5431 O O . GLN A 1 770 ? -25.959 -0.935 43.680 1.00 88.06 770 GLN A O 1
ATOM 5436 N N . PRO A 1 771 ? -25.453 0.741 42.267 1.00 82.31 771 PRO A N 1
ATOM 5437 C CA . PRO A 1 771 ? -24.008 0.535 42.335 1.00 82.31 771 PRO A CA 1
ATOM 5438 C C . PRO A 1 771 ? -23.469 0.402 43.764 1.00 82.31 771 PRO A C 1
ATOM 5440 O O . PRO A 1 771 ? -23.792 1.193 44.650 1.00 82.31 771 PRO A O 1
ATOM 5443 N N . GLY A 1 772 ? -22.627 -0.612 43.981 1.00 78.81 772 GLY A N 1
ATOM 5444 C CA . GLY A 1 772 ? -22.038 -0.935 45.284 1.00 78.81 772 GLY A CA 1
ATOM 5445 C C . GLY A 1 772 ? -22.919 -1.798 46.198 1.00 78.81 772 GLY A C 1
ATOM 5446 O O . GLY A 1 772 ? -22.443 -2.235 47.250 1.00 78.81 772 GLY A O 1
ATOM 5447 N N . ALA A 1 773 ? -24.171 -2.082 45.822 1.00 83.88 773 ALA A N 1
ATOM 5448 C CA . ALA A 1 773 ? -25.019 -2.999 46.569 1.00 83.88 773 ALA A CA 1
ATOM 5449 C C . ALA A 1 773 ? -24.549 -4.450 46.390 1.00 83.88 773 ALA A C 1
ATOM 5451 O O . ALA A 1 773 ? -24.350 -4.929 45.277 1.00 83.88 773 ALA A O 1
ATOM 5452 N N . GLN A 1 774 ? -24.383 -5.176 47.494 1.00 80.31 774 GLN A N 1
ATOM 5453 C CA . GLN A 1 774 ? -23.988 -6.583 47.469 1.00 80.31 774 GLN A CA 1
ATOM 5454 C C . GLN A 1 774 ? -24.789 -7.401 48.477 1.00 80.31 774 GLN A C 1
ATOM 5456 O O . GLN A 1 774 ? -24.846 -7.082 49.670 1.00 80.31 774 GLN A O 1
ATOM 5461 N N . CYS A 1 775 ? -25.335 -8.526 48.014 1.00 77.19 775 CYS A N 1
ATOM 5462 C CA . CYS A 1 775 ? -25.905 -9.538 48.893 1.00 77.19 775 CYS A CA 1
ATOM 5463 C C . CYS A 1 775 ? -24.835 -10.564 49.298 1.00 77.19 775 CYS A C 1
ATOM 5465 O O . CYS A 1 775 ? -24.728 -11.644 48.721 1.00 77.19 775 CYS A O 1
ATOM 5467 N N . LEU A 1 776 ? -24.013 -10.224 50.296 1.00 64.25 776 LEU A N 1
ATOM 5468 C CA . LEU A 1 776 ? -23.036 -11.156 50.862 1.00 64.25 776 LEU A CA 1
ATOM 5469 C C . LEU A 1 776 ? -23.704 -12.081 51.891 1.00 64.25 776 LEU A C 1
ATOM 5471 O O . LEU A 1 776 ? -24.119 -11.646 52.964 1.00 64.25 776 LEU A O 1
ATOM 5475 N N . VAL A 1 777 ? -23.740 -13.381 51.593 1.00 52.72 777 VAL A N 1
ATOM 5476 C CA . VAL A 1 777 ? -23.977 -14.452 52.573 1.00 52.72 777 VAL A CA 1
ATOM 5477 C C . VAL A 1 777 ? -22.727 -15.325 52.651 1.00 52.72 777 VAL A C 1
ATOM 5479 O O . VAL A 1 777 ? -22.482 -16.167 51.793 1.00 52.72 777 VAL A O 1
ATOM 5482 N N . SER A 1 778 ? -21.892 -15.132 53.676 1.00 43.03 778 SER A N 1
ATOM 5483 C CA . SER A 1 778 ? -20.771 -16.051 53.911 1.00 43.03 778 SER A CA 1
ATOM 5484 C C . SER A 1 778 ? -21.312 -17.431 54.305 1.00 43.03 778 SER A C 1
ATOM 5486 O O . SER A 1 778 ? -21.816 -17.612 55.414 1.00 43.03 778 SER A O 1
ATOM 5488 N N . LEU A 1 779 ? -21.208 -18.409 53.399 1.00 42.84 779 LEU A N 1
ATOM 5489 C CA . LEU A 1 779 ? -21.589 -19.808 53.644 1.00 42.84 779 LEU A CA 1
ATOM 5490 C C . LEU A 1 779 ? -20.501 -20.612 54.379 1.00 42.84 779 LEU A C 1
ATOM 5492 O O . LEU A 1 779 ? -20.731 -21.762 54.754 1.00 42.84 779 LEU A O 1
ATOM 5496 N N . THR A 1 780 ? -19.328 -20.024 54.632 1.00 39.31 780 THR A N 1
ATOM 5497 C CA . THR A 1 780 ? -18.261 -20.655 55.419 1.00 39.31 780 THR A CA 1
ATOM 5498 C C . THR A 1 780 ? -18.058 -19.914 56.741 1.00 39.31 780 THR A C 1
ATOM 5500 O O . THR A 1 780 ? -17.717 -18.728 56.723 1.00 39.31 780 THR A O 1
ATOM 5503 N N . PRO A 1 781 ? -18.217 -20.578 57.903 1.00 36.53 781 PRO A N 1
ATOM 5504 C CA . PRO A 1 781 ? -17.922 -19.946 59.179 1.00 36.53 781 PRO A CA 1
ATOM 5505 C C . PRO A 1 781 ? -16.431 -19.564 59.225 1.00 36.53 781 PRO A C 1
ATOM 5507 O O . PRO A 1 781 ? -15.588 -20.427 58.963 1.00 36.53 781 PRO A O 1
ATOM 5510 N N . PRO A 1 782 ? -16.071 -18.308 59.551 1.00 40.31 782 PRO A N 1
ATOM 5511 C CA . PRO A 1 782 ? -14.672 -17.919 59.663 1.00 40.31 782 PRO A CA 1
ATOM 5512 C C . PRO A 1 782 ? -13.978 -18.731 60.779 1.00 40.31 782 PRO A C 1
ATOM 5514 O O . PRO A 1 782 ? -14.600 -19.011 61.808 1.00 40.31 782 PRO A O 1
ATOM 5517 N N . PRO A 1 783 ? -12.679 -19.077 60.648 1.00 43.19 783 PRO A N 1
ATOM 5518 C CA . PRO A 1 783 ? -11.931 -19.834 61.666 1.00 43.19 783 PRO A CA 1
ATOM 5519 C C . PRO A 1 783 ? -11.716 -19.081 62.994 1.00 43.19 783 PRO A C 1
ATOM 5521 O O . PRO A 1 783 ? -11.107 -19.609 63.924 1.00 43.19 783 PRO A O 1
ATOM 5524 N N . ILE A 1 784 ? -12.173 -17.830 63.082 1.00 41.50 784 ILE A N 1
ATOM 5525 C CA . ILE A 1 784 ? -11.988 -16.894 64.192 1.00 41.50 784 ILE A CA 1
ATOM 5526 C C . ILE A 1 784 ? -13.332 -16.171 64.380 1.00 41.50 784 ILE A C 1
ATOM 5528 O O . ILE A 1 784 ? -13.947 -15.820 63.373 1.00 41.50 784 ILE A O 1
ATOM 5532 N N . PRO A 1 785 ? -13.819 -15.912 65.612 1.00 38.19 785 PRO A N 1
ATOM 5533 C CA . PRO A 1 785 ? -15.054 -15.165 65.830 1.00 38.19 785 PRO A CA 1
ATOM 5534 C C . PRO A 1 785 ? -14.817 -13.667 65.579 1.00 38.19 785 PRO A C 1
ATOM 5536 O O . PRO A 1 785 ? -14.883 -12.842 66.487 1.00 38.19 785 PRO A O 1
ATOM 5539 N N . THR A 1 786 ? -14.510 -13.305 64.339 1.00 43.19 786 THR A N 1
ATOM 5540 C CA . THR A 1 786 ? -14.735 -11.964 63.815 1.00 43.19 786 THR A CA 1
ATOM 5541 C C . THR A 1 786 ? -16.126 -11.966 63.201 1.00 43.19 786 THR A C 1
ATOM 5543 O O . THR A 1 786 ? -16.437 -12.772 62.327 1.00 43.19 786 THR A O 1
ATOM 5546 N N . ARG A 1 787 ? -16.976 -11.106 63.758 1.00 43.78 787 ARG A N 1
ATOM 5547 C CA . ARG A 1 787 ? -18.359 -10.822 63.369 1.00 43.78 787 ARG A CA 1
ATOM 5548 C C . ARG A 1 787 ? -18.527 -10.861 61.841 1.00 43.78 787 ARG A C 1
ATOM 5550 O O . ARG A 1 787 ? -17.808 -10.156 61.144 1.00 43.78 787 ARG A O 1
ATOM 5557 N N . ALA A 1 788 ? -19.439 -11.708 61.356 1.00 44.03 788 ALA A N 1
ATOM 5558 C CA . ALA A 1 788 ? -19.755 -11.841 59.935 1.00 44.03 788 ALA A CA 1
ATOM 5559 C C . ALA A 1 788 ? -20.054 -10.463 59.319 1.00 44.03 788 ALA A C 1
ATOM 5561 O O . ALA A 1 788 ? -20.799 -9.680 59.916 1.00 44.03 788 ALA A O 1
ATOM 5562 N N . ALA A 1 789 ? -19.461 -10.168 58.159 1.00 49.78 789 ALA A N 1
ATOM 5563 C CA . ALA A 1 789 ? -19.852 -9.016 57.356 1.00 49.78 789 ALA A CA 1
ATOM 5564 C C . ALA A 1 789 ? -21.325 -9.203 56.949 1.00 49.78 789 ALA A C 1
ATOM 5566 O O . ALA A 1 789 ? -21.688 -10.272 56.458 1.00 49.78 789 ALA A O 1
ATOM 5567 N N . GLY A 1 790 ? -22.178 -8.221 57.255 1.00 53.84 790 GLY A N 1
ATOM 5568 C CA . GLY A 1 790 ? -23.570 -8.212 56.797 1.00 53.84 790 GLY A CA 1
ATOM 5569 C C . GLY A 1 790 ? -23.657 -7.941 55.289 1.00 53.84 790 GLY A C 1
ATOM 5570 O O . GLY A 1 790 ? -22.621 -7.693 54.665 1.00 53.84 790 GLY A O 1
ATOM 5571 N N . PRO A 1 791 ? -24.863 -7.976 54.691 1.00 60.88 791 PRO A N 1
ATOM 5572 C CA . PRO A 1 791 ? -25.047 -7.464 53.336 1.00 60.88 791 PRO A CA 1
ATOM 5573 C C . PRO A 1 791 ? -24.612 -5.991 53.281 1.00 60.88 791 PRO A C 1
ATOM 5575 O O . PRO A 1 791 ? -24.773 -5.262 54.259 1.00 60.88 791 PRO A O 1
ATOM 5578 N N . SER A 1 792 ? -24.051 -5.562 52.151 1.00 76.75 792 SER A N 1
ATOM 5579 C CA . SER A 1 792 ? -23.727 -4.156 51.895 1.00 76.75 792 SER A CA 1
ATOM 5580 C C . SER A 1 792 ? -24.844 -3.586 51.034 1.00 76.75 792 SER A C 1
ATOM 5582 O O . SER A 1 792 ? -24.704 -3.497 49.817 1.00 76.75 792 SER A O 1
ATOM 5584 N N . LEU A 1 793 ? -25.999 -3.306 51.638 1.00 88.38 793 LEU A N 1
ATOM 5585 C CA . LEU A 1 793 ? -27.126 -2.726 50.906 1.00 88.38 793 LEU A CA 1
ATOM 5586 C C . LEU A 1 793 ? -26.888 -1.228 50.694 1.00 88.38 793 LEU A C 1
ATOM 5588 O O . LEU A 1 793 ? -26.353 -0.553 51.575 1.00 88.38 793 LEU A O 1
ATOM 5592 N N . MET A 1 794 ? -27.316 -0.701 49.546 1.00 91.00 794 MET A N 1
ATOM 5593 C CA . MET A 1 794 ? -27.152 0.723 49.221 1.00 91.00 794 MET A CA 1
ATOM 5594 C C . MET A 1 794 ? -28.457 1.517 49.256 1.00 91.00 794 MET A C 1
ATOM 5596 O O . MET A 1 794 ? -28.403 2.738 49.195 1.00 91.00 794 MET A O 1
ATOM 5600 N N . ILE A 1 795 ? -29.617 0.870 49.413 1.00 95.75 795 ILE A N 1
ATOM 5601 C CA . ILE A 1 795 ? -30.918 1.550 49.472 1.00 95.75 795 ILE A CA 1
ATOM 5602 C C . ILE A 1 795 ? -31.581 1.320 50.831 1.00 95.75 795 ILE A C 1
ATOM 5604 O O . ILE A 1 795 ? -31.860 0.184 51.228 1.00 95.75 795 ILE A O 1
ATOM 5608 N N . ALA A 1 796 ? -31.855 2.415 51.540 1.00 94.94 796 ALA A N 1
ATOM 5609 C CA . ALA A 1 796 ? -32.599 2.437 52.793 1.00 94.94 796 ALA A CA 1
ATOM 5610 C C . ALA A 1 796 ? -33.922 3.192 52.631 1.00 94.94 796 ALA A C 1
ATOM 5612 O O . ALA A 1 796 ? -33.946 4.297 52.102 1.00 94.94 796 ALA A O 1
ATOM 5613 N N . ILE A 1 797 ? -35.008 2.626 53.144 1.00 96.88 797 ILE A N 1
ATOM 5614 C CA . ILE A 1 797 ? -36.315 3.264 53.276 1.00 96.88 797 ILE A CA 1
ATOM 5615 C C . ILE A 1 797 ? -36.560 3.485 54.772 1.00 96.88 797 ILE A C 1
ATOM 5617 O O . ILE A 1 797 ? -36.729 2.528 55.534 1.00 96.88 797 ILE A O 1
ATOM 5621 N N . ASP A 1 798 ? -36.553 4.747 55.196 1.00 95.06 798 ASP A N 1
ATOM 5622 C CA . ASP A 1 798 ? -36.685 5.160 56.596 1.00 95.06 798 ASP A CA 1
ATOM 5623 C C . ASP A 1 798 ? -38.046 5.825 56.858 1.00 95.06 798 ASP A C 1
ATOM 5625 O O . ASP A 1 798 ? -38.338 6.917 56.371 1.00 95.06 798 ASP A O 1
ATOM 5629 N N . GLY A 1 799 ? -38.874 5.161 57.666 1.00 95.31 799 GLY A N 1
ATOM 5630 C CA . GLY A 1 799 ? -40.243 5.561 57.977 1.00 95.31 799 GLY A CA 1
ATOM 5631 C C . GLY A 1 799 ? -40.416 6.631 59.055 1.00 95.31 799 GLY A C 1
ATOM 5632 O O . GLY A 1 799 ? -41.562 6.934 59.394 1.00 95.31 799 GLY A O 1
ATOM 5633 N N . ASN A 1 800 ? -39.344 7.234 59.588 1.00 93.88 800 ASN A N 1
ATOM 5634 C CA . ASN A 1 800 ? -39.425 8.205 60.694 1.00 93.88 800 ASN A CA 1
ATOM 5635 C C . ASN A 1 800 ? -40.377 9.386 60.420 1.00 93.88 800 ASN A C 1
ATOM 5637 O O . ASN A 1 800 ? -40.884 10.005 61.360 1.00 93.88 800 ASN A O 1
ATOM 5641 N N . LEU A 1 801 ? -40.605 9.718 59.144 1.00 95.19 801 LEU A N 1
ATOM 5642 C CA . LEU A 1 801 ? -41.474 10.813 58.707 1.00 95.19 801 LEU A CA 1
ATOM 5643 C C . LEU A 1 801 ? -42.808 10.348 58.096 1.00 95.19 801 LEU A C 1
ATOM 5645 O O . LEU A 1 801 ? -43.639 11.194 57.776 1.00 95.19 801 LEU A O 1
ATOM 5649 N N . ALA A 1 802 ? -43.056 9.038 57.985 1.00 94.06 802 ALA A N 1
ATOM 5650 C CA . ALA A 1 802 ? -44.193 8.497 57.234 1.00 94.06 802 ALA A CA 1
ATOM 5651 C C . ALA A 1 802 ? -45.544 8.646 57.962 1.00 94.06 802 ALA A C 1
ATOM 5653 O O . ALA A 1 802 ? -46.601 8.631 57.330 1.00 94.06 802 ALA A O 1
ATOM 5654 N N . GLY A 1 803 ? -45.520 8.827 59.286 1.00 92.44 803 GLY A N 1
ATOM 5655 C CA . GLY A 1 803 ? -46.704 9.012 60.129 1.00 92.44 803 GLY A CA 1
ATOM 5656 C C . GLY A 1 803 ? -47.042 7.805 61.010 1.00 92.44 803 GLY A C 1
ATOM 5657 O O . GLY A 1 803 ? -46.477 6.723 60.880 1.00 92.44 803 GLY A O 1
ATOM 5658 N N . ALA A 1 804 ? -47.965 8.011 61.954 1.00 92.44 804 ALA A N 1
ATOM 5659 C CA . ALA A 1 804 ? -48.343 6.988 62.928 1.00 92.44 804 ALA A CA 1
ATOM 5660 C C . ALA A 1 804 ? -49.132 5.832 62.283 1.00 92.44 804 ALA A C 1
ATOM 5662 O O . ALA A 1 804 ? -50.041 6.067 61.486 1.00 92.44 804 ALA A O 1
ATOM 5663 N N . GLY A 1 805 ? -48.818 4.597 62.675 1.00 91.19 805 GLY A N 1
ATOM 5664 C CA . GLY A 1 805 ? -49.427 3.355 62.196 1.00 91.19 805 GLY A CA 1
ATOM 5665 C C . GLY A 1 805 ? -49.120 2.996 60.740 1.00 91.19 805 GLY A C 1
ATOM 5666 O O . GLY A 1 805 ? -49.793 2.127 60.196 1.00 91.19 805 GLY A O 1
ATOM 5667 N N . VAL A 1 806 ? -48.162 3.672 60.100 1.00 96.81 806 VAL A N 1
ATOM 5668 C CA . VAL A 1 806 ? -47.836 3.473 58.684 1.00 96.81 806 VAL A CA 1
ATOM 5669 C C . VAL A 1 806 ? -46.855 2.317 58.512 1.00 96.81 806 VAL A C 1
ATOM 5671 O O . VAL A 1 806 ? -45.796 2.305 59.140 1.00 96.81 806 VAL A O 1
ATOM 5674 N N . ASP A 1 807 ? -47.216 1.362 57.656 1.00 96.62 807 ASP A N 1
ATOM 5675 C CA . ASP A 1 807 ? -46.335 0.286 57.200 1.00 96.62 807 ASP A CA 1
ATOM 5676 C C . ASP A 1 807 ? -45.360 0.792 56.116 1.00 96.62 807 ASP A C 1
ATOM 5678 O O . ASP A 1 807 ? -45.662 1.759 55.416 1.00 96.62 807 ASP A O 1
ATOM 5682 N N . GLY A 1 808 ? -44.206 0.137 55.954 1.00 95.69 808 GLY A N 1
ATOM 5683 C CA . GLY A 1 808 ? -43.191 0.517 54.964 1.00 95.69 808 GLY A CA 1
ATOM 5684 C C . GLY A 1 808 ? -43.609 0.259 53.521 1.00 95.69 808 GLY A C 1
ATOM 5685 O O . GLY A 1 808 ? -44.008 1.178 52.809 1.00 95.69 808 GLY A O 1
ATOM 5686 N N . LEU A 1 809 ? -43.519 -0.992 53.073 1.00 96.94 809 LEU A N 1
ATOM 5687 C CA . LEU A 1 809 ? -44.035 -1.420 51.767 1.00 96.94 809 LEU A CA 1
ATOM 5688 C C . LEU A 1 809 ? -45.206 -2.383 51.964 1.00 96.94 809 LEU A C 1
ATOM 5690 O O . LEU A 1 809 ? -45.124 -3.301 52.778 1.00 96.94 809 LEU A O 1
ATOM 5694 N N . THR A 1 810 ? -46.283 -2.202 51.198 1.00 96.56 810 THR A N 1
ATOM 5695 C CA . THR A 1 810 ? -47.451 -3.099 51.210 1.00 96.56 810 THR A CA 1
ATOM 5696 C C . THR A 1 810 ? -47.671 -3.689 49.822 1.00 96.56 810 THR A C 1
ATOM 5698 O O . THR A 1 810 ? -47.970 -2.955 48.881 1.00 96.56 810 THR A O 1
ATOM 5701 N N . LEU A 1 811 ? -47.540 -5.011 49.699 1.00 95.81 811 LEU A N 1
ATOM 5702 C CA . LEU A 1 811 ? -47.719 -5.770 48.460 1.00 95.81 811 LEU A CA 1
ATOM 5703 C C . LEU A 1 811 ? -49.087 -6.454 48.481 1.00 95.81 811 LEU A C 1
ATOM 5705 O O . LEU A 1 811 ? -49.311 -7.356 49.286 1.00 95.81 811 LEU A O 1
ATOM 5709 N N . SER A 1 812 ? -49.994 -6.035 47.602 1.00 93.62 812 SER A N 1
ATOM 5710 C CA . SER A 1 812 ? -51.327 -6.637 47.437 1.00 93.62 812 SER A CA 1
ATOM 5711 C C . SER A 1 812 ? -51.511 -7.407 46.127 1.00 93.62 812 SER A C 1
ATOM 5713 O O . SER A 1 812 ? -52.385 -8.271 46.044 1.00 93.62 812 SER A O 1
ATOM 5715 N N . GLY A 1 813 ? -50.663 -7.143 45.128 1.00 88.69 813 GLY A N 1
ATOM 5716 C CA . GLY A 1 813 ? -50.585 -7.923 43.893 1.00 88.69 813 GLY A CA 1
ATOM 5717 C C . GLY A 1 813 ? -49.931 -9.296 44.088 1.00 88.69 813 GLY A C 1
ATOM 5718 O O . GLY A 1 813 ? -49.219 -9.542 45.066 1.00 88.69 813 GLY A O 1
ATOM 5719 N N . THR A 1 814 ? -50.153 -10.213 43.146 1.00 91.00 814 THR A N 1
ATOM 5720 C CA . THR A 1 814 ? -49.510 -11.539 43.145 1.00 91.00 814 THR A CA 1
ATOM 5721 C C . THR A 1 814 ? -48.145 -11.505 42.459 1.00 91.00 814 THR A C 1
ATOM 5723 O O . THR A 1 814 ? -47.996 -10.835 41.441 1.00 91.00 814 THR A O 1
ATOM 5726 N N . GLY A 1 815 ? -47.180 -12.290 42.943 1.00 90.88 815 GLY A N 1
ATOM 5727 C CA . GLY A 1 815 ? -45.897 -12.500 42.259 1.00 90.88 815 GLY A CA 1
ATOM 5728 C C . GLY A 1 815 ? -44.868 -11.380 42.424 1.00 90.88 815 GLY A C 1
ATOM 5729 O O . GLY A 1 815 ? -43.921 -11.327 41.652 1.00 90.88 815 GLY A O 1
ATOM 5730 N N . ASN A 1 816 ? -45.042 -10.485 43.400 1.00 93.94 816 ASN A N 1
ATOM 5731 C CA . ASN A 1 816 ? -44.122 -9.369 43.621 1.00 93.94 816 ASN A CA 1
ATOM 5732 C C . ASN A 1 816 ? -42.746 -9.837 44.105 1.00 93.94 816 ASN A C 1
ATOM 5734 O O . ASN A 1 816 ? -42.667 -10.712 44.965 1.00 93.94 816 ASN A O 1
ATOM 5738 N N . THR A 1 817 ? -41.670 -9.202 43.649 1.00 94.44 817 THR A N 1
ATOM 5739 C CA . THR A 1 817 ? -40.314 -9.441 44.164 1.00 94.44 817 THR A CA 1
ATOM 5740 C C . THR A 1 817 ? -39.798 -8.186 44.856 1.00 94.44 817 THR A C 1
ATOM 5742 O O . THR A 1 817 ? -39.894 -7.099 44.306 1.00 94.44 817 THR A O 1
ATOM 5745 N N . VAL A 1 818 ? -39.240 -8.315 46.060 1.00 95.25 818 VAL A N 1
ATOM 5746 C CA . VAL A 1 818 ? -38.514 -7.224 46.731 1.00 95.25 818 VAL A CA 1
ATOM 5747 C C . VAL A 1 818 ? -37.171 -7.762 47.184 1.00 95.25 818 VAL A C 1
ATOM 5749 O O . VAL A 1 818 ? -37.112 -8.743 47.936 1.00 95.25 818 VAL A O 1
ATOM 5752 N N . ILE A 1 819 ? -36.093 -7.127 46.741 1.00 92.81 819 ILE A N 1
ATOM 5753 C CA . ILE A 1 819 ? -34.732 -7.565 47.029 1.00 92.81 819 ILE A CA 1
ATOM 5754 C C . ILE A 1 819 ? -33.815 -6.382 47.342 1.00 92.81 819 ILE A C 1
ATOM 5756 O O . ILE A 1 819 ? -33.972 -5.304 46.785 1.00 92.81 819 ILE A O 1
ATOM 5760 N N . GLY A 1 820 ? -32.856 -6.573 48.250 1.00 91.19 820 GLY A N 1
ATOM 5761 C CA . GLY A 1 820 ? -31.754 -5.627 48.452 1.00 91.19 820 GLY A CA 1
ATOM 5762 C C . GLY A 1 820 ? -32.093 -4.320 49.178 1.00 91.19 820 GLY A C 1
ATOM 5763 O O . GLY A 1 820 ? -31.312 -3.375 49.095 1.00 91.19 820 GLY A O 1
ATOM 5764 N N . LEU A 1 821 ? -33.221 -4.235 49.890 1.00 94.25 821 LEU A N 1
ATOM 5765 C CA . LEU A 1 821 ? -33.643 -3.025 50.605 1.00 94.25 821 LEU A CA 1
ATOM 5766 C C . LEU A 1 821 ? -33.427 -3.127 52.116 1.00 94.25 821 LEU A C 1
ATOM 5768 O O . LEU A 1 821 ? -33.701 -4.156 52.736 1.00 94.25 821 LEU A O 1
ATOM 5772 N N . SER A 1 822 ? -33.028 -2.019 52.734 1.00 94.25 822 SER A N 1
ATOM 5773 C CA . SER A 1 822 ? -33.134 -1.803 54.180 1.00 94.25 822 SER A CA 1
ATOM 5774 C C . SER A 1 822 ? -34.426 -1.051 54.491 1.00 94.25 822 SER A C 1
ATOM 5776 O O . SER A 1 822 ? -34.607 0.046 53.982 1.00 94.25 822 SER A O 1
ATOM 5778 N N . ILE A 1 823 ? -35.318 -1.587 55.327 1.00 95.88 823 ILE A N 1
ATOM 5779 C CA . ILE A 1 823 ? -36.605 -0.950 55.670 1.00 95.88 823 ILE A CA 1
ATOM 5780 C C . ILE A 1 823 ? -36.718 -0.797 57.186 1.00 95.88 823 ILE A C 1
ATOM 5782 O O . ILE A 1 823 ? -36.849 -1.788 57.917 1.00 95.88 823 ILE A O 1
ATOM 5786 N N . THR A 1 824 ? -36.667 0.445 57.659 1.00 95.19 824 THR A N 1
ATOM 5787 C CA . THR A 1 824 ? -36.454 0.775 59.075 1.00 95.19 824 THR A CA 1
ATOM 5788 C C . THR A 1 824 ? -37.347 1.908 59.564 1.00 95.19 824 THR A C 1
ATOM 5790 O O . THR A 1 824 ? -37.805 2.730 58.776 1.00 95.19 824 THR A O 1
ATOM 5793 N N . ASN A 1 825 ? -37.519 1.997 60.885 1.00 94.81 825 ASN A N 1
ATOM 5794 C CA . ASN A 1 825 ? -38.141 3.126 61.586 1.00 94.81 825 ASN A CA 1
ATOM 5795 C C . ASN A 1 825 ? -39.604 3.446 61.202 1.00 94.81 825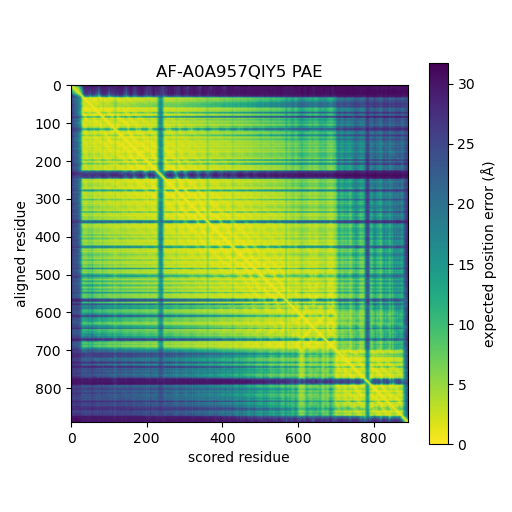 ASN A C 1
ATOM 5797 O O . ASN A 1 825 ? -40.065 4.565 61.421 1.00 94.81 825 ASN A O 1
ATOM 5801 N N . PHE A 1 826 ? -40.360 2.485 60.666 1.00 96.81 826 PHE A N 1
ATOM 5802 C CA . PHE A 1 826 ? -41.805 2.640 60.463 1.00 96.81 826 PHE A CA 1
ATOM 5803 C C . PHE A 1 826 ? -42.586 2.434 61.770 1.00 96.81 826 PHE A C 1
ATOM 5805 O O . PHE A 1 826 ? -42.255 1.554 62.568 1.00 96.81 826 PHE A O 1
ATOM 5812 N N . ASP A 1 827 ? -43.644 3.226 61.988 1.00 95.00 827 ASP A N 1
ATOM 5813 C CA . ASP A 1 827 ? -44.527 3.082 63.161 1.00 95.00 827 ASP A CA 1
ATOM 5814 C C . ASP A 1 827 ? -45.450 1.849 63.065 1.00 95.00 827 ASP A C 1
ATOM 5816 O O . ASP A 1 827 ? -45.942 1.346 64.074 1.00 95.00 827 ASP A O 1
ATOM 5820 N N . GLY A 1 828 ? -45.667 1.342 61.850 1.00 95.06 828 GLY A N 1
ATOM 5821 C CA . GLY A 1 828 ? -46.268 0.042 61.569 1.00 95.06 828 GLY A CA 1
ATOM 5822 C C . GLY A 1 828 ? -45.222 -1.057 61.354 1.00 95.06 828 GLY A C 1
ATOM 5823 O O . GLY A 1 828 ? -44.191 -1.127 62.026 1.00 95.06 828 GLY A O 1
ATOM 5824 N N . ASN A 1 829 ? -45.509 -1.962 60.427 1.00 96.31 829 ASN A N 1
ATOM 5825 C CA . ASN A 1 829 ? -44.637 -3.050 59.997 1.00 96.31 829 ASN A CA 1
ATOM 5826 C C . ASN A 1 829 ? -43.663 -2.580 58.900 1.00 96.31 829 ASN A C 1
ATOM 5828 O O . ASN A 1 829 ? -43.946 -1.635 58.174 1.00 96.31 829 ASN A O 1
ATOM 5832 N N . GLY A 1 830 ? -42.526 -3.257 58.734 1.00 96.00 830 GLY A N 1
ATOM 5833 C CA . GLY A 1 830 ? -41.570 -2.935 57.665 1.00 96.00 830 GLY A CA 1
ATOM 5834 C C . GLY A 1 830 ? -42.105 -3.287 56.274 1.00 96.00 830 GLY A C 1
ATOM 5835 O O . GLY A 1 830 ? -42.251 -2.424 55.415 1.00 96.00 830 GLY A O 1
ATOM 5836 N N . LEU A 1 831 ? -42.422 -4.562 56.056 1.00 96.62 831 LEU A N 1
ATOM 5837 C CA . LEU A 1 831 ? -42.954 -5.080 54.794 1.00 96.62 831 LEU A CA 1
ATOM 5838 C C . LEU A 1 831 ? -44.220 -5.905 55.057 1.00 96.62 831 LEU A C 1
ATOM 5840 O O . LEU A 1 831 ? -44.228 -6.759 55.944 1.00 96.62 831 LEU A O 1
ATOM 5844 N N . VAL A 1 832 ? -45.284 -5.673 54.291 1.00 96.94 832 VAL A N 1
ATOM 5845 C CA . VAL A 1 832 ? -46.578 -6.360 54.424 1.00 96.94 832 VAL A CA 1
ATOM 5846 C C . VAL A 1 832 ? -46.948 -7.031 53.105 1.00 96.94 832 VAL A C 1
ATOM 5848 O O . VAL A 1 832 ? -47.007 -6.376 52.071 1.00 96.94 832 VAL A O 1
ATOM 5851 N N . LEU A 1 833 ? -47.232 -8.334 53.138 1.00 95.94 833 LEU A N 1
ATOM 5852 C CA . LEU A 1 833 ? -47.810 -9.096 52.027 1.00 95.94 833 LEU A CA 1
ATOM 5853 C C . LEU A 1 833 ? -49.299 -9.311 52.317 1.00 95.94 833 LEU A C 1
ATOM 5855 O O . LEU A 1 833 ? -49.617 -10.103 53.199 1.00 95.94 833 LEU A O 1
ATOM 5859 N N . ALA A 1 834 ? -50.194 -8.607 51.622 1.00 91.62 834 ALA A N 1
ATOM 5860 C CA . ALA A 1 834 ? -51.626 -8.545 51.926 1.00 91.62 834 ALA A CA 1
ATOM 5861 C C . ALA A 1 834 ? -52.494 -9.099 50.780 1.00 91.62 834 ALA A C 1
ATOM 5863 O O . ALA A 1 834 ? -52.750 -8.422 49.786 1.00 91.62 834 ALA A O 1
ATOM 5864 N N . GLY A 1 835 ? -52.992 -10.328 50.921 1.00 84.00 835 GLY A N 1
ATOM 5865 C CA . GLY A 1 835 ? -53.919 -10.984 49.988 1.00 84.00 835 GLY A CA 1
ATOM 5866 C C . GLY A 1 835 ? -53.273 -11.573 48.724 1.00 84.00 835 GLY A C 1
ATOM 5867 O O . GLY A 1 835 ? -53.567 -12.709 48.348 1.00 84.00 835 GLY A O 1
ATOM 5868 N N . GLY A 1 836 ? -52.379 -10.837 48.058 1.00 79.81 836 GLY A N 1
ATOM 5869 C CA . GLY A 1 836 ? -51.653 -11.305 46.870 1.00 79.81 836 GLY A CA 1
ATOM 5870 C C . GLY A 1 836 ? -50.557 -12.312 47.221 1.00 79.81 836 GLY A C 1
ATOM 5871 O O . GLY A 1 836 ? -49.720 -12.026 48.067 1.00 79.81 836 GLY A O 1
ATOM 5872 N N . GLY A 1 837 ? -50.566 -13.504 46.614 1.00 89.31 837 GLY A N 1
ATOM 5873 C CA . GLY A 1 837 ? -49.615 -14.595 46.884 1.00 89.31 837 GLY A CA 1
ATOM 5874 C C . GLY A 1 837 ? -48.428 -14.697 45.914 1.00 89.31 837 GLY A C 1
ATOM 5875 O O . GLY A 1 837 ? -48.367 -13.995 44.908 1.00 89.31 837 GLY A O 1
ATOM 5876 N N . ASN A 1 838 ? -47.529 -15.648 46.175 1.00 92.38 838 ASN A N 1
ATOM 5877 C CA . ASN A 1 838 ? -46.331 -15.972 45.381 1.00 92.38 838 ASN A CA 1
ATOM 5878 C C . ASN A 1 838 ? -45.261 -14.870 45.308 1.00 92.38 838 ASN A C 1
ATOM 5880 O O . ASN A 1 838 ? -44.469 -14.845 44.368 1.00 92.38 838 ASN A O 1
ATOM 5884 N N . SER A 1 839 ? -45.220 -13.976 46.291 1.00 93.06 839 SER A N 1
ATOM 5885 C CA . SER A 1 839 ? -44.198 -12.936 46.381 1.00 93.06 839 SER A CA 1
ATOM 5886 C C . SER A 1 839 ? -42.845 -13.499 46.834 1.00 93.06 839 SER A C 1
ATOM 5888 O O . SER A 1 839 ? -42.780 -14.481 47.579 1.00 93.06 839 SER A O 1
ATOM 5890 N N . ARG A 1 840 ? -41.751 -12.867 46.408 1.00 92.56 840 ARG A N 1
ATOM 5891 C CA . ARG A 1 840 ? -40.369 -13.260 46.702 1.00 92.56 840 ARG A CA 1
ATOM 5892 C C . ARG A 1 840 ? -39.635 -12.149 47.436 1.00 92.56 840 ARG A C 1
ATOM 5894 O O . ARG A 1 840 ? -39.456 -11.061 46.903 1.00 92.56 840 ARG A O 1
ATOM 5901 N N . ILE A 1 841 ? -39.193 -12.431 48.656 1.00 93.25 841 ILE A N 1
ATOM 5902 C CA . ILE A 1 841 ? -38.494 -11.472 49.514 1.00 93.25 841 ILE A CA 1
ATOM 5903 C C . ILE A 1 841 ? -37.098 -12.019 49.808 1.00 93.25 841 ILE A C 1
ATOM 5905 O O . ILE A 1 841 ? -36.967 -13.000 50.542 1.00 93.25 841 ILE A O 1
ATOM 5909 N N . ALA A 1 842 ? -36.053 -11.394 49.268 1.00 90.00 842 ALA A N 1
ATOM 5910 C CA . ALA A 1 842 ? -34.670 -11.869 49.392 1.00 90.00 842 ALA A CA 1
ATOM 5911 C C . ALA A 1 842 ? -33.708 -10.726 49.746 1.00 90.00 842 ALA A C 1
ATOM 5913 O O . ALA A 1 842 ? -33.982 -9.580 49.437 1.00 90.00 842 ALA A O 1
ATOM 5914 N N . CYS A 1 843 ? -32.586 -11.006 50.415 1.00 88.38 843 CYS A N 1
ATOM 5915 C CA . CYS A 1 843 ? -31.529 -10.014 50.696 1.00 88.38 843 CYS A CA 1
ATOM 5916 C C . CYS A 1 843 ? -31.991 -8.657 51.281 1.00 88.38 843 CYS A C 1
ATOM 5918 O O . CYS A 1 843 ? -31.329 -7.647 51.070 1.00 88.38 843 CYS A O 1
ATOM 5920 N N . ASN A 1 844 ? -33.112 -8.611 52.009 1.00 89.81 844 ASN A N 1
ATOM 5921 C CA . ASN A 1 844 ? -33.614 -7.382 52.626 1.00 89.81 844 ASN A CA 1
ATOM 5922 C C . ASN A 1 844 ? -33.232 -7.312 54.108 1.00 89.81 844 ASN A C 1
ATOM 5924 O O . ASN A 1 844 ? -33.289 -8.312 54.829 1.00 89.81 844 ASN A O 1
ATOM 5928 N N . ALA A 1 845 ? -32.928 -6.109 54.580 1.00 90.62 845 ALA A N 1
ATOM 5929 C CA . ALA A 1 845 ? -32.708 -5.776 55.979 1.00 90.62 845 ALA A CA 1
ATOM 5930 C C . ALA A 1 845 ? -33.982 -5.142 56.573 1.00 90.62 845 ALA A C 1
ATOM 5932 O O . ALA A 1 845 ? -34.215 -3.942 56.470 1.00 90.62 845 ALA A O 1
ATOM 5933 N N . LEU A 1 846 ? -34.849 -5.950 57.193 1.00 92.75 846 LEU A N 1
ATOM 5934 C CA . LEU A 1 846 ? -36.131 -5.483 57.743 1.00 92.75 846 LEU A CA 1
ATOM 5935 C C . LEU A 1 846 ? -35.992 -5.149 59.239 1.00 92.75 846 LEU A C 1
ATOM 5937 O O . LEU A 1 846 ? -36.009 -6.043 60.086 1.00 92.75 846 LEU A O 1
ATOM 5941 N N . GLY A 1 847 ? -35.865 -3.861 59.572 1.00 90.31 847 GLY A N 1
ATOM 5942 C CA . GLY A 1 847 ? -35.679 -3.361 60.943 1.00 90.31 847 GLY A CA 1
ATOM 5943 C C . GLY A 1 847 ? -34.217 -3.234 61.401 1.00 90.31 847 GLY A C 1
ATOM 5944 O O . GLY A 1 847 ? -33.955 -2.998 62.583 1.00 90.31 847 GLY A O 1
ATOM 5945 N N . VAL A 1 848 ? -33.261 -3.377 60.484 1.00 89.38 848 VAL A N 1
ATOM 5946 C CA . VAL A 1 848 ? -31.832 -3.093 60.694 1.00 89.38 848 VAL A CA 1
ATOM 5947 C C . VAL A 1 848 ? -31.313 -2.264 59.523 1.00 89.38 848 VAL A C 1
ATOM 5949 O O . VAL A 1 848 ? -31.884 -2.326 58.442 1.00 89.38 848 VAL A O 1
ATOM 5952 N N . ALA A 1 849 ? -30.272 -1.470 59.756 1.00 87.12 849 ALA A N 1
ATOM 5953 C CA . ALA A 1 849 ? -29.683 -0.568 58.776 1.00 87.12 849 ALA A CA 1
ATOM 5954 C C . ALA A 1 849 ? -29.039 -1.324 57.590 1.00 87.12 849 ALA A C 1
ATOM 5956 O O . ALA A 1 849 ? -28.833 -2.538 57.682 1.00 87.12 849 ALA A O 1
ATOM 5957 N N . PRO A 1 850 ? -28.652 -0.619 56.505 1.00 86.62 850 PRO A N 1
ATOM 5958 C CA . PRO A 1 850 ? -28.118 -1.235 55.284 1.00 86.62 850 PRO A CA 1
ATOM 5959 C C . PRO A 1 850 ? -26.849 -2.077 55.457 1.00 86.62 850 PRO A C 1
ATOM 5961 O O . PRO A 1 850 ? -26.596 -2.955 54.641 1.00 86.62 850 PRO A O 1
ATOM 5964 N N . ASP A 1 851 ? -26.082 -1.850 56.527 1.00 79.94 851 ASP A N 1
ATOM 5965 C CA . ASP A 1 851 ? -24.911 -2.657 56.898 1.00 79.94 851 ASP A CA 1
ATOM 5966 C C . ASP A 1 851 ? -25.279 -4.000 57.568 1.00 79.94 851 ASP A C 1
ATOM 5968 O O . ASP A 1 851 ? -24.413 -4.823 57.881 1.00 79.94 851 ASP A O 1
ATOM 5972 N N . GLY A 1 852 ? -26.568 -4.217 57.842 1.00 77.94 852 GLY A N 1
ATOM 5973 C CA . GLY A 1 852 ? -27.103 -5.368 58.562 1.00 77.94 852 GLY A CA 1
ATOM 5974 C C . GLY A 1 852 ? -26.746 -5.393 60.050 1.00 77.94 852 GLY A C 1
ATOM 5975 O O . GLY A 1 852 ? -26.914 -6.425 60.701 1.00 77.94 852 GLY A O 1
ATOM 5976 N N . GLN A 1 853 ? -26.215 -4.300 60.601 1.00 78.81 853 GLN A N 1
ATOM 5977 C CA . GLN A 1 853 ? -25.612 -4.270 61.931 1.00 78.81 853 GLN A CA 1
ATOM 5978 C C . GLN A 1 853 ? -26.286 -3.305 62.899 1.00 78.81 853 GLN A C 1
ATOM 5980 O O . GLN A 1 853 ? -26.399 -3.624 64.088 1.00 78.81 853 GLN A O 1
ATOM 5985 N N . LEU A 1 854 ? -26.667 -2.114 62.438 1.00 82.56 854 LEU A N 1
ATOM 5986 C CA . LEU A 1 854 ? -27.264 -1.107 63.312 1.00 82.56 854 LEU A CA 1
ATOM 5987 C C . LEU A 1 854 ? -28.781 -1.333 63.434 1.00 82.56 854 LEU A C 1
ATOM 5989 O O . LEU A 1 854 ? -29.459 -1.474 62.420 1.00 82.56 854 LEU A O 1
ATOM 5993 N N . PRO A 1 855 ? -29.350 -1.380 64.652 1.00 81.88 855 PRO A N 1
ATOM 5994 C CA . PRO A 1 855 ? -30.790 -1.543 64.823 1.00 81.88 855 PRO A CA 1
ATOM 5995 C C . PRO A 1 855 ? -31.546 -0.278 64.385 1.00 81.88 855 PRO A C 1
ATOM 5997 O O . PRO A 1 855 ? -31.227 0.820 64.835 1.00 81.88 855 PRO A O 1
ATOM 6000 N N . GLY A 1 856 ? -32.578 -0.463 63.561 1.00 80.81 856 GLY A N 1
ATOM 6001 C CA . GLY A 1 856 ? -33.514 0.568 63.089 1.00 80.81 856 GLY A CA 1
ATOM 6002 C C . GLY A 1 856 ? -34.941 0.020 63.112 1.00 80.81 856 GLY A C 1
ATOM 6003 O O . GLY A 1 856 ? -35.639 0.010 62.101 1.00 80.81 856 GLY A O 1
ATOM 6004 N N . GLY A 1 857 ? -35.314 -0.596 64.236 1.00 85.06 857 GLY A N 1
ATOM 6005 C CA . GLY A 1 857 ? -36.500 -1.443 64.335 1.00 85.06 857 GLY A CA 1
ATOM 6006 C C . GLY A 1 857 ? -37.787 -0.714 63.951 1.00 85.06 857 GLY A C 1
ATOM 6007 O O . GLY A 1 857 ? -38.017 0.415 64.371 1.00 85.06 857 GLY A O 1
ATOM 6008 N N . ASN A 1 858 ? -38.640 -1.393 63.188 1.00 90.94 858 ASN A N 1
ATOM 6009 C CA . ASN A 1 858 ? -40.023 -0.967 62.980 1.00 90.94 858 ASN A CA 1
ATOM 6010 C C . ASN A 1 858 ? -40.821 -1.222 64.277 1.00 90.94 858 ASN A C 1
ATOM 6012 O O . ASN A 1 858 ? -40.544 -2.202 64.975 1.00 90.94 858 ASN A O 1
ATOM 6016 N N . HIS A 1 859 ? -41.780 -0.359 64.630 1.00 90.25 859 HIS A N 1
ATOM 6017 C CA . HIS A 1 859 ? -42.570 -0.512 65.866 1.00 90.25 859 HIS A CA 1
ATOM 6018 C C . HIS A 1 859 ? -43.499 -1.741 65.827 1.00 90.25 859 HIS A C 1
ATOM 6020 O O . HIS A 1 859 ? -43.798 -2.315 66.878 1.00 90.25 859 HIS A O 1
ATOM 6026 N N . GLY A 1 860 ? -43.944 -2.150 64.636 1.00 89.25 860 GLY A N 1
ATOM 6027 C CA . GLY A 1 860 ? -44.644 -3.406 64.370 1.00 89.25 860 GLY A CA 1
ATOM 6028 C C . GLY A 1 860 ? -43.693 -4.585 64.121 1.00 89.25 860 GLY A C 1
ATOM 6029 O O . GLY A 1 860 ? -42.703 -4.778 64.824 1.00 89.25 860 GLY A O 1
ATOM 6030 N N . ASN A 1 861 ? -44.003 -5.419 63.124 1.00 93.69 861 ASN A N 1
ATOM 6031 C CA . ASN A 1 861 ? -43.159 -6.545 62.706 1.00 93.69 861 ASN A CA 1
ATOM 6032 C C . ASN A 1 861 ? -42.226 -6.142 61.552 1.00 93.69 861 ASN A C 1
ATOM 6034 O O . ASN A 1 861 ? -42.551 -5.265 60.758 1.00 93.69 861 ASN A O 1
ATOM 6038 N N . GLY A 1 862 ? -41.086 -6.823 61.391 1.00 92.19 862 GLY A N 1
ATOM 6039 C CA . GLY A 1 862 ? -40.228 -6.631 60.211 1.00 92.19 862 GLY A CA 1
ATOM 6040 C C . GLY A 1 862 ? -40.925 -7.031 58.902 1.00 92.19 862 GLY A C 1
ATOM 6041 O O . GLY A 1 862 ? -40.925 -6.259 57.950 1.00 92.19 862 GLY A O 1
ATOM 6042 N N . LEU A 1 863 ? -41.570 -8.203 58.894 1.00 95.12 863 LEU A N 1
ATOM 6043 C CA . LEU A 1 863 ? -42.368 -8.743 57.790 1.00 95.12 863 LEU A CA 1
ATOM 6044 C C . LEU A 1 863 ? -43.707 -9.267 58.328 1.00 95.12 863 LEU A C 1
ATOM 6046 O O . LEU A 1 863 ? -43.720 -9.996 59.322 1.00 95.12 863 LEU A O 1
ATOM 6050 N N . VAL A 1 864 ? -44.808 -8.954 57.648 1.00 96.06 864 VAL A N 1
ATOM 6051 C CA . VAL A 1 864 ? -46.140 -9.536 57.877 1.00 96.06 864 VAL A CA 1
ATOM 6052 C C . VAL A 1 864 ? -46.615 -10.233 56.610 1.00 96.06 864 VAL A C 1
ATOM 6054 O O . VAL A 1 864 ? -46.490 -9.695 55.515 1.00 96.06 864 VAL A O 1
ATOM 6057 N N . ILE A 1 865 ? -47.185 -11.427 56.772 1.00 94.88 865 ILE A N 1
ATOM 6058 C CA . ILE A 1 865 ? -47.856 -12.171 55.705 1.00 94.88 865 ILE A CA 1
ATOM 6059 C C . ILE A 1 865 ? -49.316 -12.340 56.124 1.00 94.88 865 ILE A C 1
ATOM 6061 O O . ILE A 1 865 ? -49.593 -13.055 57.087 1.00 94.88 865 ILE A O 1
ATOM 6065 N N . ASP A 1 866 ? -50.224 -11.669 55.422 1.00 93.50 866 ASP A N 1
ATOM 6066 C CA . ASP A 1 866 ? -51.660 -11.623 55.698 1.00 93.50 866 ASP A CA 1
ATOM 6067 C C . ASP A 1 866 ? -52.444 -12.121 54.477 1.00 93.50 866 ASP A C 1
ATOM 6069 O O . ASP A 1 866 ? -52.389 -11.523 53.405 1.00 93.50 866 ASP A O 1
ATOM 6073 N N . ASP A 1 867 ? -53.107 -13.273 54.612 1.00 92.06 867 ASP A N 1
ATOM 6074 C CA . ASP A 1 867 ? -53.867 -13.949 53.546 1.00 92.06 867 ASP A CA 1
ATOM 6075 C C . ASP A 1 867 ? -53.138 -14.071 52.186 1.00 92.06 867 ASP A C 1
ATOM 6077 O O . ASP A 1 867 ? -53.752 -14.126 51.125 1.00 92.06 867 ASP A O 1
ATOM 6081 N N . SER A 1 868 ? -51.808 -14.178 52.218 1.00 93.94 868 SER A N 1
ATOM 6082 C CA . SER A 1 868 ? -50.932 -14.225 51.044 1.00 93.94 868 SER A CA 1
ATOM 6083 C C . SER A 1 868 ? -50.231 -15.598 50.946 1.00 93.94 868 SER A C 1
ATOM 6085 O O . SER A 1 868 ? -49.276 -15.866 51.682 1.00 93.94 868 SER A O 1
ATOM 6087 N N . PRO A 1 869 ? -50.716 -16.534 50.106 1.00 93.12 869 PRO A N 1
ATOM 6088 C CA . PRO A 1 869 ? -50.159 -17.887 50.015 1.00 93.12 869 PRO A CA 1
ATOM 6089 C C . PRO A 1 869 ? -48.954 -17.980 49.062 1.00 93.12 869 PRO A C 1
ATOM 6091 O O . PRO A 1 869 ? -48.858 -17.237 48.095 1.00 93.12 869 PRO A O 1
ATOM 6094 N N . GLY A 1 870 ? -48.070 -18.962 49.274 1.00 90.31 870 GLY A N 1
ATOM 6095 C CA . GLY A 1 870 ? -47.044 -19.349 48.287 1.00 90.31 870 GLY A CA 1
ATOM 6096 C C . GLY A 1 870 ? -45.799 -18.457 48.211 1.00 90.31 870 GLY A C 1
ATOM 6097 O O . GLY A 1 870 ? -45.025 -18.590 47.269 1.00 90.31 870 GLY A O 1
ATOM 6098 N N . ASN A 1 871 ? -45.591 -17.560 49.178 1.00 92.25 871 ASN A N 1
ATOM 6099 C CA . ASN A 1 871 ? -44.430 -16.665 49.192 1.00 92.25 871 ASN A CA 1
ATOM 6100 C C . ASN A 1 871 ? -43.116 -17.393 49.504 1.00 92.25 871 ASN A C 1
ATOM 6102 O O . ASN A 1 871 ? -43.094 -18.342 50.293 1.00 92.25 871 ASN A O 1
ATOM 6106 N N . LEU A 1 872 ? -42.018 -16.876 48.956 1.00 91.56 872 LEU A N 1
ATOM 6107 C CA . LEU A 1 872 ? -40.653 -17.320 49.227 1.00 91.56 872 LEU A CA 1
ATOM 6108 C C . LEU A 1 872 ? -39.891 -16.229 49.987 1.00 91.56 872 LEU A C 1
ATOM 6110 O O . LEU A 1 872 ? -39.770 -15.109 49.494 1.00 91.56 872 LEU A O 1
ATOM 6114 N N . ILE A 1 873 ? -39.374 -16.551 51.175 1.00 90.38 873 ILE A N 1
ATOM 6115 C CA . ILE A 1 873 ? -38.658 -15.602 52.039 1.00 90.38 873 ILE A CA 1
ATOM 6116 C C . ILE A 1 873 ? -37.239 -16.120 52.304 1.00 90.38 873 ILE A C 1
ATOM 6118 O O . ILE A 1 873 ? -37.075 -17.190 52.887 1.00 90.38 873 ILE A O 1
ATOM 6122 N N . GLY A 1 874 ? -36.225 -15.343 51.922 1.00 75.88 874 GLY A N 1
ATOM 6123 C CA . GLY A 1 874 ? -34.813 -15.566 52.257 1.00 75.88 874 GLY A CA 1
ATOM 6124 C C . GLY A 1 874 ? -33.979 -16.361 51.243 1.00 75.88 874 GLY A C 1
ATOM 6125 O O . GLY A 1 874 ? -32.761 -16.386 51.393 1.00 75.88 874 GLY A O 1
ATOM 6126 N N . GLU A 1 875 ? -34.576 -16.969 50.215 1.00 65.06 875 GLU A N 1
ATOM 6127 C CA . GLU A 1 875 ? -33.839 -17.666 49.147 1.00 65.06 875 GLU A CA 1
ATOM 6128 C C . GLU A 1 875 ? -33.591 -16.736 47.949 1.00 65.06 875 GLU A C 1
ATOM 6130 O O . GLU A 1 875 ? -34.521 -16.104 47.444 1.00 65.06 875 GLU A O 1
ATOM 6135 N N . MET A 1 876 ? -32.336 -16.664 47.488 1.00 59.91 876 MET A N 1
ATOM 6136 C CA . MET A 1 876 ? -32.004 -16.058 46.194 1.00 59.91 876 MET A CA 1
ATOM 6137 C C . MET A 1 876 ? -32.566 -16.926 45.062 1.00 59.91 876 MET A C 1
ATOM 6139 O O . MET A 1 876 ? -32.628 -18.151 45.217 1.00 59.91 876 MET A O 1
ATOM 6143 N N . PRO A 1 877 ? -32.938 -16.346 43.908 1.00 45.81 877 PRO A N 1
ATOM 6144 C CA . PRO A 1 877 ? -33.118 -17.139 42.702 1.00 45.81 877 PRO A CA 1
ATOM 6145 C C . PRO A 1 877 ? -31.863 -17.991 42.487 1.00 45.81 877 PRO A C 1
ATOM 6147 O O . PRO A 1 877 ? -30.746 -17.491 42.626 1.00 45.81 877 PRO A O 1
ATOM 6150 N N . ALA A 1 878 ? -32.038 -19.275 42.166 1.00 40.03 878 ALA A N 1
ATOM 6151 C CA . ALA A 1 878 ? -30.926 -20.040 41.624 1.00 40.03 878 ALA A CA 1
ATOM 6152 C C . ALA A 1 878 ? -30.384 -19.268 40.408 1.00 40.03 878 ALA A C 1
ATOM 6154 O O . ALA A 1 878 ? -31.203 -18.744 39.640 1.00 40.03 878 ALA A O 1
ATOM 6155 N N . PRO A 1 879 ? -29.054 -19.165 40.233 1.00 34.84 879 PRO A N 1
ATOM 6156 C CA . PRO A 1 879 ? -28.509 -18.623 38.999 1.00 34.84 879 PRO A CA 1
ATOM 6157 C C . PRO A 1 879 ? -29.136 -19.369 37.809 1.00 34.84 879 PRO A C 1
ATOM 6159 O O . PRO A 1 879 ? -29.546 -20.531 37.969 1.00 34.84 879 PRO A O 1
ATOM 6162 N N . PRO A 1 880 ? -29.262 -18.726 36.633 1.00 31.28 880 PRO A N 1
ATOM 6163 C CA . PRO A 1 880 ? -29.644 -19.451 35.428 1.00 31.28 880 PRO A CA 1
ATOM 6164 C C . PRO A 1 880 ? -28.765 -20.706 35.329 1.00 31.28 880 PRO A C 1
ATOM 6166 O O . PRO A 1 880 ? -27.594 -20.639 35.709 1.00 31.28 880 PRO A O 1
ATOM 6169 N N . PRO A 1 881 ? -29.317 -21.863 34.922 1.00 29.69 881 PRO A N 1
ATOM 6170 C CA . PRO A 1 881 ? -28.527 -23.080 34.846 1.00 29.69 881 PRO A CA 1
ATOM 6171 C C . PRO A 1 881 ? -27.305 -22.789 33.977 1.00 29.69 881 PRO A C 1
ATOM 6173 O O . PRO A 1 881 ? -27.463 -22.430 32.809 1.00 29.69 881 PRO A O 1
ATOM 6176 N N . GLU A 1 882 ? -26.107 -22.903 34.558 1.00 33.50 882 GLU A N 1
ATOM 6177 C CA . GLU A 1 882 ? -24.884 -22.995 33.771 1.00 33.50 882 GLU A CA 1
ATOM 6178 C C . GLU A 1 882 ? -25.140 -24.069 32.717 1.00 33.50 882 GLU A C 1
ATOM 6180 O O . GLU A 1 882 ? -25.639 -25.155 33.033 1.00 33.50 882 GLU A O 1
ATOM 6185 N N . SER A 1 883 ? -24.888 -23.740 31.451 1.00 36.69 883 SER A N 1
ATOM 6186 C CA . SER A 1 883 ? -24.894 -24.738 30.392 1.00 36.69 883 SER A CA 1
ATOM 6187 C C . SER A 1 883 ? -24.009 -25.890 30.851 1.00 36.69 883 SER A C 1
ATOM 6189 O O . SER A 1 883 ? -22.829 -25.665 31.123 1.00 36.69 883 SER A O 1
ATOM 6191 N N . ASP A 1 884 ? -24.598 -27.081 30.989 1.00 30.77 884 ASP A N 1
ATOM 6192 C CA . ASP A 1 884 ? -23.895 -28.289 31.415 1.00 30.77 884 ASP A CA 1
ATOM 6193 C C . ASP A 1 884 ? -22.523 -28.360 30.722 1.00 30.77 884 ASP A C 1
ATOM 6195 O O . ASP A 1 884 ? -22.467 -28.239 29.490 1.00 30.77 884 ASP A O 1
ATOM 6199 N N . PRO A 1 885 ? -21.416 -28.582 31.455 1.00 38.88 885 PRO A N 1
ATOM 6200 C CA . PRO A 1 885 ? -20.168 -28.929 30.807 1.00 38.88 885 PRO A CA 1
ATOM 6201 C C . PRO A 1 885 ? -20.428 -30.173 29.960 1.00 38.88 885 PRO A C 1
ATOM 6203 O O . PRO A 1 885 ? -20.933 -31.188 30.451 1.00 38.88 885 PRO A O 1
ATOM 6206 N N . VAL A 1 886 ? -20.106 -30.071 28.668 1.00 39.75 886 VAL A N 1
ATOM 6207 C CA . VAL A 1 886 ? -20.131 -31.198 27.736 1.00 39.75 886 VAL A CA 1
ATOM 6208 C C . VAL A 1 886 ? -19.448 -32.383 28.427 1.00 39.75 886 VAL A C 1
ATOM 6210 O O . VAL A 1 886 ? -18.318 -32.226 28.899 1.00 39.75 886 VAL A O 1
ATOM 6213 N N . PRO A 1 887 ? -20.100 -33.557 28.533 1.00 38.00 887 PRO A N 1
ATOM 6214 C CA . PRO A 1 887 ? -19.487 -34.704 29.173 1.00 38.00 887 PRO A CA 1
ATOM 6215 C C . PRO A 1 887 ? -18.203 -35.042 28.423 1.00 38.00 887 PRO A C 1
ATOM 6217 O O . PRO A 1 887 ? -18.237 -35.382 27.239 1.00 38.00 887 PRO A O 1
ATOM 6220 N N . THR A 1 888 ? -17.070 -34.947 29.107 1.00 47.03 888 THR A N 1
ATOM 6221 C CA . THR A 1 888 ? -15.836 -35.555 28.632 1.00 47.03 888 THR A CA 1
ATOM 6222 C C . THR A 1 888 ? -16.036 -37.070 28.672 1.00 47.03 888 THR A C 1
ATOM 6224 O O . THR A 1 888 ? -16.121 -37.682 29.737 1.00 47.03 888 THR A O 1
ATOM 6227 N N . GLU A 1 889 ? -16.203 -37.677 27.495 1.00 47.62 889 GLU A N 1
ATOM 6228 C CA . GLU A 1 889 ? -16.107 -39.130 27.350 1.00 47.62 889 GLU A CA 1
ATOM 6229 C C . GLU A 1 889 ? -14.665 -39.582 27.677 1.00 47.62 889 GLU A C 1
ATOM 6231 O O . GLU A 1 889 ? -13.717 -38.847 27.380 1.00 47.62 889 GLU A O 1
ATOM 6236 N N . PRO A 1 890 ? -14.500 -40.751 28.323 1.00 48.97 890 PRO A N 1
ATOM 6237 C CA . PRO A 1 890 ? -13.215 -41.248 28.819 1.00 48.97 890 PRO A CA 1
ATOM 6238 C C . PRO A 1 890 ? -12.229 -41.714 27.741 1.00 48.97 890 PRO A C 1
ATOM 6240 O O . PRO A 1 890 ? -12.672 -42.197 26.672 1.00 48.97 890 PRO A O 1
#

Solvent-accessible surface area (backbone atoms only — not comparable to full-atom values): 40024 Å² total; per-residue (Å²): 137,82,84,76,67,70,67,61,52,58,57,52,52,57,54,50,54,56,53,54,59,63,61,52,72,81,59,68,80,56,74,55,51,74,33,62,22,45,40,52,54,68,48,55,42,63,58,72,49,75,82,62,48,23,19,88,85,67,44,14,10,60,47,5,34,51,46,25,40,52,57,40,76,38,66,20,36,41,34,32,59,59,66,87,84,66,44,59,31,60,29,69,49,56,58,75,70,36,42,35,22,35,33,41,35,26,48,59,22,84,84,23,43,62,37,76,51,102,52,55,49,42,41,49,35,31,46,36,24,76,49,14,47,88,66,18,46,53,44,41,33,33,72,61,17,42,62,17,35,43,30,20,34,22,30,20,32,12,46,15,26,24,31,37,31,46,23,32,44,27,38,41,25,28,28,24,23,6,19,36,64,69,25,75,48,68,28,39,8,51,24,22,20,32,34,28,45,71,29,22,53,24,33,40,26,27,93,51,60,34,22,28,25,28,22,15,20,8,56,20,22,15,32,33,38,31,50,67,89,83,56,77,83,67,77,69,70,96,79,69,99,76,85,82,75,55,40,19,47,38,40,20,34,26,32,19,4,20,23,44,75,31,78,47,63,29,37,5,61,26,23,16,32,38,37,22,26,77,48,37,28,54,26,35,41,32,47,25,39,22,13,18,7,52,24,24,14,35,33,36,26,50,43,21,29,47,32,38,39,30,51,25,35,18,4,28,28,75,82,30,78,45,71,24,37,7,54,23,22,18,31,35,29,39,25,24,25,40,35,37,39,33,47,27,38,24,16,20,9,58,21,20,15,35,36,36,29,29,68,102,64,98,49,67,22,27,52,30,38,38,21,33,25,32,19,5,24,24,75,80,32,78,46,70,26,40,8,51,25,24,19,33,34,32,35,26,24,26,45,31,34,43,26,27,91,51,80,76,24,24,24,31,25,14,21,10,50,19,25,17,32,34,35,28,41,53,99,90,49,57,21,36,49,30,36,41,23,30,26,29,20,4,22,23,70,84,71,80,46,66,31,29,12,59,22,32,23,36,33,33,36,28,25,23,43,32,39,39,31,47,27,40,28,20,33,10,38,22,26,36,38,36,26,33,70,64,15,25,51,28,36,39,29,28,26,17,23,9,23,47,92,83,70,78,49,86,29,29,10,66,26,31,26,33,37,38,21,49,22,24,24,46,27,33,41,26,30,83,51,91,73,29,24,24,38,25,27,42,12,46,16,24,17,32,36,32,33,50,72,63,17,24,26,36,28,68,33,45,40,24,19,34,76,18,40,22,97,43,76,54,35,36,25,20,39,38,54,44,89,76,39,84,78,77,75,48,84,42,46,72,63,76,44,17,18,41,54,30,34,33,40,47,61,74,49,32,33,37,36,86,82,41,30,42,37,36,33,40,34,48,26,51,52,69,35,57,30,44,36,43,34,17,32,19,77,61,71,42,93,71,45,31,18,47,23,48,38,61,72,54,72,49,80,48,56,22,36,89,84,6,46,28,82,44,77,45,77,49,77,78,73,58,86,79,33,49,22,39,21,30,30,25,26,44,87,70,23,20,32,23,37,37,11,49,52,37,57,64,39,76,35,44,59,25,45,49,50,58,60,63,70,91,83,58,54,42,87,92,46,16,15,60,54,20,39,50,55,49,45,58,73,49,89,66,83,36,39,40,36,34,60,53,83,80,83,73,66,47,62,28,50,36,70,41,65,56,73,70,38,58,48,32,37,36,38,35,24,50,62,20,85,84,26,39,81,53,74,79,88,64,84,66,100,52,99,66,81,78,73,45,30,41,30,26,32,29,42,37,25,80,53,22,46,87,70,24,45,47,48,43,36,41,15,48,54,24,32,43,29,20,37,12,28,21,36,10,48,15,28,17,33,36,29,45,55,20,27,44,28,36,41,22,68,56,28,56,19,20,35,36,57,57,71,50,82,28,56,22,70,48,43,38,67,46,77,41,78,35,55,76,56,47,76,69,64,72,79,76,71,77,81,72,78,74,77,78,80,80,77,133

pLDDT: mean 88.02, std 15.95, range [29.69, 98.94]

Foldseek 3Di:
DDDDVPVVVVVVCVVVVVVVVVVVPVCDAQDAAEQEQADLEQAAAPDQQPSQQQHPVGGRHPLSVQSNQQNRAHAYEYHYAYDDQQQEREAQAARDARQAAYEYEQCNYPPFAQDQDLAFTQARHEYAQQNRDAQHEQYHYAHRHAQHEYERYEFANRLHEPYEAQAEHYEYFHYEFQAPSRQAAGREHNEENYEYEHYAAYEYFDAGSSGAYEQANYQYESYEHYHDPPPPPPPPPPDDPDDDARHAYEAEQYEFQAGSNQAAGREHAEENYEHEDAGNAHHEHEQYEQANYLYESYEYEARYENYEYENYEFQAGPQQAHGREHNEENYEYELYEHYEAAHYEQANYQYERYEYEHDPDPGAHADYAHFHYEFQAGPQQQGGREHAEENYEHELHEHYEQADPDLRREYSQFNYQYESYHYEYDPVGAHEHYEYEQYEFQAGPVLQHGREHNAERAEHELHEHYEYYQYEAALYQEYYEQEYANSEQYEYFLYEFQADPVRPHGRAHAEERYEYEHQNAHYEAADLPPRGAYEFENHQFERYEYFYANLELYAHPQHAFDHHHYPDLQGRANYYFDDTHFDDDDAALPAQGNRSQFWFKAWDAWEDFQQWIKTKIKFQHHAQFKKKKWKAFALDQRSSQWHGGRGTFDIDIFTHHRRRMTIDIDIGDGDDPNGQKMWMWIATPSNRIHGIYGIYGYHYAQEAADQEQDCPPARHPVHDHPLNRLSVCQVDPDEHEYAYAYDDDAAREREHQAARDARAEAYEYEQCNYPPWAQDDPPDDDPDPDPDFHTQARYEYAHQNHDAQHEAYHYAAANHEYARYEFAHANHERYEDAQHEAYEYEHYRQQADNRNPHGRHHNYYSYYYHNYPNYHHHDDPDPDPDDPDDDDDD

Secondary structure (DSSP, 8-state):
---STHHHHHHHHHHHHHHHHHHTTS-PPPPPPEEEE-----PPBSSTTSS---BTTS---HHHHHHHHHHS-S-EEEEE---SS--EEE-SSPPPPB-S-EEEEGGGSTT-B--SSSS--B--EEEE-TTS-TT--SEEE-TT-TT-EEESEEEE--SS-SEEE-SSS-EEES-EESB-TTSSSB---SS-SEEESS--S-EEE-SSGGG--EE-S-SS-SEEESS-TTS------S--TT-------EEES-EESB-TTSSSB---SS-SEEE-STT-BS-EEES-EE-S-SS-SEEE-TT-BS-EEES-EESB-TTSSSB---SS-SEEEES-BS-EEES-EE-S-SS-SEEEE--SSSS--BS-EEES-EESB-TTSSSB---SS-SEEEES-BS-EEE-SSGGG--EE-S-SS-SEEEE--TTS--BS-EEES-EESB-TTSSSB---SSEEEEEES-BS-EEES-EE-SSSEEEEEESTT-BS-EEES-EESB-TTS--B---SS-SEEEESS-BS-EE--SSTTTSPEEE--SS-SEEE-STT----EE-S-EEE----SSGGG--SEEESSSSPPPP-TTS---SGGGG-PPPEEEEEEEETTEEEEEEEEE-STT-EEEEEEEEESS--TTSB--BSEEEEEEEEE--TTSEEEEEEEEPPPPTT--EEEEEEE-TT--BPPP-B-EEEEE-EEE--S-----S--SSS---HHHHHHHHHHSSS-EEEEE--SSSS-EEE--SSPPPPB-S-EEEEGGGSTT-B-----S--SS-------B--EEEEGGGT-TT--SEEE-SSS-EEESEEEE--SS-SEEEES----EEES-EESB-TTS-SB---SS-SEEEES--S-EESPPPPPPPPP-------

Nearest PDB structures (foldseek):
  7qiv-assembly1_B  TM=5.784E-01  e=2.808E-01  Homo sapiens
  2a73-assembly1_B  TM=5.859E-01  e=3.503E-01  Homo sapiens
  8cem-assembly2_B  TM=5.369E-01  e=3.662E-01  Bos taurus
  3vsv-assembly1_C  TM=2.630E-01  e=4.198E-03  Thermoanaerobacterium saccharolyticum JW/SL-YS485
  2pn5-assembly1_A  TM=5.502E-01  e=1.577E+00  Anopheles gambiae

Sequence (890 aa):
MSGPLRRHLQWLTLLLGSLLLALAWNNLPVAAASFVVDSTADTADALPGDGLCADSGGACTLRAAIQEANENPGSDLIAFAITGGNTRIDLSTPLPVISDTLTIDGTTQQNSSCPSAIAAANLNIELNGSSAGSLANGLEFVAGSDNSLVKGLVINNFEGSGIVLQSNSNTITCNNIGTNRAGTAAAPNGDAGINVMTGADNVIGGALTGNRNVIAGNLGSGIFAGPPATEPIITLPEEDPGLPPPTGTLILGNRIGTNALGTAALANAVNGVTVTGVGNMNSVIDNNLVSGNTGAGIAVLEGATLTLIEGNKIGTNVLGNWNLPNGANGILIENGAQTVIHDNLISGNIGGGVFIADPPSSIAAENNIITANYIGTDITGEAALPNIGPGVAMQNASNNTVGGSDPADRNIISGNQGDGVFVTRSPTFSAVNNQVIGNYIGIDVSGEVALGNGGVGVNIFGGVETLVQNNLIGGNAAGISLSGNTTSNNIVLGNAIGTDPTGTFAWGNGEHGVFLNSRADSNQIGSIIPGEGNIIALHSGRGVWMTGVGTENNAIRGNSIFANQGDEVENKLGIDLSGSGVNPNDPLDADVGPNQLQNYPDLINLYSFDGAFLLNAVLNSTPNTTFDIDFYLNSACDPSGYGEGEIYLQSTVVNTDADGVAVLTMALDPVDPGTPFLTSTATDPAGNTSEFSNCVAVTEALVVGTTDDNDDGTCNQAHCSLREAINAANSMAGEQSIVFSIQGGGPHTIMPLSALPVISDTVTIDGLSQPGAQCLVSLTPPPIPTRAAGPSLMIAIDGNLAGAGVDGLTLSGTGNTVIGLSITNFDGNGLVLAGGGNSRIACNALGVAPDGQLPGGNHGNGLVIDDSPGNLIGEMPAPPPESDPVPTEP

Mean predicted aligned error: 11.74 Å

Radius of gyration: 41.81 Å; Cα contacts (8 Å, |Δi|>4): 3018; chains: 1; bounding box: 90×91×123 Å